Protein AF-0000000068157660 (afdb_homodimer)

Structure (mmCIF, N/CA/C/O backbone):
data_AF-0000000068157660-model_v1
#
loop_
_entity.id
_entity.type
_entity.pdbx_description
1 polymer 'Omethyltransferase domain containing protein'
#
loop_
_atom_site.group_PDB
_atom_site.id
_atom_site.type_symbol
_atom_site.label_atom_id
_atom_site.label_alt_id
_atom_site.label_comp_id
_atom_site.label_asym_id
_atom_site.label_entity_id
_atom_site.label_seq_id
_atom_site.pdbx_PDB_ins_code
_atom_site.Cartn_x
_atom_site.Cartn_y
_atom_site.Cartn_z
_atom_site.occupancy
_atom_site.B_iso_or_equiv
_atom_site.auth_seq_id
_atom_site.auth_comp_id
_atom_site.auth_asym_id
_atom_site.auth_atom_id
_atom_site.pdbx_PDB_model_num
ATOM 1 N N . MET A 1 1 ? 15.992 -10.156 24.969 1 46.97 1 MET A N 1
ATOM 2 C CA . MET A 1 1 ? 15.164 -10.352 26.156 1 46.97 1 MET A CA 1
ATOM 3 C C . MET A 1 1 ? 14.367 -9.094 26.484 1 46.97 1 MET A C 1
ATOM 5 O O . MET A 1 1 ? 13.148 -9.148 26.641 1 46.97 1 MET A O 1
ATOM 9 N N . TRP A 1 2 ? 15 -8.023 26.422 1 48.66 2 TRP A N 1
ATOM 10 C CA . TRP A 1 2 ? 14.352 -6.781 26.828 1 48.66 2 TRP A CA 1
ATOM 11 C C . TRP A 1 2 ? 13.305 -6.359 25.812 1 48.66 2 TRP A C 1
ATOM 13 O O . TRP A 1 2 ? 12.234 -5.855 26.188 1 48.66 2 TRP A O 1
ATOM 23 N N . LEU A 1 3 ? 13.523 -6.664 24.688 1 49.94 3 LEU A N 1
ATOM 24 C CA . LEU A 1 3 ? 12.547 -6.316 23.656 1 49.94 3 LEU A CA 1
ATOM 25 C C . LEU A 1 3 ? 11.289 -7.164 23.797 1 49.94 3 LEU A C 1
ATOM 27 O O . LEU A 1 3 ? 10.172 -6.656 23.672 1 49.94 3 LEU A O 1
ATOM 31 N N . LEU A 1 4 ? 11.57 -8.352 24.219 1 49.78 4 LEU A N 1
ATOM 32 C CA . LEU A 1 4 ? 10.422 -9.234 24.406 1 49.78 4 LEU A CA 1
ATOM 33 C C . LEU A 1 4 ? 9.586 -8.781 25.609 1 49.78 4 LEU A C 1
ATOM 35 O O . LEU A 1 4 ? 8.359 -8.75 25.531 1 49.78 4 LEU A O 1
ATOM 39 N N . VAL A 1 5 ? 10.211 -8.516 26.703 1 47.69 5 VAL A N 1
ATOM 40 C CA . VAL A 1 5 ? 9.523 -8.031 27.891 1 47.69 5 VAL A CA 1
ATOM 41 C C . VAL A 1 5 ? 8.773 -6.734 27.578 1 47.69 5 VAL A C 1
ATOM 43 O O . VAL A 1 5 ? 7.617 -6.57 27.953 1 47.69 5 VAL A O 1
ATOM 46 N N . ALA A 1 6 ? 9.398 -5.949 26.906 1 50 6 ALA A N 1
ATOM 47 C CA . ALA A 1 6 ? 8.773 -4.672 26.547 1 50 6 ALA A CA 1
ATOM 48 C C . ALA A 1 6 ? 7.562 -4.887 25.656 1 50 6 ALA A C 1
ATOM 50 O O . ALA A 1 6 ? 6.531 -4.23 25.828 1 50 6 ALA A O 1
ATOM 51 N N . VAL A 1 7 ? 7.707 -5.828 24.906 1 52.06 7 VAL A N 1
ATOM 52 C CA . VAL A 1 7 ? 6.586 -6.137 24.031 1 52.06 7 VAL A CA 1
ATOM 53 C C . VAL A 1 7 ? 5.434 -6.727 24.844 1 52.06 7 VAL A C 1
ATOM 55 O O . VAL A 1 7 ? 4.273 -6.359 24.641 1 52.06 7 VAL A O 1
ATOM 58 N N . VAL A 1 8 ? 5.781 -7.602 25.75 1 51.41 8 VAL A N 1
ATOM 59 C CA . VAL A 1 8 ? 4.754 -8.195 26.609 1 51.41 8 VAL A CA 1
ATOM 60 C C . VAL A 1 8 ? 4.066 -7.098 27.422 1 51.41 8 VAL A C 1
ATOM 62 O O . VAL A 1 8 ? 2.834 -7.062 27.516 1 51.41 8 VAL A O 1
ATOM 65 N N . LEU A 1 9 ? 4.754 -6.219 27.969 1 50.09 9 LEU A N 1
ATOM 66 C CA . LEU A 1 9 ? 4.188 -5.133 28.766 1 50.09 9 LEU A CA 1
ATOM 67 C C . LEU A 1 9 ? 3.35 -4.203 27.891 1 50.09 9 LEU A C 1
ATOM 69 O O . LEU A 1 9 ? 2.268 -3.773 28.297 1 50.09 9 LEU A O 1
ATOM 73 N N . ALA A 1 10 ? 3.86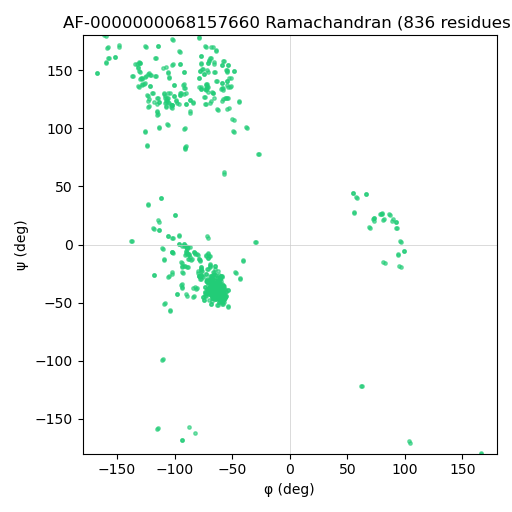7 -3.969 26.797 1 51.72 10 ALA A N 1
ATOM 74 C CA . ALA A 1 10 ? 3.111 -3.117 25.875 1 51.72 10 ALA A CA 1
ATOM 75 C C . ALA A 1 10 ? 1.801 -3.781 25.469 1 51.72 10 ALA A C 1
ATOM 77 O O . ALA A 1 10 ? 0.765 -3.117 25.375 1 51.72 10 ALA A O 1
ATOM 78 N N . LEU A 1 11 ? 1.885 -5.031 25.328 1 53.06 11 LEU A N 1
ATOM 79 C CA . LEU A 1 11 ? 0.677 -5.781 25 1 53.06 11 LEU A CA 1
ATOM 80 C C . LEU A 1 11 ? -0.303 -5.77 26.172 1 53.06 11 LEU A C 1
ATOM 82 O O . LEU A 1 11 ? -1.516 -5.664 25.969 1 53.06 11 LEU A O 1
ATOM 86 N N . VAL A 1 12 ? 0.156 -5.855 27.328 1 48.59 12 VAL A N 1
ATOM 87 C CA . VAL A 1 12 ? -0.691 -5.77 28.516 1 48.59 12 VAL A CA 1
ATOM 88 C C . VAL A 1 12 ? -1.322 -4.379 28.594 1 48.59 12 VAL A C 1
ATOM 90 O O . VAL A 1 12 ? -2.523 -4.254 28.844 1 48.59 12 VAL A O 1
ATOM 93 N N . VAL A 1 13 ? -0.593 -3.396 28.359 1 47.84 13 VAL A N 1
ATOM 94 C CA . VAL A 1 13 ? -1.106 -2.031 28.422 1 47.84 13 VAL A CA 1
ATOM 95 C C . VAL A 1 13 ? -2.121 -1.809 27.297 1 47.84 13 VAL A C 1
ATOM 97 O O . VAL A 1 13 ? -3.191 -1.238 27.531 1 47.84 13 VAL A O 1
ATOM 100 N N . ALA A 1 14 ? -1.687 -2.277 26.125 1 49.34 14 ALA A N 1
ATOM 101 C CA . ALA A 1 14 ? -2.629 -2.184 25.016 1 49.34 14 ALA A CA 1
ATOM 102 C C . ALA A 1 14 ? -3.908 -2.961 25.312 1 49.34 14 ALA A C 1
ATOM 104 O O . ALA A 1 14 ? -5.012 -2.496 25.016 1 49.34 14 ALA A O 1
ATOM 105 N N . ALA A 1 15 ? -3.729 -4.102 25.797 1 49.16 15 ALA A N 1
ATOM 106 C CA . ALA A 1 15 ? -4.891 -4.891 26.203 1 49.16 15 ALA A CA 1
ATOM 107 C C . ALA A 1 15 ? -5.754 -4.117 27.188 1 49.16 15 ALA A C 1
ATOM 109 O O . ALA A 1 15 ? -6.984 -4.16 27.125 1 49.16 15 ALA A O 1
ATOM 110 N N . ILE A 1 16 ? -5.246 -3.482 28.016 1 47.25 16 ILE A N 1
ATOM 111 C CA . ILE A 1 16 ? -5.977 -2.713 29.016 1 47.25 16 ILE A CA 1
ATOM 112 C C . ILE A 1 16 ? -6.688 -1.539 28.344 1 47.25 16 ILE A C 1
ATOM 114 O O . ILE A 1 16 ? -7.855 -1.269 28.625 1 47.25 16 ILE A O 1
ATOM 118 N N . PHE A 1 17 ? -5.969 -0.835 27.625 1 46.09 17 PHE A N 1
ATOM 119 C CA . PHE A 1 17 ? -6.531 0.412 27.109 1 46.09 17 PHE A CA 1
ATOM 120 C C . PHE A 1 17 ? -7.391 0.156 25.891 1 46.09 17 PHE A C 1
ATOM 122 O O . PHE A 1 17 ? -8.359 0.876 25.641 1 46.09 17 PHE A O 1
ATOM 129 N N . PHE A 1 18 ? -6.941 -0.749 25.109 1 46.34 18 PHE A N 1
ATOM 130 C CA . PHE A 1 18 ? -7.625 -0.858 23.812 1 46.34 18 PHE A CA 1
ATOM 131 C C . PHE A 1 18 ? -8.523 -2.086 23.797 1 46.34 18 PHE A C 1
ATOM 133 O O . PHE A 1 18 ? -9.391 -2.207 22.922 1 46.34 18 PHE A O 1
ATOM 140 N N . LEU A 1 19 ? -8.32 -3.051 24.453 1 45.81 19 LEU A N 1
ATOM 141 C CA . LEU A 1 19 ? -9.117 -4.27 24.375 1 45.81 19 LEU A CA 1
ATOM 142 C C . LEU A 1 19 ? -10.578 -3.988 24.703 1 45.81 19 LEU A C 1
ATOM 144 O O . LEU A 1 19 ? -11.469 -4.75 24.312 1 45.81 19 LEU A O 1
ATOM 148 N N . GLY A 1 20 ? -10.93 -2.982 25.484 1 43.31 20 GLY A N 1
ATOM 149 C CA . GLY A 1 20 ? -12.344 -2.783 25.766 1 43.31 20 GLY A CA 1
ATOM 150 C C . GLY A 1 20 ? -13.094 -2.139 24.609 1 43.31 20 GLY A C 1
ATOM 151 O O . GLY A 1 20 ? -14.312 -1.959 24.672 1 43.31 20 GLY A O 1
ATOM 152 N N . LEU A 1 21 ? -12.516 -1.549 23.75 1 45.66 21 LEU A N 1
ATOM 153 C CA . LEU A 1 21 ? -13.273 -0.596 22.953 1 45.66 21 LEU A CA 1
ATOM 154 C C . LEU A 1 21 ? -13.938 -1.292 21.781 1 45.66 21 LEU A C 1
ATOM 156 O O . LEU A 1 21 ? -14.688 -0.663 21.016 1 45.66 21 LEU A O 1
ATOM 160 N N . GLY A 1 22 ? -13.695 -2.438 21.438 1 47 22 GLY A N 1
ATOM 161 C CA . GLY A 1 22 ? -14.023 -2.879 20.094 1 47 22 GLY A CA 1
ATOM 162 C C . GLY A 1 22 ? -15.477 -3.291 19.938 1 47 22 GLY A C 1
ATOM 163 O O . GLY A 1 22 ? -16.266 -3.182 20.875 1 47 22 GLY A O 1
ATOM 164 N N . SER A 1 23 ? -15.906 -4.078 18.844 1 53.34 23 SER A N 1
ATOM 165 C CA . SER A 1 23 ? -17.172 -4.562 18.281 1 53.34 23 SER A CA 1
ATOM 166 C C . SER A 1 23 ? -17.859 -5.547 19.219 1 53.34 23 SER A C 1
ATOM 168 O O . SER A 1 23 ? -17.188 -6.352 19.875 1 53.34 23 SER A O 1
ATOM 170 N N . LYS A 1 24 ? -19.219 -5.211 19.422 1 60.56 24 LYS A N 1
ATOM 171 C CA . LYS A 1 24 ? -20 -6.223 20.125 1 60.56 24 LYS A CA 1
ATOM 172 C C . LYS A 1 24 ? -19.922 -7.57 19.422 1 60.56 24 LYS A C 1
ATOM 174 O O . LYS A 1 24 ? -19.625 -7.637 18.234 1 60.56 24 LYS A O 1
ATOM 179 N N . GLY A 1 25 ? -20 -8.43 19.984 1 62.91 25 GLY A N 1
ATOM 180 C CA . GLY A 1 25 ? -20.016 -9.781 19.453 1 62.91 25 GLY A CA 1
ATOM 181 C C . GLY A 1 25 ? -20.891 -9.914 18.219 1 62.91 25 GLY A C 1
ATOM 182 O O . GLY A 1 25 ? -20.578 -10.688 17.312 1 62.91 25 GLY A O 1
ATOM 183 N N . ASP A 1 26 ? -21.953 -9.039 18.156 1 69.88 26 ASP A N 1
ATOM 184 C CA . ASP A 1 26 ? -22.891 -9.195 17.062 1 69.88 26 ASP A CA 1
ATOM 185 C C . ASP A 1 26 ? -22.438 -8.391 15.836 1 69.88 26 ASP A C 1
ATOM 187 O O . ASP A 1 26 ? -23.125 -8.383 14.812 1 69.88 26 ASP A O 1
ATOM 191 N N . GLY A 1 27 ? -21.391 -7.699 15.914 1 72.75 27 GLY A N 1
ATOM 192 C CA . GLY A 1 27 ? -20.891 -6.957 14.766 1 72.75 27 GLY A CA 1
ATOM 193 C C . GLY A 1 27 ? -21.266 -5.492 14.789 1 72.75 27 GLY A C 1
ATOM 194 O O . GLY A 1 27 ? -20.859 -4.723 13.914 1 72.75 27 GLY A O 1
ATOM 195 N N . SER A 1 28 ? -22.062 -5.09 15.734 1 74.75 28 SER A N 1
ATOM 196 C CA . SER A 1 28 ? -22.453 -3.689 15.828 1 74.75 28 SER A CA 1
ATOM 197 C C . SER A 1 28 ? -21.281 -2.816 16.281 1 74.75 28 SER A C 1
ATOM 199 O O . SER A 1 28 ? -20.484 -3.234 17.109 1 74.75 28 SER A O 1
ATOM 201 N N . VAL A 1 29 ? -21.188 -1.764 15.617 1 79 29 VAL A N 1
ATOM 202 C CA . VAL A 1 29 ? -20.141 -0.825 15.969 1 79 29 VAL A CA 1
ATOM 203 C C . VAL A 1 29 ? -20.656 0.179 17 1 79 29 VAL A C 1
ATOM 205 O O . VAL A 1 29 ? -21.734 0.738 16.828 1 79 29 VAL A O 1
ATOM 208 N N . VAL A 1 30 ? -19.969 0.138 18.078 1 64.44 30 VAL A N 1
ATOM 209 C CA . VAL A 1 30 ? -20.312 1.11 19.109 1 64.44 30 VAL A CA 1
ATOM 210 C C . VAL A 1 30 ? -19.406 2.328 19 1 64.44 30 VAL A C 1
ATOM 212 O O . VAL A 1 30 ? -18.234 2.201 18.656 1 64.44 30 VAL A O 1
ATOM 215 N N . ALA A 1 31 ? -20.047 3.41 18.969 1 58.34 31 ALA A N 1
ATOM 216 C CA . ALA A 1 31 ? -19.25 4.645 18.938 1 58.34 31 ALA A CA 1
ATOM 217 C C . ALA A 1 31 ? -18.188 4.637 20.031 1 58.34 31 ALA A C 1
ATOM 219 O O . ALA A 1 31 ? -18.453 4.242 21.172 1 58.34 31 ALA A O 1
ATOM 220 N N . ARG A 1 32 ? -16.969 4.484 19.672 1 53.41 32 ARG A N 1
ATOM 221 C CA . ARG A 1 32 ? -15.953 4.676 20.703 1 53.41 32 ARG A CA 1
ATOM 222 C C . ARG A 1 32 ? -16.25 5.914 21.547 1 53.41 32 ARG A C 1
ATOM 224 O O . ARG A 1 32 ? -16.578 6.973 21 1 53.41 32 ARG A O 1
ATOM 231 N N . PRO A 1 33 ? -16.328 5.66 22.766 1 44.41 33 PRO A N 1
ATOM 232 C CA . PRO A 1 33 ? -16.469 6.91 23.516 1 44.41 33 PRO A CA 1
ATOM 233 C C . PRO A 1 33 ? -15.43 7.957 23.109 1 44.41 33 PRO A C 1
ATOM 235 O O . PRO A 1 33 ? -14.266 7.621 22.891 1 44.41 33 PRO A O 1
ATOM 238 N N . THR A 1 34 ? -15.789 8.859 22.266 1 43.84 34 THR A N 1
ATOM 239 C CA . THR A 1 34 ? -14.875 9.984 22.078 1 43.84 34 THR A CA 1
ATOM 240 C C . THR A 1 34 ? -14.055 10.234 23.344 1 43.84 34 THR A C 1
ATOM 242 O O . THR A 1 34 ? -14.617 10.461 24.406 1 43.84 34 THR A O 1
ATOM 245 N N . MET A 1 35 ? -13.133 9.484 23.547 1 44.25 35 MET A N 1
ATOM 246 C CA . MET A 1 35 ? -12.383 9.82 24.75 1 44.25 35 MET A CA 1
ATOM 247 C C . MET A 1 35 ? -12.273 11.336 24.906 1 44.25 35 MET A C 1
ATOM 249 O O . MET A 1 35 ? -11.789 12.031 24.016 1 44.25 35 MET A O 1
ATOM 253 N N . PRO A 1 36 ? -13.078 11.93 25.766 1 46.75 36 PRO A N 1
ATOM 254 C CA . PRO A 1 36 ? -12.984 13.359 26.031 1 46.75 36 PRO A CA 1
ATOM 255 C C . PRO A 1 36 ? -11.547 13.82 26.281 1 46.75 36 PRO A C 1
ATOM 257 O O . PRO A 1 36 ? -11.281 15.023 26.344 1 46.75 36 PRO A O 1
ATOM 260 N N . PHE A 1 37 ? -10.664 12.898 26.703 1 53.56 37 PHE A N 1
ATOM 261 C CA . PHE A 1 37 ? -9.375 13.398 27.172 1 53.56 37 PHE A CA 1
ATOM 262 C C . PHE A 1 37 ? -8.234 12.758 26.391 1 53.56 37 PHE A C 1
ATOM 264 O O . PHE A 1 37 ? -8.359 11.617 25.922 1 53.56 37 PHE A O 1
ATOM 271 N N . LEU A 1 38 ? -7.391 13.602 25.875 1 64.25 38 LEU A N 1
ATOM 272 C CA . LEU A 1 38 ? -6.105 13.148 25.359 1 64.25 38 LEU A CA 1
ATOM 273 C C . LEU A 1 38 ? -5.352 12.328 26.406 1 64.25 38 LEU A C 1
ATOM 275 O O . LEU A 1 38 ? -5.238 12.734 27.562 1 64.25 38 LEU A O 1
ATOM 279 N N . PRO A 1 39 ? -5.117 11.125 26.125 1 69.88 39 PRO A N 1
ATOM 280 C CA . PRO A 1 39 ? -4.309 10.359 27.078 1 69.88 39 PRO A CA 1
ATOM 281 C C . PRO A 1 39 ? -3.033 11.094 27.5 1 69.88 39 PRO A C 1
ATOM 283 O O . PRO A 1 39 ? -2.566 11.977 26.781 1 69.88 39 PRO A O 1
ATOM 286 N N . PRO A 1 40 ? -2.646 10.773 28.781 1 72.38 40 PRO A N 1
ATOM 287 C CA . PRO A 1 40 ? -1.363 11.352 29.188 1 72.38 40 PRO A CA 1
ATOM 288 C C . PRO A 1 40 ? -0.236 11.031 28.203 1 72.38 40 PRO A C 1
ATOM 290 O O . PRO A 1 40 ? -0.293 10.016 27.516 1 72.38 40 PRO A O 1
ATOM 293 N N . ARG A 1 41 ? 0.72 11.852 28.172 1 74.38 41 ARG A N 1
ATOM 294 C CA . ARG A 1 41 ? 1.822 11.766 27.219 1 74.38 41 ARG A CA 1
ATOM 295 C C . ARG A 1 41 ? 2.535 10.422 27.312 1 74.38 41 ARG A C 1
ATOM 297 O O . ARG A 1 41 ? 2.906 9.828 26.297 1 74.38 41 ARG A O 1
ATOM 304 N N . PHE A 1 42 ? 2.738 9.977 28.531 1 72.38 42 PHE A N 1
ATOM 305 C CA . PHE A 1 42 ? 3.484 8.734 28.703 1 72.38 42 PHE A CA 1
ATOM 306 C C . PHE A 1 42 ? 2.734 7.566 28.078 1 72.38 42 PHE A C 1
ATOM 308 O O . PHE A 1 42 ? 3.352 6.617 27.594 1 72.38 42 PHE A O 1
ATOM 315 N N . VAL A 1 43 ? 1.417 7.66 28.031 1 70.81 43 VAL A N 1
ATOM 316 C CA . VAL A 1 43 ? 0.615 6.605 27.422 1 70.81 43 VAL A CA 1
ATOM 317 C C . VAL A 1 43 ? 0.804 6.625 25.906 1 70.81 43 VAL A C 1
ATOM 319 O O . VAL A 1 43 ? 0.96 5.574 25.281 1 70.81 43 VAL A O 1
ATOM 322 N N . VAL A 1 44 ? 0.826 7.809 25.375 1 73.06 44 VAL A N 1
ATOM 323 C CA . VAL A 1 44 ? 1.013 7.965 23.938 1 73.06 44 VAL A CA 1
ATOM 324 C C . VAL A 1 44 ? 2.385 7.43 23.547 1 73.06 44 VAL A C 1
ATOM 326 O O . VAL A 1 44 ? 2.512 6.727 22.531 1 73.06 44 VAL A O 1
ATOM 329 N N . LEU A 1 45 ? 3.375 7.656 24.312 1 72.25 45 LEU A N 1
ATOM 330 C CA . LEU A 1 45 ? 4.73 7.211 24.031 1 72.25 45 LEU A CA 1
ATOM 331 C C . LEU A 1 45 ? 4.844 5.695 24.156 1 72.25 45 LEU A C 1
ATOM 333 O O . LEU A 1 45 ? 5.531 5.051 23.359 1 72.25 45 LEU A O 1
ATOM 337 N N . ALA A 1 46 ? 4.18 5.25 25.156 1 69.94 46 ALA A N 1
ATOM 338 C CA . ALA A 1 46 ? 4.184 3.801 25.344 1 69.94 46 ALA A CA 1
ATOM 339 C C . ALA A 1 46 ? 3.521 3.088 24.172 1 69.94 46 ALA A C 1
ATOM 341 O O . ALA A 1 46 ? 3.988 2.033 23.734 1 69.94 46 ALA A O 1
ATOM 342 N N . PHE A 1 47 ? 2.506 3.721 23.766 1 71.69 47 PHE A N 1
ATOM 343 C CA . PHE A 1 47 ? 1.788 3.156 22.625 1 71.69 47 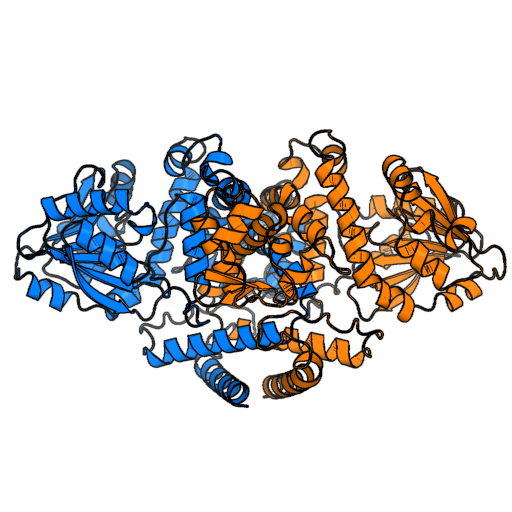PHE A CA 1
ATOM 344 C C . PHE A 1 47 ? 2.648 3.197 21.359 1 71.69 47 PHE A C 1
ATOM 346 O O . PHE A 1 47 ? 2.725 2.213 20.625 1 71.69 47 PHE A O 1
ATOM 353 N N . ALA A 1 48 ? 3.252 4.258 21.141 1 73.5 48 ALA A N 1
ATOM 354 C CA . ALA A 1 48 ? 4.148 4.395 20 1 73.5 48 ALA A CA 1
ATOM 355 C C . ALA A 1 48 ? 5.281 3.373 20.062 1 73.5 48 ALA A C 1
ATOM 357 O O . ALA A 1 48 ? 5.652 2.781 19.047 1 73.5 48 ALA A O 1
ATOM 358 N N . TRP A 1 49 ? 5.777 3.189 21.188 1 71.12 49 TRP A N 1
ATOM 359 C CA . TRP A 1 49 ? 6.844 2.211 21.391 1 71.12 49 TRP A CA 1
ATOM 360 C C . TRP A 1 49 ? 6.352 0.802 21.078 1 71.12 49 TRP A C 1
ATOM 362 O O . TRP A 1 49 ? 7.07 0.016 20.453 1 71.12 49 TRP A O 1
ATOM 372 N N . LEU A 1 50 ? 5.223 0.523 21.547 1 71.06 50 LEU A N 1
ATOM 373 C CA . LEU A 1 50 ? 4.645 -0.796 21.312 1 71.06 50 LEU A CA 1
ATOM 374 C C . LEU A 1 50 ? 4.473 -1.068 19.828 1 71.06 50 LEU A C 1
ATOM 376 O O . LEU A 1 50 ? 4.828 -2.146 19.344 1 71.06 50 LEU A O 1
ATOM 380 N N . LEU A 1 51 ? 3.91 -0.109 19.156 1 75.69 51 LEU A N 1
ATOM 381 C CA . LEU A 1 51 ? 3.701 -0.275 17.719 1 75.69 51 LEU A CA 1
ATOM 382 C C . LEU A 1 51 ? 5.031 -0.458 17 1 75.69 51 LEU A C 1
ATOM 384 O O . LEU A 1 51 ? 5.137 -1.283 16.078 1 75.69 51 LEU A O 1
ATOM 388 N N . ASN A 1 52 ? 5.996 0.239 17.438 1 73.5 52 ASN A N 1
ATOM 389 C CA . ASN A 1 52 ? 7.324 0.105 16.844 1 73.5 52 ASN A CA 1
ATOM 390 C C . ASN A 1 52 ? 7.938 -1.259 17.141 1 73.5 52 ASN A C 1
ATOM 392 O O . ASN A 1 52 ? 8.617 -1.842 16.297 1 73.5 52 ASN A O 1
ATOM 396 N N . ALA A 1 53 ? 7.734 -1.636 18.328 1 69.62 53 ALA A N 1
ATOM 397 C CA . ALA A 1 53 ? 8.266 -2.938 18.734 1 69.62 53 ALA A CA 1
ATOM 398 C C . ALA A 1 53 ? 7.633 -4.059 17.906 1 69.62 53 ALA A C 1
ATOM 400 O O . ALA A 1 53 ? 8.32 -4.988 17.484 1 69.62 53 ALA A O 1
ATOM 401 N N . LEU A 1 54 ? 6.395 -3.947 17.719 1 71.75 54 LEU A N 1
ATOM 402 C CA . LEU A 1 54 ? 5.691 -4.953 16.922 1 71.75 54 LEU A CA 1
ATOM 403 C C . LEU A 1 54 ? 6.16 -4.934 15.477 1 71.75 54 LEU A C 1
ATOM 405 O O . LEU A 1 54 ? 6.352 -5.988 14.867 1 71.75 54 LEU A O 1
ATOM 409 N N . ALA A 1 55 ? 6.344 -3.77 15 1 74.69 55 ALA A N 1
ATOM 410 C CA . ALA A 1 55 ? 6.824 -3.629 13.625 1 74.69 55 ALA A CA 1
ATOM 411 C C . ALA A 1 55 ? 8.234 -4.195 13.477 1 74.69 55 ALA A C 1
ATOM 413 O O . ALA A 1 55 ? 8.539 -4.871 12.492 1 74.69 55 ALA A O 1
ATOM 414 N N . THR A 1 56 ? 9.055 -3.904 14.438 1 71.19 56 THR A N 1
ATOM 415 C CA . THR A 1 56 ? 10.422 -4.406 14.414 1 71.19 56 THR A CA 1
ATOM 416 C C . THR A 1 56 ? 10.445 -5.93 14.492 1 71.19 56 THR A C 1
ATOM 418 O O . THR A 1 56 ? 11.227 -6.582 13.797 1 71.19 56 THR A O 1
ATOM 421 N N . LEU A 1 57 ? 9.625 -6.414 15.336 1 69.62 57 LEU A N 1
ATOM 422 C CA . LEU A 1 57 ? 9.531 -7.863 15.461 1 69.62 57 LEU A CA 1
ATOM 423 C C . LEU A 1 57 ? 9.086 -8.492 14.141 1 69.62 57 LEU A C 1
ATOM 425 O O . LEU A 1 57 ? 9.648 -9.5 13.711 1 69.62 57 LEU A O 1
ATOM 429 N N . ARG A 1 58 ? 8.141 -7.977 13.555 1 73.44 58 ARG A N 1
ATOM 430 C CA . ARG A 1 58 ? 7.664 -8.492 12.273 1 73.44 58 ARG A CA 1
ATOM 431 C C . ARG A 1 58 ? 8.766 -8.43 11.219 1 73.44 58 ARG A C 1
ATOM 433 O O . ARG A 1 58 ? 8.938 -9.367 10.445 1 73.44 58 ARG A O 1
ATOM 440 N N . ASP A 1 59 ? 9.477 -7.363 11.219 1 71.5 59 ASP A N 1
ATOM 441 C CA . ASP A 1 59 ? 10.547 -7.18 10.242 1 71.5 59 ASP A CA 1
ATOM 442 C C . ASP A 1 59 ? 11.625 -8.25 10.398 1 71.5 59 ASP A C 1
ATOM 444 O O . ASP A 1 59 ? 12.25 -8.664 9.422 1 71.5 59 ASP A O 1
ATOM 448 N N . ARG A 1 60 ? 11.773 -8.617 11.578 1 68.31 60 ARG A N 1
ATOM 449 C CA . ARG A 1 60 ? 12.828 -9.594 11.852 1 68.31 60 ARG A CA 1
ATOM 450 C C . ARG A 1 60 ? 12.398 -10.992 11.43 1 68.31 60 ARG A C 1
ATOM 452 O O . ARG A 1 60 ? 13.242 -11.82 11.07 1 68.31 60 ARG A O 1
ATOM 459 N N . VAL A 1 61 ? 11.148 -11.203 11.422 1 70.31 61 VAL A N 1
ATOM 460 C CA . VAL A 1 61 ? 10.695 -12.57 11.188 1 70.31 61 VAL A CA 1
ATOM 461 C C . VAL A 1 61 ? 10.211 -12.711 9.742 1 70.31 61 VAL A C 1
ATOM 463 O O . VAL A 1 61 ? 10.203 -13.812 9.188 1 70.31 61 VAL A O 1
ATOM 466 N N . LEU A 1 62 ? 9.82 -11.695 9.172 1 77.38 62 LEU A N 1
ATOM 467 C CA . LEU A 1 62 ? 9.266 -11.727 7.82 1 77.38 62 LEU A CA 1
ATOM 468 C C . LEU A 1 62 ? 10.359 -11.977 6.785 1 77.38 62 LEU A C 1
ATOM 470 O O . LEU A 1 62 ? 11.32 -11.219 6.699 1 77.38 62 LEU A O 1
ATOM 474 N N . PRO A 1 63 ? 10.219 -13.07 6.02 1 77.19 63 PRO A N 1
ATOM 475 C CA . PRO A 1 63 ? 11.195 -13.273 4.941 1 77.19 63 PRO A CA 1
ATOM 476 C C . PRO A 1 63 ? 11.289 -12.07 4.004 1 77.19 63 PRO A C 1
ATOM 478 O O . PRO A 1 63 ? 10.273 -11.445 3.686 1 77.19 63 PRO A O 1
ATOM 481 N N . PRO A 1 64 ? 12.539 -11.766 3.582 1 82.69 64 PRO A N 1
ATOM 482 C CA . PRO A 1 64 ? 12.758 -10.602 2.727 1 82.69 64 PRO A CA 1
ATOM 483 C C . PRO A 1 64 ? 11.875 -10.609 1.48 1 82.69 64 PRO A C 1
ATOM 485 O O . PRO A 1 64 ? 11.375 -9.555 1.066 1 82.69 64 PRO A O 1
ATOM 488 N N . GLU A 1 65 ? 11.703 -11.797 0.901 1 82.06 65 GLU A N 1
ATOM 489 C CA . GLU A 1 65 ? 10.875 -11.906 -0.298 1 82.06 65 GLU A CA 1
ATOM 490 C C . GLU A 1 65 ? 9.43 -11.508 -0.014 1 82.06 65 GLU A C 1
ATOM 492 O O . GLU A 1 65 ? 8.797 -10.828 -0.823 1 82.06 65 GLU A O 1
ATOM 497 N N . MET A 1 66 ? 8.945 -11.938 1.121 1 80.44 66 MET A N 1
ATOM 498 C CA . MET A 1 66 ? 7.574 -11.617 1.498 1 80.44 66 MET A CA 1
ATOM 499 C C . MET A 1 66 ? 7.414 -10.125 1.762 1 80.44 66 MET A C 1
ATOM 501 O O . MET A 1 66 ? 6.375 -9.539 1.441 1 80.44 66 MET A O 1
ATOM 505 N N . LYS A 1 67 ? 8.398 -9.547 2.332 1 84.44 67 LYS A N 1
ATOM 506 C CA . LYS A 1 67 ? 8.359 -8.109 2.586 1 84.44 67 LYS A CA 1
ATOM 507 C C . LYS A 1 67 ? 8.242 -7.32 1.284 1 84.44 67 LYS A C 1
ATOM 509 O O . LYS A 1 67 ? 7.402 -6.43 1.163 1 84.44 67 LYS A O 1
ATOM 514 N N . ILE A 1 68 ? 9.094 -7.648 0.331 1 88.06 68 ILE A N 1
ATOM 515 C CA . ILE A 1 68 ? 9.102 -6.953 -0.953 1 88.06 68 ILE A CA 1
ATOM 516 C C . ILE A 1 68 ? 7.754 -7.137 -1.646 1 88.06 68 ILE A C 1
ATOM 518 O O . ILE A 1 68 ? 7.184 -6.18 -2.17 1 88.06 68 ILE A O 1
ATOM 522 N N . ILE A 1 69 ? 7.215 -8.312 -1.567 1 83.94 69 ILE A N 1
ATOM 523 C CA . ILE A 1 69 ? 5.953 -8.609 -2.234 1 83.94 69 ILE A CA 1
ATOM 524 C C . ILE A 1 69 ? 4.816 -7.848 -1.562 1 83.94 69 ILE A C 1
ATOM 526 O O . ILE A 1 69 ? 3.953 -7.285 -2.238 1 83.94 69 ILE A O 1
ATOM 530 N N . GLU A 1 70 ? 4.82 -7.82 -0.287 1 84.19 70 GLU A N 1
ATOM 531 C CA . GLU A 1 70 ? 3.805 -7.074 0.452 1 84.19 70 GLU A CA 1
ATOM 532 C C . GLU A 1 70 ? 3.846 -5.59 0.096 1 84.19 70 GLU A C 1
ATOM 534 O O . GLU A 1 70 ? 2.801 -4.953 -0.052 1 84.19 70 GLU A O 1
ATOM 539 N N . MET A 1 71 ? 5.004 -5.078 -0.031 1 88.25 71 MET A N 1
ATOM 540 C CA . MET A 1 71 ? 5.156 -3.656 -0.324 1 88.25 71 MET A CA 1
ATOM 541 C C . MET A 1 71 ? 4.703 -3.342 -1.746 1 88.25 71 MET A C 1
ATOM 543 O O . MET A 1 71 ? 4.07 -2.312 -1.986 1 88.25 71 MET A O 1
ATOM 547 N N . VAL A 1 72 ? 4.988 -4.211 -2.584 1 88 72 VAL A N 1
ATOM 548 C CA . VAL A 1 72 ? 4.637 -3.986 -3.982 1 88 72 VAL A CA 1
ATOM 549 C C . VAL A 1 72 ? 3.125 -4.105 -4.16 1 88 72 VAL A C 1
ATOM 551 O O . VAL A 1 72 ? 2.535 -3.408 -4.988 1 88 72 VAL A O 1
ATOM 554 N N . HIS A 1 73 ? 2.482 -4.926 -3.35 1 87.44 73 HIS A N 1
ATOM 555 C CA . HIS A 1 73 ? 1.048 -5.164 -3.461 1 87.44 73 HIS A CA 1
ATOM 556 C C . HIS A 1 73 ? 0.261 -4.203 -2.572 1 87.44 73 HIS A C 1
ATOM 558 O O . HIS A 1 73 ? -0.971 -4.234 -2.559 1 87.44 73 HIS A O 1
ATOM 564 N N . ALA A 1 74 ? 0.917 -3.367 -1.902 1 87.25 74 ALA A N 1
ATOM 565 C CA . ALA A 1 74 ? 0.266 -2.531 -0.896 1 87.25 74 ALA A CA 1
ATOM 566 C C . ALA A 1 74 ? -0.779 -1.62 -1.533 1 87.25 74 ALA A C 1
ATOM 568 O O . ALA A 1 74 ? -1.821 -1.346 -0.934 1 87.25 74 ALA A O 1
ATOM 569 N N . HIS A 1 75 ? -0.549 -1.222 -2.766 1 89.5 75 HIS A N 1
ATOM 570 C CA . HIS A 1 75 ? -1.46 -0.291 -3.422 1 89.5 75 HIS A CA 1
ATOM 571 C C . HIS A 1 75 ? -2.801 -0.951 -3.723 1 89.5 75 HIS A C 1
ATOM 573 O O . HIS A 1 75 ? -3.799 -0.264 -3.951 1 89.5 75 HIS A O 1
ATOM 579 N N . TRP A 1 76 ? -2.881 -2.277 -3.738 1 90.38 76 TRP A N 1
ATOM 580 C CA . TRP A 1 76 ? -4.141 -2.979 -3.973 1 90.38 76 TRP A CA 1
ATOM 581 C C . TRP A 1 76 ? -5.148 -2.668 -2.871 1 90.38 76 TRP A C 1
ATOM 583 O O . TRP A 1 76 ? -6.332 -2.457 -3.148 1 90.38 76 TRP A O 1
ATOM 593 N N . GLN A 1 77 ? -4.664 -2.627 -1.688 1 89.25 77 GLN A N 1
ATOM 594 C CA . GLN A 1 77 ? -5.543 -2.32 -0.565 1 89.25 77 GLN A CA 1
ATOM 595 C C . GLN A 1 77 ? -6.016 -0.87 -0.615 1 89.25 77 GLN A C 1
ATOM 597 O O . GLN A 1 77 ? -7.152 -0.568 -0.246 1 89.25 77 GLN A O 1
ATOM 602 N N . THR A 1 78 ? -5.094 0.003 -1.08 1 92.31 78 THR A N 1
ATOM 603 C CA . THR A 1 78 ? -5.449 1.411 -1.215 1 92.31 78 THR A CA 1
ATOM 604 C C . THR A 1 78 ? -6.629 1.582 -2.166 1 92.31 78 THR A C 1
ATOM 606 O O . THR A 1 78 ? -7.609 2.25 -1.833 1 92.31 78 THR A O 1
ATOM 609 N N . GLN A 1 79 ? -6.551 0.912 -3.283 1 93.44 79 GLN A N 1
ATOM 610 C CA . GLN A 1 79 ? -7.578 1.096 -4.301 1 93.44 79 GLN A CA 1
ATOM 611 C C . GLN A 1 79 ? -8.844 0.321 -3.953 1 93.44 79 GLN A C 1
ATOM 613 O O . GLN A 1 79 ? -9.953 0.718 -4.336 1 93.44 79 GLN A O 1
ATOM 618 N N . ALA A 1 80 ? -8.727 -0.766 -3.205 1 93.75 80 ALA A N 1
ATOM 619 C CA . ALA A 1 80 ? -9.914 -1.457 -2.707 1 93.75 80 ALA A CA 1
ATOM 620 C C . ALA A 1 80 ? -10.703 -0.567 -1.758 1 93.75 80 ALA A C 1
ATOM 622 O O . ALA A 1 80 ? -11.93 -0.465 -1.871 1 93.75 80 ALA A O 1
ATOM 623 N N . LEU A 1 81 ? -9.984 0.082 -0.858 1 94.31 81 LEU A N 1
ATOM 624 C CA . LEU A 1 81 ? -10.609 1.003 0.086 1 94.31 81 LEU A CA 1
ATOM 625 C C . LEU A 1 81 ? -11.258 2.174 -0.646 1 94.31 81 LEU A C 1
ATOM 627 O O . LEU A 1 81 ? -12.375 2.58 -0.31 1 94.31 81 LEU A O 1
ATOM 631 N N . HIS A 1 82 ? -10.602 2.686 -1.586 1 94.25 82 HIS A N 1
ATOM 632 C CA . HIS A 1 82 ? -11.117 3.797 -2.383 1 94.25 82 HIS A CA 1
ATOM 633 C C . HIS A 1 82 ? -12.391 3.404 -3.121 1 94.25 82 HIS A C 1
ATOM 635 O O . HIS A 1 82 ? -13.359 4.168 -3.145 1 94.25 82 HIS A O 1
ATOM 641 N N . ALA A 1 83 ? -12.375 2.232 -3.721 1 95.25 83 ALA A N 1
ATOM 642 C CA . ALA A 1 83 ? -13.508 1.781 -4.527 1 95.25 83 ALA A CA 1
ATOM 643 C C . ALA A 1 83 ? -14.773 1.684 -3.684 1 95.25 83 ALA A C 1
ATOM 645 O O . ALA A 1 83 ? -15.828 2.191 -4.074 1 95.25 83 ALA A O 1
ATOM 646 N N . VAL A 1 84 ? -14.672 1.088 -2.508 1 96.38 84 VAL A N 1
ATOM 647 C CA . VAL A 1 84 ? -15.859 0.909 -1.681 1 96.38 84 VAL A CA 1
ATOM 648 C C . VAL A 1 84 ? -16.328 2.262 -1.149 1 96.38 84 VAL A C 1
ATOM 650 O O . VAL A 1 84 ? -17.531 2.496 -1.009 1 96.38 84 VAL A O 1
ATOM 653 N N . THR A 1 85 ? -15.422 3.143 -0.811 1 95.5 85 THR A N 1
ATOM 654 C CA . THR A 1 85 ? -15.766 4.469 -0.309 1 95.5 85 THR A CA 1
ATOM 655 C C . THR A 1 85 ? -16.453 5.293 -1.389 1 95.5 85 THR A C 1
ATOM 657 O O . THR A 1 85 ? -17.5 5.906 -1.137 1 95.5 85 THR A O 1
ATOM 660 N N . ARG A 1 86 ? -15.93 5.266 -2.557 1 92.88 86 ARG A N 1
ATOM 661 C CA . ARG A 1 86 ? -16.453 6.039 -3.678 1 92.88 86 ARG A CA 1
ATOM 662 C C . ARG A 1 86 ? -17.844 5.559 -4.07 1 92.88 86 ARG A C 1
ATOM 664 O O . ARG A 1 86 ? -18.703 6.359 -4.461 1 92.88 86 ARG A O 1
ATOM 671 N N . LEU A 1 87 ? -18.094 4.309 -3.99 1 96 87 LEU A N 1
ATOM 672 C CA . LEU A 1 87 ? -19.359 3.727 -4.43 1 96 87 LEU A CA 1
ATOM 673 C C . LEU A 1 87 ? -20.422 3.859 -3.344 1 96 87 LEU A C 1
ATOM 675 O O . LEU A 1 87 ? -21.578 3.479 -3.551 1 96 87 LEU A O 1
ATOM 679 N N . GLY A 1 88 ? -20 4.336 -2.16 1 96.38 88 GLY A N 1
ATOM 680 C CA . GLY A 1 88 ? -20.953 4.559 -1.083 1 96.38 88 GLY A CA 1
ATOM 681 C C . GLY A 1 88 ? -21.344 3.285 -0.356 1 96.38 88 GLY A C 1
ATOM 682 O O . GLY A 1 88 ? -22.422 3.205 0.231 1 96.38 88 GLY A O 1
ATOM 683 N N . ILE A 1 89 ? -20.484 2.266 -0.354 1 97.06 89 ILE A N 1
ATOM 684 C CA . ILE A 1 89 ? -20.766 0.982 0.279 1 97.06 89 ILE A CA 1
ATOM 685 C C . ILE A 1 89 ? -20.906 1.17 1.789 1 97.06 89 ILE A C 1
ATOM 687 O O . ILE A 1 89 ? -21.781 0.592 2.418 1 97.06 89 ILE A O 1
ATOM 691 N N . PRO A 1 90 ? -20.016 1.953 2.439 1 97 90 PRO A N 1
ATOM 692 C CA . PRO A 1 90 ? -20.141 2.135 3.887 1 97 90 PRO A CA 1
ATOM 693 C C . PRO A 1 90 ? -21.516 2.697 4.285 1 97 90 PRO A C 1
ATOM 695 O O . PRO A 1 90 ? -22.062 2.316 5.32 1 97 90 PRO A O 1
ATOM 698 N N . GLU A 1 91 ? -22.094 3.562 3.488 1 96.44 91 GLU A N 1
ATOM 699 C CA . GLU A 1 91 ? -23.406 4.125 3.775 1 96.44 91 GLU A CA 1
ATOM 700 C C . GLU A 1 91 ? -24.5 3.066 3.645 1 96.44 91 GLU A C 1
ATOM 702 O O . GLU A 1 91 ? -25.531 3.139 4.324 1 96.44 91 GLU A O 1
ATOM 707 N N . ALA A 1 92 ? -24.297 2.131 2.814 1 96.69 92 ALA A N 1
ATOM 708 C CA . ALA A 1 92 ? -25.297 1.118 2.51 1 96.69 92 ALA A CA 1
ATOM 709 C C . ALA A 1 92 ? -25.344 0.048 3.596 1 96.69 92 ALA A C 1
ATOM 711 O O . ALA A 1 92 ? -26.266 -0.773 3.629 1 96.69 92 ALA A O 1
ATOM 712 N N . ILE A 1 93 ? -24.406 -0.005 4.477 1 95.81 93 ILE A N 1
ATOM 713 C CA . ILE A 1 93 ? -24.344 -0.941 5.594 1 95.81 93 ILE A CA 1
ATOM 714 C C . ILE A 1 93 ? -24.656 -0.207 6.898 1 95.81 93 ILE A C 1
ATOM 716 O O . ILE A 1 93 ? -24.031 0.817 7.199 1 95.81 93 ILE A O 1
ATOM 720 N N . PRO A 1 94 ? -25.609 -0.662 7.629 1 93.62 94 PRO A N 1
ATOM 721 C CA . PRO A 1 94 ? -25.922 0.018 8.883 1 93.62 94 PRO A CA 1
ATOM 722 C C . PRO A 1 94 ? -24.859 -0.187 9.953 1 93.62 94 PRO A C 1
ATOM 724 O O . PRO A 1 94 ? -24.141 -1.188 9.922 1 93.62 94 PRO A O 1
ATOM 727 N N . LEU A 1 95 ? -24.766 0.703 10.906 1 91.06 95 LEU A N 1
ATOM 728 C CA . LEU A 1 95 ? -23.766 0.627 11.977 1 91.06 95 LEU A CA 1
ATOM 729 C C . LEU A 1 95 ? -24.188 -0.391 13.031 1 91.06 95 LEU A C 1
ATOM 731 O O . LEU A 1 95 ? -23.344 -0.935 13.75 1 91.06 95 LEU A O 1
ATOM 735 N N . THR A 1 96 ? -25.5 -0.504 13.133 1 90.44 96 THR A N 1
ATOM 736 C CA . THR A 1 96 ? -26.062 -1.485 14.047 1 90.44 96 THR A CA 1
ATOM 737 C C . THR A 1 96 ? -27.109 -2.334 13.352 1 90.44 96 THR A C 1
ATOM 739 O O . THR A 1 96 ? -27.766 -1.875 12.414 1 90.44 96 THR A O 1
ATOM 742 N N . LEU A 1 97 ? -27.156 -3.553 13.844 1 88.69 97 LEU A N 1
ATOM 743 C CA . LEU A 1 97 ? -28.203 -4.398 13.297 1 88.69 97 LEU A CA 1
ATOM 744 C C . LEU A 1 97 ? -29.578 -3.816 13.617 1 88.69 97 LEU A C 1
ATOM 746 O O . LEU A 1 97 ? -29.922 -3.627 14.781 1 88.69 97 LEU A O 1
ATOM 750 N N . PRO A 1 98 ? -30.266 -3.449 12.555 1 84.69 98 PRO A N 1
ATOM 751 C CA . PRO A 1 98 ? -31.578 -2.857 12.812 1 84.69 98 PRO A CA 1
ATOM 752 C C . PRO A 1 98 ? -32.469 -3.75 13.672 1 84.69 98 PRO A C 1
ATOM 754 O O . PRO A 1 98 ? -32.375 -4.977 13.602 1 84.69 98 PRO A O 1
ATOM 757 N N . ALA A 1 99 ? -33.281 -3.002 14.367 1 84.12 99 ALA A N 1
ATOM 758 C CA . ALA A 1 99 ? -34.219 -3.723 15.227 1 84.12 99 ALA A CA 1
ATOM 759 C C . ALA A 1 99 ? -35.094 -4.676 14.414 1 84.12 99 ALA A C 1
ATOM 761 O O . ALA A 1 99 ? -35.656 -4.281 13.406 1 84.12 99 ALA A O 1
ATOM 762 N N . GLY A 1 100 ? -35.094 -5.898 14.742 1 86.44 100 GLY A N 1
ATOM 763 C CA . GLY A 1 100 ? -35.938 -6.883 14.07 1 86.44 100 GLY A CA 1
ATOM 764 C C . GLY A 1 100 ? -35.188 -7.641 12.984 1 86.44 100 GLY A C 1
ATOM 765 O O . GLY A 1 100 ? -35.656 -8.68 12.516 1 86.44 100 GLY A O 1
ATOM 766 N N . ALA A 1 101 ? -34.125 -7.051 12.578 1 86.5 101 ALA A N 1
ATOM 767 C CA . ALA A 1 101 ? -33.375 -7.73 11.539 1 86.5 101 ALA A CA 1
ATOM 768 C C . ALA A 1 101 ? -32.656 -8.961 12.086 1 86.5 101 ALA A C 1
ATOM 770 O O . ALA A 1 101 ? -32.156 -8.945 13.203 1 86.5 101 ALA A O 1
ATOM 771 N N . LYS A 1 102 ? -32.656 -10 11.398 1 86.69 102 LYS A N 1
ATOM 772 C CA . LYS A 1 102 ? -32.062 -11.258 11.844 1 86.69 102 LYS A CA 1
ATOM 773 C C . LYS A 1 102 ? -30.625 -11.391 11.359 1 86.69 102 LYS A C 1
ATOM 775 O O . LYS A 1 102 ? -29.875 -12.227 11.859 1 86.69 102 LYS A O 1
ATOM 780 N N . ALA A 1 103 ? -30.359 -10.578 10.344 1 91.44 103 ALA A N 1
ATOM 781 C CA . ALA A 1 103 ? -29.016 -10.719 9.805 1 91.44 103 ALA A CA 1
ATOM 782 C C . ALA A 1 103 ? -28.531 -9.406 9.18 1 91.44 103 ALA A C 1
ATOM 784 O O . ALA A 1 103 ? -29.344 -8.516 8.891 1 91.44 103 ALA A O 1
ATOM 785 N N . TRP A 1 104 ? -27.266 -9.297 9.023 1 93.44 104 TRP A N 1
ATOM 786 C CA . TRP A 1 104 ? -26.641 -8.164 8.336 1 93.44 104 TRP A CA 1
ATOM 787 C C . TRP A 1 104 ? -26.938 -8.211 6.84 1 93.44 104 TRP A C 1
ATOM 789 O O . TRP A 1 104 ? -27.312 -9.266 6.309 1 93.44 104 TRP A O 1
ATOM 799 N N . PRO A 1 105 ? -26.844 -7.113 6.18 1 94.31 105 PRO A N 1
ATOM 800 C CA . PRO A 1 105 ? -27.125 -7.113 4.742 1 94.31 105 PRO A CA 1
ATOM 801 C C . PRO A 1 105 ? -26.156 -7.977 3.943 1 94.31 105 PRO A C 1
ATOM 803 O O . PRO A 1 105 ? -24.953 -8.008 4.246 1 94.31 105 PRO A O 1
ATOM 806 N N . SER A 1 106 ? -26.703 -8.641 2.996 1 95.25 106 SER A N 1
ATOM 807 C CA . SER A 1 106 ? -25.891 -9.414 2.064 1 95.25 106 SER A CA 1
ATOM 808 C C . SER A 1 106 ? -25.219 -8.5 1.038 1 95.25 106 SER A C 1
ATOM 810 O O . SER A 1 106 ? -25.641 -7.359 0.845 1 95.25 106 SER A O 1
ATOM 812 N N . VAL A 1 107 ? -24.203 -9.016 0.4 1 96.19 107 VAL A N 1
ATOM 813 C CA . VAL A 1 107 ? -23.516 -8.25 -0.637 1 96.19 107 VAL A CA 1
ATOM 814 C C . VAL A 1 107 ? -24.484 -7.922 -1.768 1 96.19 107 VAL A C 1
ATOM 816 O O . VAL A 1 107 ? -24.406 -6.855 -2.379 1 96.19 107 VAL A O 1
ATOM 819 N N . GLU A 1 108 ? -25.422 -8.805 -2.047 1 97.19 108 GLU A N 1
ATOM 820 C CA . GLU A 1 108 ? -26.422 -8.57 -3.078 1 97.19 108 GLU A CA 1
ATOM 821 C C . GLU A 1 108 ? -27.312 -7.371 -2.727 1 97.19 108 GLU A C 1
ATOM 823 O O . GLU A 1 108 ? -27.578 -6.516 -3.574 1 97.19 108 GLU A O 1
ATOM 828 N N . SER A 1 109 ? -27.688 -7.355 -1.479 1 96.5 109 SER A N 1
ATOM 829 C CA . SER A 1 109 ? -28.516 -6.242 -1.009 1 96.5 109 SER A CA 1
ATOM 830 C C . SER A 1 109 ? -27.75 -4.926 -1.062 1 96.5 109 SER A C 1
ATOM 832 O O . SER A 1 109 ? -28.297 -3.895 -1.454 1 96.5 109 SER A O 1
ATOM 834 N N . VAL A 1 110 ? -26.547 -4.926 -0.653 1 97.06 110 VAL A N 1
ATOM 835 C CA . VAL A 1 110 ? -25.688 -3.74 -0.673 1 97.06 110 VAL A CA 1
ATOM 836 C C . VAL A 1 110 ? -25.5 -3.266 -2.111 1 97.06 110 VAL A C 1
ATOM 838 O O . VAL A 1 110 ? -25.594 -2.07 -2.395 1 97.06 110 VAL A O 1
ATOM 841 N N . ALA A 1 111 ? -25.219 -4.227 -3.039 1 97.19 111 ALA A N 1
ATOM 842 C CA . ALA A 1 111 ? -25.031 -3.914 -4.453 1 97.19 111 ALA A CA 1
ATOM 843 C C . ALA A 1 111 ? -26.25 -3.229 -5.039 1 97.19 111 ALA A C 1
ATOM 845 O O . ALA A 1 111 ? -26.125 -2.275 -5.812 1 97.19 111 ALA A O 1
ATOM 846 N N . GLU A 1 112 ? -27.391 -3.705 -4.688 1 97.19 112 GLU A N 1
ATOM 847 C CA . GLU A 1 112 ? -28.641 -3.133 -5.176 1 97.19 112 GLU A CA 1
ATOM 848 C C . GLU A 1 112 ? -28.812 -1.691 -4.703 1 97.19 112 GLU A C 1
ATOM 850 O O . GLU A 1 112 ? -29.219 -0.824 -5.477 1 97.19 112 GLU A O 1
ATOM 855 N N . ARG A 1 113 ? -28.516 -1.413 -3.51 1 96.5 113 ARG A N 1
ATOM 856 C CA . ARG A 1 113 ? -28.688 -0.092 -2.914 1 96.5 113 ARG A CA 1
ATOM 857 C C . ARG A 1 113 ? -27.797 0.938 -3.596 1 96.5 113 ARG A C 1
ATOM 859 O O . ARG A 1 113 ? -28.172 2.105 -3.725 1 96.5 113 ARG A O 1
ATOM 866 N N . VAL A 1 114 ? -26.578 0.481 -4.008 1 96.44 114 VAL A N 1
ATOM 867 C CA . VAL A 1 114 ? -25.641 1.45 -4.559 1 96.44 114 VAL A CA 1
ATOM 868 C C . VAL A 1 114 ? -25.641 1.362 -6.082 1 96.44 114 VAL A C 1
ATOM 870 O O . VAL A 1 114 ? -24.938 2.129 -6.75 1 96.44 114 VAL A O 1
ATOM 873 N N . GLY A 1 115 ? -26.312 0.405 -6.668 1 96 115 GLY A N 1
ATOM 874 C CA . GLY A 1 115 ? -26.406 0.263 -8.109 1 96 115 GLY A CA 1
ATOM 875 C C . GLY A 1 115 ? -25.188 -0.399 -8.734 1 96 115 GLY A C 1
ATOM 876 O O . GLY A 1 115 ? -24.844 -0.125 -9.883 1 96 115 GLY A O 1
ATOM 877 N N . ALA A 1 116 ? -24.5 -1.212 -7.957 1 95.88 116 ALA A N 1
ATOM 878 C CA . ALA A 1 116 ? -23.328 -1.912 -8.469 1 95.88 116 ALA A CA 1
ATOM 879 C C . ALA A 1 116 ? -23.734 -3.096 -9.344 1 95.88 116 ALA A C 1
ATOM 881 O O . ALA A 1 116 ? -24.562 -3.916 -8.945 1 95.88 116 ALA A O 1
ATOM 882 N N . LYS A 1 117 ? -23.125 -3.248 -10.492 1 95.69 117 LYS A N 1
ATOM 883 C CA . LYS A 1 117 ? -23.5 -4.289 -11.445 1 95.69 117 LYS A CA 1
ATOM 884 C C . LYS A 1 117 ? -22.656 -5.547 -11.25 1 95.69 117 LYS A C 1
ATOM 886 O O . LYS A 1 117 ? -23.156 -6.664 -11.438 1 95.69 117 LYS A O 1
ATOM 891 N N . ASP A 1 118 ? -21.453 -5.41 -10.938 1 95 118 ASP A N 1
ATOM 892 C CA . ASP A 1 118 ? -20.578 -6.566 -10.703 1 95 118 ASP A CA 1
ATOM 893 C C . ASP A 1 118 ? -20.594 -6.984 -9.234 1 95 118 ASP A C 1
ATOM 895 O O . ASP A 1 118 ? -19.656 -6.711 -8.5 1 95 118 ASP A O 1
ATOM 899 N N . VAL A 1 119 ? -21.562 -7.715 -8.891 1 95.75 119 VAL A N 1
ATOM 900 C CA . VAL A 1 119 ? -21.828 -8.109 -7.504 1 95.75 119 VAL A CA 1
ATOM 901 C C . VAL A 1 119 ? -20.719 -9.031 -7.016 1 95.75 119 VAL A C 1
ATOM 903 O O . VAL A 1 119 ? -20.297 -8.945 -5.859 1 95.75 119 VAL A O 1
ATOM 906 N N . ASP A 1 120 ? -20.25 -9.867 -7.871 1 92.19 120 ASP A N 1
ATOM 907 C CA . ASP A 1 120 ? -19.203 -10.805 -7.496 1 92.19 120 ASP A CA 1
ATOM 908 C C . ASP A 1 120 ? -17.906 -10.07 -7.137 1 92.19 120 ASP A C 1
ATOM 910 O O . ASP A 1 120 ? -17.25 -10.406 -6.148 1 92.19 120 ASP A O 1
ATOM 914 N N . LEU A 1 121 ? -17.562 -9.148 -7.977 1 93.5 121 LEU A N 1
ATOM 915 C CA . LEU A 1 121 ? -16.344 -8.383 -7.699 1 93.5 121 LEU A CA 1
ATOM 916 C C . LEU A 1 121 ? -16.5 -7.562 -6.426 1 93.5 121 LEU A C 1
ATOM 918 O O . LEU A 1 121 ? -15.547 -7.383 -5.672 1 93.5 121 LEU A O 1
ATOM 922 N N . LEU A 1 122 ? -17.688 -6.996 -6.191 1 95.88 122 LEU A N 1
ATOM 923 C CA . LEU A 1 122 ? -17.953 -6.301 -4.938 1 95.88 122 LEU A CA 1
ATOM 924 C C . LEU A 1 122 ? -17.75 -7.23 -3.748 1 95.88 122 LEU A C 1
ATOM 926 O O . LEU A 1 122 ? -17.125 -6.844 -2.754 1 95.88 122 LEU A O 1
ATOM 930 N N . TYR A 1 123 ? -18.25 -8.43 -3.84 1 93.62 123 TYR A N 1
ATOM 931 C CA . TYR A 1 123 ? -18.062 -9.406 -2.773 1 93.62 123 TYR A CA 1
ATOM 932 C C . TYR A 1 123 ? -16.578 -9.664 -2.514 1 93.62 123 TYR A C 1
ATOM 934 O O . TYR A 1 123 ? -16.125 -9.641 -1.365 1 93.62 123 TYR A O 1
ATOM 942 N N . ARG A 1 124 ? -15.812 -9.961 -3.572 1 91.88 124 ARG A N 1
ATOM 943 C CA . ARG A 1 124 ? -14.383 -10.242 -3.459 1 91.88 124 ARG A CA 1
ATOM 944 C C . ARG A 1 124 ? -13.641 -9.07 -2.828 1 91.88 124 ARG A C 1
ATOM 946 O O . ARG A 1 124 ? -12.695 -9.273 -2.062 1 91.88 124 ARG A O 1
ATOM 953 N N . THR A 1 125 ? -14.055 -7.832 -3.17 1 93.81 125 THR A N 1
ATOM 954 C CA . THR A 1 125 ? -13.445 -6.633 -2.607 1 93.81 125 THR A CA 1
ATOM 955 C C . THR A 1 125 ? -13.742 -6.523 -1.115 1 93.81 125 THR A C 1
ATOM 957 O O . THR A 1 125 ? -12.836 -6.262 -0.316 1 93.81 125 THR A O 1
ATOM 960 N N . LEU A 1 126 ? -14.992 -6.777 -0.734 1 93.88 126 LEU A N 1
ATOM 961 C CA . LEU A 1 126 ? -15.375 -6.719 0.672 1 93.88 126 LEU A CA 1
ATOM 962 C C . LEU A 1 126 ? -14.711 -7.84 1.464 1 93.88 126 LEU A C 1
ATOM 964 O O . LEU A 1 126 ? -14.336 -7.648 2.623 1 93.88 126 LEU A O 1
ATOM 968 N N . ARG A 1 127 ? -14.602 -8.961 0.831 1 89.75 127 ARG A N 1
ATOM 969 C CA . ARG A 1 127 ? -13.93 -10.086 1.473 1 89.75 127 ARG A CA 1
ATOM 970 C C . ARG A 1 127 ? -12.477 -9.75 1.782 1 89.75 127 ARG A C 1
ATOM 972 O O . ARG A 1 127 ? -11.977 -10.055 2.871 1 89.75 127 ARG A O 1
ATOM 979 N N . LEU A 1 128 ? -11.797 -9.148 0.852 1 88.06 128 LEU A N 1
ATOM 980 C CA . LEU A 1 128 ? -10.422 -8.711 1.089 1 88.06 128 LEU A CA 1
ATOM 981 C C . LEU A 1 128 ? -10.359 -7.738 2.258 1 88.06 128 LEU A C 1
ATOM 983 O O . LEU A 1 128 ? -9.523 -7.891 3.154 1 88.06 128 LEU A O 1
ATOM 987 N N . LEU A 1 129 ? -11.219 -6.73 2.246 1 91.25 129 LEU A N 1
ATOM 988 C CA . LEU A 1 129 ? -11.195 -5.703 3.283 1 91.25 129 LEU A CA 1
ATOM 989 C C . LEU A 1 129 ? -11.57 -6.293 4.641 1 91.25 129 LEU A C 1
ATOM 991 O O . LEU A 1 129 ? -11.086 -5.832 5.676 1 91.25 129 LEU A O 1
ATOM 995 N N . ALA A 1 130 ? -12.406 -7.32 4.645 1 88.69 130 ALA A N 1
ATOM 996 C CA . ALA A 1 130 ? -12.711 -8.039 5.879 1 88.69 130 ALA A CA 1
ATOM 997 C C . ALA A 1 130 ? -11.5 -8.82 6.375 1 88.69 130 ALA A C 1
ATOM 999 O O . ALA A 1 130 ? -11.266 -8.914 7.582 1 88.69 130 ALA A O 1
ATOM 1000 N N . SER A 1 131 ? -10.734 -9.359 5.453 1 83.06 131 SER A N 1
ATOM 1001 C CA . SER A 1 131 ? -9.578 -10.172 5.809 1 83.06 131 SER A CA 1
ATOM 1002 C C . SER A 1 131 ? -8.508 -9.336 6.496 1 83.06 131 SER A C 1
ATOM 1004 O O . SER A 1 131 ? -7.719 -9.852 7.289 1 83.06 131 SER A O 1
ATOM 1006 N N . VAL A 1 132 ? -8.555 -8.039 6.227 1 83.12 132 VAL A N 1
ATOM 1007 C CA . VAL A 1 132 ? -7.559 -7.18 6.859 1 83.12 132 VAL A CA 1
ATOM 1008 C C . VAL A 1 132 ? -8.203 -6.371 7.98 1 83.12 132 VAL A C 1
ATOM 1010 O O . VAL A 1 132 ? -7.637 -5.383 8.453 1 83.12 132 VAL A O 1
ATOM 1013 N N . GLY A 1 133 ? -9.453 -6.672 8.297 1 84 133 GLY A N 1
ATOM 1014 C CA . GLY A 1 133 ? -10.07 -6.164 9.508 1 84 133 GLY A CA 1
ATOM 1015 C C . GLY A 1 133 ? -10.82 -4.863 9.297 1 84 133 GLY A C 1
ATOM 1016 O O . GLY A 1 133 ? -11.148 -4.164 10.258 1 84 133 GLY A O 1
ATOM 1017 N N . VAL A 1 134 ? -11.109 -4.445 8.078 1 90.25 134 VAL A N 1
ATOM 1018 C CA . VAL A 1 134 ? -11.812 -3.195 7.816 1 90.25 134 VAL A CA 1
ATOM 1019 C C . VAL A 1 134 ? -13.32 -3.416 7.945 1 90.25 134 VAL A C 1
ATOM 1021 O O . VAL A 1 134 ? -14.023 -2.588 8.523 1 90.25 134 VAL A O 1
ATOM 1024 N N . PHE A 1 135 ? -13.805 -4.484 7.383 1 91.44 135 PHE A N 1
ATOM 1025 C CA . PHE A 1 135 ? -15.172 -4.945 7.566 1 91.44 135 PHE A CA 1
ATOM 1026 C C . PHE A 1 135 ? -15.203 -6.285 8.289 1 91.44 135 PHE A C 1
ATOM 1028 O O . PHE A 1 135 ? -14.156 -6.875 8.562 1 91.44 135 PHE A O 1
ATOM 1035 N N . ARG A 1 136 ? -16.359 -6.672 8.648 1 88.56 136 ARG A N 1
ATOM 1036 C CA . ARG A 1 136 ? -16.562 -8.008 9.203 1 88.56 136 ARG A CA 1
ATOM 1037 C C . ARG A 1 136 ? -17.531 -8.812 8.344 1 88.56 136 ARG A C 1
ATOM 1039 O O . ARG A 1 136 ? -18.594 -8.32 7.953 1 88.56 136 ARG A O 1
ATOM 1046 N N . GLU A 1 137 ? -17.078 -9.984 8.047 1 89.88 137 GLU A N 1
ATOM 1047 C CA . GLU A 1 137 ? -17.891 -10.859 7.223 1 89.88 137 GLU A CA 1
ATOM 1048 C C . GLU A 1 137 ? -18.625 -11.898 8.078 1 89.88 137 GLU A C 1
ATOM 1050 O O . GLU A 1 137 ? -18.047 -12.445 9.016 1 89.88 137 GLU A O 1
ATOM 1055 N N . PHE A 1 138 ? -19.859 -12.125 7.77 1 87.56 138 PHE A N 1
ATOM 1056 C CA . PHE A 1 138 ? -20.688 -13.172 8.359 1 87.56 138 PHE A CA 1
ATOM 1057 C C . PHE A 1 138 ? -21.125 -14.188 7.309 1 87.56 138 PHE A C 1
ATOM 1059 O O . PHE A 1 138 ? -20.984 -13.938 6.109 1 87.56 138 PHE A O 1
ATOM 1066 N N . PRO A 1 139 ? -21.516 -15.367 7.785 1 86.88 139 PRO A N 1
ATOM 1067 C CA . PRO A 1 139 ? -22 -16.359 6.824 1 86.88 139 PRO A CA 1
ATOM 1068 C C . PRO A 1 139 ? -23.078 -15.805 5.898 1 86.88 139 PRO A C 1
ATOM 1070 O O . PRO A 1 139 ? -23.938 -15.031 6.336 1 86.88 139 PRO A O 1
ATOM 1073 N N . GLY A 1 140 ? -22.984 -16.281 4.668 1 89.69 140 GLY A N 1
ATOM 1074 C CA . GLY A 1 140 ? -23.953 -15.844 3.682 1 89.69 140 GLY A CA 1
ATOM 1075 C C . GLY A 1 140 ? -23.578 -14.555 2.979 1 89.69 140 GLY A C 1
ATOM 1076 O O . GLY A 1 140 ? -24.438 -13.758 2.607 1 89.69 140 GLY A O 1
ATOM 1077 N N . ARG A 1 141 ? -22.25 -14.273 2.908 1 91.94 141 ARG A N 1
ATOM 1078 C CA . ARG A 1 141 ? -21.734 -13.094 2.213 1 91.94 141 ARG A CA 1
ATOM 1079 C C . ARG A 1 141 ? -22.344 -11.812 2.789 1 91.94 141 ARG A C 1
ATOM 1081 O O . ARG A 1 141 ? -22.797 -10.945 2.043 1 91.94 141 ARG A O 1
ATOM 1088 N N . ARG A 1 142 ? -22.438 -11.828 4.078 1 93.75 142 ARG A N 1
ATOM 1089 C CA . ARG A 1 142 ? -23 -10.695 4.797 1 93.75 142 ARG A CA 1
ATOM 1090 C C . ARG A 1 142 ? -21.906 -9.898 5.512 1 93.75 142 ARG A C 1
ATOM 1092 O O . ARG A 1 142 ? -20.922 -10.477 5.969 1 93.75 142 ARG A O 1
ATOM 1099 N N . PHE A 1 143 ? -22.125 -8.57 5.613 1 93.56 143 PHE A N 1
ATOM 1100 C CA . PHE A 1 143 ? -21.047 -7.746 6.125 1 93.56 143 PHE A CA 1
ATOM 1101 C C . PHE A 1 143 ? -21.562 -6.727 7.129 1 93.56 143 PHE A C 1
ATOM 1103 O O . PHE A 1 143 ? -22.688 -6.227 6.988 1 93.56 143 PHE A O 1
ATOM 1110 N N . SER A 1 144 ? -20.797 -6.461 8.094 1 94.25 144 SER A N 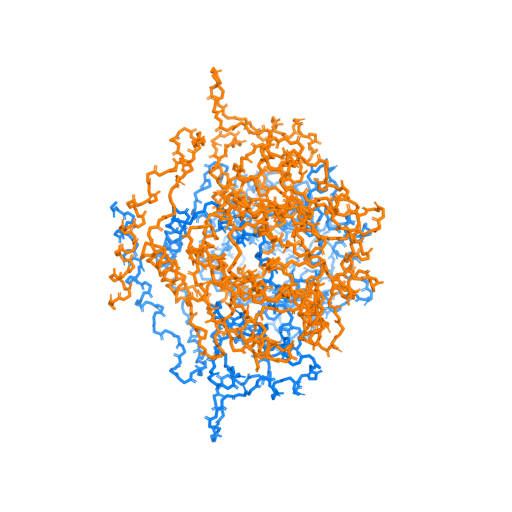1
ATOM 1111 C CA . SER A 1 144 ? -21 -5.359 9.023 1 94.25 144 SER A CA 1
ATOM 1112 C C . SER A 1 144 ? -19.781 -4.449 9.094 1 94.25 144 SER A C 1
ATOM 1114 O O . SER A 1 144 ? -18.734 -4.766 8.531 1 94.25 144 SER A O 1
ATOM 1116 N N . HIS A 1 145 ? -20.047 -3.34 9.773 1 93.69 145 HIS A N 1
ATOM 1117 C CA . HIS A 1 145 ? -18.938 -2.41 10 1 93.69 145 HIS A CA 1
ATOM 1118 C C . HIS A 1 145 ? -18.031 -2.9 11.117 1 93.69 145 HIS A C 1
ATOM 1120 O O . HIS A 1 145 ? -18.453 -3.676 11.977 1 93.69 145 HIS A O 1
ATOM 1126 N N . THR A 1 146 ? -16.797 -2.572 11.023 1 89.56 146 THR A N 1
ATOM 1127 C CA . THR A 1 146 ? -15.906 -2.424 12.172 1 89.56 146 THR A CA 1
ATOM 1128 C C . THR A 1 146 ? -15.703 -0.95 12.508 1 89.56 146 THR A C 1
ATOM 1130 O O . THR A 1 146 ? -16.188 -0.07 11.789 1 89.56 146 THR A O 1
ATOM 1133 N N . PRO A 1 147 ? -14.984 -0.663 13.547 1 87.12 147 PRO A N 1
ATOM 1134 C CA . PRO A 1 147 ? -14.672 0.744 13.812 1 87.12 147 PRO A CA 1
ATOM 1135 C C . PRO A 1 147 ? -13.922 1.409 12.664 1 87.12 147 PRO A C 1
ATOM 1137 O O . PRO A 1 147 ? -14.07 2.611 12.438 1 87.12 147 PRO A O 1
ATOM 1140 N N . SER A 1 148 ? -13.188 0.668 11.906 1 89.88 148 SER A N 1
ATOM 1141 C CA . SER A 1 148 ? -12.414 1.212 10.797 1 89.88 148 SER A CA 1
ATOM 1142 C C . SER A 1 148 ? -13.32 1.581 9.617 1 89.88 148 SER A C 1
ATOM 1144 O O . SER A 1 148 ? -13.25 2.701 9.109 1 89.88 148 SER A O 1
ATOM 1146 N N . SER A 1 149 ? -14.188 0.654 9.273 1 94.12 149 SER A N 1
ATOM 1147 C CA . SER A 1 149 ? -15.039 0.929 8.117 1 94.12 149 SER A CA 1
ATOM 1148 C C . SER A 1 149 ? -16.109 1.97 8.453 1 94.12 149 SER A C 1
ATOM 1150 O O . SER A 1 149 ? -16.578 2.682 7.566 1 94.12 149 SER A O 1
ATOM 1152 N N . ALA A 1 150 ? -16.453 2.072 9.695 1 93.06 150 ALA A N 1
ATOM 1153 C CA . ALA A 1 150 ? -17.406 3.09 10.109 1 93.06 150 ALA A CA 1
ATOM 1154 C C . ALA A 1 150 ? -16.891 4.492 9.805 1 93.06 150 ALA A C 1
ATOM 1156 O O . ALA A 1 150 ? -17.672 5.402 9.523 1 93.06 150 ALA A O 1
ATOM 1157 N N . LEU A 1 151 ? -15.594 4.688 9.781 1 90.88 151 LEU A N 1
ATOM 1158 C CA . LEU A 1 151 ? -14.969 5.98 9.531 1 90.88 151 LEU A CA 1
ATOM 1159 C C . LEU A 1 151 ? -15.133 6.395 8.078 1 90.88 151 LEU A C 1
ATOM 1161 O O . LEU A 1 151 ? -14.891 7.551 7.723 1 90.88 151 LEU A O 1
ATOM 1165 N N . LEU A 1 152 ? -15.57 5.477 7.266 1 94.31 152 LEU A N 1
ATOM 1166 C CA . LEU A 1 152 ? -15.68 5.758 5.84 1 94.31 152 LEU A CA 1
ATOM 1167 C C . LEU A 1 152 ? -17.062 6.32 5.5 1 94.31 152 LEU A C 1
ATOM 1169 O O . LEU A 1 152 ? -17.297 6.73 4.363 1 94.31 152 LEU A O 1
ATOM 1173 N N . ARG A 1 153 ? -17.891 6.324 6.488 1 94.62 153 ARG A N 1
ATOM 1174 C CA . ARG A 1 153 ? -19.219 6.902 6.293 1 94.62 153 ARG A CA 1
ATOM 1175 C C . ARG A 1 153 ? -19.172 8.43 6.359 1 94.62 153 ARG A C 1
ATOM 1177 O O . ARG A 1 153 ? -18.453 8.992 7.18 1 94.62 153 ARG A O 1
ATOM 1184 N N . ALA A 1 154 ? -19.953 9.039 5.551 1 89.88 154 ALA A N 1
ATOM 1185 C CA . ALA A 1 154 ? -20 10.5 5.508 1 89.88 154 ALA A CA 1
ATOM 1186 C C . ALA A 1 154 ? -20.594 11.07 6.797 1 89.88 154 ALA A C 1
ATOM 1188 O O . ALA A 1 154 ? -20.234 12.164 7.223 1 89.88 154 ALA A O 1
ATOM 1189 N N . ASP A 1 155 ? -21.438 10.328 7.406 1 88.62 155 ASP A N 1
ATOM 1190 C CA . ASP A 1 155 ? -22.156 10.836 8.562 1 88.62 155 ASP A CA 1
ATOM 1191 C C . ASP A 1 155 ? -21.406 10.57 9.859 1 88.62 155 ASP A C 1
ATOM 1193 O O . ASP A 1 155 ? -21.875 10.914 10.938 1 88.62 155 ASP A O 1
ATOM 1197 N N . HIS A 1 156 ? -20.312 9.922 9.805 1 88.31 156 HIS A N 1
ATOM 1198 C CA . HIS A 1 156 ? -19.5 9.703 11 1 88.31 156 HIS A CA 1
ATOM 1199 C C . HIS A 1 156 ? -18.812 10.992 11.445 1 88.31 156 HIS A C 1
ATOM 1201 O O . HIS A 1 156 ? -18.297 11.742 10.617 1 88.31 156 HIS A O 1
ATOM 1207 N N . PRO A 1 157 ? -18.812 11.266 12.68 1 80.31 157 PRO A N 1
ATOM 1208 C CA . PRO A 1 157 ? -18.188 12.5 13.164 1 80.31 157 PRO A CA 1
ATOM 1209 C C . PRO A 1 157 ? -16.688 12.578 12.844 1 80.31 157 PRO A C 1
ATOM 1211 O O . PRO A 1 157 ? -16.156 13.672 12.656 1 80.31 157 PRO A O 1
ATOM 1214 N N . ALA A 1 158 ? -16.078 11.477 12.781 1 81.06 158 ALA A N 1
ATOM 1215 C CA . ALA A 1 158 ? -14.664 11.406 12.469 1 81.06 158 ALA A CA 1
ATOM 1216 C C . ALA A 1 158 ? -14.43 10.773 11.102 1 81.06 158 ALA A C 1
ATOM 1218 O O . ALA A 1 158 ? -13.492 9.992 10.922 1 81.06 158 ALA A O 1
ATOM 1219 N N . THR A 1 159 ? -15.289 11.141 10.203 1 89.56 159 THR A N 1
ATOM 1220 C CA . THR A 1 159 ? -15.258 10.539 8.875 1 89.56 159 THR A CA 1
ATOM 1221 C C . THR A 1 159 ? -13.898 10.773 8.211 1 89.56 159 THR A C 1
ATOM 1223 O O . THR A 1 159 ? -13.281 11.82 8.398 1 89.56 159 THR A O 1
ATOM 1226 N N . ALA A 1 160 ? -13.445 9.727 7.551 1 89 160 ALA A N 1
ATOM 1227 C CA . ALA A 1 160 ? -12.234 9.789 6.734 1 89 160 ALA A CA 1
ATOM 1228 C C . ALA A 1 160 ? -12.555 9.602 5.254 1 89 160 ALA A C 1
ATOM 1230 O O . ALA A 1 160 ? -11.695 9.211 4.469 1 89 160 ALA A O 1
ATOM 1231 N N . LYS A 1 161 ? -13.805 9.82 4.883 1 92.38 161 LYS A N 1
ATOM 1232 C CA . LYS A 1 161 ? -14.273 9.578 3.523 1 92.38 161 LYS A CA 1
ATOM 1233 C C . LYS A 1 161 ? -13.508 10.422 2.514 1 92.38 161 LYS A C 1
ATOM 1235 O O . LYS A 1 161 ? -13.016 9.906 1.507 1 92.38 161 LYS A O 1
ATOM 1240 N N . SER A 1 162 ? -13.352 11.68 2.768 1 90 162 SER A N 1
ATOM 1241 C CA . SER A 1 162 ? -12.68 12.57 1.832 1 90 162 SER A CA 1
ATOM 1242 C C . SER A 1 162 ? -11.18 12.297 1.788 1 90 162 SER A C 1
ATOM 1244 O O . SER A 1 162 ? -10.547 12.445 0.742 1 90 162 SER A O 1
ATOM 1246 N N . THR A 1 163 ? -10.68 11.891 2.895 1 87.12 163 THR A N 1
ATOM 1247 C CA . THR A 1 163 ? -9.266 11.531 2.957 1 87.12 163 THR A CA 1
ATOM 1248 C C . THR A 1 163 ? -8.961 10.367 2.012 1 87.12 163 THR A C 1
ATOM 1250 O O . THR A 1 163 ? -8.023 10.438 1.219 1 87.12 163 THR A O 1
ATOM 1253 N N . VAL A 1 164 ? -9.781 9.391 2.074 1 90.25 164 VAL A N 1
ATOM 1254 C CA . VAL A 1 164 ? -9.602 8.219 1.228 1 90.25 164 VAL A CA 1
ATOM 1255 C C . VAL A 1 164 ? -9.82 8.602 -0.235 1 90.25 164 VAL A C 1
ATOM 1257 O O . VAL A 1 164 ? -9.062 8.18 -1.113 1 90.25 164 VAL A O 1
ATOM 1260 N N . SER A 1 165 ? -10.781 9.422 -0.476 1 87.75 165 SER A N 1
ATOM 1261 C CA . SER A 1 165 ? -11.133 9.812 -1.84 1 87.75 165 SER A CA 1
ATOM 1262 C C . SER A 1 165 ? -10.023 10.633 -2.484 1 87.75 165 SER A C 1
ATOM 1264 O O . SER A 1 165 ? -9.695 10.43 -3.654 1 87.75 165 SER A O 1
ATOM 1266 N N . CYS A 1 166 ? -9.414 11.484 -1.762 1 85.62 166 CYS A N 1
ATOM 1267 C CA . CYS A 1 166 ? -8.414 12.391 -2.301 1 85.62 166 CYS A CA 1
ATOM 1268 C C . CYS A 1 166 ? -7.098 11.664 -2.561 1 85.62 166 CYS A C 1
ATOM 1270 O O . CYS A 1 166 ? -6.539 11.758 -3.654 1 85.62 166 CYS A O 1
ATOM 1272 N N . TRP A 1 167 ? -6.688 10.898 -1.687 1 85.25 167 TRP A N 1
ATOM 1273 C CA . TRP A 1 167 ? -5.348 10.32 -1.747 1 85.25 167 TRP A CA 1
ATOM 1274 C C . TRP A 1 167 ? -5.293 9.18 -2.75 1 85.25 167 TRP A C 1
ATOM 1276 O O . TRP A 1 167 ? -4.223 8.844 -3.268 1 85.25 167 TRP A O 1
ATOM 1286 N N . ALA A 1 168 ? -6.422 8.656 -3.035 1 84.62 168 ALA A N 1
ATOM 1287 C CA . ALA A 1 168 ? -6.406 7.461 -3.881 1 84.62 168 ALA A CA 1
ATOM 1288 C C . ALA A 1 168 ? -6.781 7.805 -5.32 1 84.62 168 ALA A C 1
ATOM 1290 O O . ALA A 1 168 ? -6.883 6.918 -6.168 1 84.62 168 ALA A O 1
ATOM 1291 N N . GLN A 1 169 ? -6.953 9.07 -5.656 1 85.75 169 GLN A N 1
ATOM 1292 C CA . GLN A 1 169 ? -7.32 9.453 -7.016 1 85.75 169 GLN A CA 1
ATOM 1293 C C . GLN A 1 169 ? -6.168 10.172 -7.715 1 85.75 169 GLN A C 1
ATOM 1295 O O . GLN A 1 169 ? -5.152 9.555 -8.047 1 85.75 169 GLN A O 1
ATOM 1300 N N . SER A 1 170 ? -6.191 11.508 -7.762 1 82.94 170 SER A N 1
ATOM 1301 C CA . SER A 1 170 ? -5.16 12.219 -8.508 1 82.94 170 SER A CA 1
ATOM 1302 C C . SER A 1 170 ? -3.805 12.109 -7.824 1 82.94 170 SER A C 1
ATOM 1304 O O . SER A 1 170 ? -2.768 12.07 -8.492 1 82.94 170 SER A O 1
ATOM 1306 N N . HIS A 1 171 ? -3.824 12.031 -6.531 1 88.12 171 HIS A N 1
ATOM 1307 C CA . HIS A 1 171 ? -2.574 11.883 -5.797 1 88.12 171 HIS A CA 1
ATOM 1308 C C . HIS A 1 171 ? -1.929 10.531 -6.078 1 88.12 171 HIS A C 1
ATOM 1310 O O . HIS A 1 171 ? -0.705 10.43 -6.195 1 88.12 171 HIS A O 1
ATOM 1316 N N . TYR A 1 172 ? -2.818 9.555 -6.223 1 89.12 172 TYR A N 1
ATOM 1317 C CA . TYR A 1 172 ? -2.369 8.219 -6.598 1 89.12 172 TYR A CA 1
ATOM 1318 C C . TYR A 1 172 ? -1.605 8.25 -7.918 1 89.12 172 TYR A C 1
ATOM 1320 O O . TYR A 1 172 ? -0.52 7.676 -8.023 1 89.12 172 TYR A O 1
ATOM 1328 N N . ASN A 1 173 ? -2.084 8.953 -8.859 1 87.25 173 ASN A N 1
ATOM 1329 C CA . ASN A 1 173 ? -1.448 9.055 -10.164 1 87.25 173 ASN A CA 1
ATOM 1330 C C . ASN A 1 173 ? -0.138 9.828 -10.094 1 87.25 173 ASN A C 1
ATOM 1332 O O . ASN A 1 173 ? 0.81 9.523 -10.82 1 87.25 173 ASN A O 1
ATOM 1336 N N . GLY A 1 174 ? -0.043 10.859 -9.305 1 89.69 174 GLY A N 1
ATOM 1337 C CA . GLY A 1 174 ? 1.161 11.656 -9.164 1 89.69 174 GLY A CA 1
ATOM 1338 C C . GLY A 1 174 ? 2.369 10.852 -8.727 1 89.69 174 GLY A C 1
ATOM 1339 O O . GLY A 1 174 ? 3.484 11.094 -9.188 1 89.69 174 GLY A O 1
ATOM 1340 N N . TRP A 1 175 ? 2.162 9.891 -7.914 1 91.62 175 TRP A N 1
ATOM 1341 C CA . TRP A 1 175 ? 3.246 9.102 -7.344 1 91.62 175 TRP A CA 1
ATOM 1342 C C . TRP A 1 175 ? 3.908 8.234 -8.406 1 91.62 175 TRP A C 1
ATOM 1344 O O . TRP A 1 175 ? 5.047 7.789 -8.234 1 91.62 175 TRP A O 1
ATOM 1354 N N . ARG A 1 176 ? 3.277 8.023 -9.531 1 89.19 176 ARG A N 1
ATOM 1355 C CA . ARG A 1 176 ? 3.867 7.277 -10.633 1 89.19 176 ARG A CA 1
ATOM 1356 C C . ARG A 1 176 ? 5.074 8.008 -11.211 1 89.19 176 ARG A C 1
ATOM 1358 O O . ARG A 1 176 ? 5.891 7.41 -11.914 1 89.19 176 ARG A O 1
ATOM 1365 N N . GLY A 1 177 ? 5.184 9.273 -10.938 1 91.69 177 GLY A N 1
ATOM 1366 C CA . GLY A 1 177 ? 6.246 10.086 -11.508 1 91.69 177 GLY A CA 1
ATOM 1367 C C . GLY A 1 177 ? 7.441 10.242 -10.586 1 91.69 177 GLY A C 1
ATOM 1368 O O . GLY A 1 177 ? 8.391 10.961 -10.906 1 91.69 177 GLY A O 1
ATOM 1369 N N . LEU A 1 178 ? 7.48 9.523 -9.492 1 93.19 178 LEU A N 1
ATOM 1370 C CA . LEU A 1 178 ? 8.547 9.695 -8.508 1 93.19 178 LEU A CA 1
ATOM 1371 C C . LEU A 1 178 ? 9.906 9.414 -9.125 1 93.19 178 LEU A C 1
ATOM 1373 O O . LEU A 1 178 ? 10.859 10.172 -8.93 1 93.19 178 LEU A O 1
ATOM 1377 N N . HIS A 1 179 ? 10.031 8.32 -9.883 1 93.31 179 HIS A N 1
ATOM 1378 C CA . HIS A 1 179 ? 11.297 7.992 -10.523 1 93.31 179 HIS A CA 1
ATOM 1379 C C . HIS A 1 179 ? 11.734 9.094 -11.484 1 93.31 179 HIS A C 1
ATOM 1381 O O . HIS A 1 179 ? 12.922 9.422 -11.562 1 93.31 179 HIS A O 1
ATOM 1387 N N . HIS A 1 180 ? 10.789 9.633 -12.195 1 93.81 180 HIS A N 1
ATOM 1388 C CA . HIS A 1 180 ? 11.078 10.711 -13.133 1 93.81 180 HIS A CA 1
ATOM 1389 C C . HIS A 1 180 ? 11.602 11.945 -12.414 1 93.81 180 HIS A C 1
ATOM 1391 O O . HIS A 1 180 ? 12.57 12.57 -12.867 1 93.81 180 HIS A O 1
ATOM 1397 N N . GLN A 1 181 ? 10.953 12.297 -11.32 1 94 181 GLN A N 1
ATOM 1398 C CA . GLN A 1 181 ? 11.375 13.461 -10.555 1 94 181 GLN A CA 1
ATOM 1399 C C . GLN A 1 181 ? 12.789 13.273 -10 1 94 181 GLN A C 1
ATOM 1401 O O . GLN A 1 181 ? 13.609 14.195 -10.047 1 94 181 GLN A O 1
ATOM 1406 N N . ILE A 1 182 ? 13.094 12.109 -9.484 1 95 182 ILE A N 1
ATOM 1407 C CA . ILE A 1 182 ? 14.422 11.82 -8.953 1 95 182 ILE A CA 1
ATOM 1408 C C . ILE A 1 182 ? 15.453 11.906 -10.078 1 95 182 ILE A C 1
ATOM 1410 O O . ILE A 1 182 ? 16.531 12.492 -9.906 1 95 182 ILE A O 1
ATOM 1414 N N . ALA A 1 183 ? 15.141 11.391 -11.219 1 95.25 183 ALA A N 1
ATOM 1415 C CA . ALA A 1 183 ? 16.062 11.305 -12.344 1 95.25 183 ALA A CA 1
ATOM 1416 C C . ALA A 1 183 ? 16.297 12.68 -12.961 1 95.25 183 ALA A C 1
ATOM 1418 O O . ALA A 1 183 ? 17.422 13.008 -13.344 1 95.25 183 ALA A O 1
ATOM 1419 N N . THR A 1 184 ? 15.25 13.57 -13.055 1 94.31 184 THR A N 1
ATOM 1420 C CA . THR A 1 184 ? 15.344 14.742 -13.914 1 94.31 184 THR A CA 1
ATOM 1421 C C . THR A 1 184 ? 15.242 16.031 -13.094 1 94.31 184 THR A C 1
ATOM 1423 O O . THR A 1 184 ? 15.609 17.109 -13.562 1 94.31 184 THR A O 1
ATOM 1426 N N . GLY A 1 185 ? 14.578 15.906 -11.953 1 91.81 185 GLY A N 1
ATOM 1427 C CA . GLY A 1 185 ? 14.32 17.094 -11.172 1 91.81 185 GLY A CA 1
ATOM 1428 C C . GLY A 1 185 ? 12.961 17.719 -11.453 1 91.81 185 GLY A C 1
ATOM 1429 O O . GLY A 1 185 ? 12.508 18.594 -10.719 1 91.81 185 GLY A O 1
ATOM 1430 N N . GLU A 1 186 ? 12.289 17.219 -12.484 1 91.69 186 GLU A N 1
ATOM 1431 C CA . GLU A 1 186 ? 10.953 17.703 -12.789 1 91.69 186 GLU A CA 1
ATOM 1432 C C . GLU A 1 186 ? 9.914 17.109 -11.844 1 91.69 186 GLU A C 1
ATOM 1434 O O . GLU A 1 186 ? 9.883 15.891 -11.641 1 91.69 186 GLU A O 1
ATOM 1439 N N . MET A 1 187 ? 9.039 17.953 -11.367 1 91.06 187 MET A N 1
ATOM 1440 C CA . MET A 1 187 ? 8.062 17.531 -10.375 1 91.06 187 MET A CA 1
ATOM 1441 C C . MET A 1 187 ? 7.199 16.391 -10.906 1 91.06 187 MET A C 1
ATOM 1443 O O . MET A 1 187 ? 6.688 16.469 -12.023 1 91.06 187 MET A O 1
ATOM 1447 N N . ALA A 1 188 ? 7.016 15.406 -10.102 1 92.38 188 ALA A N 1
ATOM 1448 C CA . ALA A 1 188 ? 6.316 14.18 -10.477 1 92.38 188 ALA A CA 1
ATOM 1449 C C . ALA A 1 188 ? 4.863 14.469 -10.844 1 92.38 188 ALA A C 1
ATOM 1451 O O . ALA A 1 188 ? 4.395 14.07 -11.906 1 92.38 188 ALA A O 1
ATOM 1452 N N . PHE A 1 189 ? 4.148 15.148 -9.984 1 92.38 189 PHE A N 1
ATOM 1453 C CA . PHE A 1 189 ? 2.732 15.422 -10.219 1 92.38 189 PHE A CA 1
ATOM 1454 C C . PHE A 1 189 ? 2.533 16.156 -11.539 1 92.38 189 PHE A C 1
ATOM 1456 O O . PHE A 1 189 ? 1.647 15.82 -12.32 1 92.38 189 PHE A O 1
ATOM 1463 N N . MET A 1 190 ? 3.359 17.188 -11.75 1 91.31 190 MET A N 1
ATOM 1464 C CA . MET A 1 190 ? 3.242 17.969 -12.984 1 91.31 190 MET A CA 1
ATOM 1465 C C . MET A 1 190 ? 3.506 17.078 -14.203 1 91.31 190 MET A C 1
ATOM 1467 O O . MET A 1 190 ? 2.785 17.172 -15.195 1 91.31 190 MET A O 1
ATOM 1471 N N . HIS A 1 191 ? 4.488 16.312 -14.086 1 91.75 191 HIS A N 1
ATOM 1472 C CA . HIS A 1 191 ? 4.84 15.406 -15.172 1 91.75 191 HIS A CA 1
ATOM 1473 C C . HIS A 1 191 ? 3.682 14.469 -15.5 1 91.75 191 HIS A C 1
ATOM 1475 O O . HIS A 1 191 ? 3.406 14.203 -16.672 1 91.75 191 HIS A O 1
ATOM 1481 N N . MET A 1 192 ? 2.92 13.984 -14.539 1 90 192 MET A N 1
ATOM 1482 C CA . MET A 1 192 ? 1.876 12.984 -14.734 1 90 192 MET A CA 1
ATOM 1483 C C . MET A 1 192 ? 0.549 13.641 -15.094 1 90 192 MET A C 1
ATOM 1485 O O . MET A 1 192 ? -0.396 12.953 -15.5 1 90 192 MET A O 1
ATOM 1489 N N . HIS A 1 193 ? 0.445 14.938 -14.938 1 91.19 193 HIS A N 1
ATOM 1490 C CA . HIS A 1 193 ? -0.825 15.609 -15.188 1 91.19 193 HIS A CA 1
ATOM 1491 C C . HIS A 1 193 ? -0.673 16.703 -16.234 1 91.19 193 HIS A C 1
ATOM 1493 O O . HIS A 1 193 ? -1.254 17.781 -16.109 1 91.19 193 HIS A O 1
ATOM 1499 N N . GLY A 1 194 ? 0.171 16.5 -17.188 1 89.5 194 GLY A N 1
ATOM 1500 C CA . GLY A 1 194 ? 0.261 17.344 -18.375 1 89.5 194 GLY A CA 1
ATOM 1501 C C . GLY A 1 194 ? 0.891 18.688 -18.094 1 89.5 194 GLY A C 1
ATOM 1502 O O . GLY A 1 194 ? 0.517 19.688 -18.719 1 89.5 194 GLY A O 1
ATOM 1503 N N . GLY A 1 195 ? 1.667 18.766 -17.031 1 90.25 195 GLY A N 1
ATOM 1504 C CA . GLY A 1 195 ? 2.408 19.984 -16.766 1 90.25 195 GLY A CA 1
ATOM 1505 C C . GLY A 1 195 ? 1.702 20.906 -15.781 1 90.25 195 GLY A C 1
ATOM 1506 O O . GLY A 1 195 ? 2.219 21.969 -15.445 1 90.25 195 GLY A O 1
ATOM 1507 N N . LYS A 1 196 ? 0.625 20.516 -15.281 1 90.25 196 LYS A N 1
ATOM 1508 C CA . LYS A 1 196 ? -0.135 21.328 -14.344 1 90.25 196 LYS A CA 1
ATOM 1509 C C . LYS A 1 196 ? 0.243 21 -12.898 1 90.25 196 LYS A C 1
ATOM 1511 O O . LYS A 1 196 ? 0.452 19.844 -12.555 1 90.25 196 LYS A O 1
ATOM 1516 N N . ASP A 1 197 ? 0.361 22.031 -12.172 1 86.5 197 ASP A N 1
ATOM 1517 C CA . ASP A 1 197 ? 0.558 21.766 -10.75 1 86.5 197 ASP A CA 1
ATOM 1518 C C . ASP A 1 197 ? -0.762 21.422 -10.07 1 86.5 197 ASP A C 1
ATOM 1520 O O . ASP A 1 197 ? -1.81 21.375 -10.719 1 86.5 197 ASP A O 1
ATOM 1524 N N . LEU A 1 198 ? -0.71 21.125 -8.82 1 86.19 198 LEU A N 1
ATOM 1525 C CA . LEU A 1 198 ? -1.856 20.609 -8.086 1 86.19 198 LEU A CA 1
ATOM 1526 C C . LEU A 1 198 ? -3.016 21.594 -8.109 1 86.19 198 LEU A C 1
ATOM 1528 O O . LEU A 1 198 ? -4.164 21.203 -8.328 1 86.19 198 LEU A O 1
ATOM 1532 N N . TRP A 1 199 ? -2.662 22.828 -7.879 1 80.94 199 TRP A N 1
ATOM 1533 C CA . TRP A 1 199 ? -3.707 23.844 -7.777 1 80.94 199 TRP A CA 1
ATOM 1534 C C . TRP A 1 199 ? -4.301 24.156 -9.148 1 80.94 199 TRP A C 1
ATOM 1536 O O . TRP A 1 199 ? -5.508 24.375 -9.273 1 80.94 199 TRP A O 1
ATOM 1546 N N . GLN A 1 200 ? -3.477 24.266 -10.203 1 84.69 200 GLN A N 1
ATOM 1547 C CA . GLN A 1 200 ? -3.961 24.391 -11.578 1 84.69 200 GLN A CA 1
ATOM 1548 C C . GLN A 1 200 ? -4.883 23.234 -11.938 1 84.69 200 GLN A C 1
ATOM 1550 O O . GLN A 1 200 ? -5.922 23.422 -12.57 1 84.69 200 GLN A O 1
ATOM 1555 N N . TYR A 1 201 ? -4.465 22.094 -11.562 1 88.06 201 TYR A N 1
ATOM 1556 C CA . TYR A 1 201 ? -5.262 20.891 -11.805 1 88.06 201 TYR A CA 1
ATOM 1557 C C . TYR A 1 201 ? -6.625 21 -11.133 1 88.06 201 TYR A C 1
ATOM 1559 O O . TYR A 1 201 ? -7.66 20.781 -11.766 1 88.06 201 TYR A O 1
ATOM 1567 N N . TYR A 1 202 ? -6.676 21.375 -9.867 1 85.19 202 TYR A N 1
ATOM 1568 C CA . TYR A 1 202 ? -7.91 21.438 -9.094 1 85.19 202 TYR A CA 1
ATOM 1569 C C . TYR A 1 202 ? -8.82 22.547 -9.617 1 85.19 202 TYR A C 1
ATOM 1571 O O . TYR A 1 202 ? -10.039 22.484 -9.477 1 85.19 202 TYR A O 1
ATOM 1579 N N . ASN A 1 203 ? -8.281 23.5 -10.18 1 82.81 203 ASN A N 1
ATOM 1580 C CA . ASN A 1 203 ? -9.07 24.656 -10.625 1 82.81 203 ASN A CA 1
ATOM 1581 C C . ASN A 1 203 ? -9.734 24.391 -11.977 1 82.81 203 ASN A C 1
ATOM 1583 O O . ASN A 1 203 ? -10.578 25.156 -12.422 1 82.81 203 ASN A O 1
ATOM 1587 N N . GLU A 1 204 ? -9.367 23.297 -12.562 1 87.56 204 GLU A N 1
ATOM 1588 C CA . GLU A 1 204 ? -10.078 22.891 -13.773 1 87.56 204 GLU A CA 1
ATOM 1589 C C . GLU A 1 204 ? -11.492 22.422 -13.461 1 87.56 204 GLU A C 1
ATOM 1591 O O . GLU A 1 204 ? -11.727 21.797 -12.43 1 87.56 204 GLU A O 1
ATOM 1596 N N . ASP A 1 205 ? -12.375 22.625 -14.344 1 84.88 205 ASP A N 1
ATOM 1597 C CA . ASP A 1 205 ? -13.797 22.359 -14.133 1 84.88 205 ASP A CA 1
ATOM 1598 C C . ASP A 1 205 ? -14.039 20.875 -13.867 1 84.88 205 ASP A C 1
ATOM 1600 O O . ASP A 1 205 ? -14.875 20.531 -13.031 1 84.88 205 ASP A O 1
ATOM 1604 N N . ASP A 1 206 ? -13.328 20.094 -14.531 1 84.81 206 ASP A N 1
ATOM 1605 C CA . ASP A 1 206 ? -13.547 18.656 -14.43 1 84.81 206 ASP A CA 1
ATOM 1606 C C . ASP A 1 206 ? -13.055 18.109 -13.086 1 84.81 206 ASP A C 1
ATOM 1608 O O . ASP A 1 206 ? -13.383 16.984 -12.711 1 84.81 206 ASP A O 1
ATOM 1612 N N . ASN A 1 207 ? -12.32 19 -12.312 1 86.44 207 ASN A N 1
ATOM 1613 C CA . ASN A 1 207 ? -11.68 18.5 -11.102 1 86.44 207 ASN A CA 1
ATOM 1614 C C . ASN A 1 207 ? -12.211 19.188 -9.852 1 86.44 207 ASN A C 1
ATOM 1616 O O . ASN A 1 207 ? -11.633 19.062 -8.773 1 86.44 207 ASN A O 1
ATOM 1620 N N . LYS A 1 208 ? -13.297 19.891 -9.953 1 81.44 208 LYS A N 1
ATOM 1621 C CA . LYS A 1 208 ? -13.859 20.672 -8.852 1 81.44 208 LYS A CA 1
ATOM 1622 C C . LYS A 1 208 ? -14.32 19.766 -7.719 1 81.44 208 LYS A C 1
ATOM 1624 O O . LYS A 1 208 ? -14.234 20.125 -6.547 1 81.44 208 LYS A O 1
ATOM 1629 N N . GLU A 1 209 ? -14.812 18.641 -8.109 1 81.19 209 GLU A N 1
ATOM 1630 C CA . GLU A 1 209 ? -15.234 17.703 -7.082 1 81.19 209 GLU A CA 1
ATOM 1631 C C . GLU A 1 209 ? -14.055 17.234 -6.23 1 81.19 209 GLU A C 1
ATOM 1633 O O . GLU A 1 209 ? -14.188 17.062 -5.016 1 81.19 209 GLU A O 1
ATOM 1638 N N . GLU A 1 210 ? -13.016 17.078 -6.891 1 85.06 210 GLU A N 1
ATOM 1639 C CA . GLU A 1 210 ? -11.82 16.672 -6.148 1 85.06 210 GLU A CA 1
ATOM 1640 C C . GLU A 1 210 ? -11.32 17.797 -5.25 1 85.06 210 GLU A C 1
ATOM 1642 O O . GLU A 1 210 ? -10.812 17.531 -4.152 1 85.06 210 GLU A O 1
ATOM 1647 N N . LEU A 1 211 ? -11.391 18.969 -5.746 1 81.94 211 LEU A N 1
ATOM 1648 C CA . LEU A 1 211 ? -11.008 20.109 -4.922 1 81.94 211 LEU A CA 1
ATOM 1649 C C . LEU A 1 211 ? -11.859 20.172 -3.658 1 81.94 211 LEU A C 1
ATOM 1651 O O . LEU A 1 211 ? -11.336 20.422 -2.566 1 81.94 211 LEU A O 1
ATOM 1655 N N . THR A 1 212 ? -13.125 19.953 -3.84 1 80.25 212 THR A N 1
ATOM 1656 C CA . THR A 1 212 ? -14.031 19.938 -2.699 1 80.25 212 THR A CA 1
ATOM 1657 C C . THR A 1 212 ? -13.641 18.859 -1.704 1 80.25 212 THR A C 1
ATOM 1659 O O . THR A 1 212 ? -13.609 19.094 -0.495 1 80.25 212 THR A O 1
ATOM 1662 N N . SER A 1 213 ? -13.32 17.75 -2.246 1 83.06 213 SER A N 1
ATOM 1663 C CA . SER A 1 213 ? -12.898 16.641 -1.396 1 83.06 213 SER A CA 1
ATOM 1664 C C . SER A 1 213 ? -11.594 16.953 -0.675 1 83.06 213 SER A C 1
ATOM 1666 O O . SER A 1 213 ? -11.406 16.578 0.481 1 83.06 213 SER A O 1
ATOM 1668 N N . PHE A 1 214 ? -10.758 17.641 -1.357 1 84.25 214 PHE A N 1
ATOM 1669 C CA . PHE A 1 214 ? -9.484 18.031 -0.777 1 84.25 214 PHE A CA 1
ATOM 1670 C C . PHE A 1 214 ? -9.695 18.953 0.418 1 84.25 214 PHE A C 1
ATOM 1672 O O . PHE A 1 214 ? -9.07 18.781 1.467 1 84.25 214 PHE A O 1
ATOM 1679 N N . GLN A 1 215 ? -10.531 19.797 0.242 1 79.38 215 GLN A N 1
ATOM 1680 C CA . GLN A 1 215 ? -10.82 20.75 1.314 1 79.38 215 GLN A CA 1
ATOM 1681 C C . GLN A 1 215 ? -11.484 20.047 2.498 1 79.38 215 GLN A C 1
ATOM 1683 O O . GLN A 1 215 ? -11.164 20.344 3.652 1 79.38 215 GLN A O 1
ATOM 1688 N N . LYS A 1 216 ? -12.383 19.188 2.182 1 81.81 216 LYS A N 1
ATOM 1689 C CA . LYS A 1 216 ? -13.062 18.438 3.232 1 81.81 216 LYS A CA 1
ATOM 1690 C C . LYS A 1 216 ? -12.078 17.531 3.977 1 81.81 216 LYS A C 1
ATOM 1692 O O . LYS A 1 216 ? -12.227 17.297 5.18 1 81.81 216 LYS A O 1
ATOM 1697 N N . MET A 1 217 ? -11.156 17.031 3.232 1 84.06 217 MET A N 1
ATOM 1698 C CA . MET A 1 217 ? -10.133 16.172 3.83 1 84.06 217 MET A CA 1
ATOM 1699 C C . MET A 1 217 ? -9.391 16.906 4.938 1 84.06 217 MET A C 1
ATOM 1701 O O . MET A 1 217 ? -9.203 16.375 6.031 1 84.06 217 MET A O 1
ATOM 1705 N N . PHE A 1 218 ? -8.953 18.062 4.691 1 78.19 218 PHE A N 1
ATOM 1706 C CA . PHE A 1 218 ? -8.188 18.812 5.691 1 78.19 218 PHE A CA 1
ATOM 1707 C C . PHE A 1 218 ? -9.07 19.172 6.879 1 78.19 218 PHE A C 1
ATOM 1709 O O . PHE A 1 218 ? -8.602 19.234 8.016 1 78.19 218 PHE A O 1
ATOM 1716 N N . ASP A 1 219 ? -10.344 19.375 6.559 1 76 219 ASP A N 1
ATOM 1717 C CA . ASP A 1 219 ? -11.281 19.594 7.656 1 76 219 ASP A CA 1
ATOM 1718 C C . ASP A 1 219 ? -11.398 18.344 8.531 1 76 219 ASP A C 1
ATOM 1720 O O . ASP A 1 219 ? -11.453 18.438 9.758 1 76 219 ASP A O 1
ATOM 1724 N N . GLU A 1 220 ? -11.5 17.203 7.895 1 77.5 220 GLU A N 1
ATOM 1725 C CA . GLU A 1 220 ? -11.562 15.922 8.594 1 77.5 220 GLU A CA 1
ATOM 1726 C C . GLU A 1 220 ? -10.312 15.688 9.438 1 77.5 220 GLU A C 1
ATOM 1728 O O . GLU A 1 220 ? -10.406 15.289 10.594 1 77.5 220 GLU A O 1
ATOM 1733 N N . ILE A 1 221 ? -9.227 15.969 8.859 1 74.5 221 ILE A N 1
ATOM 1734 C CA . ILE A 1 221 ? -7.953 15.797 9.547 1 74.5 221 ILE A CA 1
ATOM 1735 C C . ILE A 1 221 ? -7.875 16.75 10.742 1 74.5 221 ILE A C 1
ATOM 1737 O O . ILE A 1 221 ? -7.422 16.359 11.828 1 74.5 221 ILE A O 1
ATOM 1741 N N . SER A 1 222 ? -8.336 17.953 10.531 1 69.5 222 SER A N 1
ATOM 1742 C CA . SER A 1 222 ? -8.305 18.953 11.578 1 69.5 222 SER A CA 1
ATOM 1743 C C . SER A 1 222 ? -9.133 18.531 12.789 1 69.5 222 SER A C 1
ATOM 1745 O O . SER A 1 222 ? -8.75 18.766 13.93 1 69.5 222 SER A O 1
ATOM 1747 N N . ARG A 1 223 ? -10.211 17.859 12.523 1 69.19 223 ARG A N 1
ATOM 1748 C CA . ARG A 1 223 ? -11.102 17.469 13.602 1 69.19 223 ARG A CA 1
ATOM 1749 C C . ARG A 1 223 ? -10.445 16.422 14.5 1 69.19 223 ARG A C 1
ATOM 1751 O O . ARG A 1 223 ? -10.648 16.422 15.711 1 69.19 223 ARG A O 1
ATOM 1758 N N . THR A 1 224 ? -9.633 15.656 13.867 1 67.12 224 THR A N 1
ATOM 1759 C CA . THR A 1 224 ? -9.039 14.57 14.633 1 67.12 224 THR A CA 1
ATOM 1760 C C . THR A 1 224 ? -7.723 15.008 15.273 1 67.12 224 THR A C 1
ATOM 1762 O O . THR A 1 224 ? -7.316 14.461 16.297 1 67.12 224 THR A O 1
ATOM 1765 N N . MET A 1 225 ? -7.199 16.047 14.758 1 70.75 225 MET A N 1
ATOM 1766 C CA . MET A 1 225 ? -5.852 16.391 15.203 1 70.75 225 MET A CA 1
ATOM 1767 C C . MET A 1 225 ? -5.859 17.656 16.047 1 70.75 225 MET A C 1
ATOM 1769 O O . MET A 1 225 ? -4.832 18.047 16.594 1 70.75 225 MET A O 1
ATOM 1773 N N . THR A 1 226 ? -6.973 18.266 16.188 1 69.69 226 THR A N 1
ATOM 1774 C CA . THR A 1 226 ? -7.043 19.578 16.828 1 69.69 226 THR A CA 1
ATOM 1775 C C . THR A 1 226 ? -6.898 19.438 18.344 1 69.69 226 THR A C 1
ATOM 1777 O O . THR A 1 226 ? -6.391 20.344 19.016 1 69.69 226 THR A O 1
ATOM 1780 N N . GLY A 1 227 ? -7.297 18.297 18.859 1 71.81 227 GLY A N 1
ATOM 1781 C CA . GLY A 1 227 ? -7.238 18.125 20.312 1 71.81 227 GLY A CA 1
ATOM 1782 C C . GLY A 1 227 ? -5.867 18.406 20.891 1 71.81 227 GLY A C 1
ATOM 1783 O O . GLY A 1 227 ? -5.711 19.312 21.719 1 71.81 227 GLY A O 1
ATOM 1784 N N . PRO A 1 228 ? -4.973 17.812 20.375 1 76.81 228 PRO A N 1
ATOM 1785 C CA . PRO A 1 228 ? -3.615 18.016 20.891 1 76.81 228 PRO A CA 1
ATOM 1786 C C . PRO A 1 228 ? -3.135 19.453 20.734 1 76.81 228 PRO A C 1
ATOM 1788 O O . PRO A 1 228 ? -2.371 19.953 21.562 1 76.81 228 PRO A O 1
ATOM 1791 N N . LEU A 1 229 ? -3.59 20.141 19.734 1 84.38 229 LEU A N 1
ATOM 1792 C CA . LEU A 1 229 ? -3.166 21.516 19.5 1 84.38 229 LEU A CA 1
ATOM 1793 C C . LEU A 1 229 ? -3.709 22.438 20.578 1 84.38 229 LEU A C 1
ATOM 1795 O O . LEU A 1 229 ? -3.068 23.438 20.922 1 84.38 229 LEU A O 1
ATOM 1799 N N . VAL A 1 230 ? -4.824 22.078 21.062 1 78.06 230 VAL A N 1
ATOM 1800 C CA . VAL A 1 230 ? -5.473 22.906 22.062 1 78.06 230 VAL A CA 1
ATOM 1801 C C . VAL A 1 230 ? -4.902 22.578 23.453 1 78.06 230 VAL A C 1
ATOM 1803 O O . VAL A 1 230 ? -4.641 23.469 24.25 1 78.06 230 VAL A O 1
ATOM 1806 N N . TRP A 1 231 ? -4.648 21.344 23.609 1 78.19 231 TRP A N 1
ATOM 1807 C CA . TRP A 1 231 ? -4.363 20.891 24.969 1 78.19 231 TRP A CA 1
ATOM 1808 C C . TRP A 1 231 ? -2.867 20.922 25.234 1 78.19 231 TRP A C 1
ATOM 1810 O O . TRP A 1 231 ? -2.447 21.047 26.391 1 78.19 231 TRP A O 1
ATOM 1820 N N . ASP A 1 232 ? -2.133 20.844 24.266 1 87.56 232 ASP A N 1
ATOM 1821 C CA . ASP A 1 232 ? -0.706 20.656 24.5 1 87.56 232 ASP A CA 1
ATOM 1822 C C . ASP A 1 232 ? 0.064 21.953 24.312 1 87.56 232 ASP A C 1
ATOM 1824 O O . ASP A 1 232 ? 1.249 22.047 24.641 1 87.56 232 ASP A O 1
ATOM 1828 N N . PHE A 1 233 ? -0.534 22.969 23.875 1 92 233 PHE A N 1
ATOM 1829 C CA . PHE A 1 233 ? 0.106 24.266 23.656 1 92 233 PHE A CA 1
ATOM 1830 C C . PHE A 1 233 ? -0.571 25.359 24.484 1 92 233 PHE A C 1
ATOM 1832 O O . PHE A 1 233 ? -1.801 25.422 24.531 1 92 233 PHE A O 1
ATOM 1839 N N . ASP A 1 234 ? 0.25 26.203 25.094 1 92.75 234 ASP A N 1
ATOM 1840 C CA . ASP A 1 234 ? -0.264 27.234 26 1 92.75 234 ASP A CA 1
ATOM 1841 C C . ASP A 1 234 ? -0.547 28.531 25.234 1 92.75 234 ASP A C 1
ATOM 1843 O O . ASP A 1 234 ? 0.22 29.484 25.328 1 92.75 234 ASP A O 1
ATOM 1847 N N . TRP A 1 235 ? -1.682 28.578 24.656 1 94.06 235 TRP A N 1
ATOM 1848 C CA . TRP A 1 235 ? -2.086 29.734 23.859 1 94.06 235 TRP A CA 1
ATOM 1849 C C . TRP A 1 235 ? -2.201 30.969 24.734 1 94.06 235 TRP A C 1
ATOM 1851 O O . TRP A 1 235 ? -1.9 32.094 24.297 1 94.06 235 TRP A O 1
ATOM 1861 N N . GLU A 1 236 ? -2.623 30.781 25.953 1 92.44 236 GLU A N 1
ATOM 1862 C CA . GLU A 1 236 ? -2.766 31.922 26.859 1 92.44 236 GLU A CA 1
ATOM 1863 C C . GLU A 1 236 ? -1.412 32.562 27.172 1 92.44 236 GLU A C 1
ATOM 1865 O O . GLU A 1 236 ? -1.306 33.781 27.297 1 92.44 236 GLU A O 1
ATOM 1870 N N . ARG A 1 237 ? -0.506 31.656 27.344 1 94.06 237 ARG A N 1
ATOM 1871 C CA . ARG A 1 237 ? 0.842 32.188 27.562 1 94.06 237 ARG A CA 1
ATOM 1872 C C . ARG A 1 237 ? 1.291 33.031 26.375 1 94.06 237 ARG A C 1
ATOM 1874 O O . ARG A 1 237 ? 1.859 34.125 26.562 1 94.06 237 ARG A O 1
ATOM 1881 N N . VAL A 1 238 ? 1.059 32.594 25.188 1 94.88 238 VAL A N 1
ATOM 1882 C CA . VAL A 1 238 ? 1.438 33.344 23.984 1 94.88 238 VAL A CA 1
ATOM 1883 C C . VAL A 1 238 ? 0.715 34.688 23.953 1 94.88 238 VAL A C 1
ATOM 1885 O O . VAL A 1 238 ? 1.321 35.719 23.656 1 94.88 238 VAL A O 1
ATOM 1888 N N . ALA A 1 239 ? -0.55 34.656 24.219 1 94.31 239 ALA A N 1
ATOM 1889 C CA . ALA A 1 239 ? -1.347 35.875 24.25 1 94.31 239 ALA A CA 1
ATOM 1890 C C . ALA A 1 239 ? -0.786 36.875 25.266 1 94.31 239 ALA A C 1
ATOM 1892 O O . ALA A 1 239 ? -0.718 38.094 24.984 1 94.31 239 ALA A O 1
ATOM 1893 N N . LYS A 1 240 ? -0.437 36.375 26.391 1 92.94 240 LYS A N 1
ATOM 1894 C CA . LYS A 1 240 ? 0.129 37.219 27.438 1 92.94 240 LYS A CA 1
ATOM 1895 C C . LYS A 1 240 ? 1.462 37.812 27 1 92.94 240 LYS A C 1
ATOM 1897 O O . LYS A 1 240 ? 1.737 39 27.266 1 92.94 240 LYS A O 1
ATOM 1902 N N . ASP A 1 241 ? 2.225 37 26.406 1 93.25 241 ASP A N 1
ATOM 1903 C CA . ASP A 1 241 ? 3.541 37.438 25.969 1 93.25 241 ASP A CA 1
ATOM 1904 C C . ASP A 1 241 ? 3.422 38.562 24.922 1 93.25 241 ASP A C 1
ATOM 1906 O O . ASP A 1 241 ? 4.27 39.438 24.859 1 93.25 241 ASP A O 1
ATOM 1910 N N . VAL A 1 242 ? 2.426 38.438 24.078 1 93.81 242 VAL A N 1
ATOM 1911 C CA . VAL A 1 242 ? 2.182 39.438 23.047 1 93.81 242 VAL A CA 1
ATOM 1912 C C . VAL A 1 242 ? 1.763 40.75 23.703 1 93.81 242 VAL A C 1
ATOM 1914 O O . VAL A 1 242 ? 2.006 41.812 23.156 1 93.81 242 VAL A O 1
ATOM 1917 N N . GLY A 1 243 ? 1.2 40.656 24.875 1 83.94 243 GLY A N 1
ATOM 1918 C CA . GLY A 1 243 ? 0.9 41.812 25.703 1 83.94 243 GLY A CA 1
ATOM 1919 C C . GLY A 1 243 ? -0.397 42.5 25.312 1 83.94 243 GLY A C 1
ATOM 1920 O O . GLY A 1 243 ? -0.561 43.688 25.516 1 83.94 243 GLY A O 1
ATOM 1921 N N . ARG A 1 244 ? -1.206 41.75 24.672 1 74.19 244 ARG A N 1
ATOM 1922 C CA . ARG A 1 244 ? -2.48 42.344 24.312 1 74.19 244 ARG A CA 1
ATOM 1923 C C . ARG A 1 244 ? -3.639 41.688 25.047 1 74.19 244 ARG A C 1
ATOM 1925 O O . ARG A 1 244 ? -3.955 40.531 24.781 1 74.19 244 ARG A O 1
ATOM 1932 N N . SER A 1 245 ? -4.035 42.312 26 1 67.94 245 SER A N 1
ATOM 1933 C CA . SER A 1 245 ? -5.141 41.75 26.781 1 67.94 245 SER A CA 1
ATOM 1934 C C . SER A 1 245 ? -6.477 42 26.078 1 67.94 245 SER A C 1
ATOM 1936 O O . SER A 1 245 ? -7.441 41.25 26.297 1 67.94 245 SER A O 1
ATOM 1938 N N . LYS A 1 246 ? -6.469 43.031 25.344 1 76.94 246 LYS A N 1
ATOM 1939 C CA . LYS A 1 246 ? -7.684 43.344 24.594 1 76.94 246 LYS A CA 1
ATOM 1940 C C . LYS A 1 246 ? -7.391 43.5 23.109 1 76.94 246 LYS A C 1
ATOM 1942 O O . LYS A 1 246 ? -6.254 43.75 22.719 1 76.94 246 LYS A O 1
ATOM 1947 N N . ASP A 1 247 ? -8.266 43.094 22.203 1 84.75 247 ASP A N 1
ATOM 1948 C CA . ASP A 1 247 ? -8.211 43.281 20.766 1 84.75 247 ASP A CA 1
ATOM 1949 C C . ASP A 1 247 ? -7.152 42.375 20.125 1 84.75 247 ASP A C 1
ATOM 1951 O O . ASP A 1 247 ? -6.461 42.781 19.188 1 84.75 247 ASP A O 1
ATOM 1955 N N . LEU A 1 248 ? -6.793 41.312 20.875 1 95.31 248 LEU A N 1
ATOM 1956 C CA . LEU A 1 248 ? -5.875 40.344 20.312 1 95.31 248 LEU A CA 1
ATOM 1957 C C . LEU A 1 248 ? -6.406 39.812 18.984 1 95.31 248 LEU A C 1
ATOM 1959 O O . LEU A 1 248 ? -7.57 39.406 18.891 1 95.31 248 LEU A O 1
ATOM 1963 N N . VAL A 1 249 ? -5.574 39.906 17.922 1 97.38 249 VAL A N 1
ATOM 1964 C CA . VAL A 1 249 ? -5.992 39.438 16.609 1 97.38 249 VAL A CA 1
ATOM 1965 C C . VAL A 1 249 ? -5.137 38.219 16.203 1 97.38 249 VAL A C 1
ATOM 1967 O O . VAL A 1 249 ? -3.904 38.312 16.219 1 97.38 249 VAL A O 1
ATOM 1970 N N . VAL A 1 250 ? -5.777 37.125 15.93 1 97.56 250 VAL A N 1
ATOM 1971 C CA . VAL A 1 250 ? -5.129 35.938 15.422 1 97.56 250 VAL A CA 1
ATOM 1972 C C . VAL A 1 250 ? -5.434 35.75 13.938 1 97.56 250 VAL A C 1
ATOM 1974 O O . VAL A 1 250 ? -6.598 35.75 13.531 1 97.56 250 VAL A O 1
ATOM 1977 N N . ALA A 1 251 ? -4.43 35.688 13.141 1 98.5 251 ALA A N 1
ATOM 1978 C CA . ALA A 1 251 ? -4.605 35.438 11.719 1 98.5 251 ALA A CA 1
ATOM 1979 C C . ALA A 1 251 ? -4.242 33.969 11.391 1 98.5 251 ALA A C 1
ATOM 1981 O O . ALA A 1 251 ? -3.121 33.531 11.656 1 98.5 251 ALA A O 1
ATOM 1982 N N . ASP A 1 252 ? -5.191 33.25 10.867 1 97.56 252 ASP A N 1
ATOM 1983 C CA . ASP A 1 252 ? -4.945 31.922 10.305 1 97.56 252 ASP A CA 1
ATOM 1984 C C . ASP A 1 252 ? -4.637 32 8.812 1 97.56 252 ASP A C 1
ATOM 1986 O O . ASP A 1 252 ? -5.547 32.156 7.996 1 97.56 252 ASP A O 1
ATOM 1990 N N . VAL A 1 253 ? -3.348 31.938 8.5 1 98 253 VAL A N 1
ATOM 1991 C CA . VAL A 1 253 ? -2.873 32.125 7.137 1 98 253 VAL A CA 1
ATOM 1992 C C . VAL A 1 253 ? -2.898 30.797 6.387 1 98 253 VAL A C 1
ATOM 1994 O O . VAL A 1 253 ? -2.23 29.844 6.781 1 98 253 VAL A O 1
ATOM 1997 N N . GLY A 1 254 ? -3.596 30.781 5.246 1 94.25 254 GLY A N 1
ATOM 1998 C CA . GLY A 1 254 ? -3.877 29.516 4.59 1 94.25 254 GLY A CA 1
ATOM 1999 C C . GLY A 1 254 ? -4.805 28.625 5.391 1 94.25 254 GLY A C 1
ATOM 2000 O O . GLY A 1 254 ? -4.574 27.422 5.5 1 94.25 254 GLY A O 1
ATOM 2001 N N . GLY A 1 255 ? -5.832 29.188 5.93 1 91.81 255 GLY A N 1
ATOM 2002 C CA . GLY A 1 255 ? -6.57 28.547 7.008 1 91.81 255 GLY A CA 1
ATOM 2003 C C . GLY A 1 255 ? -7.688 27.656 6.512 1 91.81 255 GLY A C 1
ATOM 2004 O O . GLY A 1 255 ? -8.336 26.969 7.301 1 91.81 255 GLY A O 1
ATOM 2005 N N . GLY A 1 256 ? -7.961 27.672 5.18 1 89.62 256 GLY A N 1
ATOM 2006 C CA . GLY A 1 256 ? -9.016 26.828 4.648 1 89.62 256 GLY A CA 1
ATOM 2007 C C . GLY A 1 256 ? -10.391 27.156 5.203 1 89.62 256 GLY A C 1
ATOM 2008 O O . GLY A 1 256 ? -10.797 28.328 5.195 1 89.62 256 GLY A O 1
ATOM 2009 N N . LEU A 1 257 ? -11.008 26.203 5.797 1 87.75 257 LEU A N 1
ATOM 2010 C CA . LEU A 1 257 ? -12.352 26.422 6.324 1 87.75 257 LEU A CA 1
ATOM 2011 C C . LEU A 1 257 ? -12.297 26.922 7.762 1 87.75 257 LEU A C 1
ATOM 2013 O O . LEU A 1 257 ? -13.336 27.172 8.383 1 87.75 257 LEU A O 1
ATOM 2017 N N . GLY A 1 258 ? -11.102 27.047 8.305 1 90 258 GLY A N 1
ATOM 2018 C CA . GLY A 1 258 ? -10.914 27.781 9.547 1 90 258 GLY A CA 1
ATOM 2019 C C . GLY A 1 258 ? -11 26.891 10.781 1 90 258 GLY A C 1
ATOM 2020 O O . GLY A 1 258 ? -11.273 27.375 11.875 1 90 258 GLY A O 1
ATOM 2021 N N . GLY A 1 259 ? -10.844 25.609 10.625 1 86.31 259 GLY A N 1
ATOM 2022 C CA . GLY A 1 259 ? -10.906 24.703 11.766 1 86.31 259 GLY A CA 1
ATOM 2023 C C . GLY A 1 259 ? -9.914 25.062 12.859 1 86.31 259 GLY A C 1
ATOM 2024 O O . GLY A 1 259 ? -10.273 25.078 14.039 1 86.31 259 GLY A O 1
ATOM 2025 N N . VAL A 1 260 ? -8.703 25.344 12.539 1 89.31 260 VAL A N 1
ATOM 2026 C CA . VAL A 1 260 ? -7.664 25.672 13.508 1 89.31 260 VAL A CA 1
ATOM 2027 C C . VAL A 1 260 ? -7.961 27.016 14.156 1 89.31 260 VAL A C 1
ATOM 2029 O O . VAL A 1 260 ? -7.805 27.188 15.367 1 89.31 260 VAL A O 1
ATOM 2032 N N . LEU A 1 261 ? -8.367 27.938 13.328 1 92.69 261 LEU A N 1
ATOM 2033 C CA . LEU A 1 261 ? -8.688 29.266 13.859 1 92.69 261 LEU A CA 1
ATOM 2034 C C . LEU A 1 261 ? -9.789 29.172 14.914 1 92.69 261 LEU A C 1
ATOM 2036 O O . LEU A 1 261 ? -9.711 29.812 15.961 1 92.69 261 LEU A O 1
ATOM 2040 N N . ALA A 1 262 ? -10.797 28.406 14.57 1 90.44 262 ALA A N 1
ATOM 2041 C CA . ALA A 1 262 ? -11.891 28.219 15.516 1 90.44 262 ALA A CA 1
ATOM 2042 C C . ALA A 1 262 ? -11.383 27.672 16.844 1 90.44 262 ALA A C 1
ATOM 2044 O O . ALA A 1 262 ? -11.797 28.141 17.922 1 90.44 262 ALA A O 1
ATOM 2045 N N . MET A 1 263 ? -10.562 26.734 16.781 1 87.44 263 MET A N 1
ATOM 2046 C CA . MET A 1 263 ? -9.984 26.125 17.969 1 87.44 263 MET A CA 1
ATOM 2047 C C . MET A 1 263 ? -9.203 27.156 18.781 1 87.44 263 MET A C 1
ATOM 2049 O O . MET A 1 263 ? -9.32 27.203 20.016 1 87.44 263 MET A O 1
ATOM 2053 N N . VAL A 1 264 ? -8.414 27.938 18.156 1 91.94 264 VAL A N 1
ATOM 2054 C CA . VAL A 1 264 ? -7.594 28.938 18.812 1 91.94 264 VAL A CA 1
ATOM 2055 C C . VAL A 1 264 ? -8.492 29.984 19.484 1 91.94 264 VAL A C 1
ATOM 2057 O O . VAL A 1 264 ? -8.234 30.406 20.609 1 91.94 264 VAL A O 1
ATOM 2060 N N . LEU A 1 265 ? -9.508 30.391 18.75 1 92.19 265 LEU A N 1
ATOM 2061 C CA . LEU A 1 265 ? -10.414 31.391 19.281 1 92.19 265 LEU A CA 1
ATOM 2062 C C . LEU A 1 265 ? -11.172 30.859 20.5 1 92.19 265 LEU A C 1
ATOM 2064 O O . LEU A 1 265 ? -11.523 31.625 21.391 1 92.19 265 LEU A O 1
ATOM 2068 N N . GLU A 1 266 ? -11.438 29.609 20.469 1 88.5 266 GLU A N 1
ATOM 2069 C CA . GLU A 1 266 ? -12.047 28.984 21.641 1 88.5 266 GLU A CA 1
ATOM 2070 C C . GLU A 1 266 ? -11.086 29 22.828 1 88.5 266 GLU A C 1
ATOM 2072 O O . GLU A 1 266 ? -11.5 29.172 23.984 1 88.5 266 GLU A O 1
ATOM 2077 N N . ALA A 1 267 ? -9.883 28.844 22.578 1 88.38 267 ALA A N 1
ATOM 2078 C CA . ALA A 1 267 ? -8.859 28.828 23.625 1 88.38 267 ALA A CA 1
ATOM 2079 C C . ALA A 1 267 ? -8.555 30.25 24.109 1 88.38 267 ALA A C 1
ATOM 2081 O O . ALA A 1 267 ? -8.086 30.438 25.234 1 88.38 267 ALA A O 1
ATOM 2082 N N . LEU A 1 268 ? -8.859 31.203 23.25 1 91.75 268 LEU A N 1
ATOM 2083 C CA . LEU A 1 268 ? -8.625 32.625 23.547 1 91.75 268 LEU A CA 1
ATOM 2084 C C . LEU A 1 268 ? -9.914 33.406 23.406 1 91.75 268 LEU A C 1
ATOM 2086 O O . LEU A 1 268 ? -10.109 34.094 22.406 1 91.75 268 LEU A O 1
ATOM 2090 N N . PRO A 1 269 ? -10.672 33.438 24.406 1 90.5 269 PRO A N 1
ATOM 2091 C CA . PRO A 1 269 ? -11.992 34.062 24.297 1 90.5 269 PRO A CA 1
ATOM 2092 C C . PRO A 1 269 ? -11.914 35.562 24.016 1 90.5 269 PRO A C 1
ATOM 2094 O O . PRO A 1 269 ? -12.859 36.125 23.469 1 90.5 269 PRO A O 1
ATOM 2097 N N . GLN A 1 270 ? -10.875 36.156 24.297 1 90.06 270 GLN A N 1
ATOM 2098 C CA . GLN A 1 270 ? -10.742 37.594 24.125 1 90.06 270 GLN A CA 1
ATOM 2099 C C . GLN A 1 270 ? -10.266 37.938 22.719 1 90.06 270 GLN A C 1
ATOM 2101 O O . GLN A 1 270 ? -10.219 39.125 22.344 1 90.06 270 GLN A O 1
ATOM 2106 N N . ALA A 1 271 ? -9.891 36.969 21.938 1 94.62 271 ALA A N 1
ATOM 2107 C CA . ALA A 1 271 ? -9.242 37.219 20.656 1 94.62 271 ALA A CA 1
ATOM 2108 C C . ALA A 1 271 ? -10.273 37.281 19.531 1 94.62 271 ALA A C 1
ATOM 2110 O O . ALA A 1 271 ? -11.344 36.688 19.625 1 94.62 271 ALA A O 1
ATOM 2111 N N . LYS A 1 272 ? -9.953 38.094 18.547 1 95.88 272 LYS A N 1
ATOM 2112 C CA . LYS A 1 272 ? -10.625 38.062 17.25 1 95.88 272 LYS A CA 1
ATOM 2113 C C . LYS A 1 272 ? -9.766 37.344 16.203 1 95.88 272 LYS A C 1
ATOM 2115 O O . LYS A 1 272 ? -8.555 37.219 16.375 1 95.88 272 LYS A O 1
ATOM 2120 N N . GLY A 1 273 ? -10.461 36.812 15.203 1 97 273 GLY A N 1
ATOM 2121 C CA . GLY A 1 273 ? -9.734 36.031 14.219 1 97 273 GLY A CA 1
ATOM 2122 C C . GLY A 1 273 ? -9.867 36.562 12.812 1 97 273 GLY A C 1
ATOM 2123 O O . GLY A 1 273 ? -10.883 37.188 12.453 1 97 273 GLY A O 1
ATOM 2124 N N . ILE A 1 274 ? -8.836 36.438 12.023 1 98.19 274 ILE A N 1
ATOM 2125 C CA . ILE A 1 274 ? -8.859 36.656 10.578 1 98.19 274 ILE A CA 1
ATOM 2126 C C . ILE A 1 274 ? -8.555 35.344 9.867 1 98.19 274 ILE A C 1
ATOM 2128 O O . ILE A 1 274 ? -7.492 34.75 10.078 1 98.19 274 ILE A O 1
ATOM 2132 N N . LEU A 1 275 ? -9.539 34.844 9.156 1 97.88 275 LEU A N 1
ATOM 2133 C CA . LEU A 1 275 ? -9.289 33.688 8.266 1 97.88 275 LEU A CA 1
ATOM 2134 C C . LEU A 1 275 ? -8.812 34.156 6.902 1 97.88 275 LEU A C 1
ATOM 2136 O O . LEU A 1 275 ? -9.523 34.906 6.203 1 97.88 275 LEU A O 1
ATOM 2140 N N . PHE A 1 276 ? -7.574 33.844 6.586 1 98.06 276 PHE A N 1
ATOM 2141 C CA . PHE A 1 276 ? -6.949 34.312 5.363 1 98.06 276 PHE A CA 1
ATOM 2142 C C . PHE A 1 276 ? -6.605 33.188 4.426 1 98.06 276 PHE A C 1
ATOM 2144 O O . PHE A 1 276 ? -5.891 32.25 4.812 1 98.06 276 PHE A O 1
ATOM 2151 N N . ASP A 1 277 ? -7.105 33.156 3.25 1 94.75 277 ASP A N 1
ATOM 2152 C CA . ASP A 1 277 ? -6.852 32.188 2.209 1 94.75 277 ASP A CA 1
ATOM 2153 C C . ASP A 1 277 ? -7.207 32.719 0.829 1 94.75 277 ASP A C 1
ATOM 2155 O O . ASP A 1 277 ? -7.555 33.906 0.695 1 94.75 277 ASP A O 1
ATOM 2159 N N . GLN A 1 278 ? -7.02 31.969 -0.196 1 91 278 GLN A N 1
ATOM 2160 C CA . GLN A 1 278 ? -7.438 32.344 -1.542 1 91 278 GLN A CA 1
ATOM 2161 C C . GLN A 1 278 ? -8.938 32.625 -1.594 1 91 278 GLN A C 1
ATOM 2163 O O . GLN A 1 278 ? -9.703 32.094 -0.79 1 91 278 GLN A O 1
ATOM 2168 N N . SER A 1 279 ? -9.336 33.375 -2.568 1 91.56 279 SER A N 1
ATOM 2169 C CA . SER A 1 279 ? -10.703 33.906 -2.668 1 91.56 279 SER A CA 1
ATOM 2170 C C . SER A 1 279 ? -11.711 32.75 -2.73 1 91.56 279 SER A C 1
ATOM 2172 O O . SER A 1 279 ? -12.742 32.781 -2.047 1 91.56 279 SER A O 1
ATOM 2174 N N . THR A 1 280 ? -11.453 31.781 -3.525 1 84.81 280 THR A N 1
ATOM 2175 C CA . THR A 1 280 ? -12.391 30.688 -3.705 1 84.81 280 THR A CA 1
ATOM 2176 C C . THR A 1 280 ? -12.57 29.906 -2.404 1 84.81 280 THR A C 1
ATOM 2178 O O . THR A 1 280 ? -13.664 29.422 -2.107 1 84.81 280 THR A O 1
ATOM 2181 N N . VAL A 1 281 ? -11.539 29.797 -1.634 1 86.88 281 VAL A N 1
ATOM 2182 C CA . VAL A 1 281 ? -11.578 29.078 -0.368 1 86.88 281 VAL A CA 1
ATOM 2183 C C . VAL A 1 281 ? -12.359 29.875 0.667 1 86.88 281 VAL A C 1
ATOM 2185 O O . VAL A 1 281 ? -13.188 29.328 1.397 1 86.88 281 VAL A O 1
ATOM 2188 N N . ILE A 1 282 ? -12.094 31.141 0.71 1 92.81 282 ILE A N 1
ATOM 2189 C CA . ILE A 1 282 ? -12.75 32 1.674 1 92.81 282 ILE A CA 1
ATOM 2190 C C . ILE A 1 282 ? -14.258 32.031 1.413 1 92.81 282 ILE A C 1
ATOM 2192 O O . ILE A 1 282 ? -15.055 32.062 2.352 1 92.81 282 ILE A O 1
ATOM 2196 N N . GLU A 1 283 ? -14.625 32.031 0.149 1 91 283 GLU A N 1
ATOM 2197 C CA . GLU A 1 283 ? -16.047 32 -0.181 1 91 283 GLU A CA 1
ATOM 2198 C C . GLU A 1 283 ? -16.719 30.766 0.373 1 91 283 GLU A C 1
ATOM 2200 O O . GLU A 1 283 ? -17.844 30.828 0.882 1 91 283 GLU A O 1
ATOM 2205 N N . ARG A 1 284 ? -16.047 29.719 0.311 1 85.19 284 ARG A N 1
ATOM 2206 C CA . ARG A 1 284 ? -16.578 28.469 0.851 1 85.19 284 ARG A CA 1
ATOM 2207 C C . ARG A 1 284 ? -16.641 28.516 2.375 1 85.19 284 ARG A C 1
ATOM 2209 O O . ARG A 1 284 ? -17.578 28 2.982 1 85.19 284 ARG A O 1
ATOM 2216 N N . ALA A 1 285 ? -15.609 29.078 2.984 1 90.31 285 ALA A N 1
ATOM 2217 C CA . ALA A 1 285 ? -15.539 29.172 4.441 1 90.31 285 ALA A CA 1
ATOM 2218 C C . ALA A 1 285 ? -16.688 30.016 4.992 1 90.31 285 ALA A C 1
ATOM 2220 O O . ALA A 1 285 ? -17.281 29.672 6.016 1 90.31 285 ALA A O 1
ATOM 2221 N N . LYS A 1 286 ? -16.969 31.016 4.289 1 92.5 286 LYS A N 1
ATOM 2222 C CA . LYS A 1 286 ? -18.031 31.938 4.719 1 92.5 286 LYS A CA 1
ATOM 2223 C C . LYS A 1 286 ? -19.359 31.219 4.84 1 92.5 286 LYS A C 1
ATOM 2225 O O . LYS A 1 286 ? -20.188 31.578 5.68 1 92.5 286 LYS A O 1
ATOM 2230 N N . SER A 1 287 ? -19.484 30.25 4.012 1 88.06 287 SER A N 1
ATOM 2231 C CA . SER A 1 287 ? -20.766 29.562 3.953 1 88.06 287 SER A CA 1
ATOM 2232 C C . SER A 1 287 ? -20.797 28.359 4.891 1 88.06 287 SER A C 1
ATOM 2234 O O . SER A 1 287 ? -21.812 27.672 5.012 1 88.06 287 SER A O 1
ATOM 2236 N N . SER A 1 288 ? -19.766 28.156 5.5 1 84.19 288 SER A N 1
ATOM 2237 C CA . SER A 1 288 ? -19.703 26.984 6.363 1 84.19 288 SER A CA 1
ATOM 2238 C C . SER A 1 288 ? -20.484 27.203 7.656 1 84.19 288 SER A C 1
ATOM 2240 O O . SER A 1 288 ? -20.531 28.328 8.172 1 84.19 288 SER A O 1
ATOM 2242 N N . GLU A 1 289 ? -20.984 26.141 8.211 1 81.25 289 GLU A N 1
ATOM 2243 C CA . GLU A 1 289 ? -21.766 26.203 9.445 1 81.25 289 GLU A CA 1
ATOM 2244 C C . GLU A 1 289 ? -20.906 26.688 10.609 1 81.25 289 GLU A C 1
ATOM 2246 O O . GLU A 1 289 ? -21.422 27.297 11.555 1 81.25 289 GLU A O 1
ATOM 2251 N N . ARG A 1 290 ? -19.688 26.484 10.539 1 83.25 290 ARG A N 1
ATOM 2252 C CA . ARG A 1 290 ? -18.75 26.859 11.602 1 83.25 290 ARG A CA 1
ATOM 2253 C C . ARG A 1 290 ? -18.812 28.359 11.875 1 83.25 290 ARG A C 1
ATOM 2255 O O . ARG A 1 290 ? -18.719 28.781 13.031 1 83.25 290 ARG A O 1
ATOM 2262 N N . TRP A 1 291 ? -18.984 29.062 10.836 1 89.81 291 TRP A N 1
ATOM 2263 C CA . TRP A 1 291 ? -18.844 30.516 10.977 1 89.81 291 TRP A CA 1
ATOM 2264 C C . TRP A 1 291 ? -20.188 31.219 10.867 1 89.81 291 TRP A C 1
ATOM 2266 O O . TRP A 1 291 ? -20.297 32.406 11.133 1 89.81 291 TRP A O 1
ATOM 2276 N N . THR A 1 292 ? -21.141 30.484 10.422 1 88.31 292 THR A N 1
ATOM 2277 C CA . THR A 1 292 ? -22.453 31.109 10.242 1 88.31 292 THR A CA 1
ATOM 2278 C C . THR A 1 292 ? -23.312 30.891 11.477 1 88.31 292 THR A C 1
ATOM 2280 O O . THR A 1 292 ? -24.328 31.562 11.656 1 88.31 292 THR A O 1
ATOM 2283 N N . GLN A 1 293 ? -22.844 29.984 12.234 1 83 293 GLN A N 1
ATOM 2284 C CA . GLN A 1 293 ? -23.625 29.656 13.422 1 83 293 GLN A CA 1
ATOM 2285 C C . GLN A 1 293 ? -22.766 29.703 14.68 1 83 293 GLN A C 1
ATOM 2287 O O . GLN A 1 293 ? -21.562 29.422 14.617 1 83 293 GLN A O 1
ATOM 2292 N N . GLY A 1 294 ? -23.25 30.25 15.719 1 78.62 294 GLY A N 1
ATOM 2293 C CA . GLY A 1 294 ? -22.594 30.141 17.016 1 78.62 294 GLY A CA 1
ATOM 2294 C C . GLY A 1 294 ? -21.859 31.406 17.406 1 78.62 294 GLY A C 1
ATOM 2295 O O . GLY A 1 294 ? -21.984 32.438 16.75 1 78.62 294 GLY A O 1
ATOM 2296 N N . PRO A 1 295 ? -21.078 31.297 18.438 1 81.81 295 PRO A N 1
ATOM 2297 C CA . PRO A 1 295 ? -20.484 32.469 19.078 1 81.81 295 PRO A CA 1
ATOM 2298 C C . PRO A 1 295 ? -19.281 33.031 18.312 1 81.81 295 PRO A C 1
ATOM 2300 O O . PRO A 1 295 ? -18.875 34.156 18.531 1 81.81 295 PRO A O 1
ATOM 2303 N N . LEU A 1 296 ? -18.766 32.312 17.406 1 88.19 296 LEU A N 1
ATOM 2304 C CA . LEU A 1 296 ? -17.547 32.75 16.734 1 88.19 296 LEU A CA 1
ATOM 2305 C C . LEU A 1 296 ? -17.875 33.688 15.578 1 88.19 296 LEU A C 1
ATOM 2307 O O . LEU A 1 296 ? -16.984 34.375 15.055 1 88.19 296 LEU A O 1
ATOM 2311 N N . GLN A 1 297 ? -19.078 33.75 15.227 1 88.19 297 GLN A N 1
ATOM 2312 C CA . GLN A 1 297 ? -19.516 34.531 14.07 1 88.19 297 GLN A CA 1
ATOM 2313 C C . GLN A 1 297 ? -19.125 36 14.227 1 88.19 297 GLN A C 1
ATOM 2315 O O . GLN A 1 297 ? -18.766 36.656 13.25 1 88.19 297 GLN A O 1
ATOM 2320 N N . GLU A 1 298 ? -19.188 36.469 15.438 1 90.06 298 GLU A N 1
ATOM 2321 C CA . GLU A 1 298 ? -18.953 37.875 15.656 1 90.06 298 GLU A CA 1
ATOM 2322 C C . GLU A 1 298 ? -17.469 38.156 15.891 1 90.06 298 GLU A C 1
ATOM 2324 O O . GLU A 1 298 ? -17.047 39.312 15.984 1 90.06 298 GLU A O 1
ATOM 2329 N N . ARG A 1 299 ? -16.672 37.156 15.922 1 93.38 299 ARG A N 1
ATOM 2330 C CA . ARG A 1 299 ? -15.266 37.312 16.266 1 93.38 299 ARG A CA 1
ATOM 2331 C C . ARG A 1 299 ? -14.367 37 15.078 1 93.38 299 ARG A C 1
ATOM 2333 O O . ARG A 1 299 ? -13.148 36.875 15.234 1 93.38 299 ARG A O 1
ATOM 2340 N N . ILE A 1 300 ? -14.945 36.906 13.906 1 95.31 300 ILE A N 1
ATOM 2341 C CA . ILE A 1 300 ? -14.148 36.438 12.773 1 95.31 300 ILE A CA 1
ATOM 2342 C C . ILE A 1 300 ? -14.234 37.406 11.625 1 95.31 300 ILE A C 1
ATOM 2344 O O . ILE A 1 300 ? -15.289 38.031 11.398 1 95.31 300 ILE A O 1
ATOM 2348 N N . ALA A 1 301 ? -13.219 37.688 10.984 1 96.31 301 ALA A N 1
ATOM 2349 C CA . ALA A 1 301 ? -13.141 38.375 9.695 1 96.31 301 ALA A CA 1
ATOM 2350 C C . ALA A 1 301 ? -12.555 37.469 8.625 1 96.31 301 ALA A C 1
ATOM 2352 O O . ALA A 1 301 ? -11.703 36.625 8.922 1 96.31 301 ALA A O 1
ATOM 2353 N N . PHE A 1 302 ? -13.062 37.625 7.422 1 97.38 302 PHE A N 1
ATOM 2354 C CA . PHE A 1 302 ? -12.57 36.875 6.273 1 97.38 302 PHE A CA 1
ATOM 2355 C C . PHE A 1 302 ? -11.789 37.75 5.332 1 97.38 302 PHE A C 1
ATOM 2357 O O . PHE A 1 302 ? -12.258 38.844 4.977 1 97.38 302 PHE A O 1
ATOM 2364 N N . GLU A 1 303 ? -10.656 37.406 5.012 1 97.81 303 GLU A N 1
ATOM 2365 C CA . GLU A 1 303 ? -9.852 38.156 4.043 1 97.81 303 GLU A CA 1
ATOM 2366 C C . GLU A 1 303 ? -9.266 37.219 2.986 1 97.81 303 GLU A C 1
ATOM 2368 O O . GLU A 1 303 ? -8.812 36.125 3.303 1 97.81 303 GLU A O 1
ATOM 2373 N N . SER A 1 304 ? -9.328 37.625 1.72 1 96.75 304 SER A N 1
ATOM 2374 C CA . SER A 1 304 ? -8.797 36.812 0.613 1 96.75 304 SER A CA 1
ATOM 2375 C C . SER A 1 304 ? -7.477 37.406 0.11 1 96.75 304 SER A C 1
ATOM 2377 O O . SER A 1 304 ? -7.293 38.625 0.083 1 96.75 304 SER A O 1
ATOM 2379 N N . GLY A 1 305 ? -6.605 36.531 -0.259 1 95.62 305 GLY A N 1
ATOM 2380 C CA . GLY A 1 305 ? -5.336 36.906 -0.852 1 95.62 305 GLY A CA 1
ATOM 2381 C C . GLY A 1 305 ? -4.328 35.781 -0.905 1 95.62 305 GLY A C 1
ATOM 2382 O O . GLY A 1 305 ? -4.648 34.656 -0.565 1 95.62 305 GLY A O 1
ATOM 2383 N N . SER A 1 306 ? -3.178 36.125 -1.436 1 95.31 306 SER A N 1
ATOM 2384 C CA . SER A 1 306 ? -2.061 35.188 -1.483 1 95.31 306 SER A CA 1
ATOM 2385 C C . SER A 1 306 ? -0.981 35.562 -0.474 1 95.31 306 SER A C 1
ATOM 2387 O O . SER A 1 306 ? -0.488 36.688 -0.475 1 95.31 306 SER A O 1
ATOM 2389 N N . PHE A 1 307 ? -0.644 34.562 0.357 1 96.94 307 PHE A N 1
ATOM 2390 C CA . PHE A 1 307 ? 0.38 34.875 1.354 1 96.94 307 PHE A CA 1
ATOM 2391 C C . PHE A 1 307 ? 1.745 35.031 0.697 1 96.94 307 PHE A C 1
ATOM 2393 O O . PHE A 1 307 ? 2.709 35.438 1.348 1 96.94 307 PHE A O 1
ATOM 2400 N N . LEU A 1 308 ? 1.856 34.719 -0.598 1 95.69 308 LEU A N 1
ATOM 2401 C CA . LEU A 1 308 ? 3.08 35 -1.346 1 95.69 308 LEU A CA 1
ATOM 2402 C C . LEU A 1 308 ? 3.252 36.5 -1.582 1 95.69 308 LEU A C 1
ATOM 2404 O O . LEU A 1 308 ? 4.359 36.969 -1.86 1 95.69 308 LEU A O 1
ATOM 2408 N N . ASN A 1 309 ? 2.172 37.219 -1.498 1 96.44 309 ASN A N 1
ATOM 2409 C CA . ASN A 1 309 ? 2.188 38.656 -1.723 1 96.44 309 ASN A CA 1
ATOM 2410 C C . ASN A 1 309 ? 2.098 39.438 -0.41 1 96.44 309 ASN A C 1
ATOM 2412 O O . ASN A 1 309 ? 2.963 40.25 -0.108 1 96.44 309 ASN A O 1
ATOM 2416 N N . ARG A 1 310 ? 1.046 39.125 0.291 1 96.88 310 ARG A N 1
ATOM 2417 C CA . ARG A 1 310 ? 0.838 39.812 1.571 1 96.88 310 ARG A CA 1
ATOM 2418 C C . ARG A 1 310 ? -0.077 38.969 2.475 1 96.88 310 ARG A C 1
ATOM 2420 O O . ARG A 1 310 ? -0.789 38.094 2.004 1 96.88 310 ARG A O 1
ATOM 2427 N N . VAL A 1 311 ? 0.019 39.312 3.756 1 98.38 311 VAL A N 1
ATOM 2428 C CA . VAL A 1 311 ? -0.898 38.75 4.742 1 98.38 311 VAL A CA 1
ATOM 2429 C C . VAL A 1 311 ? -1.48 39.844 5.602 1 98.38 311 VAL A C 1
ATOM 2431 O O . VAL A 1 311 ? -0.945 40.969 5.629 1 98.38 311 VAL A O 1
ATOM 2434 N N . PRO A 1 312 ? -2.605 39.625 6.18 1 98.38 312 PRO A N 1
ATOM 2435 C CA . PRO A 1 312 ? -3.178 40.688 7.027 1 98.38 312 PRO A CA 1
ATOM 2436 C C . PRO A 1 312 ? -2.338 40.969 8.273 1 98.38 312 PRO A C 1
ATOM 2438 O O . PRO A 1 312 ? -1.584 40.094 8.719 1 98.38 312 PRO A O 1
ATOM 2441 N N . SER A 1 313 ? -2.531 42.188 8.773 1 97.88 313 SER A N 1
ATOM 2442 C CA . SER A 1 313 ? -1.871 42.531 10.031 1 97.88 313 SER A CA 1
ATOM 2443 C C . SER A 1 313 ? -2.529 41.844 11.211 1 97.88 313 SER A C 1
ATOM 2445 O O . SER A 1 313 ? -3.758 41.75 11.297 1 97.88 313 SER A O 1
ATOM 2447 N N . ALA A 1 314 ? -1.756 41.25 12.094 1 98 314 ALA A N 1
ATOM 2448 C CA . ALA A 1 314 ? -2.258 40.5 13.258 1 98 314 ALA A CA 1
ATOM 2449 C C . ALA A 1 314 ? -1.188 40.406 14.344 1 98 314 ALA A C 1
ATOM 2451 O O . ALA A 1 314 ? -0.037 40.781 14.125 1 98 314 ALA A O 1
ATOM 2452 N N . ASP A 1 315 ? -1.624 39.938 15.508 1 97.62 315 ASP A N 1
ATOM 2453 C CA . ASP A 1 315 ? -0.719 39.75 16.641 1 97.62 315 ASP A CA 1
ATOM 2454 C C . ASP A 1 315 ? -0.128 38.344 16.625 1 97.62 315 ASP A C 1
ATOM 2456 O O . ASP A 1 315 ? 1.042 38.156 16.953 1 97.62 315 ASP A O 1
ATOM 2460 N N . ILE A 1 316 ? -0.911 37.375 16.359 1 97.81 316 ILE A N 1
ATOM 2461 C CA . ILE A 1 316 ? -0.503 35.969 16.297 1 97.81 316 ILE A CA 1
ATOM 2462 C C . ILE A 1 316 ? -0.852 35.375 14.93 1 97.81 316 ILE A C 1
ATOM 2464 O O . ILE A 1 316 ? -1.981 35.531 14.453 1 97.81 316 ILE A O 1
ATOM 2468 N N . TYR A 1 317 ? 0.119 34.875 14.312 1 98.5 317 TYR A N 1
ATOM 2469 C CA . TYR A 1 317 ? -0.085 34.156 13.047 1 98.5 317 TYR A CA 1
ATOM 2470 C C . TYR A 1 317 ? 0.002 32.656 13.242 1 98.5 317 TYR A C 1
ATOM 2472 O O . TYR A 1 317 ? 0.926 32.156 13.898 1 98.5 317 TYR A O 1
ATOM 2480 N N . VAL A 1 318 ? -0.982 31.969 12.734 1 97.38 318 VAL A N 1
ATOM 2481 C CA . VAL A 1 318 ? -0.975 30.516 12.742 1 97.38 318 VAL A CA 1
ATOM 2482 C C . VAL A 1 318 ? -0.903 29.984 11.305 1 97.38 318 VAL A C 1
ATOM 2484 O O . VAL A 1 318 ? -1.686 30.406 10.445 1 97.38 318 VAL A O 1
ATOM 2487 N N . MET A 1 319 ? 0.057 29.156 11.055 1 96.94 319 MET A N 1
ATOM 2488 C CA . MET A 1 319 ? 0.209 28.5 9.766 1 96.94 319 MET A CA 1
ATOM 2489 C C . MET A 1 319 ? 0.282 26.984 9.938 1 96.94 319 MET A C 1
ATOM 2491 O O . MET A 1 319 ? 1.356 26.422 10.188 1 96.94 319 MET A O 1
ATOM 2495 N N . ARG A 1 320 ? -0.829 26.375 9.734 1 93.12 320 ARG A N 1
ATOM 2496 C CA . ARG A 1 320 ? -0.858 24.922 9.867 1 93.12 320 ARG A CA 1
ATOM 2497 C C . ARG A 1 320 ? -0.727 24.25 8.508 1 93.12 320 ARG A C 1
ATOM 2499 O O . ARG A 1 320 ? -1.572 24.438 7.629 1 93.12 320 ARG A O 1
ATOM 2506 N N . MET A 1 321 ? 0.311 23.406 8.352 1 90.25 321 MET A N 1
ATOM 2507 C CA . MET A 1 321 ? 0.523 22.609 7.141 1 90.25 321 MET A CA 1
ATOM 2508 C C . MET A 1 321 ? 0.55 23.5 5.906 1 90.25 321 MET A C 1
ATOM 2510 O O . MET A 1 321 ? -0.15 23.234 4.926 1 90.25 321 MET A O 1
ATOM 2514 N N . ILE A 1 322 ? 1.251 24.609 6.008 1 93.56 322 ILE A N 1
ATOM 2515 C CA . ILE A 1 322 ? 1.405 25.547 4.902 1 93.56 322 ILE A CA 1
ATOM 2516 C C . ILE A 1 322 ? 2.838 25.484 4.375 1 93.56 322 ILE A C 1
ATOM 2518 O O . ILE A 1 322 ? 3.061 25.266 3.184 1 93.56 322 ILE A O 1
ATOM 2522 N N . LEU A 1 323 ? 3.783 25.609 5.297 1 95.44 323 LEU A N 1
ATOM 2523 C CA . LEU A 1 323 ? 5.172 25.766 4.883 1 95.44 323 LEU A CA 1
ATOM 2524 C C . LEU A 1 323 ? 5.699 24.484 4.254 1 95.44 323 LEU A C 1
ATOM 2526 O O . LEU A 1 323 ? 6.582 24.516 3.396 1 95.44 323 LEU A O 1
ATOM 2530 N N . HIS A 1 324 ? 5.152 23.359 4.637 1 92.69 324 HIS A N 1
ATOM 2531 C CA . HIS A 1 324 ? 5.641 22.094 4.094 1 92.69 324 HIS A CA 1
ATOM 2532 C C . HIS A 1 324 ? 5.266 21.953 2.621 1 92.69 324 HIS A C 1
ATOM 2534 O O . HIS A 1 324 ? 5.793 21.078 1.927 1 92.69 324 HIS A O 1
ATOM 2540 N N . ASP A 1 325 ? 4.445 22.812 2.115 1 91.06 325 ASP A N 1
ATOM 2541 C CA . ASP A 1 325 ? 4.047 22.781 0.711 1 91.06 325 ASP A CA 1
ATOM 2542 C C . ASP A 1 325 ? 5.109 23.406 -0.181 1 91.06 325 ASP A C 1
ATOM 2544 O O . ASP A 1 325 ? 5.043 23.312 -1.407 1 91.06 325 ASP A O 1
ATOM 2548 N N . TRP A 1 326 ? 6.129 24.047 0.432 1 92.75 326 TRP A N 1
ATOM 2549 C CA . TRP A 1 326 ? 6.984 24.953 -0.341 1 92.75 326 TRP A CA 1
ATOM 2550 C C . TRP A 1 326 ? 8.453 24.656 -0.078 1 92.75 326 TRP A C 1
ATOM 2552 O O . TRP A 1 326 ? 8.828 24.234 1.018 1 92.75 326 TRP A O 1
ATOM 2562 N N . PRO A 1 327 ? 9.273 25 -1.143 1 91.25 327 PRO A N 1
ATOM 2563 C CA . PRO A 1 327 ? 10.711 24.984 -0.881 1 91.25 327 PRO A CA 1
ATOM 2564 C C . PRO A 1 327 ? 11.148 26.078 0.082 1 91.25 327 PRO A C 1
ATOM 2566 O O . PRO A 1 327 ? 10.391 27.016 0.348 1 91.25 327 PRO A O 1
ATOM 2569 N N . ASP A 1 328 ? 12.391 26.031 0.551 1 94.5 328 ASP A N 1
ATOM 2570 C CA . ASP A 1 328 ? 12.875 26.906 1.615 1 94.5 328 ASP A CA 1
ATOM 2571 C C . ASP A 1 328 ? 12.852 28.375 1.177 1 94.5 328 ASP A C 1
ATOM 2573 O O . ASP A 1 328 ? 12.508 29.25 1.965 1 94.5 328 ASP A O 1
ATOM 2577 N N . ASP A 1 329 ? 13.211 28.609 -0.023 1 95.38 329 ASP A N 1
ATOM 2578 C CA . ASP A 1 329 ? 13.281 29.984 -0.492 1 95.38 329 ASP A CA 1
ATOM 2579 C C . ASP A 1 329 ? 11.898 30.625 -0.524 1 95.38 329 ASP A C 1
ATOM 2581 O O . ASP A 1 329 ? 11.742 31.797 -0.176 1 95.38 329 ASP A O 1
ATOM 2585 N N . VAL A 1 330 ? 10.922 29.844 -0.886 1 95.75 330 VAL A N 1
ATOM 2586 C CA . VAL A 1 330 ? 9.555 30.359 -0.921 1 95.75 330 VAL A CA 1
ATOM 2587 C C . VAL A 1 330 ? 9.023 30.516 0.502 1 95.75 330 VAL A C 1
ATOM 2589 O O . VAL A 1 330 ? 8.297 31.453 0.8 1 95.75 330 VAL A O 1
ATOM 2592 N N . CYS A 1 331 ? 9.391 29.609 1.385 1 97.56 331 CYS A N 1
ATOM 2593 C CA . CYS A 1 331 ? 9.008 29.734 2.787 1 97.56 331 CYS A CA 1
ATOM 2594 C C . CYS A 1 331 ? 9.531 31.031 3.387 1 97.56 331 CYS A C 1
ATOM 2596 O O . CYS A 1 331 ? 8.82 31.703 4.129 1 97.56 331 CYS A O 1
ATOM 2598 N N . VAL A 1 332 ? 10.766 31.328 3.061 1 98.12 332 VAL A N 1
ATOM 2599 C CA . VAL A 1 332 ? 11.367 32.562 3.559 1 98.12 332 VAL A CA 1
ATOM 2600 C C . VAL A 1 332 ? 10.562 33.781 3.072 1 98.12 332 VAL A C 1
ATOM 2602 O O . VAL A 1 332 ? 10.273 34.688 3.846 1 98.12 332 VAL A O 1
ATOM 2605 N N . LYS A 1 333 ? 10.195 33.719 1.819 1 97.81 333 LYS A N 1
ATOM 2606 C CA . LYS A 1 333 ? 9.391 34.781 1.263 1 97.81 333 LYS A CA 1
ATOM 2607 C C . LYS A 1 333 ? 8.055 34.938 2 1 97.81 333 LYS A C 1
ATOM 2609 O O . LYS A 1 333 ? 7.637 36.031 2.338 1 97.81 333 LYS A O 1
ATOM 2614 N N . ILE A 1 334 ? 7.375 33.844 2.227 1 98.19 334 ILE A N 1
ATOM 2615 C CA . ILE A 1 334 ? 6.102 33.812 2.936 1 98.19 334 ILE A CA 1
ATOM 2616 C C . ILE A 1 334 ? 6.281 34.406 4.332 1 98.19 334 ILE A C 1
ATOM 2618 O O . ILE A 1 334 ? 5.5 35.25 4.762 1 98.19 334 ILE A O 1
ATOM 2622 N N . LEU A 1 335 ? 7.324 34 5.012 1 98.5 335 LEU A N 1
ATOM 2623 C CA . LEU A 1 335 ? 7.555 34.406 6.391 1 98.5 335 LEU A CA 1
ATOM 2624 C C . LEU A 1 335 ? 7.973 35.875 6.457 1 98.5 335 LEU A C 1
ATOM 2626 O O . LEU A 1 335 ? 7.652 36.562 7.422 1 98.5 335 LEU A O 1
ATOM 2630 N N . GLU A 1 336 ? 8.68 36.344 5.438 1 98.31 336 GLU A N 1
ATOM 2631 C CA . GLU A 1 336 ? 8.992 37.75 5.355 1 98.31 336 GLU A CA 1
ATOM 2632 C C . GLU A 1 336 ? 7.719 38.594 5.25 1 98.31 336 GLU A C 1
ATOM 2634 O O . GLU A 1 336 ? 7.625 39.656 5.852 1 98.31 336 GLU A O 1
ATOM 2639 N N . ASN A 1 337 ? 6.824 38.125 4.438 1 98.44 337 ASN A N 1
ATOM 2640 C CA . ASN A 1 337 ? 5.535 38.812 4.332 1 98.44 337 ASN A CA 1
ATOM 2641 C C . ASN A 1 337 ? 4.805 38.844 5.672 1 98.44 337 ASN A C 1
ATOM 2643 O O . ASN A 1 337 ? 4.176 39.844 6.02 1 98.44 337 ASN A O 1
ATOM 2647 N N . VAL A 1 338 ? 4.863 37.75 6.414 1 98.56 338 VAL A N 1
ATOM 2648 C CA . VAL A 1 338 ? 4.262 37.656 7.746 1 98.56 338 VAL A CA 1
ATOM 2649 C C . VAL A 1 338 ? 4.953 38.656 8.672 1 98.56 338 VAL A C 1
ATOM 2651 O O . VAL A 1 338 ? 4.293 39.406 9.406 1 98.56 338 VAL A O 1
ATOM 2654 N N . ARG A 1 339 ? 6.262 38.688 8.633 1 98.25 339 ARG A N 1
ATOM 2655 C CA . ARG A 1 339 ? 7.039 39.562 9.484 1 98.25 339 ARG A CA 1
ATOM 2656 C C . ARG A 1 339 ? 6.676 41.031 9.227 1 98.25 339 ARG A C 1
ATOM 2658 O O . ARG A 1 339 ? 6.535 41.812 10.164 1 98.25 339 ARG A O 1
ATOM 2665 N N . ARG A 1 340 ? 6.531 41.375 7.98 1 97.75 340 ARG A N 1
ATOM 2666 C CA . ARG A 1 340 ? 6.215 42.75 7.598 1 97.75 340 ARG A CA 1
ATOM 2667 C C . ARG A 1 340 ? 4.852 43.156 8.133 1 97.75 340 ARG A C 1
ATOM 2669 O O . ARG A 1 340 ? 4.641 44.344 8.477 1 97.75 340 ARG A O 1
ATOM 2676 N N . ALA A 1 341 ? 3.965 42.25 8.172 1 98.12 341 ALA A N 1
ATOM 2677 C CA . ALA A 1 341 ? 2.588 42.531 8.555 1 98.12 341 ALA A CA 1
ATOM 2678 C C . ALA A 1 341 ? 2.4 42.406 10.062 1 98.12 341 ALA A C 1
ATOM 2680 O O . ALA A 1 341 ? 1.417 42.906 10.617 1 98.12 341 ALA A O 1
ATOM 2681 N N . MET A 1 342 ? 3.252 41.75 10.758 1 97.81 342 MET A N 1
ATOM 2682 C CA . MET A 1 342 ? 3.104 41.375 12.164 1 97.81 342 MET A CA 1
ATOM 2683 C C . MET A 1 342 ? 3.135 42.625 13.055 1 97.81 342 MET A C 1
ATOM 2685 O O . MET A 1 342 ? 4 43.469 12.898 1 97.81 342 MET A O 1
ATOM 2689 N N . ARG A 1 343 ? 2.186 42.719 13.945 1 96.12 343 ARG A N 1
ATOM 2690 C CA . ARG A 1 343 ? 2.154 43.781 14.945 1 96.12 343 ARG A CA 1
ATOM 2691 C C . ARG A 1 343 ? 3.277 43.594 15.961 1 96.12 343 ARG A C 1
ATOM 2693 O O . ARG A 1 343 ? 3.852 42.531 16.078 1 96.12 343 ARG A O 1
ATOM 2700 N N . PRO A 1 344 ? 3.576 44.719 16.656 1 94 344 PRO A N 1
ATOM 2701 C CA . PRO A 1 344 ? 4.672 44.625 17.625 1 94 344 PRO A CA 1
ATOM 2702 C C . PRO A 1 344 ? 4.488 43.5 18.641 1 94 344 PRO A C 1
ATOM 2704 O O . PRO A 1 344 ? 3.373 43.281 19.109 1 94 344 PRO A O 1
ATOM 2707 N N . ASN A 1 345 ? 5.562 42.781 18.906 1 94.25 345 ASN A N 1
ATOM 2708 C CA . ASN A 1 345 ? 5.633 41.688 19.875 1 94.25 345 ASN A CA 1
ATOM 2709 C C . ASN A 1 345 ? 4.836 40.469 19.391 1 94.25 345 ASN A C 1
ATOM 2711 O O . ASN A 1 345 ? 4.508 39.594 20.188 1 94.25 345 ASN A O 1
ATOM 2715 N N . GLY A 1 346 ? 4.516 40.5 18.156 1 96.62 346 GLY A N 1
ATOM 2716 C CA . GLY A 1 346 ? 3.707 39.438 17.594 1 96.62 346 GLY A CA 1
ATOM 2717 C C . GLY A 1 346 ? 4.402 38.094 17.625 1 96.62 346 GLY A C 1
ATOM 2718 O O . GLY A 1 346 ? 5.578 38 17.984 1 96.62 346 GLY A O 1
ATOM 2719 N N . ARG A 1 347 ? 3.623 36.969 17.359 1 97.81 347 ARG A N 1
ATOM 2720 C CA . ARG A 1 347 ? 4.121 35.594 17.375 1 97.81 347 ARG A CA 1
ATOM 2721 C C . ARG A 1 347 ? 3.713 34.875 16.109 1 97.81 347 ARG A C 1
ATOM 2723 O O . ARG A 1 347 ? 2.658 35.125 15.531 1 97.81 347 ARG A O 1
ATOM 2730 N N . LEU A 1 348 ? 4.625 34.094 15.695 1 98.5 348 LEU A N 1
ATOM 2731 C CA . LEU A 1 348 ? 4.367 33.156 14.609 1 98.5 348 LEU A CA 1
ATOM 2732 C C . LEU A 1 348 ? 4.293 31.719 15.141 1 98.5 348 LEU A C 1
ATOM 2734 O O . LEU A 1 348 ? 5.207 31.25 15.828 1 98.5 348 LEU A O 1
ATOM 2738 N N . ILE A 1 349 ? 3.203 31.078 14.914 1 98.12 349 ILE A N 1
ATOM 2739 C CA . ILE A 1 349 ? 3.041 29.672 15.297 1 98.12 349 ILE A CA 1
ATOM 2740 C C . ILE A 1 349 ? 2.883 28.812 14.047 1 98.12 349 ILE A C 1
ATOM 2742 O O . ILE A 1 349 ? 1.856 28.875 13.367 1 98.12 349 ILE A O 1
ATOM 2746 N N . VAL A 1 350 ? 3.863 28 13.789 1 97.88 350 VAL A N 1
ATOM 2747 C CA . VAL A 1 350 ? 3.801 27.047 12.695 1 97.88 350 VAL A CA 1
ATOM 2748 C C . VAL A 1 350 ? 3.414 25.672 13.242 1 97.88 350 VAL A C 1
ATOM 2750 O O . VAL A 1 350 ? 4.027 25.172 14.188 1 97.88 350 VAL A O 1
ATOM 2753 N N . VAL A 1 351 ? 2.344 25.141 12.68 1 94.06 351 VAL A N 1
ATOM 2754 C CA . VAL A 1 351 ? 1.876 23.812 13.07 1 94.06 351 VAL A CA 1
ATOM 2755 C C . VAL A 1 351 ? 2.193 22.812 11.961 1 94.06 351 VAL A C 1
ATOM 2757 O O . VAL A 1 351 ? 1.497 22.75 10.945 1 94.06 351 VAL A O 1
ATOM 2760 N N . ASP A 1 352 ? 3.195 22 12.141 1 91.94 352 ASP A N 1
ATOM 2761 C CA . ASP A 1 352 ? 3.646 21 11.172 1 91.94 352 ASP A CA 1
ATOM 2762 C C . ASP A 1 352 ? 4.23 19.781 11.867 1 91.94 352 ASP A C 1
ATOM 2764 O O . ASP A 1 352 ? 4.273 19.719 13.094 1 91.94 352 ASP A O 1
ATOM 2768 N N . SER A 1 353 ? 4.496 18.781 11.102 1 87.94 353 SER A N 1
ATOM 2769 C CA . SER A 1 353 ? 5.188 17.609 11.617 1 87.94 353 SER A CA 1
ATOM 2770 C C . SER A 1 353 ? 6.695 17.719 11.438 1 87.94 353 SER A C 1
ATOM 2772 O O . SER A 1 353 ? 7.168 18.031 10.344 1 87.94 353 SER A O 1
ATOM 2774 N N . LEU A 1 354 ? 7.445 17.5 12.469 1 88.62 354 LEU A N 1
ATOM 2775 C CA . LEU A 1 354 ? 8.898 17.625 12.398 1 88.62 354 LEU A CA 1
ATOM 2776 C C . LEU A 1 354 ? 9.547 16.297 12.039 1 88.62 354 LEU A C 1
ATOM 2778 O O . LEU A 1 354 ? 9.156 15.25 12.57 1 88.62 354 LEU A O 1
ATOM 2782 N N . LEU A 1 355 ? 10.453 16.344 11.141 1 86.38 355 LEU A N 1
ATOM 2783 C CA . LEU A 1 355 ? 11.297 15.203 10.82 1 86.38 355 LEU A CA 1
ATOM 2784 C C . LEU A 1 355 ? 12.344 14.984 11.906 1 86.38 355 LEU A C 1
ATOM 2786 O O . LEU A 1 355 ? 12.82 15.945 12.523 1 86.38 355 LEU A O 1
ATOM 2790 N N . ALA A 1 356 ? 12.625 13.727 12.078 1 77.75 356 ALA A N 1
ATOM 2791 C CA . ALA A 1 356 ? 13.797 13.445 12.914 1 77.75 356 ALA A CA 1
ATOM 2792 C C . ALA A 1 356 ? 15.078 13.938 12.25 1 77.75 356 ALA A C 1
ATOM 2794 O O . ALA A 1 356 ? 15.164 14.008 11.023 1 77.75 356 ALA A O 1
ATOM 2795 N N . PRO A 1 357 ? 15.992 14.32 13.156 1 74 357 PRO A N 1
ATOM 2796 C CA . PRO A 1 357 ? 17.266 14.734 12.57 1 74 357 PRO A CA 1
ATOM 2797 C C . PRO A 1 357 ? 17.906 13.625 11.734 1 74 357 PRO A C 1
ATOM 2799 O O . PRO A 1 357 ? 17.641 12.445 11.961 1 74 357 PRO A O 1
ATOM 2802 N N . GLU A 1 358 ? 18.719 14.172 10.805 1 66.19 358 GLU A N 1
ATOM 2803 C CA . GLU A 1 358 ? 19.438 13.234 9.945 1 66.19 358 GLU A CA 1
ATOM 2804 C C . GLU A 1 358 ? 20.188 12.195 10.766 1 66.19 358 GLU A C 1
ATOM 2806 O O . GLU A 1 358 ? 20.812 12.523 11.773 1 66.19 358 GLU A O 1
ATO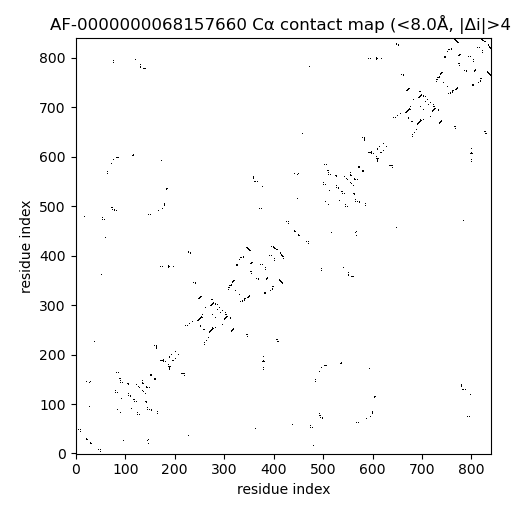M 2811 N N . GLY A 1 359 ? 20.109 11.016 10.375 1 59.47 359 GLY A N 1
ATOM 2812 C CA . GLY A 1 359 ? 20.844 9.938 11.008 1 59.47 359 GLY A CA 1
ATOM 2813 C C . GLY A 1 359 ? 20.156 9.398 12.25 1 59.47 359 GLY A C 1
ATOM 2814 O O . GLY A 1 359 ? 20.625 8.438 12.859 1 59.47 359 GLY A O 1
ATOM 2815 N N . GLN A 1 360 ? 19.312 10.078 12.688 1 59.12 360 GLN A N 1
ATOM 2816 C CA . GLN A 1 360 ? 18.641 9.641 13.914 1 59.12 360 GLN A CA 1
ATOM 2817 C C . GLN A 1 360 ? 17.297 8.984 13.609 1 59.12 360 GLN A C 1
ATOM 2819 O O . GLN A 1 360 ? 16.406 8.953 14.469 1 59.12 360 GLN A O 1
ATOM 2824 N N . TYR A 1 361 ? 17.312 8.516 12.453 1 52.38 361 TYR A N 1
ATOM 2825 C CA . TYR A 1 361 ? 16.031 7.891 12.141 1 52.38 361 TYR A CA 1
ATOM 2826 C C . TYR A 1 361 ? 15.688 6.809 13.156 1 52.38 361 TYR A C 1
ATOM 2828 O O . TYR A 1 361 ? 16.406 5.816 13.281 1 52.38 361 TYR A O 1
ATOM 2836 N N . THR A 1 362 ? 15.555 7.172 14.281 1 47.69 362 THR A N 1
ATOM 2837 C CA . THR A 1 362 ? 15.023 6.102 15.117 1 47.69 362 THR A CA 1
ATOM 2838 C C . THR A 1 362 ? 13.562 5.824 14.789 1 47.69 362 THR A C 1
ATOM 2840 O O . THR A 1 362 ? 12.859 6.699 14.289 1 47.69 362 THR A O 1
ATOM 2843 N N . ARG A 1 363 ? 13.258 4.559 14.602 1 48.81 363 ARG A N 1
ATOM 2844 C CA . ARG A 1 363 ? 11.891 4.051 14.594 1 48.81 363 ARG A CA 1
ATOM 2845 C C . ARG A 1 363 ? 10.984 4.891 15.5 1 48.81 363 ARG A C 1
ATOM 2847 O O . ARG A 1 363 ? 9.797 4.598 15.641 1 48.81 363 ARG A O 1
ATOM 2854 N N . GLN A 1 364 ? 11.578 5.957 16.094 1 45.84 364 GLN A N 1
ATOM 2855 C CA . GLN A 1 364 ? 10.773 6.727 17.031 1 45.84 364 GLN A CA 1
ATOM 2856 C C . GLN A 1 364 ? 9.836 7.684 16.297 1 45.84 364 GLN A C 1
ATOM 2858 O O . GLN A 1 364 ? 8.781 8.055 16.828 1 45.84 364 GLN A O 1
ATOM 2863 N N . VAL A 1 365 ? 10.25 7.977 15.086 1 54.25 365 VAL A N 1
ATOM 2864 C CA . VAL A 1 365 ? 9.273 8.797 14.383 1 54.25 365 VAL A CA 1
ATOM 2865 C C . VAL A 1 365 ? 8.367 7.91 13.531 1 54.25 365 VAL A C 1
ATOM 2867 O O . VAL A 1 365 ? 8.852 7.012 12.836 1 54.25 365 VAL A O 1
ATOM 2870 N N . PRO A 1 366 ? 7.188 8.195 13.742 1 63.91 366 PRO A N 1
ATOM 2871 C CA . PRO A 1 366 ? 6.266 7.391 12.938 1 63.91 366 PRO A CA 1
ATOM 2872 C C . PRO A 1 366 ? 6.566 7.461 11.445 1 63.91 366 PRO A C 1
ATOM 2874 O O . PRO A 1 366 ? 6.871 8.531 10.922 1 63.91 366 PRO A O 1
ATOM 2877 N N . VAL A 1 367 ? 6.746 6.402 10.773 1 71.19 367 VAL A N 1
ATOM 2878 C CA . VAL A 1 367 ? 6.957 6.258 9.336 1 71.19 367 VAL A CA 1
ATOM 2879 C C . VAL A 1 367 ? 6.035 7.211 8.586 1 71.19 367 VAL A C 1
ATOM 2881 O O . VAL A 1 367 ? 6.344 7.625 7.461 1 71.19 367 VAL A O 1
ATOM 2884 N N . SER A 1 368 ? 5.125 7.695 9.328 1 75.44 368 SER A N 1
ATOM 2885 C CA . SER A 1 368 ? 4.113 8.547 8.719 1 75.44 368 SER A CA 1
ATOM 2886 C C . SER A 1 368 ? 4.691 9.906 8.336 1 75.44 368 SER A C 1
ATOM 2888 O O . SER A 1 368 ? 4.285 10.5 7.332 1 75.44 368 SER A O 1
ATOM 2890 N N . VAL A 1 369 ? 5.664 10.359 9.094 1 77.81 369 VAL A N 1
ATOM 2891 C CA . VAL A 1 369 ? 6.23 11.672 8.812 1 77.81 369 VAL A CA 1
ATOM 2892 C C . VAL A 1 369 ? 7.102 11.602 7.562 1 77.81 369 VAL A C 1
ATOM 2894 O O . VAL A 1 369 ? 7.086 12.508 6.727 1 77.81 369 VAL A O 1
ATOM 2897 N N . GLU A 1 370 ? 7.852 10.555 7.43 1 81.12 370 GLU A N 1
ATOM 2898 C CA . GLU A 1 370 ? 8.656 10.359 6.227 1 81.12 370 GLU A CA 1
ATOM 2899 C C . GLU A 1 370 ? 7.77 10.195 4.996 1 81.12 370 GLU A C 1
ATOM 2901 O O . GLU A 1 370 ? 8.109 10.688 3.914 1 81.12 370 GLU A O 1
ATOM 2906 N N . LEU A 1 371 ? 6.734 9.516 5.211 1 83.25 371 LEU A N 1
ATOM 2907 C CA . LEU A 1 371 ? 5.773 9.344 4.129 1 83.25 371 LEU A CA 1
ATOM 2908 C C . LEU A 1 371 ? 5.195 10.688 3.695 1 83.25 371 LEU A C 1
ATOM 2910 O O . LEU A 1 371 ? 5.137 10.992 2.5 1 83.25 371 LEU A O 1
ATOM 2914 N N . GLN A 1 372 ? 4.84 11.453 4.66 1 84.62 372 GLN A N 1
ATOM 2915 C CA . GLN A 1 372 ? 4.285 12.766 4.359 1 84.62 372 GLN A CA 1
ATOM 2916 C C . GLN A 1 372 ? 5.32 13.664 3.684 1 84.62 372 GLN A C 1
ATOM 2918 O O . GLN A 1 372 ? 4.984 14.438 2.791 1 84.62 372 GLN A O 1
ATOM 2923 N N . ASP A 1 373 ? 6.543 13.539 4.156 1 88.5 373 ASP A N 1
ATOM 2924 C CA . ASP A 1 373 ? 7.629 14.297 3.545 1 88.5 373 ASP A CA 1
ATOM 2925 C C . ASP A 1 373 ? 7.746 13.992 2.053 1 88.5 373 ASP A C 1
ATOM 2927 O O . ASP A 1 373 ? 7.793 14.914 1.229 1 88.5 373 ASP A O 1
ATOM 2931 N N . LEU A 1 374 ? 7.711 12.766 1.712 1 89 374 LEU A N 1
ATOM 2932 C CA . LEU A 1 374 ? 7.812 12.359 0.313 1 89 374 LEU A CA 1
ATOM 2933 C C . LEU A 1 374 ? 6.578 12.789 -0.468 1 89 374 LEU A C 1
ATOM 2935 O O . LEU A 1 374 ? 6.676 13.156 -1.642 1 89 374 LEU A O 1
ATOM 2939 N N . HIS A 1 375 ? 5.527 12.688 0.166 1 89.38 375 HIS A N 1
ATOM 2940 C CA . HIS A 1 375 ? 4.289 13.102 -0.483 1 89.38 375 HIS A CA 1
ATOM 2941 C C . HIS A 1 375 ? 4.328 14.578 -0.845 1 89.38 375 HIS A C 1
ATOM 2943 O O . HIS A 1 375 ? 3.883 14.969 -1.927 1 89.38 375 HIS A O 1
ATOM 2949 N N . MET A 1 376 ? 4.855 15.391 0.012 1 89.88 376 MET A N 1
ATOM 2950 C CA . MET A 1 376 ? 4.969 16.812 -0.275 1 89.88 376 MET A CA 1
ATOM 2951 C C . MET A 1 376 ? 5.898 17.062 -1.458 1 89.88 376 MET A C 1
ATOM 2953 O O . MET A 1 376 ? 5.652 17.953 -2.273 1 89.88 376 MET A O 1
ATOM 2957 N N . ALA A 1 377 ? 6.895 16.266 -1.499 1 90.44 377 ALA A N 1
ATOM 2958 C CA . ALA A 1 377 ? 7.824 16.422 -2.617 1 90.44 377 ALA A CA 1
ATOM 2959 C C . ALA A 1 377 ? 7.148 16.062 -3.939 1 90.44 377 ALA A C 1
ATOM 2961 O O . ALA A 1 377 ? 7.262 16.812 -4.918 1 90.44 377 ALA A O 1
ATOM 2962 N N . VAL A 1 378 ? 6.445 14.969 -3.963 1 89.88 378 VAL A N 1
ATOM 2963 C CA . VAL A 1 378 ? 5.836 14.43 -5.172 1 89.88 378 VAL A CA 1
ATOM 2964 C C . VAL A 1 378 ? 4.719 15.352 -5.652 1 89.88 378 VAL A C 1
ATOM 2966 O O . VAL A 1 378 ? 4.566 15.578 -6.855 1 89.88 378 VAL A O 1
ATOM 2969 N N . MET A 1 379 ? 4.039 15.938 -4.691 1 87.62 379 MET A N 1
ATOM 2970 C CA . MET A 1 379 ? 2.824 16.672 -5.039 1 87.62 379 MET A CA 1
ATOM 2971 C C . MET A 1 379 ? 3.125 18.156 -5.254 1 87.62 379 MET A C 1
ATOM 2973 O O . MET A 1 379 ? 2.508 18.797 -6.102 1 87.62 379 MET A O 1
ATOM 2977 N N . LEU A 1 380 ? 4.109 18.656 -4.457 1 86.94 380 LEU A N 1
ATOM 2978 C CA . LEU A 1 380 ? 4.176 20.109 -4.383 1 86.94 380 LEU A CA 1
ATOM 2979 C C . LEU A 1 380 ? 5.621 20.594 -4.43 1 86.94 380 LEU A C 1
ATOM 2981 O O . LEU A 1 380 ? 5.887 21.797 -4.312 1 86.94 380 LEU A O 1
ATOM 2985 N N . ASN A 1 381 ? 6.547 19.656 -4.59 1 85.38 381 ASN A N 1
ATOM 2986 C CA . ASN A 1 381 ? 7.961 19.984 -4.461 1 85.38 381 ASN A CA 1
ATOM 2987 C C . ASN A 1 381 ? 8.266 20.625 -3.107 1 85.38 381 ASN A C 1
ATOM 2989 O O . ASN A 1 381 ? 9.125 21.5 -3.006 1 85.38 381 ASN A O 1
ATOM 2993 N N . GLY A 1 382 ? 7.484 20.297 -2.141 1 90.94 382 GLY A N 1
ATOM 2994 C CA . GLY A 1 382 ? 7.656 20.734 -0.765 1 90.94 382 GLY A CA 1
ATOM 2995 C C . GLY A 1 382 ? 8.445 19.766 0.081 1 90.94 382 GLY A C 1
ATOM 2996 O O . GLY A 1 382 ? 9.203 18.953 -0.45 1 90.94 382 GLY A O 1
ATOM 2997 N N . LYS A 1 383 ? 8.414 20 1.39 1 91.12 383 LYS A N 1
ATOM 2998 C CA . LYS A 1 383 ? 9.141 19.109 2.289 1 91.12 383 LYS A CA 1
ATOM 2999 C C . LYS A 1 383 ? 8.734 19.344 3.74 1 91.12 383 LYS A C 1
ATOM 3001 O O . LYS A 1 383 ? 8.336 20.438 4.109 1 91.12 383 LYS A O 1
ATOM 3006 N N . GLU A 1 384 ? 8.766 18.25 4.496 1 90 384 GLU A N 1
ATOM 3007 C CA . GLU A 1 384 ? 8.797 18.406 5.945 1 90 384 GLU A CA 1
ATOM 3008 C C . GLU A 1 384 ? 10.188 18.797 6.43 1 90 384 GLU A C 1
ATOM 3010 O O . GLU A 1 384 ? 11.18 18.578 5.727 1 90 384 GLU A O 1
ATOM 3015 N N . ARG A 1 385 ? 10.219 19.422 7.582 1 92.5 385 ARG A N 1
ATOM 3016 C CA . ARG A 1 385 ? 11.484 19.984 8.039 1 92.5 385 ARG A CA 1
ATOM 3017 C C . ARG A 1 385 ? 11.789 19.547 9.469 1 92.5 385 ARG A C 1
ATOM 3019 O O . ARG A 1 385 ? 10.875 19.344 10.266 1 92.5 385 ARG A O 1
ATOM 3026 N N . SER A 1 386 ? 13.094 19.312 9.688 1 89.56 386 SER A N 1
ATOM 3027 C CA . SER A 1 386 ? 13.547 19.109 11.062 1 89.56 386 SER A CA 1
ATOM 3028 C C . SER A 1 386 ? 13.555 20.438 11.828 1 89.56 386 SER A C 1
ATOM 3030 O O . SER A 1 386 ? 13.375 21.5 11.25 1 89.56 386 SER A O 1
ATOM 3032 N N . GLU A 1 387 ? 13.766 20.297 13.156 1 92.56 387 GLU A N 1
ATOM 3033 C CA . GLU A 1 387 ? 13.867 21.484 13.992 1 92.56 387 GLU A CA 1
ATOM 3034 C C . GLU A 1 387 ? 14.984 22.406 13.508 1 92.56 387 GLU A C 1
ATOM 3036 O O . GLU A 1 387 ? 14.812 23.625 13.477 1 92.56 387 GLU A O 1
ATOM 3041 N N . VAL A 1 388 ? 16.047 21.797 13.078 1 92.31 388 VAL A N 1
ATOM 3042 C CA . VAL A 1 388 ? 17.203 22.562 12.617 1 92.31 388 VAL A CA 1
ATOM 3043 C C . VAL A 1 388 ? 16.859 23.297 11.32 1 92.31 388 VAL A C 1
ATOM 3045 O O . VAL A 1 388 ? 17.188 24.469 11.156 1 92.31 388 VAL A O 1
ATOM 3048 N N . GLN A 1 389 ? 16.203 22.641 10.477 1 92.44 389 GLN A N 1
ATOM 3049 C CA . GLN A 1 389 ? 15.836 23.234 9.203 1 92.44 389 GLN A CA 1
ATOM 3050 C C . GLN A 1 389 ? 14.82 24.359 9.383 1 92.44 389 GLN A C 1
ATOM 3052 O O . GLN A 1 389 ? 14.867 25.375 8.68 1 92.44 389 GLN A O 1
ATOM 3057 N N . PHE A 1 390 ? 13.906 24.203 10.32 1 95.75 390 PHE A N 1
ATOM 3058 C CA . PHE A 1 390 ? 12.969 25.266 10.617 1 95.75 390 PHE A CA 1
ATOM 3059 C C . PHE A 1 390 ? 13.695 26.484 11.188 1 95.75 390 PHE A C 1
ATOM 3061 O O . PHE A 1 390 ? 13.367 27.625 10.859 1 95.75 390 PHE A O 1
ATOM 3068 N N . ARG A 1 391 ? 14.625 26.188 12.023 1 96.44 391 ARG A N 1
ATOM 3069 C CA . ARG A 1 391 ? 15.406 27.281 12.594 1 96.44 391 ARG A CA 1
ATOM 3070 C C . ARG A 1 391 ? 16.094 28.078 11.492 1 96.44 391 ARG A C 1
ATOM 3072 O O . ARG A 1 391 ? 16.109 29.312 11.531 1 96.44 391 ARG A O 1
ATOM 3079 N N . GLU A 1 392 ? 16.609 27.391 10.547 1 96.62 392 GLU A N 1
ATOM 3080 C CA . GLU A 1 392 ? 17.281 28.047 9.43 1 96.62 392 GLU A CA 1
ATOM 3081 C C . GLU A 1 392 ? 16.312 28.906 8.609 1 96.62 392 GLU A C 1
ATOM 3083 O O . GLU A 1 392 ? 16.641 30.031 8.242 1 96.62 392 GLU A O 1
ATOM 3088 N N . VAL A 1 393 ? 15.18 28.406 8.352 1 97.44 393 VAL A N 1
ATOM 3089 C CA . VAL A 1 393 ? 14.172 29.109 7.574 1 97.44 393 VAL A CA 1
ATOM 3090 C C . VAL A 1 393 ? 13.68 30.328 8.359 1 97.44 393 VAL A C 1
ATOM 3092 O O . VAL A 1 393 ? 13.5 31.406 7.789 1 97.44 393 VAL A O 1
ATOM 3095 N N . PHE A 1 394 ? 13.453 30.156 9.656 1 98.12 394 PHE A N 1
ATOM 3096 C CA . PHE A 1 394 ? 13.031 31.25 10.516 1 98.12 394 PHE A CA 1
ATOM 3097 C C . PHE A 1 394 ? 14.07 32.375 10.523 1 98.12 394 PHE A C 1
ATOM 3099 O O . PHE A 1 394 ? 13.734 33.531 10.297 1 98.12 394 PHE A O 1
ATOM 3106 N N . GLU A 1 395 ? 15.281 32 10.68 1 97.94 395 GLU A N 1
ATOM 3107 C CA . GLU A 1 395 ? 16.359 32.969 10.758 1 97.94 395 GLU A CA 1
ATOM 3108 C C . GLU A 1 395 ? 16.516 33.719 9.438 1 97.94 395 GLU A C 1
ATOM 3110 O O . GLU A 1 395 ? 16.703 34.938 9.422 1 97.94 395 GLU A O 1
ATOM 3115 N N . ALA A 1 396 ? 16.469 33 8.398 1 97.88 396 ALA A N 1
ATOM 3116 C CA . ALA A 1 396 ? 16.594 33.625 7.074 1 97.88 396 ALA A CA 1
ATOM 3117 C C . ALA A 1 396 ? 15.469 34.625 6.828 1 97.88 396 ALA A C 1
ATOM 3119 O O . ALA A 1 396 ? 15.656 35.594 6.09 1 97.88 396 ALA A O 1
ATOM 3120 N N . ALA A 1 397 ? 14.367 34.438 7.469 1 98.19 397 ALA A N 1
ATOM 3121 C CA . ALA A 1 397 ? 13.211 35.281 7.27 1 98.19 397 ALA A CA 1
ATOM 3122 C C . ALA A 1 397 ? 13.156 36.375 8.336 1 98.19 397 ALA A C 1
ATOM 3124 O O . ALA A 1 397 ? 12.234 37.188 8.352 1 98.19 397 ALA A O 1
ATOM 3125 N N . GLY A 1 398 ? 14.102 36.406 9.219 1 98 398 GLY A N 1
ATOM 3126 C CA . GLY A 1 398 ? 14.156 37.438 10.242 1 98 398 GLY A CA 1
ATOM 3127 C C . GLY A 1 398 ? 13.391 37.062 11.5 1 98 398 GLY A C 1
ATOM 3128 O O . GLY A 1 398 ? 12.969 37.969 12.242 1 98 398 GLY A O 1
ATOM 3129 N N . PHE A 1 399 ? 13.133 35.844 11.734 1 98.38 399 PHE A N 1
ATOM 3130 C CA . PHE A 1 399 ? 12.492 35.344 12.953 1 98.38 399 PHE A CA 1
ATOM 3131 C C . PHE A 1 399 ? 13.484 34.625 13.828 1 98.38 399 PHE A C 1
ATOM 3133 O O . PHE A 1 399 ? 14.484 34.094 13.328 1 98.38 399 PHE A O 1
ATOM 3140 N N . ARG A 1 400 ? 13.242 34.625 15.047 1 97.62 400 ARG A N 1
ATOM 3141 C CA . ARG A 1 400 ? 13.914 33.75 16 1 97.62 400 ARG A CA 1
ATOM 3142 C C . ARG A 1 400 ? 12.953 32.688 16.516 1 97.62 400 ARG A C 1
ATOM 3144 O O . ARG A 1 400 ? 11.828 33 16.906 1 97.62 400 ARG A O 1
ATOM 3151 N N . MET A 1 401 ? 13.391 31.484 16.469 1 97.25 401 MET A N 1
ATOM 3152 C CA . MET A 1 401 ? 12.578 30.391 17.016 1 97.25 401 MET A CA 1
ATOM 3153 C C . MET A 1 401 ? 12.602 30.391 18.531 1 97.25 401 MET A C 1
ATOM 3155 O O . MET A 1 401 ? 13.672 30.391 19.141 1 97.25 401 MET A O 1
ATOM 3159 N N . LEU A 1 402 ? 11.484 30.391 19.141 1 96.88 402 LEU A N 1
ATOM 3160 C CA . LEU A 1 402 ? 11.375 30.516 20.594 1 96.88 402 LEU A CA 1
ATOM 3161 C C . LEU A 1 402 ? 11.203 29.141 21.234 1 96.88 402 LEU A C 1
ATOM 3163 O O . LEU A 1 402 ? 11.766 28.875 22.312 1 96.88 402 LEU A O 1
ATOM 3167 N N . SER A 1 403 ? 10.406 28.344 20.641 1 96 403 SER A N 1
ATOM 3168 C CA . SER A 1 403 ? 10.125 27.047 21.25 1 96 403 SER A CA 1
ATOM 3169 C C . SER A 1 403 ? 9.586 26.047 20.219 1 96 403 SER A C 1
ATOM 3171 O O . SER A 1 403 ? 9.109 26.453 19.156 1 96 403 SER A O 1
ATOM 3173 N N . VAL A 1 404 ? 9.734 24.828 20.484 1 95.31 404 VAL A N 1
ATOM 3174 C CA . VAL A 1 404 ? 9.086 23.719 19.781 1 95.31 404 VAL A CA 1
ATOM 3175 C C . VAL A 1 404 ? 8.281 22.891 20.781 1 95.31 404 VAL A C 1
ATOM 3177 O O . VAL A 1 404 ? 8.82 22.391 21.766 1 95.31 404 VAL A O 1
ATOM 3180 N N . THR A 1 405 ? 7.012 22.859 20.516 1 93.25 405 THR A N 1
ATOM 3181 C CA . THR A 1 405 ? 6.145 22.031 21.344 1 93.25 405 THR A CA 1
ATOM 3182 C C . THR A 1 405 ? 5.789 20.734 20.656 1 93.25 405 THR A C 1
ATOM 3184 O O . THR A 1 405 ? 5.199 20.734 19.578 1 93.25 405 THR A O 1
ATOM 3187 N N . HIS A 1 406 ? 6.164 19.672 21.297 1 87.38 406 HIS A N 1
ATOM 3188 C CA . HIS A 1 406 ? 5.746 18.359 20.859 1 87.38 406 HIS A CA 1
ATOM 3189 C C . HIS A 1 406 ? 4.371 18 21.406 1 87.38 406 HIS A C 1
ATOM 3191 O O . HIS A 1 406 ? 4.16 18.016 22.625 1 87.38 406 HIS A O 1
ATOM 3197 N N . THR A 1 407 ? 3.467 17.703 20.5 1 85.56 407 THR A N 1
ATOM 3198 C CA . THR A 1 407 ? 2.121 17.391 20.953 1 85.56 407 THR A CA 1
ATOM 3199 C C . THR A 1 407 ? 1.938 15.875 21.078 1 85.56 407 THR A C 1
ATOM 3201 O O . THR A 1 407 ? 2.799 15.102 20.641 1 85.56 407 THR A O 1
ATOM 3204 N N . ARG A 1 408 ? 0.812 15.438 21.781 1 80.06 408 ARG A N 1
ATOM 3205 C CA . ARG A 1 408 ? 0.438 14.031 21.875 1 80.06 408 ARG A CA 1
ATOM 3206 C C . ARG A 1 408 ? -0.107 13.523 20.547 1 80.06 408 ARG A C 1
ATOM 3208 O O . ARG A 1 408 ? -0.468 12.352 20.422 1 80.06 408 ARG A O 1
ATOM 3215 N N . GLY A 1 409 ? -0.054 14.328 19.438 1 76.69 409 GLY A N 1
ATOM 3216 C CA . GLY A 1 409 ? -0.376 13.961 18.078 1 76.69 409 GLY A CA 1
ATOM 3217 C C . GLY A 1 409 ? 0.821 14.023 17.141 1 76.69 409 GLY A C 1
ATOM 3218 O O . GLY A 1 409 ? 1.963 13.875 17.578 1 76.69 409 GLY A O 1
ATOM 3219 N N . ILE A 1 410 ? 0.533 14.133 15.891 1 76.88 410 ILE A N 1
ATOM 3220 C CA . ILE A 1 410 ? 1.613 14.055 14.914 1 76.88 410 ILE A CA 1
ATOM 3221 C C . ILE A 1 410 ? 2.17 15.453 14.648 1 76.88 410 ILE A C 1
ATOM 3223 O O . ILE A 1 410 ? 3.23 15.602 14.039 1 76.88 410 ILE A O 1
ATOM 3227 N N . PHE A 1 411 ? 1.476 16.422 15.188 1 85.94 411 PHE A N 1
ATOM 3228 C CA . PHE A 1 411 ? 1.879 17.797 14.859 1 85.94 411 PHE A CA 1
ATOM 3229 C C . PHE A 1 411 ? 2.803 18.344 15.938 1 85.94 411 PHE A C 1
ATOM 3231 O O . PHE A 1 411 ? 2.801 17.875 17.078 1 85.94 411 PHE A O 1
ATOM 3238 N N . HIS A 1 412 ? 3.559 19.25 15.539 1 91.06 412 HIS A N 1
ATOM 3239 C CA . HIS A 1 412 ? 4.391 20.109 16.391 1 91.06 412 HIS A CA 1
ATOM 3240 C C . HIS A 1 412 ? 4.066 21.578 16.188 1 91.06 412 HIS A C 1
ATOM 3242 O O . HIS A 1 412 ? 3.584 21.969 15.117 1 91.06 412 HIS A O 1
ATOM 3248 N N . LEU A 1 413 ? 4.211 22.281 17.266 1 95.12 413 LEU A N 1
ATOM 3249 C CA . LEU A 1 413 ? 4.078 23.734 17.156 1 95.12 413 LEU A CA 1
ATOM 3250 C C . LEU A 1 413 ? 5.438 24.406 17.281 1 95.12 413 LEU A C 1
ATOM 3252 O O . LEU A 1 413 ? 6.113 24.25 18.297 1 95.12 413 LEU A O 1
ATOM 3256 N N . VAL A 1 414 ? 5.816 25.094 16.266 1 97.25 414 VAL A N 1
ATOM 3257 C CA . VAL A 1 414 ? 7.047 25.875 16.266 1 97.25 414 VAL A CA 1
ATOM 3258 C C . VAL A 1 414 ? 6.723 27.344 16.453 1 97.25 414 VAL A C 1
ATOM 3260 O O . VAL A 1 414 ? 6.066 27.953 15.602 1 97.25 414 VAL A O 1
ATOM 3263 N N . GLU A 1 415 ? 7.203 27.906 17.516 1 98.06 415 GLU A N 1
ATOM 3264 C CA . GLU A 1 415 ? 6.918 29.297 17.891 1 98.06 415 GLU A CA 1
ATOM 3265 C C . GLU A 1 415 ? 8.078 30.219 17.516 1 98.06 415 GLU A C 1
ATOM 3267 O O . GLU A 1 415 ? 9.234 29.906 17.828 1 98.06 415 GLU A O 1
ATOM 3272 N N . GLY A 1 416 ? 7.703 31.25 16.812 1 98.06 416 GLY A N 1
ATOM 3273 C CA . GLY A 1 416 ? 8.719 32.219 16.453 1 98.06 416 GLY A CA 1
ATOM 3274 C C . GLY A 1 416 ? 8.312 33.656 16.766 1 98.06 416 GLY A C 1
ATOM 3275 O O . GLY A 1 416 ? 7.129 33.938 16.906 1 98.06 416 GLY A O 1
ATOM 3276 N N . ALA A 1 417 ? 9.312 34.5 16.938 1 97.81 417 ALA A N 1
ATOM 3277 C CA . ALA A 1 417 ? 9.164 35.969 17.078 1 97.81 417 ALA A CA 1
ATOM 3278 C C . ALA A 1 417 ? 10.156 36.719 16.188 1 97.81 417 ALA A C 1
ATOM 3280 O O . ALA A 1 417 ? 11.156 36.125 15.758 1 97.81 417 ALA A O 1
ATOM 3281 N N . VAL A 1 418 ? 9.766 37.938 15.875 1 97 418 VAL A N 1
ATOM 3282 C CA . VAL A 1 418 ? 10.688 38.719 15.07 1 97 418 VAL A CA 1
ATOM 3283 C C . VAL A 1 418 ? 12.023 38.875 15.805 1 97 418 VAL A C 1
ATOM 3285 O O . VAL A 1 418 ? 12.047 39.125 17.016 1 97 418 VAL A O 1
ATOM 3288 N N . ALA A 1 419 ? 13.102 38.625 15 1 92.12 419 ALA A N 1
ATOM 3289 C CA . ALA A 1 419 ? 14.438 38.719 15.586 1 92.12 419 ALA A CA 1
ATOM 3290 C C . ALA A 1 419 ? 14.781 40.156 15.93 1 92.12 419 ALA A C 1
ATOM 3292 O O . ALA A 1 419 ? 14.43 41.094 15.188 1 92.12 419 ALA A O 1
ATOM 3293 N N . GLN A 1 420 ? 15.117 40.5 17.156 1 79.44 420 GLN A N 1
ATOM 3294 C CA . GLN A 1 420 ? 15.531 41.844 17.562 1 79.44 420 GLN A CA 1
ATOM 3295 C C . GLN A 1 420 ? 16.891 42.219 16.969 1 79.44 420 GLN A C 1
ATOM 3297 O O . GLN A 1 420 ? 17.719 41.312 16.734 1 79.44 420 GLN A O 1
ATOM 3302 N N . MET B 1 1 ? -5.281 -14.961 26.859 1 46.72 1 MET B N 1
ATOM 3303 C CA . MET B 1 1 ? -4.098 -15.602 27.422 1 46.72 1 MET B CA 1
ATOM 3304 C C . MET B 1 1 ? -3.436 -16.516 26.406 1 46.72 1 MET B C 1
ATOM 3306 O O . MET B 1 1 ? -2.232 -16.422 26.156 1 46.72 1 MET B O 1
ATOM 3310 N N . TRP B 1 2 ? -4.215 -17.25 25.766 1 48.53 2 TRP B N 1
ATOM 3311 C CA . TRP B 1 2 ? -3.66 -18.25 24.859 1 48.53 2 TRP B CA 1
ATOM 3312 C C . TRP B 1 2 ? -3.059 -17.594 23.625 1 48.53 2 TRP B C 1
ATOM 3314 O O . TRP B 1 2 ? -2.021 -18.016 23.109 1 48.53 2 TRP B O 1
ATOM 3324 N N . LEU B 1 3 ? -3.58 -16.578 23.266 1 49.62 3 LEU B N 1
ATOM 3325 C CA . LEU B 1 3 ? -3.033 -15.867 22.125 1 49.62 3 LEU B CA 1
ATOM 3326 C C . LEU B 1 3 ? -1.68 -15.25 22.453 1 49.62 3 LEU B C 1
ATOM 3328 O O . LEU B 1 3 ? -0.752 -15.297 21.641 1 49.62 3 LEU B O 1
ATOM 3332 N N . LEU B 1 4 ? -1.633 -14.836 23.672 1 49.88 4 LEU B N 1
ATOM 3333 C CA . LEU B 1 4 ? -0.366 -14.25 24.109 1 49.88 4 LEU B CA 1
ATOM 3334 C C . LEU B 1 4 ? 0.725 -15.312 24.172 1 49.88 4 LEU B C 1
ATOM 3336 O O . LEU B 1 4 ? 1.851 -15.086 23.734 1 49.88 4 LEU B O 1
ATOM 3340 N N . VAL B 1 5 ? 0.44 -16.422 24.797 1 47.44 5 VAL B N 1
ATOM 3341 C CA . VAL B 1 5 ? 1.389 -17.531 24.891 1 47.44 5 VAL B CA 1
ATOM 3342 C C . VAL B 1 5 ? 1.793 -17.984 23.5 1 47.44 5 VAL B C 1
ATOM 3344 O O . VAL B 1 5 ? 2.977 -18.203 23.219 1 47.44 5 VAL B O 1
ATOM 3347 N N . ALA B 1 6 ? 0.885 -18.078 22.703 1 49.62 6 ALA B N 1
ATOM 3348 C CA . ALA B 1 6 ? 1.168 -18.531 21.344 1 49.62 6 ALA B CA 1
ATOM 3349 C C . ALA B 1 6 ? 2.059 -17.531 20.609 1 49.62 6 ALA B C 1
ATOM 3351 O O . ALA B 1 6 ? 2.98 -17.922 19.891 1 49.62 6 ALA B O 1
ATOM 3352 N N . VAL B 1 7 ? 1.818 -16.375 20.953 1 51.94 7 VAL B N 1
ATOM 3353 C CA . VAL B 1 7 ? 2.641 -15.344 20.328 1 51.94 7 VAL B CA 1
ATOM 3354 C C . VAL B 1 7 ? 4.062 -15.414 20.891 1 51.94 7 VAL B C 1
ATOM 3356 O O . VAL B 1 7 ? 5.035 -15.32 20.141 1 51.94 7 VAL B O 1
ATOM 3359 N N . VAL B 1 8 ? 4.16 -15.609 22.172 1 51.5 8 VAL B N 1
ATOM 3360 C CA . VAL B 1 8 ? 5.477 -15.727 22.797 1 51.5 8 VAL B CA 1
ATOM 3361 C C . VAL B 1 8 ? 6.215 -16.938 22.219 1 51.5 8 VAL B C 1
ATOM 3363 O O . VAL B 1 8 ? 7.391 -16.828 21.859 1 51.5 8 VAL B O 1
ATOM 3366 N N . LEU B 1 9 ? 5.605 -18 22.078 1 50.16 9 LEU B N 1
ATOM 3367 C CA . LEU B 1 9 ? 6.223 -19.203 21.547 1 50.16 9 LEU B CA 1
ATOM 3368 C C . LEU B 1 9 ? 6.598 -19.016 20.078 1 50.16 9 LEU B C 1
ATOM 3370 O O . LEU B 1 9 ? 7.68 -19.438 19.656 1 50.16 9 LEU B O 1
ATOM 3374 N N . ALA B 1 10 ? 5.746 -18.406 19.438 1 51.25 10 ALA B N 1
ATOM 3375 C CA . ALA B 1 10 ? 6.039 -18.141 18.031 1 51.25 10 ALA B CA 1
ATOM 3376 C C . ALA B 1 10 ? 7.242 -17.219 17.891 1 51.25 10 ALA B C 1
ATOM 3378 O O . ALA B 1 10 ? 8.086 -17.406 17.016 1 51.25 10 ALA B O 1
ATOM 3379 N N . LEU B 1 11 ? 7.305 -16.328 18.781 1 52.91 11 LEU B N 1
ATOM 3380 C CA . LEU B 1 11 ? 8.445 -15.422 18.781 1 52.91 11 LEU B CA 1
ATOM 3381 C C . LEU B 1 11 ? 9.727 -16.172 19.141 1 52.91 11 LEU B C 1
ATOM 3383 O O . LEU B 1 11 ? 10.789 -15.898 18.562 1 52.91 11 LEU B O 1
ATOM 3387 N N . VAL B 1 12 ? 9.664 -17.062 20.016 1 48.56 12 VAL B N 1
ATOM 3388 C CA . VAL B 1 12 ? 10.812 -17.875 20.359 1 48.56 12 VAL B CA 1
ATOM 3389 C C . VAL B 1 12 ? 11.227 -18.734 19.172 1 48.56 12 VAL B C 1
ATOM 3391 O O . VAL B 1 12 ? 12.414 -18.828 18.844 1 48.56 12 VAL B O 1
ATOM 3394 N N . VAL B 1 13 ? 10.328 -19.297 18.516 1 47.88 13 VAL B N 1
ATOM 3395 C CA . VAL B 1 13 ? 10.625 -20.141 17.359 1 47.88 13 VAL B CA 1
ATOM 3396 C C . VAL B 1 13 ? 11.188 -19.281 16.219 1 47.88 13 VAL B C 1
ATOM 3398 O O . VAL B 1 13 ? 12.172 -19.656 15.586 1 47.88 13 VAL B O 1
ATOM 3401 N N . ALA B 1 14 ? 10.484 -18.156 16.047 1 49.12 14 ALA B N 1
ATOM 3402 C CA . ALA B 1 14 ? 11.008 -17.234 15.031 1 49.12 14 ALA B CA 1
ATOM 3403 C C . ALA B 1 14 ? 12.414 -16.781 15.391 1 49.12 14 ALA B C 1
ATOM 3405 O O . ALA B 1 14 ? 13.281 -16.672 14.523 1 49.12 14 ALA B O 1
ATOM 3406 N N . ALA B 1 15 ? 12.555 -16.453 16.594 1 49.22 15 ALA B N 1
ATOM 3407 C CA . ALA B 1 15 ? 13.891 -16.078 17.062 1 49.22 15 ALA B CA 1
ATOM 3408 C C . ALA B 1 15 ? 14.898 -17.188 16.766 1 49.22 15 ALA B C 1
ATOM 3410 O O . ALA B 1 15 ? 16.031 -16.922 16.375 1 49.22 15 ALA B O 1
ATOM 3411 N N . ILE B 1 16 ? 14.57 -18.297 16.938 1 47.25 16 ILE B N 1
ATOM 3412 C CA . ILE B 1 16 ? 15.461 -19.422 16.703 1 47.25 16 ILE B CA 1
ATOM 3413 C C . ILE B 1 16 ? 15.734 -19.562 15.211 1 47.25 16 ILE B C 1
ATOM 3415 O O . ILE B 1 16 ? 16.891 -19.766 14.797 1 47.25 16 ILE B O 1
ATOM 3419 N N . PHE B 1 17 ? 14.734 -19.594 14.484 1 46.09 17 PHE B N 1
ATOM 3420 C CA . PHE B 1 17 ? 14.906 -19.922 13.078 1 46.09 17 PHE B CA 1
ATOM 3421 C C . PHE B 1 17 ? 15.375 -18.703 12.289 1 46.09 17 PHE B C 1
ATOM 3423 O O . PHE B 1 17 ? 16.094 -18.828 11.297 1 46.09 17 PHE B O 1
ATOM 3430 N N . PHE B 1 18 ? 14.852 -17.578 12.672 1 46.34 18 PHE B N 1
ATOM 3431 C CA . PHE B 1 18 ? 15.117 -16.438 11.812 1 46.34 18 PHE B CA 1
ATOM 3432 C C . PHE B 1 18 ? 16.141 -15.508 12.445 1 46.34 18 PHE B C 1
ATOM 3434 O O . PHE B 1 18 ? 16.719 -14.656 11.773 1 46.34 18 PHE B O 1
ATOM 3441 N N . LEU B 1 19 ? 16.297 -15.406 13.633 1 45.75 19 LEU B N 1
ATOM 3442 C CA . LEU B 1 19 ? 17.188 -14.438 14.266 1 45.75 19 LEU B CA 1
ATOM 3443 C C . LEU B 1 19 ? 18.625 -14.641 13.812 1 45.75 19 LEU B C 1
ATOM 3445 O O . LEU B 1 19 ? 19.453 -13.727 13.898 1 45.75 19 LEU B O 1
ATOM 3449 N N . GLY B 1 20 ? 19.062 -15.805 13.414 1 42.41 20 GLY B N 1
ATOM 3450 C CA . GLY B 1 20 ? 20.453 -15.93 13.016 1 42.41 20 GLY B CA 1
ATOM 3451 C C . GLY B 1 20 ? 20.734 -15.375 11.625 1 42.41 20 GLY B C 1
ATOM 3452 O O . GLY B 1 20 ? 21.875 -15.359 11.172 1 42.41 20 GLY B O 1
ATOM 3453 N N . LEU B 1 21 ? 19.844 -15.203 10.828 1 45.31 21 LEU B N 1
ATOM 3454 C CA . LEU B 1 21 ? 20.203 -15.133 9.414 1 45.31 21 LEU B CA 1
ATOM 3455 C C . LEU B 1 21 ? 20.531 -13.695 9 1 45.31 21 LEU B C 1
ATOM 3457 O O . LEU B 1 21 ? 20.938 -13.453 7.863 1 45.31 21 LEU B O 1
ATOM 3461 N N . GLY B 1 22 ? 20.359 -12.719 9.75 1 47.06 22 GLY B N 1
ATOM 3462 C CA . GLY B 1 22 ? 20.297 -11.414 9.117 1 47.06 22 GLY B CA 1
ATOM 3463 C C . GLY B 1 22 ? 21.656 -10.773 8.945 1 47.06 22 GLY B C 1
ATOM 3464 O O . GLY B 1 22 ? 22.688 -11.414 9.18 1 47.06 22 GLY B O 1
ATOM 3465 N N . SER B 1 23 ? 21.781 -9.383 8.812 1 54.28 23 SER B N 1
ATOM 3466 C CA . SER B 1 23 ? 22.844 -8.445 8.477 1 54.28 23 SER B CA 1
ATOM 3467 C C . SER B 1 23 ? 23.938 -8.445 9.539 1 54.28 23 SER B C 1
ATOM 3469 O O . SER B 1 23 ? 23.656 -8.539 10.734 1 54.28 23 SER B O 1
ATOM 3471 N N . LYS B 1 24 ? 25.188 -8.672 8.922 1 60.56 24 LYS B N 1
ATOM 3472 C CA . LYS B 1 24 ? 26.297 -8.461 9.844 1 60.56 24 LYS B CA 1
ATOM 3473 C C . LYS B 1 24 ? 26.234 -7.078 10.484 1 60.56 24 LYS B C 1
ATOM 3475 O O . LYS B 1 24 ? 25.578 -6.176 9.953 1 60.56 24 LYS B O 1
ATOM 3480 N N . GLY B 1 25 ? 26.625 -6.879 11.555 1 62.59 25 GLY B N 1
ATOM 3481 C CA . GLY B 1 25 ? 26.656 -5.605 12.258 1 62.59 25 GLY B CA 1
ATOM 3482 C C . GLY B 1 25 ? 27.125 -4.453 11.391 1 62.59 25 GLY B C 1
ATOM 3483 O O . GLY B 1 25 ? 26.641 -3.328 11.531 1 62.59 25 GLY B O 1
ATOM 3484 N N . ASP B 1 26 ? 27.984 -4.789 10.406 1 68.94 26 ASP B N 1
ATOM 3485 C CA . ASP B 1 26 ? 28.547 -3.709 9.602 1 68.94 26 ASP B CA 1
ATOM 3486 C C . ASP B 1 26 ? 27.625 -3.357 8.43 1 68.94 26 ASP B C 1
ATOM 3488 O O . ASP B 1 26 ? 27.969 -2.494 7.613 1 68.94 26 ASP B O 1
ATOM 3492 N N . GLY B 1 27 ? 26.578 -4.016 8.273 1 71.94 27 GLY B N 1
ATOM 3493 C CA . GLY B 1 27 ? 25.641 -3.689 7.203 1 71.94 27 GLY B CA 1
ATOM 3494 C C . GLY B 1 27 ? 25.797 -4.586 5.988 1 71.94 27 GLY B C 1
ATOM 3495 O O . GLY B 1 27 ? 25.031 -4.465 5.023 1 71.94 27 GLY B O 1
ATOM 3496 N N . SER B 1 28 ? 26.781 -5.438 5.992 1 73.62 28 SER B N 1
ATOM 3497 C CA . SER B 1 28 ? 26.969 -6.34 4.863 1 73.62 28 SER B CA 1
ATOM 3498 C C . SER B 1 28 ? 25.891 -7.418 4.82 1 73.62 28 SER B C 1
ATOM 3500 O O . SER B 1 28 ? 25.453 -7.902 5.863 1 73.62 28 SER B O 1
ATOM 3502 N N . VAL B 1 29 ? 25.438 -7.57 3.658 1 78.5 29 VAL B N 1
ATOM 3503 C CA . VAL B 1 29 ? 24.406 -8.594 3.479 1 78.5 29 VAL B CA 1
ATOM 3504 C C . VAL B 1 29 ? 25.062 -9.93 3.143 1 78.5 29 VAL B C 1
ATOM 3506 O O . VAL B 1 29 ? 25.953 -10 2.285 1 78.5 29 VAL B O 1
ATOM 3509 N N . VAL B 1 30 ? 24.766 -10.828 4.012 1 63.75 30 VAL B N 1
ATOM 3510 C CA . VAL B 1 30 ? 25.266 -12.172 3.746 1 63.75 30 VAL B CA 1
ATOM 3511 C C . VAL B 1 30 ? 24.203 -13.008 3.047 1 63.75 30 VAL B C 1
ATOM 3513 O O . VAL B 1 30 ? 23 -12.844 3.316 1 63.75 30 VAL B O 1
ATOM 3516 N N . ALA B 1 31 ? 24.641 -13.562 2.006 1 57.81 31 ALA B N 1
ATOM 3517 C CA . ALA B 1 31 ? 23.719 -14.445 1.296 1 57.81 31 ALA B CA 1
ATOM 3518 C C . ALA B 1 31 ? 23.047 -15.43 2.252 1 57.81 31 ALA B C 1
ATOM 3520 O O . ALA B 1 31 ? 23.719 -16.016 3.105 1 57.81 31 ALA B O 1
ATOM 3521 N N . ARG B 1 32 ? 21.812 -15.25 2.535 1 53.41 32 ARG B N 1
ATOM 3522 C CA . ARG B 1 32 ? 21.141 -16.297 3.293 1 53.41 32 ARG B CA 1
ATOM 3523 C C . ARG B 1 32 ? 21.5 -17.688 2.738 1 53.41 32 ARG B C 1
ATOM 3525 O O . ARG B 1 32 ? 21.484 -17.891 1.522 1 53.41 32 ARG B O 1
ATOM 3532 N N . PRO B 1 33 ? 22 -18.438 3.592 1 44.16 33 PRO B N 1
ATOM 3533 C CA . PRO B 1 33 ? 22.156 -19.781 3.018 1 44.16 33 PRO B CA 1
ATOM 3534 C C . PRO B 1 33 ? 20.891 -20.281 2.316 1 44.16 33 PRO B C 1
ATOM 3536 O O . PRO B 1 33 ? 19.781 -20.078 2.824 1 44.16 33 PRO B O 1
ATOM 3539 N N . THR B 1 34 ? 20.797 -20.141 1.033 1 43.5 34 THR B N 1
ATOM 3540 C CA . THR B 1 34 ? 19.719 -20.828 0.349 1 43.5 34 THR B CA 1
ATOM 3541 C C . THR B 1 34 ? 19.297 -22.078 1.122 1 43.5 34 THR B C 1
ATOM 3543 O O . THR B 1 34 ? 20.109 -22.953 1.385 1 43.5 34 THR B O 1
ATOM 3546 N N . MET B 1 35 ? 18.594 -21.906 2.107 1 43.72 35 MET B N 1
ATOM 3547 C CA . MET B 1 35 ? 18.203 -23.141 2.768 1 43.72 35 MET B CA 1
ATOM 3548 C C . MET B 1 35 ? 17.938 -24.234 1.745 1 43.72 35 MET B C 1
ATOM 3550 O O . MET B 1 35 ? 17.094 -24.062 0.855 1 43.72 35 MET B O 1
ATOM 3554 N N . PRO B 1 36 ? 18.859 -25.125 1.537 1 46.38 36 PRO B N 1
ATOM 3555 C CA . PRO B 1 36 ? 18.641 -26.266 0.639 1 46.38 36 PRO B CA 1
ATOM 3556 C C . PRO B 1 36 ? 17.297 -26.953 0.881 1 46.38 36 PRO B C 1
ATOM 3558 O O . PRO B 1 36 ? 16.875 -27.797 0.083 1 46.38 36 PRO B O 1
ATOM 3561 N N . PHE B 1 37 ? 16.75 -26.812 2.094 1 53.69 37 PHE B N 1
ATOM 3562 C CA . PHE B 1 37 ? 15.602 -27.672 2.385 1 53.69 37 PHE B CA 1
ATOM 3563 C C . PHE B 1 37 ? 14.391 -26.844 2.787 1 53.69 37 PHE B C 1
ATOM 3565 O O . PHE B 1 37 ? 14.531 -25.766 3.35 1 53.69 37 PHE B O 1
ATOM 3572 N N . LEU B 1 38 ? 13.305 -27.141 2.113 1 64.06 38 LEU B N 1
ATOM 3573 C CA . LEU B 1 38 ? 11.992 -26.656 2.553 1 64.06 38 LEU B CA 1
ATOM 3574 C C . LEU B 1 38 ? 11.734 -27.047 4.008 1 64.06 38 LEU B C 1
ATOM 3576 O O . LEU B 1 38 ? 11.93 -28.203 4.391 1 64.06 38 LEU B O 1
ATOM 3580 N N . PRO B 1 39 ? 11.609 -26.109 4.852 1 69.94 39 PRO B N 1
ATOM 3581 C CA . PRO B 1 39 ? 11.266 -26.469 6.227 1 69.94 39 PRO B CA 1
ATOM 3582 C C . PRO B 1 39 ? 10.086 -27.438 6.305 1 69.94 39 PRO B C 1
ATOM 3584 O O . PRO B 1 39 ? 9.289 -27.531 5.367 1 69.94 39 PRO B O 1
ATOM 3587 N N . PRO B 1 40 ? 10.156 -28.281 7.402 1 72.44 40 PRO B N 1
ATOM 3588 C CA . PRO B 1 40 ? 8.992 -29.141 7.59 1 72.44 40 PRO B CA 1
ATOM 3589 C C . PRO B 1 40 ? 7.68 -28.359 7.629 1 72.44 40 PRO B C 1
ATOM 3591 O O . PRO B 1 40 ? 7.676 -27.172 7.98 1 72.44 40 PRO B O 1
ATOM 3594 N N . ARG B 1 41 ? 6.648 -28.984 7.289 1 74.25 41 ARG B N 1
ATOM 3595 C CA . ARG B 1 41 ? 5.332 -28.375 7.152 1 74.25 41 ARG B CA 1
ATOM 3596 C C . ARG B 1 41 ? 4.898 -27.703 8.453 1 74.25 41 ARG B C 1
ATOM 3598 O O . ARG B 1 41 ? 4.324 -26.625 8.438 1 74.25 41 ARG B O 1
ATOM 3605 N N . PHE B 1 42 ? 5.156 -28.391 9.547 1 72.44 42 PHE B N 1
ATOM 3606 C CA . PHE B 1 42 ? 4.695 -27.844 10.82 1 72.44 42 PHE B CA 1
ATOM 3607 C C . PHE B 1 42 ? 5.387 -26.516 11.117 1 72.44 42 PHE B C 1
ATOM 3609 O O . PHE B 1 42 ? 4.797 -25.625 11.75 1 72.44 42 PHE B O 1
ATOM 3616 N N . VAL B 1 43 ? 6.598 -26.344 10.609 1 70.75 43 VAL B N 1
ATOM 3617 C CA . VAL B 1 43 ? 7.32 -25.094 10.812 1 70.75 43 VAL B CA 1
ATOM 3618 C C . VAL B 1 43 ? 6.672 -23.984 9.984 1 70.75 43 VAL B C 1
ATOM 3620 O O . VAL B 1 43 ? 6.492 -22.859 10.469 1 70.75 43 VAL B O 1
ATOM 3623 N N . VAL B 1 44 ? 6.293 -24.328 8.781 1 72.94 44 VAL B N 1
ATOM 3624 C CA . VAL B 1 44 ? 5.648 -23.359 7.902 1 72.94 44 VAL B CA 1
ATOM 3625 C C . VAL B 1 44 ? 4.316 -22.922 8.508 1 72.94 44 VAL B C 1
ATOM 3627 O O . VAL B 1 44 ? 3.994 -21.734 8.516 1 72.94 44 VAL B O 1
ATOM 3630 N N . LEU B 1 45 ? 3.607 -23.797 9.094 1 72.06 45 LEU B N 1
ATOM 3631 C CA . LEU B 1 45 ? 2.311 -23.5 9.688 1 72.06 45 LEU B CA 1
ATOM 3632 C C . LEU B 1 45 ? 2.475 -22.656 10.953 1 72.06 45 LEU B C 1
ATOM 3634 O O . LEU B 1 45 ? 1.685 -21.734 11.195 1 72.06 45 LEU B O 1
ATOM 3638 N N . ALA B 1 46 ? 3.479 -23.047 11.648 1 69.69 46 ALA B N 1
ATOM 3639 C CA . ALA B 1 46 ? 3.754 -22.281 12.859 1 69.69 46 ALA B CA 1
ATOM 3640 C C . ALA B 1 46 ? 4.121 -20.828 12.523 1 69.69 46 ALA B C 1
ATOM 3642 O O . ALA B 1 46 ? 3.707 -19.906 13.219 1 69.69 46 ALA B O 1
ATOM 3643 N N . PHE B 1 47 ? 4.848 -20.766 11.492 1 71.69 47 PHE B N 1
ATOM 3644 C CA . PHE B 1 47 ? 5.254 -19.438 11.047 1 71.69 47 PHE B CA 1
ATOM 3645 C C . PHE B 1 47 ? 4.051 -18.641 10.57 1 71.69 47 PHE B C 1
ATOM 3647 O O . PHE B 1 47 ? 3.902 -17.453 10.914 1 71.69 47 PHE B O 1
ATOM 3654 N N . ALA B 1 48 ? 3.25 -19.219 9.82 1 73.31 48 ALA B N 1
ATOM 3655 C CA . ALA B 1 48 ? 2.033 -18.578 9.344 1 73.31 48 ALA B CA 1
ATOM 3656 C C . ALA B 1 48 ? 1.146 -18.141 10.508 1 73.31 48 ALA B C 1
ATOM 3658 O O . ALA B 1 48 ? 0.575 -17.047 10.484 1 73.31 48 ALA B O 1
ATOM 3659 N N . TRP B 1 49 ? 1.059 -18.953 11.445 1 71 49 TRP B N 1
ATOM 3660 C CA . TRP B 1 49 ? 0.271 -18.641 12.633 1 71 49 TRP B CA 1
ATOM 3661 C C . TRP B 1 49 ? 0.846 -17.438 13.367 1 71 49 TRP B C 1
ATOM 3663 O O . TRP B 1 49 ? 0.1 -16.562 13.828 1 71 49 TRP B O 1
ATOM 3673 N N . LEU B 1 50 ? 2.094 -17.453 13.5 1 71 50 LEU B N 1
ATOM 3674 C CA . LEU B 1 50 ? 2.77 -16.359 14.188 1 71 50 LEU B CA 1
ATOM 3675 C C . LEU B 1 50 ? 2.508 -15.031 13.484 1 71 50 LEU B C 1
ATOM 3677 O O . LEU B 1 50 ? 2.191 -14.031 14.141 1 71 50 LEU B O 1
ATOM 3681 N N . LEU B 1 51 ? 2.68 -15.047 12.195 1 75.56 51 LEU B N 1
ATOM 3682 C CA . LEU B 1 51 ? 2.457 -13.82 11.438 1 75.56 51 LEU B CA 1
ATOM 3683 C C . LEU B 1 51 ? 1.012 -13.352 11.57 1 75.56 51 LEU B C 1
ATOM 3685 O O . LEU B 1 51 ? 0.753 -12.156 11.711 1 75.56 51 LEU B O 1
ATOM 3689 N N . ASN B 1 52 ? 0.136 -14.266 11.602 1 73.38 52 ASN B N 1
ATOM 3690 C CA . ASN B 1 52 ? -1.272 -13.93 11.773 1 73.38 52 ASN B CA 1
ATOM 3691 C C . ASN B 1 52 ? -1.551 -13.383 13.172 1 73.38 52 ASN B C 1
ATOM 3693 O O . ASN B 1 52 ? -2.357 -12.469 13.336 1 73.38 52 ASN B O 1
ATOM 3697 N N . ALA B 1 53 ? -0.939 -14.023 14.078 1 69.62 53 ALA B N 1
ATOM 3698 C CA . ALA B 1 53 ? -1.113 -13.57 15.461 1 69.62 53 ALA B CA 1
ATOM 3699 C C . ALA B 1 53 ? -0.606 -12.148 15.641 1 69.62 53 ALA B C 1
ATOM 3701 O O . ALA B 1 53 ? -1.244 -11.336 16.312 1 69.62 53 ALA B O 1
ATOM 3702 N N . LEU B 1 54 ? 0.484 -11.883 15.055 1 71.62 54 LEU B N 1
ATOM 3703 C CA . LEU B 1 54 ? 1.053 -10.547 15.141 1 71.62 54 LEU B CA 1
ATOM 3704 C C . LEU B 1 54 ? 0.159 -9.523 14.438 1 71.62 54 LEU B C 1
ATOM 3706 O O . LEU B 1 54 ? -0.046 -8.422 14.945 1 71.62 54 LEU B O 1
ATOM 3710 N N . ALA B 1 55 ? -0.34 -9.93 13.336 1 74.62 55 ALA B N 1
ATOM 3711 C CA . ALA B 1 55 ? -1.237 -9.047 12.594 1 74.62 55 ALA B CA 1
ATOM 3712 C C . ALA B 1 55 ? -2.52 -8.781 13.383 1 74.62 55 ALA B C 1
ATOM 3714 O O . ALA B 1 55 ? -3.006 -7.652 13.422 1 74.62 55 ALA B O 1
ATOM 3715 N N . THR B 1 56 ? -3.033 -9.812 13.969 1 71.19 56 THR B N 1
ATOM 3716 C CA . THR B 1 56 ? -4.25 -9.68 14.758 1 71.19 56 THR B CA 1
ATOM 3717 C C . THR B 1 56 ? -4.016 -8.773 15.969 1 71.19 56 THR B C 1
ATOM 3719 O O . THR B 1 56 ? -4.863 -7.949 16.297 1 71.19 56 THR B O 1
ATOM 3722 N N . LEU B 1 57 ? -2.922 -8.992 16.562 1 69.62 57 LEU B N 1
ATOM 3723 C CA . LEU B 1 57 ? -2.576 -8.148 17.703 1 69.62 57 LEU B CA 1
ATOM 3724 C C . LEU B 1 57 ? -2.469 -6.688 17.297 1 69.62 57 LEU B C 1
ATOM 3726 O O . LEU B 1 57 ? -2.975 -5.801 17.984 1 69.62 57 LEU B O 1
ATOM 3730 N N . ARG B 1 58 ? -1.838 -6.438 16.266 1 73.44 58 ARG B N 1
ATOM 3731 C CA . ARG B 1 58 ? -1.71 -5.07 15.766 1 73.44 58 ARG B CA 1
ATOM 3732 C C . ARG B 1 58 ? -3.078 -4.473 15.453 1 73.44 58 ARG B C 1
ATOM 3734 O O . ARG B 1 58 ? -3.342 -3.312 15.781 1 73.44 58 ARG B O 1
ATOM 3741 N N . ASP B 1 59 ? -3.912 -5.254 14.859 1 71.56 59 ASP B N 1
ATOM 3742 C CA . ASP B 1 59 ? -5.246 -4.785 14.5 1 71.56 59 ASP B CA 1
ATOM 3743 C C . ASP B 1 59 ? -6.043 -4.387 15.742 1 71.56 59 ASP B C 1
ATOM 3745 O O . ASP B 1 59 ? -6.871 -3.475 15.688 1 71.56 59 ASP B O 1
ATOM 3749 N N . ARG B 1 60 ? -5.762 -5.062 16.734 1 68.38 60 ARG B N 1
ATOM 3750 C CA . ARG B 1 60 ? -6.52 -4.812 17.969 1 68.38 60 ARG B CA 1
ATOM 3751 C C . ARG B 1 60 ? -6.039 -3.539 18.656 1 68.38 60 ARG B C 1
ATOM 3753 O O . ARG B 1 60 ? -6.812 -2.869 19.344 1 68.38 60 ARG B O 1
ATOM 3760 N N . VAL B 1 61 ? -4.836 -3.215 18.422 1 70.38 61 VAL B N 1
ATOM 3761 C CA . VAL B 1 61 ? -4.281 -2.098 19.188 1 70.38 61 VAL B CA 1
ATOM 3762 C C . VAL B 1 61 ? -4.246 -0.846 18.312 1 70.38 61 VAL B C 1
ATOM 3764 O O . VAL B 1 61 ? -4.242 0.277 18.812 1 70.38 61 VAL B O 1
ATOM 3767 N N . LEU B 1 62 ? -4.227 -0.997 17.078 1 77.31 62 LEU B N 1
ATOM 3768 C CA . LEU B 1 62 ? -4.113 0.124 16.156 1 77.31 62 LEU B CA 1
ATOM 3769 C C . LEU B 1 62 ? -5.418 0.908 16.094 1 77.31 62 LEU B C 1
ATOM 3771 O O . LEU B 1 62 ? -6.469 0.348 15.766 1 77.31 62 LEU B O 1
ATOM 3775 N N . PRO B 1 63 ? -5.363 2.211 16.438 1 77.12 63 PRO B N 1
ATOM 3776 C CA . PRO B 1 63 ? -6.578 3.014 16.281 1 77.12 63 PRO B CA 1
ATOM 3777 C C . PRO B 1 63 ? -7.141 2.943 14.859 1 77.12 63 PRO B C 1
ATOM 3779 O O . PRO B 1 63 ? -6.379 2.938 13.891 1 77.12 63 PRO B O 1
ATOM 3782 N N . PRO B 1 64 ? -8.492 2.887 14.773 1 82.69 64 PRO B N 1
ATOM 3783 C CA . PRO B 1 64 ? -9.133 2.76 13.469 1 82.69 64 PRO B CA 1
ATOM 3784 C C . PRO B 1 64 ? -8.688 3.842 12.484 1 82.69 64 PRO B C 1
ATOM 3786 O O . PRO B 1 64 ? -8.5 3.564 11.297 1 82.69 64 PRO B O 1
ATOM 3789 N N . GLU B 1 65 ? -8.523 5.055 12.992 1 82.25 65 GLU B N 1
ATOM 3790 C CA . GLU B 1 65 ? -8.102 6.16 12.133 1 82.25 65 GLU B CA 1
ATOM 3791 C C . GLU B 1 65 ? -6.715 5.906 11.547 1 82.25 65 GLU B C 1
ATOM 3793 O O . GLU B 1 65 ? -6.473 6.18 10.367 1 82.25 65 GLU B O 1
ATOM 3798 N N . MET B 1 66 ? -5.844 5.395 12.367 1 80.56 66 MET B N 1
ATOM 3799 C CA . MET B 1 66 ? -4.484 5.109 11.922 1 80.56 66 MET B CA 1
ATOM 3800 C C . MET B 1 66 ? -4.477 3.982 10.891 1 80.56 66 MET B C 1
ATOM 3802 O O . MET B 1 66 ? -3.689 4.008 9.945 1 80.56 66 MET B O 1
ATOM 3806 N N . LYS B 1 67 ? -5.312 3.039 11.086 1 84.44 67 LYS B N 1
ATOM 3807 C CA . LYS B 1 67 ? -5.414 1.938 10.133 1 84.44 67 LYS B CA 1
ATOM 3808 C C . LYS B 1 67 ? -5.828 2.441 8.75 1 84.44 67 LYS B C 1
ATOM 3810 O O . LYS B 1 67 ? -5.207 2.092 7.746 1 84.44 67 LYS B O 1
ATOM 3815 N N . ILE B 1 68 ? -6.879 3.244 8.719 1 88.19 68 ILE B N 1
ATOM 3816 C CA . ILE B 1 68 ? -7.387 3.773 7.457 1 88.19 68 ILE B CA 1
ATOM 3817 C C . ILE B 1 68 ? -6.309 4.617 6.781 1 88.19 68 ILE B C 1
ATOM 3819 O O . ILE B 1 68 ? -6.074 4.492 5.578 1 88.19 68 ILE B O 1
ATOM 3823 N N . ILE B 1 69 ? -5.598 5.383 7.543 1 84 69 ILE B N 1
ATOM 3824 C CA . ILE B 1 69 ? -4.574 6.27 7 1 84 69 ILE B CA 1
ATOM 3825 C C . ILE B 1 69 ? -3.416 5.441 6.453 1 84 69 ILE B C 1
ATOM 3827 O O . ILE B 1 69 ? -2.9 5.723 5.367 1 84 69 ILE B O 1
ATOM 3831 N N . GLU B 1 70 ? -3.021 4.457 7.164 1 84.31 70 GLU B N 1
ATOM 3832 C CA . GLU B 1 70 ? -1.953 3.57 6.707 1 84.31 70 GLU B CA 1
ATOM 3833 C C . GLU B 1 70 ? -2.324 2.889 5.395 1 84.31 70 GLU B C 1
ATOM 3835 O O . GLU B 1 70 ? -1.484 2.748 4.5 1 84.31 70 GLU B O 1
ATOM 3840 N N . MET B 1 71 ? -3.529 2.492 5.297 1 88.31 71 MET B N 1
ATOM 3841 C CA . MET B 1 71 ? -3.98 1.788 4.098 1 88.31 71 MET B CA 1
ATOM 3842 C C . MET B 1 71 ? -4.039 2.73 2.902 1 88.31 71 MET B C 1
ATOM 3844 O O . MET B 1 71 ? -3.67 2.354 1.789 1 88.31 71 MET B O 1
ATOM 3848 N N . VAL B 1 72 ? -4.434 3.881 3.17 1 88.06 72 VAL B N 1
ATOM 3849 C CA . VAL B 1 72 ? -4.57 4.848 2.084 1 88.06 72 VAL B CA 1
ATOM 3850 C C . VAL B 1 72 ? -3.188 5.281 1.604 1 88.06 72 VAL B C 1
ATOM 3852 O O . VAL B 1 72 ? -2.994 5.555 0.417 1 88.06 72 VAL B O 1
ATOM 3855 N N . HIS B 1 73 ? -2.211 5.281 2.492 1 87.56 73 HIS B N 1
ATOM 3856 C CA . HIS B 1 73 ? -0.861 5.727 2.166 1 87.56 73 HIS B CA 1
ATOM 3857 C C . HIS B 1 73 ? 0.008 4.562 1.705 1 87.56 73 HIS B C 1
ATOM 3859 O O . HIS B 1 73 ? 1.171 4.754 1.344 1 87.56 73 HIS B O 1
ATOM 3865 N N . ALA B 1 74 ? -0.524 3.428 1.654 1 87.38 74 ALA B N 1
ATOM 3866 C CA . ALA B 1 74 ? 0.275 2.232 1.398 1 87.38 74 ALA B CA 1
ATOM 3867 C C . ALA B 1 74 ? 0.928 2.295 0.02 1 87.38 74 ALA B C 1
ATOM 3869 O O . ALA B 1 74 ? 2.053 1.822 -0.162 1 87.38 74 ALA B O 1
ATOM 3870 N N . HIS B 1 75 ? 0.274 2.939 -0.917 1 89.5 75 HIS B N 1
ATOM 3871 C CA . HIS B 1 75 ? 0.792 2.986 -2.279 1 89.5 75 HIS B CA 1
ATOM 3872 C C . HIS B 1 75 ? 2.055 3.836 -2.359 1 89.5 75 HIS B C 1
ATOM 3874 O O . HIS B 1 75 ? 2.822 3.727 -3.318 1 89.5 75 HIS B O 1
ATOM 3880 N N . TRP B 1 76 ? 2.322 4.703 -1.391 1 90.44 76 TRP B N 1
ATOM 3881 C CA . TRP B 1 76 ? 3.533 5.516 -1.378 1 90.44 76 TRP B CA 1
ATOM 3882 C C . TRP B 1 76 ? 4.777 4.637 -1.289 1 90.44 76 TRP B C 1
ATOM 3884 O O . TRP B 1 76 ? 5.773 4.891 -1.971 1 90.44 76 TRP B O 1
ATOM 3894 N N . GLN B 1 77 ? 4.676 3.641 -0.495 1 89.31 77 GLN B N 1
ATOM 3895 C CA . GLN B 1 77 ? 5.805 2.727 -0.352 1 89.31 77 GLN B CA 1
ATOM 3896 C C . GLN B 1 77 ? 6.02 1.916 -1.627 1 89.31 77 GLN B C 1
ATOM 3898 O O . GLN B 1 77 ? 7.16 1.617 -1.993 1 89.31 77 GLN B O 1
ATOM 3903 N N . THR B 1 78 ? 4.883 1.576 -2.266 1 92.31 78 THR B N 1
ATOM 3904 C CA . THR B 1 78 ? 4.969 0.839 -3.521 1 92.31 78 THR B CA 1
ATOM 3905 C C . THR B 1 78 ? 5.758 1.632 -4.562 1 92.31 78 THR B C 1
ATOM 3907 O O . THR B 1 78 ? 6.684 1.104 -5.18 1 92.31 78 THR B O 1
ATOM 3910 N N . GLN B 1 79 ? 5.445 2.889 -4.668 1 93.44 79 GLN B N 1
ATOM 3911 C CA . GLN B 1 79 ? 6.066 3.703 -5.707 1 93.44 79 GLN B CA 1
ATOM 3912 C C . GLN B 1 79 ? 7.477 4.121 -5.309 1 93.44 79 GLN B C 1
ATOM 3914 O O . GLN B 1 79 ? 8.336 4.328 -6.172 1 93.44 79 GLN B O 1
ATOM 3919 N N . ALA B 1 80 ? 7.754 4.215 -4.02 1 93.75 80 ALA B N 1
ATOM 3920 C CA . ALA B 1 80 ? 9.125 4.457 -3.576 1 93.75 80 ALA B CA 1
ATOM 3921 C C . ALA B 1 80 ? 10.031 3.291 -3.953 1 93.75 80 ALA B C 1
ATOM 3923 O O . ALA B 1 80 ? 11.133 3.498 -4.477 1 93.75 80 ALA B O 1
ATOM 3924 N N . LEU B 1 81 ? 9.539 2.098 -3.707 1 94.31 81 LEU B N 1
ATOM 3925 C CA . LEU B 1 81 ? 10.281 0.892 -4.059 1 94.31 81 LEU B CA 1
ATOM 3926 C C . LEU B 1 81 ? 10.492 0.801 -5.566 1 94.31 81 LEU B C 1
ATOM 3928 O O . LEU B 1 81 ? 11.578 0.456 -6.023 1 94.31 81 LEU B O 1
ATOM 3932 N N . HIS B 1 82 ? 9.508 1.091 -6.293 1 94.25 82 HIS B N 1
ATOM 3933 C CA . HIS B 1 82 ? 9.578 1.069 -7.75 1 94.25 82 HIS B CA 1
ATOM 3934 C C . HIS B 1 82 ? 10.602 2.07 -8.266 1 94.25 82 HIS B C 1
ATOM 3936 O O . HIS B 1 82 ? 11.391 1.749 -9.156 1 94.25 82 HIS B O 1
ATOM 3942 N N . ALA B 1 83 ? 10.578 3.266 -7.719 1 95.25 83 ALA B N 1
ATOM 3943 C CA . ALA B 1 83 ? 11.461 4.336 -8.188 1 95.25 83 ALA B CA 1
ATOM 3944 C C . ALA B 1 83 ? 12.93 3.947 -8.023 1 95.25 83 ALA B C 1
ATOM 3946 O O . ALA B 1 83 ? 13.719 4.086 -8.953 1 95.25 83 ALA B O 1
ATOM 3947 N N . VAL 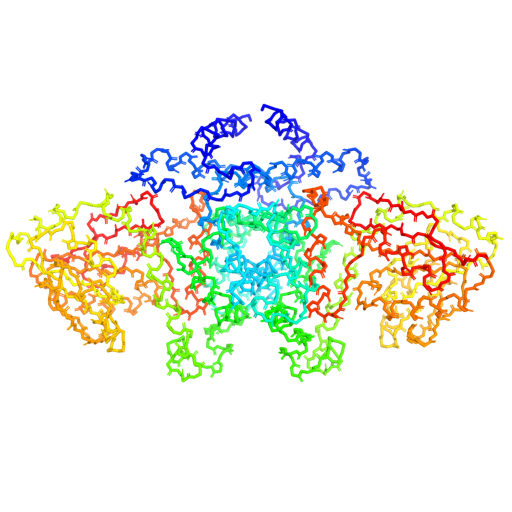B 1 84 ? 13.289 3.414 -6.855 1 96.38 84 VAL B N 1
ATOM 3948 C CA . VAL B 1 84 ? 14.688 3.078 -6.609 1 96.38 84 VAL B CA 1
ATOM 3949 C C . VAL B 1 84 ? 15.094 1.89 -7.48 1 96.38 84 VAL B C 1
ATOM 3951 O O . VAL B 1 84 ? 16.234 1.816 -7.949 1 96.38 84 VAL B O 1
ATOM 3954 N N . THR B 1 85 ? 14.203 0.936 -7.676 1 95.5 85 THR B N 1
ATOM 3955 C CA . THR B 1 85 ? 14.492 -0.234 -8.5 1 95.5 85 THR B CA 1
ATOM 3956 C C . THR B 1 85 ? 14.68 0.168 -9.961 1 95.5 85 THR B C 1
ATOM 3958 O O . THR B 1 85 ? 15.648 -0.257 -10.602 1 95.5 85 THR B O 1
ATOM 3961 N N . ARG B 1 86 ? 13.828 0.995 -10.445 1 92.88 86 ARG B N 1
ATOM 3962 C CA . ARG B 1 86 ? 13.852 1.435 -11.836 1 92.88 86 ARG B CA 1
ATOM 3963 C C . ARG B 1 86 ? 15.109 2.244 -12.125 1 92.88 86 ARG B C 1
ATOM 3965 O O . ARG B 1 86 ? 15.672 2.162 -13.219 1 92.88 86 ARG B O 1
ATOM 3972 N N . LEU B 1 87 ? 15.57 3.016 -11.211 1 96 87 LEU B N 1
ATOM 3973 C CA . LEU B 1 87 ? 16.703 3.904 -11.406 1 96 87 LEU B CA 1
ATOM 3974 C C . LEU B 1 87 ? 18.016 3.156 -11.219 1 96 87 LEU B C 1
ATOM 3976 O O . LEU B 1 87 ? 19.094 3.729 -11.398 1 96 87 LEU B O 1
ATOM 3980 N N . GLY B 1 88 ? 17.906 1.89 -10.781 1 96.38 88 GLY B N 1
ATOM 3981 C CA . GLY B 1 88 ? 19.109 1.074 -10.625 1 96.38 88 GLY B CA 1
ATOM 3982 C C . GLY B 1 88 ? 19.875 1.388 -9.359 1 96.38 88 GLY B C 1
ATOM 3983 O O . GLY B 1 88 ? 21.094 1.157 -9.297 1 96.38 88 GLY B O 1
ATOM 3984 N N . ILE B 1 89 ? 19.234 1.894 -8.32 1 97.06 89 ILE B N 1
ATOM 3985 C CA . ILE B 1 89 ? 19.875 2.271 -7.074 1 97.06 89 ILE B CA 1
ATOM 3986 C C . ILE B 1 89 ? 20.438 1.027 -6.387 1 97.06 89 ILE B C 1
ATOM 3988 O O . ILE B 1 89 ? 21.562 1.051 -5.863 1 97.06 89 ILE B O 1
ATOM 3992 N N . PRO B 1 90 ? 19.703 -0.093 -6.332 1 96.94 90 PRO B N 1
ATOM 3993 C CA . PRO B 1 90 ? 20.25 -1.285 -5.68 1 96.94 90 PRO B CA 1
ATOM 3994 C C . PRO B 1 90 ? 21.562 -1.741 -6.301 1 96.94 90 PRO B C 1
ATOM 3996 O O . PRO B 1 90 ? 22.453 -2.197 -5.582 1 96.94 90 PRO B O 1
ATOM 3999 N N . GLU B 1 91 ? 21.734 -1.608 -7.59 1 96.44 91 GLU B N 1
ATOM 4000 C CA . GLU B 1 91 ? 22.984 -1.985 -8.258 1 96.44 91 GLU B CA 1
ATOM 4001 C C . GLU B 1 91 ? 24.125 -1.05 -7.871 1 96.44 91 GLU B C 1
ATOM 4003 O O . GLU B 1 91 ? 25.281 -1.456 -7.855 1 96.44 91 GLU B O 1
ATOM 4008 N N . ALA B 1 92 ? 23.797 0.134 -7.582 1 96.62 92 ALA B N 1
ATOM 4009 C CA . ALA B 1 92 ? 24.797 1.159 -7.297 1 96.62 92 ALA B CA 1
ATOM 4010 C C . ALA B 1 92 ? 25.344 1.022 -5.875 1 96.62 92 ALA B C 1
ATOM 4012 O O . ALA B 1 92 ? 26.344 1.656 -5.52 1 96.62 92 ALA B O 1
ATOM 4013 N N . ILE B 1 93 ? 24.75 0.247 -5.043 1 95.75 93 ILE B N 1
ATOM 4014 C CA . ILE B 1 93 ? 25.172 -0.017 -3.676 1 95.75 93 ILE B CA 1
ATOM 4015 C C . ILE B 1 93 ? 25.75 -1.427 -3.58 1 95.75 93 ILE B C 1
ATOM 4017 O O . ILE B 1 93 ? 25.109 -2.396 -3.99 1 95.75 93 ILE B O 1
ATOM 4021 N N . PRO B 1 94 ? 26.953 -1.543 -3.117 1 93.5 94 PRO B N 1
ATOM 4022 C CA . PRO B 1 94 ? 27.531 -2.883 -3.012 1 93.5 94 PRO B CA 1
ATOM 4023 C C . PRO B 1 94 ? 26.891 -3.723 -1.914 1 93.5 94 PRO B C 1
ATOM 4025 O O . PRO B 1 94 ? 26.359 -3.176 -0.946 1 93.5 94 PRO B O 1
ATOM 4028 N N . LEU B 1 95 ? 26.953 -5.039 -2.02 1 90.88 95 LEU B N 1
ATOM 4029 C CA . LEU B 1 95 ? 26.375 -5.949 -1.043 1 90.88 95 LEU B CA 1
ATOM 4030 C C . LEU B 1 95 ? 27.25 -6.039 0.204 1 90.88 95 LEU B C 1
ATOM 4032 O O . LEU B 1 95 ? 26.75 -6.359 1.289 1 90.88 95 LEU B O 1
ATOM 4036 N N . THR B 1 96 ? 28.516 -5.844 -0.059 1 90.19 96 THR B N 1
ATOM 4037 C CA . THR B 1 96 ? 29.469 -5.836 1.037 1 90.19 96 THR B CA 1
ATOM 4038 C C . THR B 1 96 ? 30.375 -4.605 0.955 1 90.19 96 THR B C 1
ATOM 4040 O O . THR B 1 96 ? 30.625 -4.082 -0.133 1 90.19 96 THR B O 1
ATOM 4043 N N . LEU B 1 97 ? 30.75 -4.211 2.152 1 88.5 97 LEU B N 1
ATOM 4044 C CA . LEU B 1 97 ? 31.688 -3.105 2.15 1 88.5 97 LEU B CA 1
ATOM 4045 C C . LEU B 1 97 ? 33 -3.506 1.461 1 88.5 97 LEU B C 1
ATOM 4047 O O . LEU B 1 97 ? 33.656 -4.465 1.875 1 88.5 97 LEU B O 1
ATOM 4051 N N . PRO B 1 98 ? 33.25 -2.822 0.365 1 84.44 98 PRO B N 1
ATOM 4052 C CA . PRO B 1 98 ? 34.469 -3.193 -0.349 1 84.44 98 PRO B CA 1
ATOM 4053 C C . PRO B 1 98 ? 35.719 -3.152 0.542 1 84.44 98 PRO B C 1
ATOM 4055 O O . PRO B 1 98 ? 35.781 -2.336 1.464 1 84.44 98 PRO B O 1
ATOM 4058 N N . ALA B 1 99 ? 36.562 -4.031 0.122 1 83.88 99 ALA B N 1
ATOM 4059 C CA . ALA B 1 99 ? 37.812 -4.094 0.868 1 83.88 99 ALA B CA 1
ATOM 4060 C C . ALA B 1 99 ? 38.531 -2.742 0.856 1 83.88 99 ALA B C 1
ATOM 4062 O O . ALA B 1 99 ? 38.688 -2.133 -0.202 1 83.88 99 ALA B O 1
ATOM 4063 N N . GLY B 1 100 ? 38.844 -2.219 1.963 1 86.12 100 GLY B N 1
ATOM 4064 C CA . GLY B 1 100 ? 39.562 -0.96 2.072 1 86.12 100 GLY B CA 1
ATOM 4065 C C . GLY B 1 100 ? 38.625 0.236 2.254 1 86.12 100 GLY B C 1
ATOM 4066 O O . GLY B 1 100 ? 39.094 1.319 2.631 1 86.12 100 GLY B O 1
ATOM 4067 N N . ALA B 1 101 ? 37.438 0 1.919 1 86.38 101 ALA B N 1
ATOM 4068 C CA . ALA B 1 101 ? 36.5 1.112 2.076 1 86.38 101 ALA B CA 1
ATOM 4069 C C . ALA B 1 101 ? 36.188 1.368 3.549 1 86.38 101 ALA B C 1
ATOM 4071 O O . ALA B 1 101 ? 36.031 0.427 4.332 1 86.38 101 ALA B O 1
ATOM 4072 N N . LYS B 1 102 ? 36.125 2.551 3.941 1 86.56 102 LYS B N 1
ATOM 4073 C CA . LYS B 1 102 ? 35.875 2.924 5.336 1 86.56 102 LYS B CA 1
ATOM 4074 C C . LYS B 1 102 ? 34.406 3.154 5.605 1 86.56 102 LYS B C 1
ATOM 4076 O O . LYS B 1 102 ? 33.969 3.189 6.762 1 86.56 102 LYS B O 1
ATOM 4081 N N . ALA B 1 103 ? 33.75 3.373 4.492 1 91.38 103 ALA B N 1
ATOM 4082 C CA . ALA B 1 103 ? 32.312 3.672 4.707 1 91.38 103 ALA B CA 1
ATOM 4083 C C . ALA B 1 103 ? 31.484 3.24 3.51 1 91.38 103 ALA B C 1
ATOM 4085 O O . ALA B 1 103 ? 32 3.025 2.418 1 91.38 103 ALA B O 1
ATOM 4086 N N . TRP B 1 104 ? 30.219 3.1 3.73 1 93.25 104 TRP B N 1
ATOM 4087 C CA . TRP B 1 104 ? 29.25 2.82 2.672 1 93.25 104 TRP B CA 1
ATOM 4088 C C . TRP B 1 104 ? 29.078 4.035 1.766 1 93.25 104 TRP B C 1
ATOM 4090 O O . TRP B 1 104 ? 29.422 5.156 2.145 1 93.25 104 TRP B O 1
ATOM 4100 N N . PRO B 1 105 ? 28.609 3.832 0.58 1 94.25 105 PRO B N 1
ATOM 4101 C CA . PRO B 1 105 ? 28.438 4.969 -0.33 1 94.25 105 PRO B CA 1
ATOM 4102 C C . PRO B 1 105 ? 27.406 5.973 0.171 1 94.25 105 PRO B C 1
ATOM 4104 O O . PRO B 1 105 ? 26.375 5.578 0.734 1 94.25 105 PRO B O 1
ATOM 4107 N N . SER B 1 106 ? 27.734 7.195 -0.038 1 95.19 106 SER B N 1
ATOM 4108 C CA . SER B 1 106 ? 26.781 8.266 0.268 1 95.19 106 SER B CA 1
ATOM 4109 C C . SER B 1 106 ? 25.703 8.367 -0.803 1 95.19 106 SER B C 1
ATOM 4111 O O . SER B 1 106 ? 25.859 7.852 -1.909 1 95.19 106 SER B O 1
ATOM 4113 N N . VAL B 1 107 ? 24.625 9.023 -0.469 1 96.19 107 VAL B N 1
ATOM 4114 C CA . VAL B 1 107 ? 23.547 9.227 -1.429 1 96.19 107 VAL B CA 1
ATOM 4115 C C . VAL B 1 107 ? 24.062 10.023 -2.627 1 96.19 107 VAL B C 1
ATOM 4117 O O . VAL B 1 107 ? 23.641 9.797 -3.762 1 96.19 107 VAL B O 1
ATOM 4120 N N . GLU B 1 108 ? 24.984 10.93 -2.4 1 97.19 108 GLU B N 1
ATOM 4121 C CA . GLU B 1 108 ? 25.578 11.711 -3.484 1 97.19 108 GLU B CA 1
ATOM 4122 C C . GLU B 1 108 ? 26.328 10.82 -4.461 1 97.19 108 GLU B C 1
ATOM 4124 O O . GLU B 1 108 ? 26.188 10.961 -5.676 1 97.19 108 GLU B O 1
ATOM 4129 N N . SER B 1 109 ? 27.078 9.914 -3.879 1 96.5 109 SER B N 1
ATOM 4130 C CA . SER B 1 109 ? 27.828 8.969 -4.707 1 96.5 109 SER B CA 1
ATOM 4131 C C . SER B 1 109 ? 26.891 8.062 -5.496 1 96.5 109 SER B C 1
ATOM 4133 O O . SER B 1 109 ? 27.125 7.789 -6.676 1 96.5 109 SER B O 1
ATOM 4135 N N . VAL B 1 110 ? 25.891 7.574 -4.895 1 97.06 110 VAL B N 1
ATOM 4136 C CA . VAL B 1 110 ? 24.906 6.715 -5.543 1 97.06 110 VAL B CA 1
ATOM 4137 C C . VAL B 1 110 ? 24.203 7.477 -6.668 1 97.06 110 VAL B C 1
ATOM 4139 O O . VAL B 1 110 ? 24.031 6.949 -7.77 1 97.06 110 VAL B O 1
ATOM 4142 N N . ALA B 1 111 ? 23.812 8.758 -6.387 1 97.19 111 ALA B N 1
ATOM 4143 C CA . ALA B 1 111 ? 23.141 9.602 -7.375 1 97.19 111 ALA B CA 1
ATOM 4144 C C . ALA B 1 111 ? 24.016 9.797 -8.609 1 97.19 111 ALA B C 1
ATOM 4146 O O . ALA B 1 111 ? 23.516 9.758 -9.742 1 97.19 111 ALA B O 1
ATOM 4147 N N . GLU B 1 112 ? 25.266 10 -8.406 1 97.19 112 GLU B N 1
ATOM 4148 C CA . GLU B 1 112 ? 26.203 10.195 -9.5 1 97.19 112 GLU B CA 1
ATOM 4149 C C . GLU B 1 112 ? 26.297 8.945 -10.375 1 97.19 112 GLU B C 1
ATOM 4151 O O . GLU B 1 112 ? 26.312 9.047 -11.602 1 97.19 112 GLU B O 1
ATOM 4156 N N . ARG B 1 113 ? 26.328 7.816 -9.805 1 96.5 113 ARG B N 1
ATOM 4157 C CA . ARG B 1 113 ? 26.484 6.555 -10.523 1 96.5 113 ARG B CA 1
ATOM 4158 C C . ARG B 1 113 ? 25.281 6.285 -11.414 1 96.5 113 ARG B C 1
ATOM 4160 O O . ARG B 1 113 ? 25.422 5.703 -12.492 1 96.5 113 ARG B O 1
ATOM 4167 N N . VAL B 1 114 ? 24.094 6.711 -10.945 1 96.5 114 VAL B N 1
ATOM 4168 C CA . VAL B 1 114 ? 22.891 6.375 -11.703 1 96.5 114 VAL B CA 1
ATOM 4169 C C . VAL B 1 114 ? 22.422 7.586 -12.508 1 96.5 114 VAL B C 1
ATOM 4171 O O . VAL B 1 114 ? 21.453 7.508 -13.258 1 96.5 114 VAL B O 1
ATOM 4174 N N . GLY B 1 115 ? 23.031 8.742 -12.32 1 96.06 115 GLY B N 1
ATOM 4175 C CA . GLY B 1 115 ? 22.688 9.945 -13.07 1 96.06 115 GLY B CA 1
ATOM 4176 C C . GLY B 1 115 ? 21.453 10.648 -12.547 1 96.06 115 GLY B C 1
ATOM 4177 O O . GLY B 1 115 ? 20.734 11.305 -13.305 1 96.06 115 GLY B O 1
ATOM 4178 N N . ALA B 1 116 ? 21.172 10.477 -11.273 1 95.88 116 ALA B N 1
ATOM 4179 C CA . ALA B 1 116 ? 20.016 11.133 -10.672 1 95.88 116 ALA B CA 1
ATOM 4180 C C . ALA B 1 116 ? 20.297 12.602 -10.398 1 95.88 116 ALA B C 1
ATOM 4182 O O . ALA B 1 116 ? 21.328 12.945 -9.805 1 95.88 116 ALA B O 1
ATOM 4183 N N . LYS B 1 117 ? 19.406 13.484 -10.742 1 95.75 117 LYS B N 1
ATOM 4184 C CA . LYS B 1 117 ? 19.609 14.93 -10.609 1 95.75 117 LYS B CA 1
ATOM 4185 C C . LYS B 1 117 ? 19.062 15.445 -9.281 1 95.75 117 LYS B C 1
ATOM 4187 O O . LYS B 1 117 ? 19.641 16.359 -8.695 1 95.75 117 LYS B O 1
ATOM 4192 N N . ASP B 1 118 ? 18 14.938 -8.836 1 95.06 118 ASP B N 1
ATOM 4193 C CA . ASP B 1 118 ? 17.438 15.367 -7.566 1 95.06 118 ASP B CA 1
ATOM 4194 C C . ASP B 1 118 ? 17.969 14.516 -6.41 1 95.06 118 ASP B C 1
ATOM 4196 O O . ASP B 1 118 ? 17.266 13.641 -5.902 1 95.06 118 ASP B O 1
ATOM 4200 N N . VAL B 1 119 ? 19.094 14.859 -5.953 1 95.75 119 VAL B N 1
ATOM 4201 C CA . VAL B 1 119 ? 19.828 14.102 -4.941 1 95.75 119 VAL B CA 1
ATOM 4202 C C . VAL B 1 119 ? 19.062 14.148 -3.615 1 95.75 119 VAL B C 1
ATOM 4204 O O . VAL B 1 119 ? 19.016 13.156 -2.889 1 95.75 119 VAL B O 1
ATOM 4207 N N . ASP B 1 120 ? 18.484 15.258 -3.334 1 92.19 120 ASP B N 1
ATOM 4208 C CA . ASP B 1 120 ? 17.75 15.414 -2.08 1 92.19 120 ASP B CA 1
ATOM 4209 C C . ASP B 1 120 ? 16.547 14.484 -2.031 1 92.19 120 ASP B C 1
ATOM 4211 O O . ASP B 1 120 ? 16.281 13.844 -1.008 1 92.19 120 ASP B O 1
ATOM 4215 N N . LEU B 1 121 ? 15.812 14.477 -3.1 1 93.56 121 LEU B N 1
ATOM 4216 C CA . LEU B 1 121 ? 14.648 13.602 -3.146 1 93.56 121 LEU B CA 1
ATOM 4217 C C . LEU B 1 121 ? 15.07 12.133 -3.09 1 93.56 121 LEU B C 1
ATOM 4219 O O . LEU B 1 121 ? 14.375 11.305 -2.496 1 93.56 121 LEU B O 1
ATOM 4223 N N . LEU B 1 122 ? 16.172 11.789 -3.748 1 95.94 122 LEU B N 1
ATOM 4224 C CA . LEU B 1 122 ? 16.703 10.438 -3.639 1 95.94 122 LEU B CA 1
ATOM 4225 C C . LEU B 1 122 ? 17.016 10.086 -2.186 1 95.94 122 LEU B C 1
ATOM 4227 O O . LEU B 1 122 ? 16.672 9 -1.718 1 95.94 122 LEU B O 1
ATOM 4231 N N . TYR B 1 123 ? 17.641 10.984 -1.481 1 93.62 123 TYR B N 1
ATOM 4232 C CA . TYR B 1 123 ? 17.938 10.766 -0.071 1 93.62 123 TYR B CA 1
ATOM 4233 C C . TYR B 1 123 ? 16.672 10.508 0.728 1 93.62 123 TYR B C 1
ATOM 4235 O O . TYR B 1 123 ? 16.609 9.555 1.509 1 93.62 123 TYR B O 1
ATOM 4243 N N . ARG B 1 124 ? 15.664 11.391 0.573 1 91.88 124 ARG B N 1
ATOM 4244 C CA . ARG B 1 124 ? 14.406 11.273 1.297 1 91.88 124 ARG B CA 1
ATOM 4245 C C . ARG B 1 124 ? 13.727 9.938 0.999 1 91.88 124 ARG B C 1
ATOM 4247 O O . ARG B 1 124 ? 13.102 9.344 1.88 1 91.88 124 ARG B O 1
ATOM 4254 N N . THR B 1 125 ? 13.82 9.477 -0.266 1 93.81 125 THR B N 1
ATOM 4255 C CA . THR B 1 125 ? 13.242 8.195 -0.665 1 93.81 125 THR B CA 1
ATOM 4256 C C . THR B 1 125 ? 13.961 7.039 0.017 1 93.81 125 THR B C 1
ATOM 4258 O O . THR B 1 125 ? 13.328 6.137 0.562 1 93.81 125 THR B O 1
ATOM 4261 N N . LEU B 1 126 ? 15.297 7.094 0.036 1 93.88 126 LEU B N 1
ATOM 4262 C CA . LEU B 1 126 ? 16.078 6.047 0.678 1 93.88 126 LEU B CA 1
ATOM 4263 C C . LEU B 1 126 ? 15.867 6.059 2.188 1 93.88 126 LEU B C 1
ATOM 4265 O O . LEU B 1 126 ? 15.852 5 2.824 1 93.88 126 LEU B O 1
ATOM 4269 N N . ARG B 1 127 ? 15.734 7.227 2.709 1 89.75 127 ARG B N 1
ATOM 4270 C CA . ARG B 1 127 ? 15.469 7.352 4.137 1 89.75 127 ARG B CA 1
ATOM 4271 C C . ARG B 1 127 ? 14.148 6.688 4.512 1 89.75 127 ARG B C 1
ATOM 4273 O O . ARG B 1 127 ? 14.07 5.977 5.516 1 89.75 127 ARG B O 1
ATOM 4280 N N . LEU B 1 128 ? 13.125 6.91 3.732 1 88.12 128 LEU B N 1
ATOM 4281 C CA . LEU B 1 128 ? 11.852 6.25 3.961 1 88.12 128 LEU B CA 1
ATOM 4282 C C . LEU B 1 128 ? 12.008 4.734 3.908 1 88.12 128 LEU B C 1
ATOM 4284 O O . LEU B 1 128 ? 11.516 4.023 4.793 1 88.12 128 LEU B O 1
ATOM 4288 N N . LEU B 1 129 ? 12.656 4.23 2.873 1 91.19 129 LEU B N 1
ATOM 4289 C CA . LEU B 1 129 ? 12.805 2.789 2.697 1 91.19 129 LEU B CA 1
ATOM 4290 C C . LEU B 1 129 ? 13.664 2.191 3.805 1 91.19 129 LEU B C 1
ATOM 4292 O O . LEU B 1 129 ? 13.461 1.042 4.203 1 91.19 129 LEU B O 1
ATOM 4296 N N . ALA B 1 130 ? 14.609 2.971 4.328 1 88.62 130 ALA B N 1
ATOM 4297 C CA . ALA B 1 130 ? 15.383 2.535 5.484 1 88.62 130 ALA B CA 1
ATOM 4298 C C . ALA B 1 130 ? 14.516 2.473 6.734 1 88.62 130 ALA B C 1
ATOM 4300 O O . ALA B 1 130 ? 14.68 1.577 7.57 1 88.62 130 ALA B O 1
ATOM 4301 N N . SER B 1 131 ? 13.594 3.391 6.855 1 83 131 SER B N 1
ATOM 4302 C CA . SER B 1 131 ? 12.734 3.459 8.031 1 83 131 SER B CA 1
ATOM 4303 C C . SER B 1 131 ? 11.82 2.244 8.117 1 83 131 SER B C 1
ATOM 4305 O O . SER B 1 131 ? 11.406 1.848 9.211 1 83 131 SER B O 1
ATOM 4307 N N . VAL B 1 132 ? 11.586 1.646 6.973 1 83.06 132 VAL B N 1
ATOM 4308 C CA . VAL B 1 132 ? 10.711 0.475 6.992 1 83.06 132 VAL B CA 1
ATOM 4309 C C . VAL B 1 132 ? 11.547 -0.793 6.82 1 83.06 132 VAL B C 1
ATOM 4311 O O . VAL B 1 132 ? 11.008 -1.861 6.52 1 83.06 132 VAL B O 1
ATOM 4314 N N . GLY B 1 133 ? 12.859 -0.657 6.84 1 83.88 133 GLY B N 1
ATOM 4315 C CA . GLY B 1 133 ? 13.734 -1.811 6.961 1 83.88 133 GLY B CA 1
ATOM 4316 C C . GLY B 1 133 ? 14.188 -2.363 5.621 1 83.88 133 GLY B C 1
ATOM 4317 O O . GLY B 1 133 ? 14.68 -3.486 5.543 1 83.88 133 GLY B O 1
ATOM 4318 N N . VAL B 1 134 ? 14.023 -1.662 4.52 1 90.12 134 VAL B N 1
ATOM 4319 C CA . VAL B 1 134 ? 14.414 -2.154 3.203 1 90.12 134 VAL B CA 1
ATOM 4320 C C . VAL B 1 134 ? 15.906 -1.888 2.977 1 90.12 134 VAL B C 1
ATOM 4322 O O . VAL B 1 134 ? 16.625 -2.748 2.463 1 90.12 134 VAL B O 1
ATOM 4325 N N . PHE B 1 135 ? 16.344 -0.705 3.311 1 91.38 135 PHE B N 1
ATOM 4326 C CA . PHE B 1 135 ? 17.766 -0.346 3.34 1 91.38 135 PHE B CA 1
ATOM 4327 C C . PHE B 1 135 ? 18.203 -0.042 4.762 1 91.38 135 PHE B C 1
ATOM 4329 O O . PHE B 1 135 ? 17.391 -0.032 5.691 1 91.38 135 PHE B O 1
ATOM 4336 N N . ARG B 1 136 ? 19.469 0.105 4.902 1 88.56 136 ARG B N 1
ATOM 4337 C CA . ARG B 1 136 ? 20.031 0.56 6.168 1 88.56 136 ARG B CA 1
ATOM 4338 C C . ARG B 1 136 ? 20.781 1.873 5.988 1 88.56 136 ARG B C 1
ATOM 4340 O O . ARG B 1 136 ? 21.578 2.018 5.055 1 88.56 136 ARG B O 1
ATOM 4347 N N . GLU B 1 137 ? 20.438 2.77 6.852 1 89.81 137 GLU B N 1
ATOM 4348 C CA . GLU B 1 137 ? 21.094 4.074 6.793 1 89.81 137 GLU B CA 1
ATOM 4349 C C . GLU B 1 137 ? 22.188 4.195 7.848 1 89.81 137 GLU B C 1
ATOM 4351 O O . GLU B 1 137 ? 22.016 3.744 8.984 1 89.81 137 GLU B O 1
ATOM 4356 N N . PHE B 1 138 ? 23.297 4.754 7.457 1 87.5 138 PHE B N 1
ATOM 4357 C CA . PHE B 1 138 ? 24.422 5.09 8.336 1 87.5 138 PHE B CA 1
ATOM 4358 C C . PHE B 1 138 ? 24.641 6.594 8.375 1 87.5 138 PHE B C 1
ATOM 4360 O O . PHE B 1 138 ? 24.109 7.328 7.539 1 87.5 138 PHE B O 1
ATOM 4367 N N . PRO B 1 139 ? 25.344 7.031 9.414 1 86.88 139 PRO B N 1
ATOM 4368 C CA . PRO B 1 139 ? 25.641 8.461 9.469 1 86.88 139 PRO B CA 1
ATOM 4369 C C . PRO B 1 139 ? 26.297 8.977 8.188 1 86.88 139 PRO B C 1
ATOM 4371 O O . PRO B 1 139 ? 27.109 8.273 7.582 1 86.88 139 PRO B O 1
ATOM 4374 N N . GLY B 1 140 ? 25.906 10.195 7.863 1 89.62 140 GLY B N 1
ATOM 4375 C CA . GLY B 1 140 ? 26.453 10.812 6.668 1 89.62 140 GLY B CA 1
ATOM 4376 C C . GLY B 1 140 ? 25.672 10.477 5.41 1 89.62 140 GLY B C 1
ATOM 4377 O O . GLY B 1 140 ? 26.25 10.375 4.324 1 89.62 140 GLY B O 1
ATOM 4378 N N . ARG B 1 141 ? 24.359 10.148 5.57 1 91.94 141 ARG B N 1
ATOM 4379 C CA . ARG B 1 141 ? 23.484 9.859 4.438 1 91.94 141 ARG B CA 1
ATOM 4380 C C . ARG B 1 141 ? 24.031 8.703 3.611 1 91.94 141 ARG B C 1
ATOM 4382 O O . ARG B 1 141 ? 24.109 8.789 2.383 1 91.94 141 ARG B O 1
ATOM 4389 N N . ARG B 1 142 ? 24.531 7.75 4.332 1 93.69 142 ARG B N 1
ATOM 4390 C CA . ARG B 1 142 ? 25.109 6.57 3.701 1 93.69 142 ARG B CA 1
ATOM 4391 C C . ARG B 1 142 ? 24.188 5.363 3.842 1 93.69 142 ARG B C 1
ATOM 4393 O O . ARG B 1 142 ? 23.484 5.227 4.848 1 93.69 142 ARG B O 1
ATOM 4400 N N . PHE B 1 143 ? 24.234 4.473 2.82 1 93.5 143 PHE B N 1
ATOM 4401 C CA . PHE B 1 143 ? 23.25 3.4 2.818 1 93.5 143 PHE B CA 1
ATOM 4402 C C . PHE B 1 143 ? 23.891 2.07 2.457 1 93.5 143 PHE B C 1
ATOM 4404 O O . PHE B 1 143 ? 24.828 2.025 1.65 1 93.5 143 PHE B O 1
ATOM 4411 N N . SER B 1 144 ? 23.422 1.063 3.047 1 94.19 144 SER B N 1
ATOM 4412 C CA . SER B 1 144 ? 23.75 -0.31 2.682 1 94.19 144 SER B CA 1
ATOM 4413 C C . SER B 1 144 ? 22.5 -1.126 2.41 1 94.19 144 SER B C 1
ATOM 4415 O O . SER B 1 144 ? 21.375 -0.654 2.648 1 94.19 144 SER B O 1
ATOM 4417 N N . HIS B 1 145 ? 22.781 -2.316 1.884 1 93.62 145 HIS B N 1
ATOM 4418 C CA . HIS B 1 145 ? 21.672 -3.244 1.646 1 93.62 145 HIS B CA 1
ATOM 4419 C C . HIS B 1 145 ? 21.234 -3.922 2.941 1 93.62 145 HIS B C 1
ATOM 4421 O O . HIS B 1 145 ? 22.031 -4.031 3.887 1 93.62 145 HIS B O 1
ATOM 4427 N N . THR B 1 146 ? 20 -4.227 3.012 1 89.5 146 THR B N 1
ATOM 4428 C CA . THR B 1 146 ? 19.484 -5.32 3.828 1 89.5 146 THR B CA 1
ATOM 4429 C C . THR B 1 146 ? 19.188 -6.543 2.965 1 89.5 146 THR B C 1
ATOM 4431 O O . THR B 1 146 ? 19.297 -6.484 1.739 1 89.5 146 THR B O 1
ATOM 4434 N N . PRO B 1 147 ? 18.797 -7.621 3.568 1 86.94 147 PRO B N 1
ATOM 4435 C CA . PRO B 1 147 ? 18.375 -8.758 2.744 1 86.94 147 PRO B CA 1
ATOM 4436 C C . PRO B 1 147 ? 17.219 -8.422 1.814 1 86.94 147 PRO B C 1
ATOM 4438 O O . PRO B 1 147 ? 17.109 -8.984 0.721 1 86.94 147 PRO B O 1
ATOM 4441 N N . SER B 1 148 ? 16.406 -7.484 2.168 1 89.88 148 SER B N 1
ATOM 4442 C CA . SER B 1 148 ? 15.25 -7.102 1.356 1 89.88 148 SER B CA 1
ATOM 4443 C C . SER B 1 148 ? 15.68 -6.305 0.128 1 89.88 148 SER B C 1
ATOM 4445 O O . SER B 1 148 ? 15.289 -6.633 -0.996 1 89.88 148 SER B O 1
ATOM 4447 N N . SER B 1 149 ? 16.531 -5.332 0.363 1 94.06 149 SER B N 1
ATOM 4448 C CA . SER B 1 149 ? 16.938 -4.504 -0.767 1 94.06 149 SER B CA 1
ATOM 4449 C C . SER B 1 149 ? 17.875 -5.254 -1.697 1 94.06 149 SER B C 1
ATOM 4451 O O . SER B 1 149 ? 17.953 -4.961 -2.893 1 94.06 149 SER B O 1
ATOM 4453 N N . ALA B 1 150 ? 18.562 -6.207 -1.173 1 93.06 150 ALA B N 1
ATOM 4454 C CA . ALA B 1 150 ? 19.453 -7.027 -2.004 1 93.06 150 ALA B CA 1
ATOM 4455 C C . ALA B 1 150 ? 18.656 -7.754 -3.088 1 93.06 150 ALA B C 1
ATOM 4457 O O . ALA B 1 150 ? 19.172 -7.996 -4.184 1 93.06 150 ALA B O 1
ATOM 4458 N N . LEU B 1 151 ? 17.406 -8.062 -2.85 1 90.81 151 LEU B N 1
ATOM 4459 C CA . LEU B 1 151 ? 16.547 -8.789 -3.777 1 90.81 151 LEU B CA 1
ATOM 4460 C C . LEU B 1 151 ? 16.188 -7.914 -4.973 1 90.81 151 LEU B C 1
ATOM 4462 O O . LEU B 1 151 ? 15.68 -8.414 -5.98 1 90.81 151 LEU B O 1
ATOM 4466 N N . LEU B 1 152 ? 16.484 -6.656 -4.871 1 94.25 152 LEU B N 1
ATOM 4467 C CA . LEU B 1 152 ? 16.109 -5.734 -5.934 1 94.25 152 LEU B CA 1
ATOM 4468 C C . LEU B 1 152 ? 17.203 -5.625 -6.984 1 94.25 152 LEU B C 1
ATOM 4470 O O . LEU B 1 152 ? 17.016 -4.98 -8.023 1 94.25 152 LEU B O 1
ATOM 4474 N N . ARG B 1 153 ? 18.297 -6.254 -6.688 1 94.62 153 ARG B N 1
ATOM 4475 C CA . ARG B 1 153 ? 19.391 -6.277 -7.648 1 94.62 153 ARG B CA 1
ATOM 4476 C C . ARG B 1 153 ? 19.141 -7.301 -8.75 1 94.62 153 ARG B C 1
ATOM 4478 O O . ARG B 1 153 ? 18.641 -8.391 -8.484 1 94.62 153 ARG B O 1
ATOM 4485 N N . ALA B 1 154 ? 19.531 -6.965 -9.922 1 89.75 154 ALA B N 1
ATOM 4486 C CA . ALA B 1 154 ? 19.344 -7.852 -11.062 1 89.75 154 ALA B CA 1
ATOM 4487 C C . ALA B 1 154 ? 20.219 -9.102 -10.938 1 89.75 154 ALA B C 1
ATOM 4489 O O . ALA B 1 154 ? 19.844 -10.172 -11.414 1 89.75 154 ALA B O 1
ATOM 4490 N N . ASP B 1 155 ? 21.297 -8.961 -10.289 1 88.5 155 ASP B N 1
ATOM 4491 C CA . ASP B 1 155 ? 22.266 -10.055 -10.242 1 88.5 155 ASP B CA 1
ATOM 4492 C C . ASP B 1 155 ? 22 -10.977 -9.055 1 88.5 155 ASP B C 1
ATOM 4494 O O . ASP B 1 155 ? 22.734 -11.945 -8.836 1 88.5 155 ASP B O 1
ATOM 4498 N N . HIS B 1 156 ? 21.062 -10.703 -8.266 1 88.25 156 HIS B N 1
ATOM 4499 C CA . HIS B 1 156 ? 20.703 -11.594 -7.164 1 88.25 156 HIS B CA 1
ATOM 4500 C C . HIS B 1 156 ? 20 -12.844 -7.672 1 88.25 156 HIS B C 1
ATOM 4502 O O . HIS B 1 156 ? 19.141 -12.766 -8.547 1 88.25 156 HIS B O 1
ATOM 4508 N N . PRO B 1 157 ? 20.328 -13.953 -7.168 1 80.06 157 PRO B N 1
ATOM 4509 C CA . PRO B 1 157 ? 19.719 -15.195 -7.633 1 80.06 157 PRO B CA 1
ATOM 4510 C C . PRO B 1 157 ? 18.203 -15.227 -7.41 1 80.06 157 PRO B C 1
ATOM 4512 O O . PRO B 1 157 ? 17.469 -15.859 -8.18 1 80.06 157 PRO B O 1
ATOM 4515 N N . ALA B 1 158 ? 17.781 -14.57 -6.426 1 80.94 158 ALA B N 1
ATOM 4516 C CA . ALA B 1 158 ? 16.359 -14.5 -6.109 1 80.94 158 ALA B CA 1
ATOM 4517 C C . ALA B 1 158 ? 15.812 -13.094 -6.344 1 80.94 158 ALA B C 1
ATOM 4519 O O . ALA B 1 158 ? 14.977 -12.609 -5.574 1 80.94 158 ALA B O 1
ATOM 4520 N N . THR B 1 159 ? 16.281 -12.523 -7.398 1 89.44 159 THR B N 1
ATOM 4521 C CA . THR B 1 159 ? 15.938 -11.141 -7.699 1 89.44 159 THR B CA 1
ATOM 4522 C C . THR B 1 159 ? 14.422 -10.984 -7.832 1 89.44 159 THR B C 1
ATOM 4524 O O . THR B 1 159 ? 13.742 -11.883 -8.328 1 89.44 159 THR B O 1
ATOM 4527 N N . ALA B 1 160 ? 13.945 -9.883 -7.277 1 88.81 160 ALA B N 1
ATOM 4528 C CA . ALA B 1 160 ? 12.547 -9.484 -7.426 1 88.81 160 ALA B CA 1
ATOM 4529 C C . ALA B 1 160 ? 12.422 -8.188 -8.227 1 88.81 160 ALA B C 1
ATOM 4531 O O . ALA B 1 160 ? 11.43 -7.473 -8.102 1 88.81 160 ALA B O 1
ATOM 4532 N N . LYS B 1 161 ? 13.445 -7.871 -9 1 92.38 161 LYS B N 1
ATOM 4533 C CA . LYS B 1 161 ? 13.508 -6.609 -9.734 1 92.38 161 LYS B CA 1
ATOM 4534 C C . LYS B 1 161 ? 12.344 -6.492 -10.719 1 92.38 161 LYS B C 1
ATOM 4536 O O . LYS B 1 161 ? 11.656 -5.477 -10.75 1 92.38 161 LYS B O 1
ATOM 4541 N N . SER B 1 162 ? 12.094 -7.504 -11.477 1 89.81 162 SER B N 1
ATOM 4542 C CA . SER B 1 162 ? 11.031 -7.461 -12.477 1 89.81 162 SER B CA 1
ATOM 4543 C C . SER B 1 162 ? 9.656 -7.473 -11.828 1 89.81 162 SER B C 1
ATOM 4545 O O . SER B 1 162 ? 8.711 -6.867 -12.352 1 89.81 162 SER B O 1
ATOM 4547 N N . THR B 1 163 ? 9.586 -8.133 -10.734 1 86.94 163 THR B N 1
ATOM 4548 C CA . THR B 1 163 ? 8.336 -8.156 -9.984 1 86.94 163 THR B CA 1
ATOM 4549 C C . THR B 1 163 ? 7.93 -6.754 -9.555 1 86.94 163 THR B C 1
ATOM 4551 O O . THR B 1 163 ? 6.789 -6.336 -9.773 1 86.94 163 THR B O 1
ATOM 4554 N N . VAL B 1 164 ? 8.859 -6.055 -9.039 1 90.06 164 VAL B N 1
ATOM 4555 C CA . VAL B 1 164 ? 8.609 -4.695 -8.578 1 90.06 164 VAL B CA 1
ATOM 4556 C C . VAL B 1 164 ? 8.312 -3.789 -9.766 1 90.06 164 VAL B C 1
ATOM 4558 O O . VAL B 1 164 ? 7.395 -2.965 -9.719 1 90.06 164 VAL B O 1
ATOM 4561 N N . SER B 1 165 ? 9.023 -4.004 -10.828 1 87.56 165 SER B N 1
ATOM 4562 C CA . SER B 1 165 ? 8.875 -3.158 -12.008 1 87.56 165 SER B CA 1
ATOM 4563 C C . SER B 1 165 ? 7.508 -3.352 -12.656 1 87.56 165 SER B C 1
ATOM 4565 O O . SER B 1 165 ? 6.867 -2.381 -13.062 1 87.56 165 SER B O 1
ATOM 4567 N N . CYS B 1 166 ? 7.031 -4.52 -12.711 1 85.56 166 CYS B N 1
ATOM 4568 C CA . CYS B 1 166 ? 5.789 -4.832 -13.406 1 85.56 166 CYS B CA 1
ATOM 4569 C C . CYS B 1 166 ? 4.578 -4.371 -12.602 1 85.56 166 CYS B C 1
ATOM 4571 O O . CYS B 1 166 ? 3.701 -3.684 -13.133 1 85.56 166 CYS B O 1
ATOM 4573 N N . TRP B 1 167 ? 4.574 -4.617 -11.383 1 85.12 167 TRP B N 1
ATOM 4574 C CA . TRP B 1 167 ? 3.377 -4.402 -10.578 1 85.12 167 TRP B CA 1
ATOM 4575 C C . TRP B 1 167 ? 3.184 -2.922 -10.266 1 85.12 167 TRP B C 1
ATOM 4577 O O . TRP B 1 167 ? 2.064 -2.48 -9.992 1 85.12 167 TRP B O 1
ATOM 4587 N N . ALA B 1 168 ? 4.234 -2.211 -10.367 1 84.56 168 ALA B N 1
ATOM 4588 C CA . ALA B 1 168 ? 4.133 -0.817 -9.945 1 84.56 168 ALA B CA 1
ATOM 4589 C C . ALA B 1 168 ? 3.99 0.114 -11.148 1 84.56 168 ALA B C 1
ATOM 4591 O O . ALA B 1 168 ? 3.945 1.337 -10.992 1 84.56 168 ALA B O 1
ATOM 4592 N N . GLN B 1 169 ? 3.867 -0.408 -12.352 1 85.62 169 GLN B N 1
ATOM 4593 C CA . GLN B 1 169 ? 3.736 0.439 -13.531 1 85.62 169 GLN B CA 1
ATOM 4594 C C . GLN B 1 169 ? 2.332 0.344 -14.125 1 85.62 169 GLN B C 1
ATOM 4596 O O . GLN B 1 169 ? 1.371 0.846 -13.531 1 85.62 169 GLN B O 1
ATOM 4601 N N . SER B 1 170 ? 2.139 -0.471 -15.164 1 82.38 170 SER B N 1
ATOM 4602 C CA . SER B 1 170 ? 0.837 -0.509 -15.82 1 82.38 170 SER B CA 1
ATOM 4603 C C . SER B 1 170 ? -0.216 -1.155 -14.922 1 82.38 170 SER B C 1
ATOM 4605 O O . SER B 1 170 ? -1.388 -0.775 -14.961 1 82.38 170 SER B O 1
ATOM 4607 N N . HIS B 1 171 ? 0.211 -2.078 -14.133 1 87.62 171 HIS B N 1
ATOM 4608 C CA . HIS B 1 171 ? -0.719 -2.725 -13.211 1 87.62 171 HIS B CA 1
ATOM 4609 C C . HIS B 1 171 ? -1.212 -1.748 -12.156 1 87.62 171 HIS B C 1
ATOM 4611 O O . HIS B 1 171 ? -2.385 -1.778 -11.773 1 87.62 171 HIS B O 1
ATOM 4617 N N . TYR B 1 172 ? -0.276 -0.891 -11.781 1 88.88 172 TYR B N 1
ATOM 4618 C CA . TYR B 1 172 ? -0.614 0.172 -10.836 1 88.88 172 TYR B CA 1
ATOM 4619 C C . TYR B 1 172 ? -1.744 1.039 -11.383 1 88.88 172 TYR B C 1
ATOM 4621 O O . TYR B 1 172 ? -2.709 1.327 -10.672 1 88.88 172 TYR B O 1
ATOM 4629 N N . ASN B 1 173 ? -1.69 1.379 -12.609 1 86.94 173 ASN B N 1
ATOM 4630 C CA . ASN B 1 173 ? -2.707 2.217 -13.234 1 86.94 173 ASN B CA 1
ATOM 4631 C C . ASN B 1 173 ? -4.031 1.474 -13.383 1 86.94 173 ASN B C 1
ATOM 4633 O O . ASN B 1 173 ? -5.102 2.076 -13.273 1 86.94 173 ASN B O 1
ATOM 4637 N N . GLY B 1 174 ? -4.031 0.205 -13.68 1 89.19 174 GLY B N 1
ATOM 4638 C CA . GLY B 1 174 ? -5.238 -0.592 -13.828 1 89.19 174 GLY B CA 1
ATOM 4639 C C . GLY B 1 174 ? -6.113 -0.593 -12.594 1 89.19 174 GLY B C 1
ATOM 4640 O O . GLY B 1 174 ? -7.344 -0.555 -12.695 1 89.19 174 GLY B O 1
ATOM 4641 N N . TRP B 1 175 ? -5.527 -0.572 -11.469 1 91.44 175 TRP B N 1
ATOM 4642 C CA . TRP B 1 175 ? -6.25 -0.666 -10.203 1 91.44 175 TRP B CA 1
ATOM 4643 C C . TRP B 1 175 ? -7.074 0.595 -9.953 1 91.44 175 TRP B C 1
ATOM 4645 O O . TRP B 1 175 ? -8.023 0.578 -9.164 1 91.44 175 TRP B O 1
ATOM 4655 N N . ARG B 1 176 ? -6.785 1.676 -10.625 1 88.94 176 ARG B N 1
ATOM 4656 C CA . ARG B 1 176 ? -7.566 2.902 -10.5 1 88.94 176 ARG B CA 1
ATOM 4657 C C . ARG B 1 176 ? -8.992 2.699 -11.016 1 88.94 176 ARG B C 1
ATOM 4659 O O . ARG B 1 176 ? -9.883 3.49 -10.703 1 88.94 176 ARG B O 1
ATOM 4666 N N . GLY B 1 177 ? -9.203 1.676 -11.789 1 91.44 177 GLY B N 1
ATOM 4667 C CA . GLY B 1 177 ? -10.492 1.437 -12.406 1 91.44 177 GLY B CA 1
ATOM 4668 C C . GLY B 1 177 ? -11.359 0.464 -11.625 1 91.44 177 GLY B C 1
ATOM 4669 O O . GLY B 1 177 ? -12.453 0.105 -12.062 1 91.44 177 GLY B O 1
ATOM 4670 N N . LEU B 1 178 ? -10.945 0.067 -10.445 1 92.94 178 LEU B N 1
ATOM 4671 C CA . LEU B 1 178 ? -11.672 -0.949 -9.688 1 92.94 178 LEU B CA 1
ATOM 4672 C C . LEU B 1 178 ? -13.102 -0.498 -9.406 1 92.94 178 LEU B C 1
ATOM 4674 O O . LEU B 1 178 ? -14.047 -1.271 -9.578 1 92.94 178 LEU B O 1
ATOM 4678 N N . HIS B 1 179 ? -13.281 0.761 -8.969 1 93.12 179 HIS B N 1
ATOM 4679 C CA . HIS B 1 179 ? -14.625 1.265 -8.695 1 93.12 179 HIS B CA 1
ATOM 4680 C C . HIS B 1 179 ? -15.492 1.226 -9.945 1 93.12 179 HIS B C 1
ATOM 4682 O O . HIS B 1 179 ? -16.688 0.907 -9.875 1 93.12 179 HIS B O 1
ATOM 4688 N N . HIS B 1 180 ? -14.906 1.562 -11.055 1 93.62 180 HIS B N 1
ATOM 4689 C CA . HIS B 1 180 ? -15.625 1.552 -12.328 1 93.62 180 HIS B CA 1
ATOM 4690 C C . HIS B 1 180 ? -16.078 0.143 -12.688 1 93.62 180 HIS B C 1
ATOM 4692 O O . HIS B 1 180 ? -17.219 -0.051 -13.125 1 93.62 180 HIS B O 1
ATOM 4698 N N . GLN B 1 181 ? -15.195 -0.812 -12.523 1 93.75 181 GLN B N 1
ATOM 4699 C CA . GLN B 1 181 ? -15.531 -2.197 -12.844 1 93.75 181 GLN B CA 1
ATOM 4700 C C . GLN B 1 181 ? -16.656 -2.709 -11.953 1 93.75 181 GLN B C 1
ATOM 4702 O O . GLN B 1 181 ? -17.578 -3.377 -12.422 1 93.75 181 GLN B O 1
ATOM 4707 N N . ILE B 1 182 ? -16.609 -2.408 -10.672 1 94.81 182 ILE B N 1
ATOM 4708 C CA . ILE B 1 182 ? -17.656 -2.822 -9.742 1 94.81 182 ILE B CA 1
ATOM 4709 C C . ILE B 1 182 ? -18.984 -2.174 -10.133 1 94.81 182 ILE B C 1
ATOM 4711 O O . ILE B 1 182 ? -20.016 -2.836 -10.148 1 94.81 182 ILE B O 1
ATOM 4715 N N . ALA B 1 183 ? -18.953 -0.931 -10.492 1 95.12 183 ALA B N 1
ATOM 4716 C CA . ALA B 1 183 ? -20.156 -0.159 -10.789 1 95.12 183 ALA B CA 1
ATOM 4717 C C . ALA B 1 183 ? -20.781 -0.599 -12.117 1 95.12 183 ALA B C 1
ATOM 4719 O O . ALA B 1 183 ? -22 -0.68 -12.242 1 95.12 183 ALA B O 1
ATOM 4720 N N . THR B 1 184 ? -19.953 -0.933 -13.164 1 94.19 184 THR B N 1
ATOM 4721 C CA . THR B 1 184 ? -20.484 -1.036 -14.523 1 94.19 184 THR B CA 1
ATOM 4722 C C . THR B 1 184 ? -20.328 -2.457 -15.055 1 94.19 184 THR B C 1
ATOM 4724 O O . THR B 1 184 ? -20.969 -2.834 -16.031 1 94.19 184 THR B O 1
ATOM 4727 N N . GLY B 1 185 ? -19.328 -3.145 -14.516 1 91.69 185 GLY B N 1
ATOM 4728 C CA . GLY B 1 185 ? -19.016 -4.457 -15.055 1 91.69 185 GLY B CA 1
ATOM 4729 C C . GLY B 1 185 ? -17.922 -4.43 -16.109 1 91.69 185 GLY B C 1
ATOM 4730 O O . GLY B 1 185 ? -17.391 -5.477 -16.5 1 91.69 185 GLY B O 1
ATOM 4731 N N . GLU B 1 186 ? -17.531 -3.227 -16.516 1 91.56 186 GLU B N 1
ATOM 4732 C CA . GLU B 1 186 ? -16.438 -3.111 -17.484 1 91.56 186 GLU B CA 1
ATOM 4733 C C . GLU B 1 186 ? -15.086 -3.291 -16.797 1 91.56 186 GLU B C 1
ATOM 4735 O O . GLU B 1 186 ? -14.812 -2.668 -15.773 1 91.56 186 GLU B O 1
ATOM 4740 N N . MET B 1 187 ? -14.25 -4.062 -17.438 1 90.88 187 MET B N 1
ATOM 4741 C CA . MET B 1 187 ? -12.961 -4.406 -16.859 1 90.88 187 MET B CA 1
ATOM 4742 C C . MET B 1 187 ? -12.148 -3.152 -16.562 1 90.88 187 MET B C 1
ATOM 4744 O O . MET B 1 187 ? -12.023 -2.271 -17.406 1 90.88 187 MET B O 1
ATOM 4748 N N . ALA B 1 188 ? -11.578 -3.115 -15.414 1 92.06 188 ALA B N 1
ATOM 4749 C CA . ALA B 1 188 ? -10.852 -1.95 -14.914 1 92.06 188 ALA B CA 1
ATOM 4750 C C . ALA B 1 188 ? -9.641 -1.637 -15.789 1 92.06 188 ALA B C 1
ATOM 4752 O O . ALA B 1 188 ? -9.477 -0.503 -16.25 1 92.06 188 ALA B O 1
ATOM 4753 N N . PHE B 1 189 ? -8.82 -2.615 -16.031 1 92.12 189 PHE B N 1
ATOM 4754 C CA . PHE B 1 189 ? -7.602 -2.396 -16.812 1 92.12 189 PHE B CA 1
ATOM 4755 C C . PHE B 1 189 ? -7.934 -1.834 -18.188 1 92.12 189 PHE B C 1
ATOM 4757 O O . PHE B 1 189 ? -7.289 -0.888 -18.656 1 92.12 189 PHE B O 1
ATOM 4764 N N . MET B 1 190 ? -8.93 -2.432 -18.828 1 90.94 190 MET B N 1
ATOM 4765 C CA . MET B 1 190 ? -9.312 -1.966 -20.156 1 90.94 190 MET B CA 1
ATOM 4766 C C . MET B 1 190 ? -9.805 -0.522 -20.109 1 90.94 190 MET B C 1
ATOM 4768 O O . MET B 1 190 ? -9.445 0.291 -20.969 1 90.94 190 MET B O 1
ATOM 4772 N N . HIS B 1 191 ? -10.57 -0.272 -19.156 1 91.5 191 HIS B N 1
ATOM 4773 C CA . HIS B 1 191 ? -11.094 1.077 -18.984 1 91.5 191 HIS B CA 1
ATOM 4774 C C . HIS B 1 191 ? -9.969 2.092 -18.812 1 91.5 191 HIS B C 1
ATOM 4776 O O . HIS B 1 191 ? -10.031 3.191 -19.375 1 91.5 191 HIS B O 1
ATOM 4782 N N . MET B 1 192 ? -8.891 1.771 -18.141 1 89.75 192 MET B N 1
ATOM 4783 C CA . MET B 1 192 ? -7.816 2.703 -17.812 1 89.75 192 MET B CA 1
ATOM 4784 C C . MET B 1 192 ? -6.777 2.758 -18.922 1 89.75 192 MET B C 1
ATOM 4786 O O . MET B 1 192 ? -5.902 3.629 -18.922 1 89.75 192 MET B O 1
ATOM 4790 N N . HIS B 1 193 ? -6.82 1.842 -19.844 1 90.88 193 HIS B N 1
ATOM 4791 C CA . HIS B 1 193 ? -5.805 1.791 -20.891 1 90.88 193 HIS B CA 1
ATOM 4792 C C . HIS B 1 193 ? -6.434 1.877 -22.281 1 90.88 193 HIS B C 1
ATOM 4794 O O . HIS B 1 193 ? -6.004 1.186 -23.203 1 90.88 193 HIS B O 1
ATOM 4800 N N . GLY B 1 194 ? -7.484 2.596 -22.406 1 89.31 194 GLY B N 1
ATOM 4801 C CA . GLY B 1 194 ? -8.062 2.953 -23.688 1 89.31 194 GLY B CA 1
ATOM 4802 C C . GLY B 1 194 ? -8.773 1.795 -24.375 1 89.31 194 GLY B C 1
ATOM 4803 O O . GLY B 1 194 ? -8.758 1.685 -25.594 1 89.31 194 GLY B O 1
ATOM 4804 N N . GLY B 1 195 ? -9.18 0.828 -23.578 1 90 195 GLY B N 1
ATOM 4805 C CA . GLY B 1 195 ? -9.969 -0.263 -24.109 1 90 195 GLY B CA 1
ATOM 4806 C C . GLY B 1 195 ? -9.141 -1.484 -24.469 1 90 195 GLY B C 1
ATOM 4807 O O . GLY B 1 195 ? -9.688 -2.498 -24.922 1 90 195 GLY B O 1
ATOM 4808 N N . LYS B 1 196 ? -7.922 -1.462 -24.234 1 90.06 196 LYS B N 1
ATOM 4809 C CA . LYS B 1 196 ? -7.039 -2.582 -24.547 1 90.06 196 LYS B CA 1
ATOM 4810 C C . LYS B 1 196 ? -6.906 -3.527 -23.359 1 90.06 196 LYS B C 1
ATOM 4812 O O . LYS B 1 196 ? -6.828 -3.082 -22.219 1 90.06 196 LYS B O 1
ATOM 4817 N N . ASP B 1 197 ? -6.941 -4.754 -23.688 1 86.25 197 ASP B N 1
ATOM 4818 C CA . ASP B 1 197 ? -6.652 -5.695 -22.609 1 86.25 197 ASP B CA 1
ATOM 4819 C C . ASP B 1 197 ? -5.148 -5.789 -22.359 1 86.25 197 ASP B C 1
ATOM 4821 O O . ASP B 1 197 ? -4.359 -5.117 -23.016 1 86.25 197 ASP B O 1
ATOM 4825 N N . LEU B 1 198 ? -4.777 -6.562 -21.406 1 85.94 198 LEU B N 1
ATOM 4826 C CA . LEU B 1 198 ? -3.396 -6.625 -20.938 1 85.94 198 LEU B CA 1
ATOM 4827 C C . LEU B 1 198 ? -2.461 -7.062 -22.062 1 85.94 198 LEU B C 1
ATOM 4829 O O . LEU B 1 198 ? -1.392 -6.48 -22.25 1 85.94 198 LEU B O 1
ATOM 4833 N N . TRP B 1 199 ? -2.91 -8.062 -22.766 1 80.5 199 TRP B N 1
ATOM 4834 C CA . TRP B 1 199 ? -2.049 -8.633 -23.797 1 80.5 199 TRP B CA 1
ATOM 4835 C C . TRP B 1 199 ? -1.956 -7.691 -25 1 80.5 199 TRP B C 1
ATOM 4837 O O . TRP B 1 199 ? -0.891 -7.555 -25.609 1 80.5 199 TRP B O 1
ATOM 4847 N N . GLN B 1 200 ? -3.064 -7.086 -25.438 1 84.38 200 GLN B N 1
ATOM 4848 C CA . GLN B 1 200 ? -3.047 -6.051 -26.453 1 84.38 200 GLN B CA 1
ATOM 4849 C C . GLN B 1 200 ? -2.119 -4.902 -26.062 1 84.38 200 GLN B C 1
ATOM 4851 O O . GLN B 1 200 ? -1.363 -4.398 -26.906 1 84.38 200 GLN B O 1
ATOM 4856 N N . TYR B 1 201 ? -2.229 -4.539 -24.859 1 87.75 201 TYR B N 1
ATOM 4857 C CA . TYR B 1 201 ? -1.374 -3.48 -24.344 1 87.75 201 TYR B CA 1
ATOM 4858 C C . TYR B 1 201 ? 0.098 -3.859 -24.453 1 87.75 201 TYR B C 1
ATOM 4860 O O . TYR B 1 201 ? 0.909 -3.084 -24.969 1 87.75 201 TYR B O 1
ATOM 4868 N N . TYR B 1 202 ? 0.476 -5.043 -24.016 1 84.88 202 TYR B N 1
ATOM 4869 C CA . TYR B 1 202 ? 1.863 -5.492 -24 1 84.88 202 TYR B CA 1
ATOM 4870 C C . TYR B 1 202 ? 2.395 -5.672 -25.422 1 84.88 202 TYR B C 1
ATOM 4872 O O . TYR B 1 202 ? 3.598 -5.551 -25.656 1 84.88 202 TYR B O 1
ATOM 4880 N N . ASN B 1 203 ? 1.575 -5.93 -26.312 1 82.38 203 ASN B N 1
ATOM 4881 C CA . ASN B 1 203 ? 2.012 -6.203 -27.672 1 82.38 203 ASN B CA 1
ATOM 4882 C C . ASN B 1 203 ? 2.258 -4.91 -28.453 1 82.38 203 ASN B C 1
ATOM 4884 O O . ASN B 1 203 ? 2.789 -4.945 -29.562 1 82.38 203 ASN B O 1
ATOM 4888 N N . GLU B 1 204 ? 1.898 -3.824 -27.844 1 87.38 204 GLU B N 1
ATOM 4889 C CA . GLU B 1 204 ? 2.252 -2.549 -28.469 1 87.38 204 GLU B CA 1
ATOM 4890 C C . GLU B 1 204 ? 3.752 -2.281 -28.359 1 87.38 204 GLU B C 1
ATOM 4892 O O . GLU B 1 204 ? 4.379 -2.625 -27.359 1 87.38 204 GLU B O 1
ATOM 4897 N N . ASP B 1 205 ? 4.285 -1.6 -29.281 1 84.56 205 ASP B N 1
ATOM 4898 C CA . ASP B 1 205 ? 5.723 -1.383 -29.391 1 84.56 205 ASP B CA 1
ATOM 4899 C C . ASP B 1 205 ? 6.258 -0.604 -28.188 1 84.56 205 ASP B C 1
ATOM 4901 O O . ASP B 1 205 ? 7.352 -0.888 -27.703 1 84.56 205 ASP B O 1
ATOM 4905 N N . ASP B 1 206 ? 5.496 0.295 -27.75 1 84.62 206 ASP B N 1
ATOM 4906 C CA . ASP B 1 206 ? 5.949 1.165 -26.672 1 84.62 206 ASP B CA 1
ATOM 4907 C C . ASP B 1 206 ? 5.977 0.418 -25.344 1 84.62 206 ASP B C 1
ATOM 4909 O O . ASP B 1 206 ? 6.57 0.893 -24.359 1 84.62 206 ASP B O 1
ATOM 4913 N N . ASN B 1 207 ? 5.398 -0.851 -25.344 1 86.31 207 ASN B N 1
ATOM 4914 C CA . ASN B 1 207 ? 5.246 -1.543 -24.078 1 86.31 207 ASN B CA 1
ATOM 4915 C C . ASN B 1 207 ? 6.027 -2.852 -24.047 1 86.31 207 ASN B C 1
ATOM 4917 O O . ASN B 1 207 ? 5.836 -3.678 -23.156 1 86.31 207 ASN B O 1
ATOM 4921 N N . LYS B 1 208 ? 6.918 -3.053 -24.969 1 81.19 208 LYS B N 1
ATOM 4922 C CA . LYS B 1 208 ? 7.672 -4.297 -25.094 1 81.19 208 LYS B CA 1
ATOM 4923 C C . LYS B 1 208 ? 8.586 -4.516 -23.891 1 81.19 208 LYS B C 1
ATOM 4925 O O . LYS B 1 208 ? 8.805 -5.652 -23.484 1 81.19 208 LYS B O 1
ATOM 4930 N N . GLU B 1 209 ? 9.094 -3.434 -23.422 1 80.81 209 GLU B N 1
ATOM 4931 C CA . GLU B 1 209 ? 9.945 -3.555 -22.234 1 80.81 209 GLU B CA 1
ATOM 4932 C C . GLU B 1 209 ? 9.164 -4.086 -21.047 1 80.81 209 GLU B C 1
ATOM 4934 O O . GLU B 1 209 ? 9.68 -4.883 -20.266 1 80.81 209 GLU B O 1
ATOM 4939 N N . GLU B 1 210 ? 8.008 -3.635 -20.984 1 84.88 210 GLU B N 1
ATOM 4940 C CA . GLU B 1 210 ? 7.176 -4.113 -19.875 1 84.88 210 GLU B CA 1
ATOM 4941 C C . GLU B 1 210 ? 6.812 -5.586 -20.062 1 84.88 210 GLU B C 1
ATOM 4943 O O . GLU B 1 210 ? 6.711 -6.332 -19.094 1 84.88 210 GLU B O 1
ATOM 4948 N N . LEU B 1 211 ? 6.547 -5.945 -21.266 1 81.69 211 LEU B N 1
ATOM 4949 C CA . LEU B 1 211 ? 6.27 -7.348 -21.547 1 81.69 211 LEU B CA 1
ATOM 4950 C C . LEU B 1 211 ? 7.445 -8.227 -21.141 1 81.69 211 LEU B C 1
ATOM 4952 O O . LEU B 1 211 ? 7.254 -9.289 -20.547 1 81.69 211 LEU B O 1
ATOM 4956 N N . THR B 1 212 ? 8.609 -7.75 -21.453 1 80 212 THR B N 1
ATOM 4957 C CA . THR B 1 212 ? 9.82 -8.477 -21.078 1 80 212 THR B CA 1
ATOM 4958 C C . THR B 1 212 ? 9.914 -8.602 -19.562 1 80 212 THR B C 1
ATOM 4960 O O . THR B 1 212 ? 10.227 -9.68 -19.031 1 80 212 THR B O 1
ATOM 4963 N N . SER B 1 213 ? 9.617 -7.539 -18.922 1 82.81 213 SER B N 1
ATOM 4964 C CA . SER B 1 213 ? 9.641 -7.551 -17.469 1 82.81 213 SER B CA 1
ATOM 4965 C C . SER B 1 213 ? 8.586 -8.492 -16.906 1 82.81 213 SER B C 1
ATOM 4967 O O . SER B 1 213 ? 8.82 -9.156 -15.891 1 82.81 213 SER B O 1
ATOM 4969 N N . PHE B 1 214 ? 7.484 -8.531 -17.562 1 83.69 214 PHE B N 1
ATOM 4970 C CA . PHE B 1 214 ? 6.398 -9.414 -17.141 1 83.69 214 PHE B CA 1
ATOM 4971 C C . PHE B 1 214 ? 6.824 -10.875 -17.219 1 83.69 214 PHE B C 1
ATOM 4973 O O . PHE B 1 214 ? 6.582 -11.648 -16.297 1 83.69 214 PHE B O 1
ATOM 4980 N N . GLN B 1 215 ? 7.441 -11.156 -18.219 1 78.69 215 GLN B N 1
ATOM 4981 C CA . GLN B 1 215 ? 7.898 -12.531 -18.406 1 78.69 215 GLN B CA 1
ATOM 4982 C C . GLN B 1 215 ? 8.992 -12.891 -17.406 1 78.69 215 GLN B C 1
ATOM 4984 O O . GLN B 1 215 ? 9 -13.992 -16.859 1 78.69 215 GLN B O 1
ATOM 4989 N N . LYS B 1 216 ? 9.867 -11.969 -17.203 1 81.31 216 LYS B N 1
ATOM 4990 C CA . LYS B 1 216 ? 10.938 -12.195 -16.234 1 81.31 216 LYS B CA 1
ATOM 4991 C C . LYS B 1 216 ? 10.383 -12.336 -14.828 1 81.31 216 LYS B C 1
ATOM 4993 O O . LYS B 1 216 ? 10.922 -13.086 -14.016 1 81.31 216 LYS B O 1
ATOM 4998 N N . MET B 1 217 ? 9.367 -11.586 -14.586 1 83.56 217 MET B N 1
ATOM 4999 C CA . MET B 1 217 ? 8.719 -11.648 -13.281 1 83.56 217 MET B CA 1
ATOM 5000 C C . MET B 1 217 ? 8.25 -13.07 -12.977 1 83.56 217 MET B C 1
ATOM 5002 O O . MET B 1 217 ? 8.492 -13.586 -11.883 1 83.56 217 MET B O 1
ATOM 5006 N N . PHE B 1 218 ? 7.59 -13.68 -13.859 1 77.19 218 PHE B N 1
ATOM 5007 C CA . PHE B 1 218 ? 7.074 -15.023 -13.609 1 77.19 218 PHE B CA 1
ATOM 5008 C C . PHE B 1 218 ? 8.211 -16.031 -13.477 1 77.19 218 PHE B C 1
ATOM 5010 O O . PHE B 1 218 ? 8.109 -17 -12.719 1 77.19 218 PHE B O 1
ATOM 5017 N N . ASP B 1 219 ? 9.281 -15.727 -14.203 1 75.12 219 ASP B N 1
ATOM 5018 C CA . ASP B 1 219 ? 10.469 -16.562 -14.023 1 75.12 219 ASP B CA 1
ATOM 5019 C C . ASP B 1 219 ? 11.039 -16.406 -12.617 1 75.12 219 ASP B C 1
ATOM 5021 O O . ASP B 1 219 ? 11.445 -17.391 -12 1 75.12 219 ASP B O 1
ATOM 5025 N N . GLU B 1 220 ? 11.102 -15.195 -12.156 1 77.06 220 GLU B N 1
ATOM 5026 C CA . GLU B 1 220 ? 11.57 -14.898 -10.805 1 77.06 220 GLU B CA 1
ATOM 5027 C C . GLU B 1 220 ? 10.688 -15.578 -9.758 1 77.06 220 GLU B C 1
ATOM 5029 O O . GLU B 1 220 ? 11.195 -16.188 -8.812 1 77.06 220 GLU B O 1
ATOM 5034 N N . ILE B 1 221 ? 9.445 -15.484 -9.969 1 73.69 221 ILE B N 1
ATOM 5035 C CA . ILE B 1 221 ? 8.492 -16.078 -9.039 1 73.69 221 ILE B CA 1
ATOM 5036 C C . ILE B 1 221 ? 8.641 -17.609 -9.055 1 73.69 221 ILE B C 1
ATOM 5038 O O . ILE B 1 221 ? 8.609 -18.25 -8 1 73.69 221 ILE B O 1
ATOM 5042 N N . SER B 1 222 ? 8.82 -18.141 -10.234 1 68.69 222 SER B N 1
ATOM 5043 C CA . SER B 1 222 ? 8.961 -19.578 -10.383 1 68.69 222 SER B CA 1
ATOM 5044 C C . SER B 1 222 ? 10.18 -20.109 -9.633 1 68.69 222 SER B C 1
ATOM 5046 O O . SER B 1 222 ? 10.133 -21.188 -9.039 1 68.69 222 SER B O 1
ATOM 5048 N N . ARG B 1 223 ? 11.195 -19.328 -9.625 1 68.62 223 ARG B N 1
ATOM 5049 C CA . ARG B 1 223 ? 12.43 -19.766 -8.977 1 68.62 223 ARG B CA 1
ATOM 5050 C C . ARG B 1 223 ? 12.242 -19.875 -7.465 1 68.62 223 ARG B C 1
ATOM 5052 O O . ARG B 1 223 ? 12.805 -20.781 -6.832 1 68.62 223 ARG B O 1
ATOM 5059 N N . THR B 1 224 ? 11.398 -19.047 -6.996 1 66.62 224 THR B N 1
ATOM 5060 C CA . THR B 1 224 ? 11.242 -19.016 -5.547 1 66.62 224 THR B CA 1
ATOM 5061 C C . THR B 1 224 ? 10.133 -19.969 -5.109 1 66.62 224 THR B C 1
ATOM 5063 O O . THR B 1 224 ? 10.141 -20.469 -3.98 1 66.62 224 THR B O 1
ATOM 5066 N N . MET B 1 225 ? 9.328 -20.312 -6.031 1 70.38 225 MET B N 1
ATOM 5067 C CA . MET B 1 225 ? 8.141 -21.047 -5.613 1 70.38 225 MET B CA 1
ATOM 5068 C C . MET B 1 225 ? 8.203 -22.5 -6.105 1 70.38 225 MET B C 1
ATOM 5070 O O . MET B 1 225 ? 7.336 -23.312 -5.77 1 70.38 225 MET B O 1
ATOM 5074 N N . THR B 1 226 ? 9.195 -22.844 -6.836 1 69.75 226 THR B N 1
ATOM 5075 C CA . THR B 1 226 ? 9.25 -24.141 -7.477 1 69.75 226 THR B CA 1
ATOM 5076 C C . THR B 1 226 ? 9.609 -25.234 -6.465 1 69.75 226 THR B C 1
ATOM 5078 O O . THR B 1 226 ? 9.203 -26.391 -6.617 1 69.75 226 THR B O 1
ATOM 5081 N N . GLY B 1 227 ? 10.32 -24.844 -5.418 1 71.69 227 GLY B N 1
ATOM 5082 C CA . GLY B 1 227 ? 10.742 -25.844 -4.449 1 71.69 227 GLY B CA 1
ATOM 5083 C C . GLY B 1 227 ? 9.594 -26.672 -3.906 1 71.69 227 GLY B C 1
ATOM 5084 O O . GLY B 1 227 ? 9.57 -27.891 -4.066 1 71.69 227 GLY B O 1
ATOM 5085 N N . PRO B 1 228 ? 8.68 -26.047 -3.449 1 76.81 228 PRO B N 1
ATOM 5086 C CA . PRO B 1 228 ? 7.543 -26.766 -2.885 1 76.81 228 PRO B CA 1
ATOM 5087 C C . PRO B 1 228 ? 6.824 -27.641 -3.92 1 76.81 228 PRO B C 1
ATOM 5089 O O . PRO B 1 228 ? 6.293 -28.688 -3.582 1 76.81 228 PRO B O 1
ATOM 5092 N N . LEU B 1 229 ? 6.84 -27.25 -5.141 1 84.38 229 LEU B N 1
ATOM 5093 C CA . LEU B 1 229 ? 6.16 -28 -6.191 1 84.38 229 LEU B CA 1
ATOM 5094 C C . LEU B 1 229 ? 6.867 -29.328 -6.445 1 84.38 229 LEU B C 1
ATOM 5096 O O . LEU B 1 229 ? 6.223 -30.312 -6.809 1 84.38 229 LEU B O 1
ATOM 5100 N N . VAL B 1 230 ? 8.117 -29.281 -6.254 1 78 230 VAL B N 1
ATOM 5101 C CA . VAL B 1 230 ? 8.922 -30.484 -6.504 1 78 230 VAL B CA 1
ATOM 5102 C C . VAL B 1 230 ? 8.859 -31.406 -5.289 1 78 230 VAL B C 1
ATOM 5104 O O . VAL B 1 230 ? 8.734 -32.625 -5.434 1 78 230 VAL B O 1
ATOM 5107 N N . TRP B 1 231 ? 8.844 -30.781 -4.184 1 78.19 231 TRP B N 1
ATOM 5108 C CA . TRP B 1 231 ? 9.062 -31.578 -2.979 1 78.19 231 TRP B CA 1
ATOM 5109 C C . TRP B 1 231 ? 7.734 -32.031 -2.375 1 78.19 231 TRP B C 1
ATOM 5111 O O . TRP B 1 231 ? 7.676 -33.031 -1.671 1 78.19 231 TRP B O 1
ATOM 5121 N N . ASP B 1 232 ? 6.75 -31.344 -2.65 1 87.44 232 ASP B N 1
ATOM 5122 C CA . ASP B 1 232 ? 5.512 -31.609 -1.924 1 87.44 232 ASP B CA 1
ATOM 5123 C C . ASP B 1 232 ? 4.531 -32.406 -2.781 1 87.44 232 ASP B C 1
ATOM 5125 O O . ASP B 1 232 ? 3.51 -32.875 -2.285 1 87.44 232 ASP B O 1
ATOM 5129 N N . PHE B 1 233 ? 4.809 -32.625 -3.98 1 91.81 233 PHE B N 1
ATOM 5130 C CA . PHE B 1 233 ? 3.941 -33.375 -4.887 1 91.81 233 PHE B CA 1
ATOM 5131 C C . PHE B 1 233 ? 4.664 -34.594 -5.449 1 91.81 233 PHE B C 1
ATOM 5133 O O . PHE B 1 233 ? 5.824 -34.5 -5.863 1 91.81 233 PHE B O 1
ATOM 5140 N N . ASP B 1 234 ? 3.955 -35.719 -5.477 1 92.62 234 ASP B N 1
ATOM 5141 C CA . ASP B 1 234 ? 4.555 -36.969 -5.91 1 92.62 234 ASP B CA 1
ATOM 5142 C C . ASP B 1 234 ? 4.391 -37.156 -7.414 1 92.62 234 ASP B C 1
ATOM 5144 O O . ASP B 1 234 ? 3.553 -37.969 -7.852 1 92.62 234 ASP B O 1
ATOM 5148 N N . TRP B 1 235 ? 5.27 -36.594 -8.133 1 94 235 TRP B N 1
ATOM 5149 C CA . TRP B 1 235 ? 5.23 -36.688 -9.594 1 94 235 TRP B CA 1
ATOM 5150 C C . TRP B 1 235 ? 5.418 -38.094 -10.07 1 94 235 TRP B C 1
ATOM 5152 O O . TRP B 1 235 ? 4.828 -38.531 -11.07 1 94 235 TRP B O 1
ATOM 5162 N N . GLU B 1 236 ? 6.219 -38.844 -9.359 1 92.38 236 GLU B N 1
ATOM 5163 C CA . GLU B 1 236 ? 6.457 -40.25 -9.734 1 92.38 236 GLU B CA 1
ATOM 5164 C C . GLU B 1 236 ? 5.184 -41.062 -9.625 1 92.38 236 GLU B C 1
ATOM 5166 O O . GLU B 1 236 ? 4.934 -41.969 -10.445 1 92.38 236 GLU B O 1
ATOM 5171 N N . ARG B 1 237 ? 4.516 -40.781 -8.57 1 94.06 237 ARG B N 1
ATOM 5172 C CA . ARG B 1 237 ? 3.232 -41.438 -8.422 1 94.06 237 ARG B CA 1
ATOM 5173 C C . ARG B 1 237 ? 2.32 -41.156 -9.609 1 94.06 237 ARG B C 1
ATOM 5175 O O . ARG B 1 237 ? 1.682 -42.062 -10.141 1 94.06 237 ARG B O 1
ATOM 5182 N N . VAL B 1 238 ? 2.234 -39.938 -10.047 1 94.81 238 VAL B N 1
ATOM 5183 C CA . VAL B 1 238 ? 1.397 -39.562 -11.172 1 94.81 238 VAL B CA 1
ATOM 5184 C C . VAL B 1 238 ? 1.862 -40.281 -12.438 1 94.81 238 VAL B C 1
ATOM 5186 O O . VAL B 1 238 ? 1.044 -40.812 -13.203 1 94.81 238 VAL B O 1
ATOM 5189 N N . ALA B 1 239 ? 3.141 -40.281 -12.656 1 94.31 239 ALA B N 1
ATOM 5190 C CA . ALA B 1 239 ? 3.711 -40.969 -13.812 1 94.31 239 ALA B CA 1
ATOM 5191 C C . ALA B 1 239 ? 3.342 -42.469 -13.812 1 94.31 239 ALA B C 1
ATOM 5193 O O . ALA B 1 239 ? 3.008 -43.031 -14.859 1 94.31 239 ALA B O 1
ATOM 5194 N N . LYS B 1 240 ? 3.434 -43.031 -12.664 1 92.94 240 LYS B N 1
ATOM 5195 C CA . LYS B 1 240 ? 3.092 -44.469 -12.531 1 92.94 240 LYS B CA 1
ATOM 5196 C C . LYS B 1 240 ? 1.613 -44.688 -12.828 1 92.94 240 LYS B C 1
ATOM 5198 O O . LYS B 1 240 ? 1.256 -45.688 -13.477 1 92.94 240 LYS B O 1
ATOM 5203 N N . ASP B 1 241 ? 0.841 -43.844 -12.312 1 93.25 241 ASP B N 1
ATOM 5204 C CA . ASP B 1 241 ? -0.601 -43.969 -12.5 1 93.25 241 ASP B CA 1
ATOM 5205 C C . ASP B 1 241 ? -0.976 -43.875 -13.977 1 93.25 241 ASP B C 1
ATOM 5207 O O . ASP B 1 241 ? -1.93 -44.5 -14.422 1 93.25 241 ASP B O 1
ATOM 5211 N N . VAL B 1 242 ? -0.279 -43 -14.688 1 93.88 242 VAL B N 1
ATOM 5212 C CA . VAL B 1 242 ? -0.518 -42.812 -16.109 1 93.88 242 VAL B CA 1
ATOM 5213 C C . VAL B 1 242 ? -0.123 -44.094 -16.859 1 93.88 242 VAL B C 1
ATOM 5215 O O . VAL B 1 242 ? -0.684 -44.406 -17.906 1 93.88 242 VAL B O 1
ATOM 5218 N N . GLY B 1 243 ? 0.777 -44.844 -16.266 1 84.06 243 GLY B N 1
ATOM 5219 C CA . GLY B 1 243 ? 1.132 -46.156 -16.781 1 84.06 243 GLY B CA 1
ATOM 5220 C C . GLY B 1 243 ? 2.125 -46.094 -17.922 1 84.06 243 GLY B C 1
ATOM 5221 O O . GLY B 1 243 ? 2.158 -47 -18.766 1 84.06 243 GLY B O 1
ATOM 5222 N N . ARG B 1 244 ? 2.797 -45.031 -17.984 1 74.06 244 ARG B N 1
ATOM 5223 C CA . ARG B 1 244 ? 3.791 -44.969 -19.047 1 74.06 244 ARG B CA 1
ATOM 5224 C C . ARG B 1 244 ? 5.207 -44.938 -18.469 1 74.06 244 ARG B C 1
ATOM 5226 O O . ARG B 1 244 ? 5.605 -43.969 -17.828 1 74.06 244 ARG B O 1
ATOM 5233 N N . SER B 1 245 ? 5.781 -46 -18.516 1 67.69 245 SER B N 1
ATOM 5234 C CA . SER B 1 245 ? 7.145 -46.094 -18 1 67.69 245 SER B CA 1
ATOM 5235 C C . SER B 1 245 ? 8.148 -45.531 -18.984 1 67.69 245 SER B C 1
ATOM 5237 O O . SER B 1 245 ? 9.234 -45.094 -18.594 1 67.69 245 SER B O 1
ATOM 5239 N N . LYS B 1 246 ? 7.766 -45.625 -20.219 1 76.69 246 LYS B N 1
ATOM 5240 C CA . LYS B 1 246 ? 8.633 -45.062 -21.25 1 76.69 246 LYS B CA 1
ATOM 5241 C C . LYS B 1 246 ? 7.871 -44.062 -22.125 1 76.69 246 LYS B C 1
ATOM 5243 O O . LYS B 1 246 ? 6.641 -44.094 -22.188 1 76.69 246 LYS B O 1
ATOM 5248 N N . ASP B 1 247 ? 8.477 -42.969 -22.609 1 84.75 247 ASP B N 1
ATOM 5249 C CA . ASP B 1 247 ? 7.957 -42 -23.562 1 84.75 247 ASP B CA 1
ATOM 5250 C C . ASP B 1 247 ? 6.898 -41.125 -22.922 1 84.75 247 ASP B C 1
ATOM 5252 O O . ASP B 1 247 ? 5.898 -40.781 -23.547 1 84.75 247 ASP B O 1
ATOM 5256 N N . LEU B 1 248 ? 6.965 -41.062 -21.562 1 95.31 248 LEU B N 1
ATOM 5257 C CA . LEU B 1 248 ? 6.07 -40.156 -20.875 1 95.31 248 LEU B CA 1
ATOM 5258 C C . LEU B 1 248 ? 6.246 -38.719 -21.391 1 95.31 248 LEU B C 1
ATOM 5260 O O . LEU B 1 248 ? 7.371 -38.219 -21.5 1 95.31 248 LEU B O 1
ATOM 5264 N N . VAL B 1 249 ? 5.129 -38.094 -21.812 1 97.44 249 VAL B N 1
ATOM 5265 C CA . VAL B 1 249 ? 5.188 -36.75 -22.328 1 97.44 249 VAL B CA 1
ATOM 5266 C C . VAL B 1 249 ? 4.441 -35.812 -21.391 1 97.44 249 VAL B C 1
ATOM 5268 O O . VAL B 1 249 ? 3.277 -36.031 -21.062 1 97.44 249 VAL B O 1
ATOM 5271 N N . VAL B 1 250 ? 5.125 -34.812 -20.906 1 97.56 250 VAL B N 1
ATOM 5272 C CA . VAL B 1 250 ? 4.547 -33.75 -20.078 1 97.56 250 VAL B CA 1
ATOM 5273 C C . VAL B 1 250 ? 4.402 -32.469 -20.906 1 97.56 250 VAL B C 1
ATOM 5275 O O . VAL B 1 250 ? 5.371 -31.984 -21.484 1 97.56 250 VAL B O 1
ATOM 5278 N N . ALA B 1 251 ? 3.229 -31.969 -21.016 1 98.5 251 ALA B N 1
ATOM 5279 C CA . ALA B 1 251 ? 2.998 -30.688 -21.672 1 98.5 251 ALA B CA 1
ATOM 5280 C C . ALA B 1 251 ? 2.775 -29.578 -20.656 1 98.5 251 ALA B C 1
ATOM 5282 O O . ALA B 1 251 ? 1.868 -29.656 -19.828 1 98.5 251 ALA B O 1
ATOM 5283 N N . ASP B 1 252 ? 3.615 -28.578 -20.688 1 97.5 252 ASP B N 1
ATOM 5284 C CA . ASP B 1 252 ? 3.414 -27.344 -19.922 1 97.5 252 ASP B CA 1
ATOM 5285 C C . ASP B 1 252 ? 2.656 -26.312 -20.75 1 97.5 252 ASP B C 1
ATOM 5287 O O . ASP B 1 252 ? 3.24 -25.641 -21.609 1 97.5 252 ASP B O 1
ATOM 5291 N N . VAL B 1 253 ? 1.368 -26.219 -20.484 1 97.94 253 VAL B N 1
ATOM 5292 C CA . VAL B 1 253 ? 0.471 -25.375 -21.266 1 97.94 253 VAL B CA 1
ATOM 5293 C C . VAL B 1 253 ? 0.469 -23.953 -20.703 1 97.94 253 VAL B C 1
ATOM 5295 O O . VAL B 1 253 ? 0.116 -23.75 -19.531 1 97.94 253 VAL B O 1
ATOM 5298 N N . GLY B 1 254 ? 0.768 -22.984 -21.562 1 94.19 254 GLY B N 1
ATOM 5299 C CA . GLY B 1 254 ? 1.021 -21.641 -21.062 1 94.19 254 GLY B CA 1
ATOM 5300 C C . GLY B 1 254 ? 2.273 -21.547 -20.203 1 94.19 254 GLY B C 1
ATOM 5301 O O . GLY B 1 254 ? 2.271 -20.891 -19.156 1 94.19 254 GLY B O 1
ATOM 5302 N N . GLY B 1 255 ? 3.318 -22.172 -20.641 1 91.69 255 GLY B N 1
ATOM 5303 C CA . GLY B 1 255 ? 4.438 -22.469 -19.766 1 91.69 255 GLY B CA 1
ATOM 5304 C C . GLY B 1 255 ? 5.473 -21.359 -19.703 1 91.69 255 GLY B C 1
ATOM 5305 O O . GLY B 1 255 ? 6.422 -21.422 -18.922 1 91.69 255 GLY B O 1
ATOM 5306 N N . GLY B 1 256 ? 5.312 -20.328 -20.578 1 89.44 256 GLY B N 1
ATOM 5307 C CA . GLY B 1 256 ? 6.27 -19.234 -20.578 1 89.44 256 GLY B CA 1
ATOM 5308 C C . GLY B 1 256 ? 7.676 -19.656 -20.938 1 89.44 256 GLY B C 1
ATOM 5309 O O . GLY B 1 256 ? 7.883 -20.328 -21.953 1 89.44 256 GLY B O 1
ATOM 5310 N N . LEU B 1 257 ? 8.594 -19.406 -20.047 1 87.38 257 LEU B N 1
ATOM 5311 C CA . LEU B 1 257 ? 9.984 -19.766 -20.328 1 87.38 257 LEU B CA 1
ATOM 5312 C C . LEU B 1 257 ? 10.289 -21.188 -19.875 1 87.38 257 LEU B C 1
ATOM 5314 O O . LEU B 1 257 ? 11.422 -21.656 -20.016 1 87.38 257 LEU B O 1
ATOM 5318 N N . GLY B 1 258 ? 9.32 -21.844 -19.281 1 89.81 258 GLY B N 1
ATOM 5319 C CA . GLY B 1 258 ? 9.414 -23.281 -19.062 1 89.81 258 GLY B CA 1
ATOM 5320 C C . GLY B 1 258 ? 10.008 -23.641 -17.719 1 89.81 258 GLY B C 1
ATOM 5321 O O . GLY B 1 258 ? 10.539 -24.734 -17.531 1 89.81 258 GLY B O 1
ATOM 5322 N N . GLY B 1 259 ? 10 -22.719 -16.781 1 85.94 259 GLY B N 1
ATOM 5323 C CA . GLY B 1 259 ? 10.547 -23 -15.461 1 85.94 259 GLY B CA 1
ATOM 5324 C C . GLY B 1 259 ? 9.906 -24.203 -14.797 1 85.94 259 GLY B C 1
ATOM 5325 O O . GLY B 1 259 ? 10.602 -25.062 -14.25 1 85.94 259 GLY B O 1
ATOM 5326 N N . VAL B 1 260 ? 8.633 -24.328 -14.82 1 89.06 260 VAL B N 1
ATOM 5327 C CA . VAL B 1 260 ? 7.906 -25.422 -14.18 1 89.06 260 VAL B CA 1
ATOM 5328 C C . VAL B 1 260 ? 8.18 -26.719 -14.93 1 89.06 260 VAL B C 1
ATOM 5330 O O . VAL B 1 260 ? 8.383 -27.766 -14.312 1 89.06 260 VAL B O 1
ATOM 5333 N N . LEU B 1 261 ? 8.164 -26.625 -16.219 1 92.56 261 LEU B N 1
ATOM 5334 C CA . LEU B 1 261 ? 8.438 -27.812 -17.016 1 92.56 261 LEU B CA 1
ATOM 5335 C C . LEU B 1 261 ? 9.805 -28.391 -16.688 1 92.56 261 LEU B C 1
ATOM 5337 O O . LEU B 1 261 ? 9.953 -29.609 -16.547 1 92.56 261 LEU B O 1
ATOM 5341 N N . ALA B 1 262 ? 10.758 -27.516 -16.625 1 90.31 262 ALA B N 1
ATOM 5342 C CA . ALA B 1 262 ? 12.109 -27.953 -16.281 1 90.31 262 ALA B CA 1
ATOM 5343 C C . ALA B 1 262 ? 12.125 -28.688 -14.945 1 90.31 262 ALA B C 1
ATOM 5345 O O . ALA B 1 262 ? 12.766 -29.734 -14.82 1 90.31 262 ALA B O 1
ATOM 5346 N N . MET B 1 263 ? 11.477 -28.156 -14.016 1 87.31 263 MET B N 1
ATOM 5347 C CA . MET B 1 263 ? 11.391 -28.766 -12.688 1 87.31 263 MET B CA 1
ATOM 5348 C C . MET B 1 263 ? 10.75 -30.141 -12.766 1 87.31 263 MET B C 1
ATOM 5350 O O . MET B 1 263 ? 11.227 -31.094 -12.133 1 87.31 263 MET B O 1
ATOM 5354 N N . VAL B 1 264 ? 9.695 -30.281 -13.477 1 91.94 264 VAL B N 1
ATOM 5355 C CA . VAL B 1 264 ? 8.977 -31.531 -13.594 1 91.94 264 VAL B CA 1
ATOM 5356 C C . VAL B 1 264 ? 9.867 -32.562 -14.281 1 91.94 264 VAL B C 1
ATOM 5358 O O . VAL B 1 264 ? 9.906 -33.75 -13.875 1 91.94 264 VAL B O 1
ATOM 5361 N N . LEU B 1 265 ? 10.531 -32.125 -15.336 1 92.25 265 LEU B N 1
ATOM 5362 C CA . LEU B 1 265 ? 11.391 -33.031 -16.078 1 92.25 265 LEU B CA 1
ATOM 5363 C C . LEU B 1 265 ? 12.555 -33.5 -15.211 1 92.25 265 LEU B C 1
ATOM 5365 O O . LEU B 1 265 ? 13.047 -34.625 -15.383 1 92.25 265 LEU B O 1
ATOM 5369 N N . GLU B 1 266 ? 12.992 -32.656 -14.352 1 88.5 266 GLU B N 1
ATOM 5370 C CA . GLU B 1 266 ? 14.016 -33.062 -13.398 1 88.5 266 GLU B CA 1
ATOM 5371 C C . GLU B 1 266 ? 13.477 -34.125 -12.422 1 88.5 266 GLU B C 1
ATOM 5373 O O . GLU B 1 266 ? 14.195 -35.031 -12.031 1 88.5 266 GLU B O 1
ATOM 5378 N N . ALA B 1 267 ? 12.297 -34 -12.07 1 88.31 267 ALA B N 1
ATOM 5379 C CA . ALA B 1 267 ? 11.656 -34.938 -11.148 1 88.31 267 ALA B CA 1
ATOM 5380 C C . ALA B 1 267 ? 11.305 -36.25 -11.852 1 88.31 267 ALA B C 1
ATOM 5382 O O . ALA B 1 267 ? 11.18 -37.281 -11.203 1 88.31 267 ALA B O 1
ATOM 5383 N N . LEU B 1 268 ? 11.18 -36.156 -13.164 1 91.81 268 LEU B N 1
ATOM 5384 C CA . LEU B 1 268 ? 10.844 -37.312 -13.984 1 91.81 268 LEU B CA 1
ATOM 5385 C C . LEU B 1 268 ? 11.883 -37.531 -15.078 1 91.81 268 LEU B C 1
ATOM 5387 O O . LEU B 1 268 ? 11.648 -37.188 -16.234 1 91.81 268 LEU B O 1
ATOM 5391 N N . PRO B 1 269 ? 12.898 -38.188 -14.758 1 90.5 269 PRO B N 1
ATOM 5392 C CA . PRO B 1 269 ? 14.008 -38.312 -15.703 1 90.5 269 PRO B CA 1
ATOM 5393 C C . PRO B 1 269 ? 13.617 -39.031 -16.984 1 90.5 269 PRO B C 1
ATOM 5395 O O . PRO B 1 269 ? 14.25 -38.875 -18.016 1 90.5 269 PRO B O 1
ATOM 5398 N N . GLN B 1 270 ? 12.633 -39.781 -16.953 1 90.06 270 GLN B N 1
ATOM 5399 C CA . GLN B 1 270 ? 12.227 -40.594 -18.094 1 90.06 270 GLN B CA 1
ATOM 5400 C C . GLN B 1 270 ? 11.297 -39.812 -19.016 1 90.06 270 GLN B C 1
ATOM 5402 O O . GLN B 1 270 ? 10.961 -40.281 -20.109 1 90.06 270 GLN B O 1
ATOM 5407 N N . ALA B 1 271 ? 10.852 -38.656 -18.609 1 94.62 271 ALA B N 1
ATOM 5408 C CA . ALA B 1 271 ? 9.812 -37.938 -19.344 1 94.62 271 ALA B CA 1
ATOM 5409 C C . ALA B 1 271 ? 10.422 -36.969 -20.359 1 94.62 271 ALA B C 1
ATOM 5411 O O . ALA B 1 271 ? 11.555 -36.5 -20.188 1 94.62 271 ALA B O 1
ATOM 5412 N N . LYS B 1 272 ? 9.719 -36.781 -21.438 1 95.94 272 LYS B N 1
ATOM 5413 C CA . LYS B 1 272 ? 9.953 -35.688 -22.359 1 95.94 272 LYS B CA 1
ATOM 5414 C C . LYS B 1 272 ? 8.93 -34.562 -22.156 1 95.94 272 LYS B C 1
ATOM 5416 O O . LYS B 1 272 ? 7.859 -34.781 -21.594 1 95.94 272 LYS B O 1
ATOM 5421 N N . GLY B 1 273 ? 9.352 -33.375 -22.547 1 97 273 GLY B N 1
ATOM 5422 C CA . GLY B 1 273 ? 8.492 -32.219 -22.281 1 97 273 GLY B CA 1
ATOM 5423 C C . GLY B 1 273 ? 8.094 -31.484 -23.547 1 97 273 GLY B C 1
ATOM 5424 O O . GLY B 1 273 ? 8.852 -31.438 -24.516 1 97 273 GLY B O 1
ATOM 5425 N N . ILE B 1 274 ? 6.914 -30.953 -23.594 1 98.19 274 ILE B N 1
ATOM 5426 C CA . ILE B 1 274 ? 6.465 -29.984 -24.578 1 98.19 274 ILE B CA 1
ATOM 5427 C C . ILE B 1 274 ? 6.156 -28.656 -23.891 1 98.19 274 ILE B C 1
ATOM 5429 O O . ILE B 1 274 ? 5.309 -28.594 -23 1 98.19 274 ILE B O 1
ATOM 5433 N N . LEU B 1 275 ? 6.93 -27.641 -24.219 1 97.81 275 LEU B N 1
ATOM 5434 C CA . LEU B 1 275 ? 6.594 -26.297 -23.797 1 97.81 275 LEU B CA 1
ATOM 5435 C C . LEU B 1 275 ? 5.648 -25.625 -24.797 1 97.81 275 LEU B C 1
ATOM 5437 O O . LEU B 1 275 ? 6 -25.453 -25.953 1 97.81 275 LEU B O 1
ATOM 5441 N N . PHE B 1 276 ? 4.453 -25.359 -24.328 1 98.06 276 PHE B N 1
ATOM 5442 C CA . PHE B 1 276 ? 3.418 -24.828 -25.219 1 98.06 276 PHE B CA 1
ATOM 5443 C C . PHE B 1 276 ? 2.982 -23.438 -24.766 1 98.06 276 PHE B C 1
ATOM 5445 O O . PHE B 1 276 ? 2.566 -23.25 -23.625 1 98.06 276 PHE B O 1
ATOM 5452 N N . ASP B 1 277 ? 3.08 -22.469 -25.594 1 94.75 277 ASP B N 1
ATOM 5453 C CA . ASP B 1 277 ? 2.674 -21.094 -25.359 1 94.75 277 ASP B CA 1
ATOM 5454 C C . ASP B 1 277 ? 2.498 -20.328 -26.672 1 94.75 277 ASP B C 1
ATOM 5456 O O . ASP B 1 277 ? 2.604 -20.922 -27.75 1 94.75 277 ASP B O 1
ATOM 5460 N N . GLN B 1 278 ? 2.137 -19.094 -26.625 1 90.94 278 GLN B N 1
ATOM 5461 C CA . GLN B 1 278 ? 2.059 -18.25 -27.812 1 90.94 278 GLN B CA 1
ATOM 5462 C C . GLN B 1 278 ? 3.406 -18.188 -28.531 1 90.94 278 GLN B C 1
ATOM 5464 O O . GLN B 1 278 ? 4.457 -18.344 -27.906 1 90.94 278 GLN B O 1
ATOM 5469 N N . SER B 1 279 ? 3.371 -17.859 -29.766 1 91.62 279 SER B N 1
ATOM 5470 C CA . SER B 1 279 ? 4.543 -17.922 -30.641 1 91.62 279 SER B CA 1
ATOM 5471 C C . SER B 1 279 ? 5.648 -17 -30.125 1 91.62 279 SER B C 1
ATOM 5473 O O . SER B 1 279 ? 6.816 -17.391 -30.094 1 91.62 279 SER B O 1
ATOM 5475 N N . THR B 1 280 ? 5.301 -15.812 -29.781 1 85 280 THR B N 1
ATOM 5476 C CA . THR B 1 280 ? 6.297 -14.844 -29.328 1 85 280 THR B CA 1
ATOM 5477 C C . THR B 1 280 ? 6.98 -15.305 -28.047 1 85 280 THR B C 1
ATOM 5479 O O . THR B 1 280 ? 8.172 -15.062 -27.859 1 85 280 THR B O 1
ATOM 5482 N N . VAL B 1 281 ? 6.262 -15.977 -27.203 1 86.81 281 VAL B N 1
ATOM 5483 C CA . VAL B 1 281 ? 6.797 -16.469 -25.938 1 86.81 281 VAL B CA 1
ATOM 5484 C C . VAL B 1 281 ? 7.734 -17.656 -26.203 1 86.81 281 VAL B C 1
ATOM 5486 O O . VAL B 1 281 ? 8.812 -17.734 -25.609 1 86.81 281 VAL B O 1
ATOM 5489 N N . ILE B 1 282 ? 7.305 -18.516 -27.047 1 92.81 282 ILE B N 1
ATOM 5490 C CA . ILE B 1 282 ? 8.086 -19.703 -27.375 1 92.81 282 ILE B CA 1
ATOM 5491 C C . ILE B 1 282 ? 9.414 -19.297 -28 1 92.81 282 ILE B C 1
ATOM 5493 O O . ILE B 1 282 ? 10.453 -19.906 -27.719 1 92.81 282 ILE B O 1
ATOM 5497 N N . GLU B 1 283 ? 9.367 -18.297 -28.828 1 91 283 GLU B N 1
ATOM 5498 C CA . GLU B 1 283 ? 10.609 -17.812 -29.438 1 91 283 GLU B CA 1
ATOM 5499 C C . GLU B 1 283 ? 11.602 -17.344 -28.391 1 91 283 GLU B C 1
ATOM 5501 O O . GLU B 1 283 ? 12.797 -17.609 -28.484 1 91 283 GLU B O 1
ATOM 5506 N N . ARG B 1 284 ? 11.102 -16.734 -27.422 1 85.06 284 ARG B N 1
ATOM 5507 C CA . ARG B 1 284 ? 11.953 -16.281 -26.344 1 85.06 284 ARG B CA 1
ATOM 5508 C C . ARG B 1 284 ? 12.469 -17.453 -25.516 1 85.06 284 ARG B C 1
ATOM 5510 O O . ARG B 1 284 ? 13.617 -17.453 -25.062 1 85.06 284 ARG B O 1
ATOM 5517 N N . ALA B 1 285 ? 11.609 -18.422 -25.266 1 90.06 285 ALA B N 1
ATOM 5518 C CA . ALA B 1 285 ? 11.977 -19.594 -24.484 1 90.06 285 ALA B CA 1
ATOM 5519 C C . ALA B 1 285 ? 13.094 -20.391 -25.172 1 90.06 285 ALA B C 1
ATOM 5521 O O . ALA B 1 285 ? 14.023 -20.844 -24.5 1 90.06 285 ALA B O 1
ATOM 5522 N N . LYS B 1 286 ? 13 -20.453 -26.438 1 92.38 286 LYS B N 1
ATOM 5523 C CA . LYS B 1 286 ? 13.984 -21.203 -27.203 1 92.38 286 LYS B CA 1
ATOM 5524 C C . LYS B 1 286 ? 15.383 -20.641 -27.016 1 92.38 286 LYS B C 1
ATOM 5526 O O . LYS B 1 286 ? 16.375 -21.375 -27.062 1 92.38 286 LYS B O 1
ATOM 5531 N N . SER B 1 287 ? 15.398 -19.391 -26.781 1 88 287 SER B N 1
ATOM 5532 C CA . SER B 1 287 ? 16.688 -18.719 -26.688 1 88 287 SER B CA 1
ATOM 5533 C C . SER B 1 287 ? 17.172 -18.656 -25.25 1 88 287 SER B C 1
ATOM 5535 O O . SER B 1 287 ? 18.281 -18.172 -24.984 1 88 287 SER B O 1
ATOM 5537 N N . SER B 1 288 ? 16.422 -19.141 -24.438 1 84.12 288 SER B N 1
ATOM 5538 C CA . SER B 1 288 ? 16.812 -19.062 -23.031 1 84.12 288 SER B CA 1
ATOM 5539 C C . SER B 1 288 ? 17.906 -20.078 -22.703 1 84.12 288 SER B C 1
ATOM 5541 O O . SER B 1 288 ? 17.938 -21.172 -23.266 1 84.12 288 SER B O 1
ATOM 5543 N N . GLU B 1 289 ? 18.719 -19.75 -21.734 1 81.12 289 GLU B N 1
ATOM 5544 C CA . GLU B 1 289 ? 19.828 -20.609 -21.312 1 81.12 289 GLU B CA 1
ATOM 5545 C C . GLU B 1 289 ? 19.312 -21.938 -20.75 1 81.12 289 GLU B C 1
ATOM 5547 O O . GLU B 1 289 ? 19.984 -22.953 -20.828 1 81.12 289 GLU B O 1
ATOM 5552 N N . ARG B 1 290 ? 18.156 -21.938 -20.25 1 83.12 290 ARG B N 1
ATOM 5553 C CA . ARG B 1 290 ? 17.547 -23.109 -19.641 1 83.12 290 ARG B CA 1
ATOM 5554 C C . ARG B 1 290 ? 17.453 -24.266 -20.625 1 83.12 290 ARG B C 1
ATOM 5556 O O . ARG B 1 290 ? 17.656 -25.422 -20.266 1 83.12 290 ARG B O 1
ATOM 5563 N N . TRP B 1 291 ? 17.188 -23.875 -21.828 1 89.69 291 TRP B N 1
ATOM 5564 C CA . TRP B 1 291 ? 16.875 -24.922 -22.797 1 89.69 291 TRP B CA 1
ATOM 5565 C C . TRP B 1 291 ? 18 -25.078 -23.812 1 89.69 291 TRP B C 1
ATOM 5567 O O . TRP B 1 291 ? 17.984 -26.016 -24.609 1 89.69 291 TRP B O 1
ATOM 5577 N N . THR B 1 292 ? 18.859 -24.141 -23.812 1 88 292 THR B N 1
ATOM 5578 C CA . THR B 1 292 ? 19.938 -24.203 -24.797 1 88 292 THR B CA 1
ATOM 5579 C C . THR B 1 292 ? 21.172 -24.875 -24.203 1 88 292 THR B C 1
ATOM 5581 O O . THR B 1 292 ? 22.078 -25.297 -24.922 1 88 292 THR B O 1
ATOM 5584 N N . GLN B 1 293 ? 21.109 -24.938 -22.922 1 83 293 GLN B N 1
ATOM 5585 C CA . GLN B 1 293 ? 22.266 -25.531 -22.234 1 83 293 GLN B CA 1
ATOM 5586 C C . GLN B 1 293 ? 21.812 -26.625 -21.266 1 83 293 GLN B C 1
ATOM 5588 O O . GLN B 1 293 ? 20.719 -26.578 -20.719 1 83 293 GLN B O 1
ATOM 5593 N N . GLY B 1 294 ? 22.516 -27.703 -21.234 1 78.62 294 GLY B N 1
ATOM 5594 C CA . GLY B 1 294 ? 22.297 -28.703 -20.188 1 78.62 294 GLY B CA 1
ATOM 5595 C C . GLY B 1 294 ? 21.547 -29.922 -20.688 1 78.62 294 GLY B C 1
ATOM 5596 O O . GLY B 1 294 ? 21.312 -30.062 -21.891 1 78.62 294 GLY B O 1
ATOM 5597 N N . PRO B 1 295 ? 21.156 -30.75 -19.781 1 82.19 295 PRO B N 1
ATOM 5598 C CA . PRO B 1 295 ? 20.625 -32.062 -20.109 1 82.19 295 PRO B CA 1
ATOM 5599 C C . PRO B 1 295 ? 19.172 -32.031 -20.594 1 82.19 295 PRO B C 1
ATOM 5601 O O . PRO B 1 295 ? 18.703 -32.969 -21.203 1 82.19 295 PRO B O 1
ATOM 5604 N N . LEU B 1 296 ? 18.516 -30.969 -20.422 1 88.31 296 LEU B N 1
ATOM 5605 C CA . LEU B 1 296 ? 17.094 -30.922 -20.75 1 88.31 296 LEU B CA 1
ATOM 5606 C C . LEU B 1 296 ? 16.906 -30.594 -22.234 1 88.31 296 LEU B C 1
ATOM 5608 O O . LEU B 1 296 ? 15.805 -30.75 -22.766 1 88.31 296 LEU B O 1
ATOM 5612 N N . GLN B 1 297 ? 17.922 -30.172 -22.875 1 88.25 297 GLN B N 1
ATOM 5613 C CA . GLN B 1 297 ? 17.844 -29.734 -24.25 1 88.25 297 GLN B CA 1
ATOM 5614 C C . GLN B 1 297 ? 17.328 -30.828 -25.172 1 88.25 297 GLN B C 1
ATOM 5616 O O . GLN B 1 297 ? 16.578 -30.562 -26.109 1 88.25 297 GLN B O 1
ATOM 5621 N N . GLU B 1 298 ? 17.688 -32.031 -24.828 1 90.06 298 GLU B N 1
ATOM 5622 C CA . GLU B 1 298 ? 17.312 -33.156 -25.703 1 90.06 298 GLU B CA 1
ATOM 5623 C C . GLU B 1 298 ? 15.945 -33.719 -25.328 1 90.06 298 GLU B C 1
ATOM 5625 O O . GLU B 1 298 ? 15.422 -34.594 -26.031 1 90.06 298 GLU B O 1
ATOM 5630 N N . ARG B 1 299 ? 15.359 -33.219 -24.297 1 93.38 299 ARG B N 1
ATOM 5631 C CA . ARG B 1 299 ? 14.117 -33.781 -23.797 1 93.38 299 ARG B CA 1
ATOM 5632 C C . ARG B 1 299 ? 12.953 -32.812 -23.969 1 93.38 299 ARG B C 1
ATOM 5634 O O . ARG B 1 299 ? 11.883 -33.031 -23.391 1 93.38 299 ARG B O 1
ATOM 5641 N N . ILE B 1 300 ? 13.156 -31.781 -24.734 1 95.31 300 ILE B N 1
ATOM 5642 C CA . ILE B 1 300 ? 12.133 -30.734 -24.766 1 95.31 300 ILE B CA 1
ATOM 5643 C C . ILE B 1 300 ? 11.711 -30.484 -26.219 1 95.31 300 ILE B C 1
ATOM 5645 O O . ILE B 1 300 ? 12.539 -30.531 -27.125 1 95.31 300 ILE B O 1
ATOM 5649 N N . ALA B 1 301 ? 10.523 -30.312 -26.484 1 96.38 301 ALA B N 1
ATOM 5650 C CA . ALA B 1 301 ? 9.961 -29.781 -27.719 1 96.38 301 ALA B CA 1
ATOM 5651 C C . ALA B 1 301 ? 9.211 -28.469 -27.469 1 96.38 301 ALA B C 1
ATOM 5653 O O . ALA B 1 301 ? 8.633 -28.281 -26.391 1 96.38 301 ALA B O 1
ATOM 5654 N N . PHE B 1 302 ? 9.289 -27.578 -28.422 1 97.31 302 PHE B N 1
ATOM 5655 C CA . PHE B 1 302 ? 8.594 -26.312 -28.359 1 97.31 302 PHE B CA 1
ATOM 5656 C C . PHE B 1 302 ? 7.43 -26.281 -29.344 1 97.31 302 PHE B C 1
ATOM 5658 O O . PHE B 1 302 ? 7.594 -26.625 -30.516 1 97.31 302 PHE B O 1
ATOM 5665 N N . GLU B 1 303 ? 6.328 -25.969 -28.891 1 97.81 303 GLU B N 1
ATOM 5666 C CA . GLU B 1 303 ? 5.164 -25.812 -29.766 1 97.81 303 GLU B CA 1
ATOM 5667 C C . GLU B 1 303 ? 4.426 -24.5 -29.484 1 97.81 303 GLU B C 1
ATOM 5669 O O . GLU B 1 303 ? 4.27 -24.109 -28.328 1 97.81 303 GLU B O 1
ATOM 5674 N N . SER B 1 304 ? 4.031 -23.797 -30.531 1 96.75 304 SER B N 1
ATOM 5675 C CA . SER B 1 304 ? 3.311 -22.531 -30.406 1 96.75 304 SER B CA 1
ATOM 5676 C C . SER B 1 304 ? 1.829 -22.703 -30.719 1 96.75 304 SER B C 1
ATOM 5678 O O . SER B 1 304 ? 1.466 -23.484 -31.609 1 96.75 304 SER B O 1
ATOM 5680 N N . GLY B 1 305 ? 1.037 -22 -30 1 95.62 305 GLY B N 1
ATOM 5681 C CA . GLY B 1 305 ? -0.396 -21.984 -30.25 1 95.62 305 GLY B CA 1
ATOM 5682 C C . GLY B 1 305 ? -1.191 -21.375 -29.109 1 95.62 305 GLY B C 1
ATOM 5683 O O . GLY B 1 305 ? -0.615 -20.859 -28.141 1 95.62 305 GLY B O 1
ATOM 5684 N N . SER B 1 306 ? -2.482 -21.344 -29.297 1 95.25 306 SER B N 1
ATOM 5685 C CA . SER B 1 306 ? -3.406 -20.875 -28.266 1 95.25 306 SER B CA 1
ATOM 5686 C C . SER B 1 306 ? -4.16 -22.047 -27.625 1 95.25 306 SER B C 1
ATOM 5688 O O . SER B 1 306 ? -4.805 -22.828 -28.328 1 95.25 306 SER B O 1
ATOM 5690 N N . PHE B 1 307 ? -4.07 -22.094 -26.312 1 96.88 307 PHE B N 1
ATOM 5691 C CA . PHE B 1 307 ? -4.766 -23.188 -25.641 1 96.88 307 PHE B CA 1
ATOM 5692 C C . PHE B 1 307 ? -6.277 -23 -25.703 1 96.88 307 PHE B C 1
ATOM 5694 O O . PHE B 1 307 ? -7.043 -23.891 -25.344 1 96.88 307 PHE B O 1
ATOM 5701 N N . LEU B 1 308 ? -6.734 -21.844 -26.188 1 95.69 308 LEU B N 1
ATOM 5702 C CA . LEU B 1 308 ? -8.156 -21.625 -26.438 1 95.69 308 LEU B CA 1
ATOM 5703 C C . LEU B 1 308 ? -8.617 -22.422 -27.656 1 95.69 308 LEU B C 1
ATOM 5705 O O . LEU B 1 308 ? -9.82 -22.672 -27.812 1 95.69 308 LEU B O 1
ATOM 5709 N N . ASN B 1 309 ? -7.688 -22.781 -28.484 1 96.5 309 ASN B N 1
ATOM 5710 C CA . ASN B 1 309 ? -7.992 -23.531 -29.703 1 96.5 309 ASN B CA 1
ATOM 5711 C C . ASN B 1 309 ? -7.617 -25 -29.562 1 96.5 309 ASN B C 1
ATOM 5713 O O . ASN B 1 309 ? -8.461 -25.875 -29.75 1 96.5 309 ASN B O 1
ATOM 5717 N N . ARG B 1 310 ? -6.375 -25.203 -29.266 1 96.88 310 ARG B N 1
ATOM 5718 C CA . ARG B 1 310 ? -5.883 -26.562 -29.109 1 96.88 310 ARG B CA 1
ATOM 5719 C C . ARG B 1 310 ? -4.625 -26.594 -28.25 1 96.88 310 ARG B C 1
ATOM 5721 O O . ARG B 1 310 ? -3.975 -25.578 -28.047 1 96.88 310 ARG B O 1
ATOM 5728 N N . VAL B 1 311 ? -4.371 -27.781 -27.734 1 98.38 311 VAL B N 1
ATOM 5729 C CA . VAL B 1 311 ? -3.121 -28.047 -27.016 1 98.38 311 VAL B CA 1
ATOM 5730 C C . VAL B 1 311 ? -2.48 -29.312 -27.562 1 98.38 311 VAL B C 1
ATOM 5732 O O . VAL B 1 311 ? -3.143 -30.125 -28.219 1 98.38 311 VAL B O 1
ATOM 5735 N N . PRO B 1 312 ? -1.212 -29.453 -27.406 1 98.38 312 PRO B N 1
ATOM 5736 C CA . PRO B 1 312 ? -0.573 -30.672 -27.891 1 98.38 312 PRO B CA 1
ATOM 5737 C C . PRO B 1 312 ? -1.021 -31.922 -27.125 1 98.38 312 PRO B C 1
ATOM 5739 O O . PRO B 1 312 ? -1.455 -31.812 -25.984 1 98.38 312 PRO B O 1
ATOM 5742 N N . SER B 1 313 ? -0.889 -33.062 -27.828 1 97.88 313 SER B N 1
ATOM 5743 C CA . SER B 1 313 ? -1.177 -34.312 -27.172 1 97.88 313 SER B CA 1
ATOM 5744 C C . SER B 1 313 ? -0.089 -34.688 -26.156 1 97.88 313 SER B C 1
ATOM 5746 O O . SER B 1 313 ? 1.101 -34.531 -26.438 1 97.88 313 SER B O 1
ATOM 5748 N N . ALA B 1 314 ? -0.45 -35.094 -24.969 1 98 314 ALA B N 1
ATOM 5749 C CA . ALA B 1 314 ? 0.489 -35.438 -23.906 1 98 314 ALA B CA 1
ATOM 5750 C C . ALA B 1 314 ? -0.166 -36.344 -22.859 1 98 314 ALA B C 1
ATOM 5752 O O . ALA B 1 314 ? -1.371 -36.594 -22.922 1 98 314 ALA B O 1
ATOM 5753 N N . ASP B 1 315 ? 0.67 -36.875 -21.984 1 97.56 315 ASP B N 1
ATOM 5754 C CA . ASP B 1 315 ? 0.197 -37.75 -20.906 1 97.56 315 ASP B CA 1
ATOM 5755 C C . ASP B 1 315 ? -0.148 -36.906 -19.672 1 97.56 315 ASP B C 1
ATOM 5757 O O . ASP B 1 315 ? -1.113 -37.219 -18.969 1 97.56 315 ASP B O 1
ATOM 5761 N N . ILE B 1 316 ? 0.652 -36 -19.328 1 97.81 316 ILE B N 1
ATOM 5762 C CA . ILE B 1 316 ? 0.465 -35.125 -18.188 1 97.81 316 ILE B CA 1
ATOM 5763 C C . ILE B 1 316 ? 0.462 -33.656 -18.625 1 97.81 316 ILE B C 1
ATOM 5765 O O . ILE B 1 316 ? 1.353 -33.219 -19.375 1 97.81 316 ILE B O 1
ATOM 5769 N N . TYR B 1 317 ? -0.554 -33 -18.281 1 98.56 317 TYR B N 1
ATOM 5770 C CA . TYR B 1 317 ? -0.643 -31.562 -18.547 1 98.56 317 TYR B CA 1
ATOM 5771 C C . TYR B 1 317 ? -0.436 -30.766 -17.266 1 98.56 317 TYR B C 1
ATOM 5773 O O . TYR B 1 317 ? -1.035 -31.078 -16.234 1 98.56 317 TYR B O 1
ATOM 5781 N N . VAL B 1 318 ? 0.438 -29.797 -17.344 1 97.31 318 VAL B N 1
ATOM 5782 C CA . VAL B 1 318 ? 0.654 -28.875 -16.219 1 97.31 318 VAL B CA 1
ATOM 5783 C C . VAL B 1 318 ? 0.228 -27.469 -16.625 1 97.31 318 VAL B C 1
ATOM 5785 O O . VAL B 1 318 ? 0.636 -26.969 -17.672 1 97.31 318 VAL B O 1
ATOM 5788 N N . MET B 1 319 ? -0.62 -26.891 -15.844 1 96.88 319 MET B N 1
ATOM 5789 C CA . MET B 1 319 ? -1.059 -25.516 -16.031 1 96.88 319 MET B CA 1
ATOM 5790 C C . MET B 1 319 ? -0.847 -24.688 -14.773 1 96.88 319 MET B C 1
ATOM 5792 O O . MET B 1 319 ? -1.696 -24.688 -13.875 1 96.88 319 MET B O 1
ATOM 5796 N N . ARG B 1 320 ? 0.232 -24 -14.766 1 92.94 320 ARG B N 1
ATOM 5797 C CA . ARG B 1 320 ? 0.518 -23.172 -13.602 1 92.94 320 ARG B CA 1
ATOM 5798 C C . ARG B 1 320 ? 0.076 -21.734 -13.828 1 92.94 320 ARG B C 1
ATOM 5800 O O . ARG B 1 320 ? 0.569 -21.062 -14.742 1 92.94 320 ARG B O 1
ATOM 5807 N N . MET B 1 321 ? -0.824 -21.234 -12.961 1 90 321 MET B N 1
ATOM 5808 C CA . MET B 1 321 ? -1.282 -19.844 -12.984 1 90 321 MET B CA 1
ATOM 5809 C C . MET B 1 321 ? -1.823 -19.484 -14.367 1 90 321 MET B C 1
ATOM 5811 O O . MET B 1 321 ? -1.43 -18.469 -14.938 1 90 321 MET B O 1
ATOM 5815 N N . ILE B 1 322 ? -2.605 -20.359 -14.922 1 93.44 322 ILE B N 1
ATOM 5816 C CA . ILE B 1 322 ? -3.234 -20.141 -16.219 1 93.44 322 ILE B CA 1
ATOM 5817 C C . ILE B 1 322 ? -4.734 -19.906 -16.047 1 93.44 322 ILE B C 1
ATOM 5819 O O . ILE B 1 322 ? -5.273 -18.891 -16.484 1 93.44 322 ILE B O 1
ATOM 5823 N N . LEU B 1 323 ? -5.352 -20.812 -15.312 1 95.31 323 LEU B N 1
ATOM 5824 C CA . LEU B 1 323 ? -6.809 -20.797 -15.234 1 95.31 323 LEU B CA 1
ATOM 5825 C C . LEU B 1 323 ? -7.301 -19.578 -14.453 1 95.31 323 LEU B C 1
ATOM 5827 O O . LEU B 1 323 ? -8.398 -19.094 -14.695 1 95.31 323 LEU B O 1
ATOM 5831 N N . HIS B 1 324 ? -6.492 -19.094 -13.562 1 92.44 324 HIS B N 1
ATOM 5832 C CA . HIS B 1 324 ? -6.926 -17.938 -12.766 1 92.44 324 HIS B CA 1
ATOM 5833 C C . HIS B 1 324 ? -7.008 -16.672 -13.617 1 92.44 324 HIS B C 1
ATOM 5835 O O . HIS B 1 324 ? -7.578 -15.672 -13.188 1 92.44 324 HIS B O 1
ATOM 5841 N N . ASP B 1 325 ? -6.523 -16.719 -14.812 1 90.88 325 ASP B N 1
ATOM 5842 C CA . ASP B 1 325 ? -6.574 -15.57 -15.711 1 90.88 325 ASP B CA 1
ATOM 5843 C C . ASP B 1 325 ? -7.941 -15.453 -16.375 1 90.88 325 ASP B C 1
ATOM 5845 O O . ASP B 1 325 ? -8.242 -14.445 -17.016 1 90.88 325 ASP B O 1
ATOM 5849 N N . TRP B 1 326 ? -8.805 -16.469 -16.188 1 92.69 326 TRP B N 1
ATOM 5850 C CA . TRP B 1 326 ? -9.984 -16.578 -17.047 1 92.69 326 TRP B CA 1
ATOM 5851 C C . TRP B 1 326 ? -11.242 -16.812 -16.219 1 92.69 326 TRP B C 1
ATOM 5853 O O . TRP B 1 326 ? -11.188 -17.422 -15.148 1 92.69 326 TRP B O 1
ATOM 5863 N N . PRO B 1 327 ? -12.398 -16.328 -16.828 1 91.25 327 PRO B N 1
ATOM 5864 C CA . PRO B 1 327 ? -13.672 -16.734 -16.219 1 91.25 327 PRO B CA 1
ATOM 5865 C C . PRO B 1 327 ? -13.945 -18.234 -16.359 1 91.25 327 PRO B C 1
ATOM 5867 O O . PRO B 1 327 ? -13.289 -18.906 -17.156 1 91.25 327 PRO B O 1
ATOM 5870 N N . ASP B 1 328 ? -14.961 -18.734 -15.68 1 94.44 328 ASP B N 1
ATOM 5871 C CA . ASP B 1 328 ? -15.219 -20.172 -15.586 1 94.44 328 ASP B CA 1
ATOM 5872 C C . ASP B 1 328 ? -15.547 -20.766 -16.953 1 94.44 328 ASP B C 1
ATOM 5874 O O . ASP B 1 328 ? -15.117 -21.875 -17.281 1 94.44 328 ASP B O 1
ATOM 5878 N N . ASP B 1 329 ? -16.297 -20.047 -17.703 1 95.31 329 ASP B N 1
ATOM 5879 C CA . ASP B 1 329 ? -16.719 -20.578 -19 1 95.31 329 ASP B CA 1
ATOM 5880 C C . ASP B 1 329 ? -15.516 -20.766 -19.938 1 95.31 329 ASP B C 1
ATOM 5882 O O . ASP B 1 329 ? -15.438 -21.75 -20.672 1 95.31 329 ASP B O 1
ATOM 5886 N N . VAL B 1 330 ? -14.594 -19.859 -19.859 1 95.75 330 VAL B N 1
ATOM 5887 C CA . VAL B 1 330 ? -13.398 -19.953 -20.688 1 95.75 330 VAL B CA 1
ATOM 5888 C C . VAL B 1 330 ? -12.484 -21.047 -20.156 1 95.75 330 VAL B C 1
ATOM 5890 O O . VAL B 1 330 ? -11.859 -21.781 -20.922 1 95.75 330 VAL B O 1
ATOM 5893 N N . CYS B 1 331 ? -12.422 -21.203 -18.844 1 97.56 331 CYS B N 1
ATOM 5894 C CA . CYS B 1 331 ? -11.648 -22.281 -18.25 1 97.56 331 CYS B CA 1
ATOM 5895 C C . CYS B 1 331 ? -12.156 -23.641 -18.719 1 97.56 331 CYS B C 1
ATOM 5897 O O . CYS B 1 331 ? -11.359 -24.531 -19.031 1 97.56 331 CYS B O 1
ATOM 5899 N N . VAL B 1 332 ? -13.461 -23.766 -18.766 1 98.06 332 VAL B N 1
ATOM 5900 C CA . VAL B 1 332 ? -14.062 -25.016 -19.219 1 98.06 332 VAL B CA 1
ATOM 5901 C C . VAL B 1 332 ? -13.641 -25.297 -20.656 1 98.06 332 VAL B C 1
ATOM 5903 O O . VAL B 1 332 ? -13.266 -26.422 -21 1 98.06 332 VAL B O 1
ATOM 5906 N N . LYS B 1 333 ? -13.672 -24.25 -21.453 1 97.81 333 LYS B N 1
ATOM 5907 C CA . LYS B 1 333 ? -13.25 -24.406 -22.844 1 97.81 333 LYS B CA 1
ATOM 5908 C C . LYS B 1 333 ? -11.797 -24.859 -22.938 1 97.81 333 LYS B C 1
ATOM 5910 O O . LYS B 1 333 ? -11.469 -25.75 -23.703 1 97.81 333 LYS B O 1
ATOM 5915 N N . ILE B 1 334 ? -10.914 -24.234 -22.188 1 98.19 334 ILE B N 1
ATOM 5916 C CA . ILE B 1 334 ? -9.5 -24.578 -22.156 1 98.19 334 ILE B CA 1
ATOM 5917 C C . ILE B 1 334 ? -9.328 -26.031 -21.75 1 98.19 334 ILE B C 1
ATOM 5919 O O . ILE B 1 334 ? -8.594 -26.781 -22.391 1 98.19 334 ILE B O 1
ATOM 5923 N N . LEU B 1 335 ? -10.031 -26.438 -20.719 1 98.5 335 LEU B N 1
ATOM 5924 C CA . LEU B 1 335 ? -9.891 -27.781 -20.172 1 98.5 335 LEU B CA 1
ATOM 5925 C C . LEU B 1 335 ? -10.484 -28.812 -21.109 1 98.5 335 LEU B C 1
ATOM 5927 O O . LEU B 1 335 ? -9.992 -29.938 -21.188 1 98.5 335 LEU B O 1
ATOM 5931 N N . GLU B 1 336 ? -11.531 -28.438 -21.828 1 98.31 336 GLU B N 1
ATOM 5932 C CA . GLU B 1 336 ? -12.07 -29.328 -22.859 1 98.31 336 GLU B CA 1
ATOM 5933 C C . GLU B 1 336 ? -11.031 -29.594 -23.953 1 98.31 336 GLU B C 1
ATOM 5935 O O . GLU B 1 336 ? -10.922 -30.719 -24.453 1 98.31 336 GLU B O 1
ATOM 5940 N N . ASN B 1 337 ? -10.375 -28.547 -24.344 1 98.38 337 ASN B N 1
ATOM 5941 C CA . ASN B 1 337 ? -9.305 -28.719 -25.312 1 98.38 337 ASN B CA 1
ATOM 5942 C C . ASN B 1 337 ? -8.211 -29.641 -24.797 1 98.38 337 ASN B C 1
ATOM 5944 O O . ASN B 1 337 ? -7.66 -30.453 -25.547 1 98.38 337 ASN B O 1
ATOM 5948 N N . VAL B 1 338 ? -7.863 -29.516 -23.516 1 98.56 338 VAL B N 1
ATOM 5949 C CA . VAL B 1 338 ? -6.883 -30.391 -22.891 1 98.56 338 VAL B CA 1
ATOM 5950 C C . VAL B 1 338 ? -7.398 -31.828 -22.891 1 98.56 338 VAL B C 1
ATOM 5952 O O . VAL B 1 338 ? -6.664 -32.75 -23.234 1 98.56 338 VAL B O 1
ATOM 5955 N N . ARG B 1 339 ? -8.648 -32 -22.531 1 98.25 339 ARG B N 1
ATOM 5956 C CA . ARG B 1 339 ? -9.25 -33.344 -22.484 1 98.25 339 ARG B CA 1
ATOM 5957 C C . ARG B 1 339 ? -9.211 -34 -23.844 1 98.25 339 ARG B C 1
ATOM 5959 O O . ARG B 1 339 ? -8.914 -35.188 -23.953 1 98.25 339 ARG B O 1
ATOM 5966 N N . ARG B 1 340 ? -9.516 -33.25 -24.875 1 97.75 340 ARG B N 1
ATOM 5967 C CA . ARG B 1 340 ? -9.539 -33.781 -26.234 1 97.75 340 ARG B CA 1
ATOM 5968 C C . ARG B 1 340 ? -8.156 -34.281 -26.656 1 97.75 340 ARG B C 1
ATOM 5970 O O . ARG B 1 340 ? -8.031 -35.25 -27.406 1 97.75 340 ARG B O 1
ATOM 5977 N N . ALA B 1 341 ? -7.172 -33.594 -26.219 1 98.12 341 ALA B N 1
ATOM 5978 C CA . ALA B 1 341 ? -5.805 -33.875 -26.641 1 98.12 341 ALA B CA 1
ATOM 5979 C C . ALA B 1 341 ? -5.145 -34.906 -25.734 1 98.12 341 ALA B C 1
ATOM 5981 O O . ALA B 1 341 ? -4.125 -35.5 -26.094 1 98.12 341 ALA B O 1
ATOM 5982 N N . MET B 1 342 ? -5.637 -35.125 -24.562 1 97.81 342 MET B N 1
ATOM 5983 C CA . MET B 1 342 ? -5.008 -35.938 -23.531 1 97.81 342 MET B CA 1
ATOM 5984 C C . MET B 1 342 ? -4.953 -37.406 -23.938 1 97.81 342 MET B C 1
ATOM 5986 O O . MET B 1 342 ? -5.949 -37.969 -24.406 1 97.81 342 MET B O 1
ATOM 5990 N N . ARG B 1 343 ? -3.811 -38 -23.812 1 96.12 343 ARG B N 1
ATOM 5991 C CA . ARG B 1 343 ? -3.635 -39.438 -24.062 1 96.12 343 ARG B CA 1
ATOM 5992 C C . ARG B 1 343 ? -4.348 -40.25 -23 1 96.12 343 ARG B C 1
ATOM 5994 O O . ARG B 1 343 ? -4.688 -39.75 -21.922 1 96.12 343 ARG B O 1
ATOM 6001 N N . PRO B 1 344 ? -4.586 -41.5 -23.344 1 94 344 PRO B N 1
ATOM 6002 C CA . PRO B 1 344 ? -5.309 -42.375 -22.391 1 94 344 PRO B CA 1
ATOM 6003 C C . PRO B 1 344 ? -4.648 -42.406 -21.016 1 94 344 PRO B C 1
ATOM 6005 O O . PRO B 1 344 ? -3.42 -42.469 -20.922 1 94 344 PRO B O 1
ATOM 6008 N N . ASN B 1 345 ? -5.469 -42.312 -19.969 1 94.31 345 ASN B N 1
ATOM 6009 C CA . ASN B 1 345 ? -5.07 -42.344 -18.562 1 94.31 345 ASN B CA 1
ATOM 6010 C C . ASN B 1 345 ? -4.285 -41.094 -18.172 1 94.31 345 ASN B C 1
ATOM 6012 O O . ASN B 1 345 ? -3.611 -41.094 -17.141 1 94.31 345 ASN B O 1
ATOM 6016 N N . GLY B 1 346 ? -4.359 -40.125 -19 1 96.62 346 GLY B N 1
ATOM 6017 C CA . GLY B 1 346 ? -3.609 -38.906 -18.766 1 96.62 346 GLY B CA 1
ATOM 6018 C C . GLY B 1 346 ? -4.051 -38.188 -17.516 1 96.62 346 GLY B C 1
ATOM 6019 O O . GLY B 1 346 ? -5.027 -38.562 -16.875 1 96.62 346 GLY B O 1
ATOM 6020 N N . ARG B 1 347 ? -3.232 -37.188 -17.047 1 97.81 347 ARG B N 1
ATOM 6021 C CA . ARG B 1 347 ? -3.49 -36.375 -15.852 1 97.81 347 ARG B CA 1
ATOM 6022 C C . ARG B 1 347 ? -3.387 -34.906 -16.141 1 97.81 347 ARG B C 1
ATOM 6024 O O . ARG B 1 347 ? -2.617 -34.469 -17.016 1 97.81 347 ARG B O 1
ATOM 6031 N N . LEU B 1 348 ? -4.246 -34.219 -15.508 1 98.5 348 LEU B N 1
ATOM 6032 C CA . LEU B 1 348 ? -4.195 -32.75 -15.492 1 98.5 348 LEU B CA 1
ATOM 6033 C C . LEU B 1 348 ? -3.744 -32.25 -14.133 1 98.5 348 LEU B C 1
ATOM 6035 O O . LEU B 1 348 ? -4.324 -32.625 -13.109 1 98.5 348 LEU B O 1
ATOM 6039 N N . ILE B 1 349 ? -2.691 -31.5 -14.109 1 98.12 349 ILE B N 1
ATOM 6040 C CA . ILE B 1 349 ? -2.207 -30.875 -12.883 1 98.12 349 ILE B CA 1
ATOM 6041 C C . ILE B 1 349 ? -2.311 -29.359 -12.992 1 98.12 349 ILE B C 1
ATOM 6043 O O . ILE B 1 349 ? -1.568 -28.734 -13.758 1 98.12 349 ILE B O 1
ATOM 6047 N N . VAL B 1 350 ? -3.191 -28.797 -12.227 1 97.81 350 VAL B N 1
ATOM 6048 C CA . VAL B 1 350 ? -3.322 -27.344 -12.141 1 97.81 350 VAL B CA 1
ATOM 6049 C C . VAL B 1 350 ? -2.584 -26.828 -10.906 1 97.81 350 VAL B C 1
ATOM 6051 O O . VAL B 1 350 ? -2.795 -27.328 -9.805 1 97.81 350 VAL B O 1
ATOM 6054 N N . VAL B 1 351 ? -1.658 -25.922 -11.156 1 93.94 351 VAL B N 1
ATOM 6055 C CA . VAL B 1 351 ? -0.896 -25.297 -10.078 1 93.94 351 VAL B CA 1
ATOM 6056 C C . VAL B 1 351 ? -1.378 -23.875 -9.852 1 93.94 351 VAL B C 1
ATOM 6058 O O . VAL B 1 351 ? -1.018 -22.969 -10.602 1 93.94 351 VAL B O 1
ATOM 6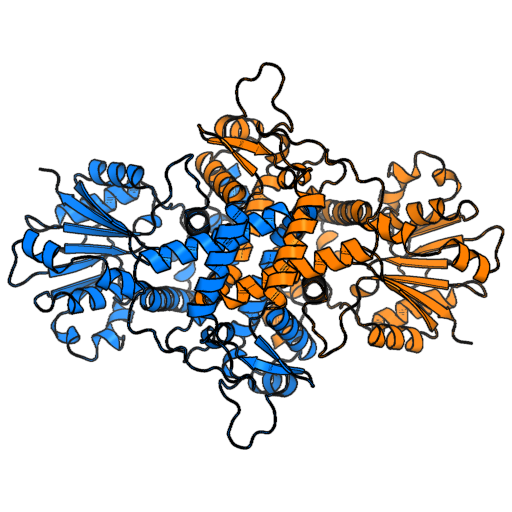061 N N . ASP B 1 352 ? -2.156 -23.641 -8.812 1 91.81 352 ASP B N 1
ATOM 6062 C CA . ASP B 1 352 ? -2.727 -22.328 -8.484 1 91.81 352 ASP B CA 1
ATOM 6063 C C . ASP B 1 352 ? -2.883 -22.172 -6.977 1 91.81 352 ASP B C 1
ATOM 6065 O O . ASP B 1 352 ? -2.549 -23.078 -6.211 1 91.81 352 ASP B O 1
ATOM 6069 N N . SER B 1 353 ? -3.188 -20.984 -6.582 1 87.81 353 SER B N 1
ATOM 6070 C CA . SER B 1 353 ? -3.506 -20.734 -5.184 1 87.81 353 SER B CA 1
ATOM 6071 C C . SER B 1 353 ? -5 -20.891 -4.918 1 87.81 353 SER B C 1
ATOM 6073 O O . SER B 1 353 ? -5.824 -20.344 -5.648 1 87.81 353 SER B O 1
ATOM 6075 N N . LEU B 1 354 ? -5.359 -21.641 -3.904 1 88.56 354 LEU B N 1
ATOM 6076 C CA . LEU B 1 354 ? -6.766 -21.875 -3.6 1 88.56 354 LEU B CA 1
ATOM 6077 C C . LEU B 1 354 ? -7.285 -20.844 -2.594 1 88.56 354 LEU B C 1
ATOM 6079 O O . LEU B 1 354 ? -6.598 -20.531 -1.618 1 88.56 354 LEU B O 1
ATOM 6083 N N . LEU B 1 355 ? -8.422 -20.328 -2.875 1 86.25 355 LEU B N 1
ATOM 6084 C CA . LEU B 1 355 ? -9.141 -19.484 -1.926 1 86.25 355 LEU B CA 1
ATOM 6085 C C . LEU B 1 355 ? -9.75 -20.328 -0.812 1 86.25 355 LEU B C 1
ATOM 6087 O O . LEU B 1 355 ? -10.148 -21.484 -1.039 1 86.25 355 LEU B O 1
ATOM 6091 N N . ALA B 1 356 ? -9.773 -19.703 0.332 1 77.5 356 ALA B N 1
ATOM 6092 C CA . ALA B 1 356 ? -10.57 -20.328 1.389 1 77.5 356 ALA B CA 1
ATOM 6093 C C . ALA B 1 356 ? -12.047 -20.344 1.03 1 77.5 356 ALA B C 1
ATOM 6095 O O . ALA B 1 356 ? -12.531 -19.453 0.308 1 77.5 356 ALA B O 1
ATOM 6096 N N . PRO B 1 357 ? -12.688 -21.422 1.55 1 73.69 357 PRO B N 1
ATOM 6097 C CA . PRO B 1 357 ? -14.133 -21.422 1.299 1 73.69 357 PRO B CA 1
ATOM 6098 C C . PRO B 1 357 ? -14.828 -20.188 1.858 1 73.69 357 PRO B C 1
ATOM 6100 O O . PRO B 1 357 ? -14.32 -19.547 2.791 1 73.69 357 PRO B O 1
ATOM 6103 N N . GLU B 1 358 ? -15.961 -19.953 1.15 1 66.06 358 GLU B N 1
ATOM 6104 C CA . GLU B 1 358 ? -16.766 -18.812 1.585 1 66.06 358 GLU B CA 1
ATOM 6105 C C . GLU B 1 358 ? -17.047 -18.875 3.08 1 66.06 358 GLU B C 1
ATOM 6107 O O . GLU B 1 358 ? -17.391 -19.938 3.605 1 66.06 358 GLU B O 1
ATOM 6112 N N . GLY B 1 359 ? -16.938 -17.812 3.734 1 59.25 359 GLY B N 1
ATOM 6113 C CA . GLY B 1 359 ? -17.266 -17.719 5.148 1 59.25 359 GLY B CA 1
ATOM 6114 C C . GLY B 1 359 ? -16.156 -18.219 6.055 1 59.25 359 GLY B C 1
ATOM 6115 O O . GLY B 1 359 ? -16.25 -18.125 7.277 1 59.25 359 GLY B O 1
ATOM 6116 N N . GLN B 1 360 ? -15.32 -18.859 5.523 1 58.78 360 GLN B N 1
ATOM 6117 C CA . GLN B 1 360 ? -14.258 -19.422 6.352 1 58.78 360 GLN B CA 1
ATOM 6118 C C . GLN B 1 360 ? -12.992 -18.562 6.266 1 58.78 360 GLN B C 1
ATOM 6120 O O . GLN B 1 360 ? -11.891 -19.047 6.543 1 58.78 360 GLN B O 1
ATOM 6125 N N . TYR B 1 361 ? -13.289 -17.375 5.969 1 52.12 361 TYR B N 1
ATOM 6126 C CA . TYR B 1 361 ? -12.102 -16.531 5.855 1 52.12 361 TYR B CA 1
ATOM 6127 C C . TYR B 1 361 ? -11.289 -16.562 7.145 1 52.12 361 TYR B C 1
ATOM 6129 O O . TYR B 1 361 ? -11.773 -16.141 8.195 1 52.12 361 TYR B O 1
ATOM 6137 N N . THR B 1 362 ? -10.859 -17.609 7.492 1 47.62 362 THR B N 1
ATOM 6138 C CA . THR B 1 362 ? -9.938 -17.453 8.617 1 47.62 362 THR B CA 1
ATOM 6139 C C . THR B 1 362 ? -8.617 -16.844 8.148 1 47.62 362 THR B C 1
ATOM 6141 O O . THR B 1 362 ? -8.258 -16.938 6.977 1 47.62 362 THR B O 1
ATOM 6144 N N . ARG B 1 363 ? -8.164 -15.844 8.891 1 48.66 363 ARG B N 1
ATOM 6145 C CA . ARG B 1 363 ? -6.793 -15.344 8.836 1 48.66 363 ARG B CA 1
ATOM 6146 C C . ARG B 1 363 ? -5.816 -16.438 8.438 1 48.66 363 ARG B C 1
ATOM 6148 O O . ARG B 1 363 ? -4.609 -16.203 8.352 1 48.66 363 ARG B O 1
ATOM 6155 N N . GLN B 1 364 ? -6.379 -17.656 8.156 1 45.69 364 GLN B N 1
ATOM 6156 C CA . GLN B 1 364 ? -5.465 -18.766 7.871 1 45.69 364 GLN B CA 1
ATOM 6157 C C . GLN B 1 364 ? -4.949 -18.688 6.434 1 45.69 364 GLN B C 1
ATOM 6159 O O . GLN B 1 364 ? -3.863 -19.188 6.133 1 45.69 364 GLN B O 1
ATOM 6164 N N . VAL B 1 365 ? -5.75 -18.031 5.641 1 54 365 VAL B N 1
ATOM 6165 C CA . VAL B 1 365 ? -5.168 -17.875 4.312 1 54 365 VAL B CA 1
ATOM 6166 C C . VAL B 1 365 ? -4.453 -16.531 4.211 1 54 365 VAL B C 1
ATOM 6168 O O . VAL B 1 365 ? -4.992 -15.5 4.637 1 54 365 VAL B O 1
ATOM 6171 N N . PRO B 1 366 ? -3.314 -16.688 3.762 1 63.59 366 PRO B N 1
ATOM 6172 C CA . PRO B 1 366 ? -2.574 -15.43 3.631 1 63.59 366 PRO B CA 1
ATOM 6173 C C . PRO B 1 366 ? -3.33 -14.383 2.818 1 63.59 366 PRO B C 1
ATOM 6175 O O . PRO B 1 366 ? -3.939 -14.711 1.798 1 63.59 366 PRO B O 1
ATOM 6178 N N . VAL B 1 367 ? -3.541 -13.234 3.303 1 70.31 367 VAL B N 1
ATOM 6179 C CA . VAL B 1 367 ? -4.152 -12.078 2.658 1 70.31 367 VAL B CA 1
ATOM 6180 C C . VAL B 1 367 ? -3.666 -11.969 1.216 1 70.31 367 VAL B C 1
ATOM 6182 O O . VAL B 1 367 ? -4.367 -11.43 0.355 1 70.31 367 VAL B O 1
ATOM 6185 N N . SER B 1 368 ? -2.66 -12.703 0.993 1 75 368 SER B N 1
ATOM 6186 C CA . SER B 1 368 ? -2.025 -12.625 -0.319 1 75 368 SER B CA 1
ATOM 6187 C C . SER B 1 368 ? -2.891 -13.281 -1.39 1 75 368 SER B C 1
ATOM 6189 O O . SER B 1 368 ? -2.912 -12.836 -2.539 1 75 368 SER B O 1
ATOM 6191 N N . VAL B 1 369 ? -3.641 -14.297 -0.991 1 77.62 369 VAL B N 1
ATOM 6192 C CA . VAL B 1 369 ? -4.457 -14.992 -1.978 1 77.62 369 VAL B CA 1
ATOM 6193 C C . VAL B 1 369 ? -5.652 -14.125 -2.365 1 77.62 369 VAL B C 1
ATOM 6195 O O . VAL B 1 369 ? -6.031 -14.062 -3.537 1 77.62 369 VAL B O 1
ATOM 6198 N N . GLU B 1 370 ? -6.242 -13.477 -1.415 1 80.75 370 GLU B N 1
ATOM 6199 C CA . GLU B 1 370 ? -7.34 -12.555 -1.707 1 80.75 370 GLU B CA 1
ATOM 6200 C C . GLU B 1 370 ? -6.863 -11.391 -2.562 1 80.75 370 GLU B C 1
ATOM 6202 O O . GLU B 1 370 ? -7.586 -10.93 -3.449 1 80.75 370 GLU B O 1
ATOM 6207 N N . LEU B 1 371 ? -5.723 -10.969 -2.248 1 82.69 371 LEU B N 1
ATOM 6208 C CA . LEU B 1 371 ? -5.129 -9.891 -3.037 1 82.69 371 LEU B CA 1
ATOM 6209 C C . LEU B 1 371 ? -4.922 -10.328 -4.484 1 82.69 371 LEU B C 1
ATOM 6211 O O . LEU B 1 371 ? -5.285 -9.609 -5.414 1 82.69 371 LEU B O 1
ATOM 6215 N N . GLN B 1 372 ? -4.41 -11.492 -4.617 1 84.25 372 GLN B N 1
ATOM 6216 C CA . GLN B 1 372 ? -4.176 -12.023 -5.957 1 84.25 372 GLN B CA 1
ATOM 6217 C C . GLN B 1 372 ? -5.492 -12.227 -6.703 1 84.25 372 GLN B C 1
ATOM 6219 O O . GLN B 1 372 ? -5.57 -11.992 -7.914 1 84.25 372 GLN B O 1
ATOM 6224 N N . ASP B 1 373 ? -6.477 -12.688 -5.961 1 88.12 373 ASP B N 1
ATOM 6225 C CA . ASP B 1 373 ? -7.797 -12.867 -6.555 1 88.12 373 ASP B CA 1
ATOM 6226 C C . ASP B 1 373 ? -8.32 -11.555 -7.148 1 88.12 373 ASP B C 1
ATOM 6228 O O . ASP B 1 373 ? -8.75 -11.523 -8.297 1 88.12 373 ASP B O 1
ATOM 6232 N N . LEU B 1 374 ? -8.2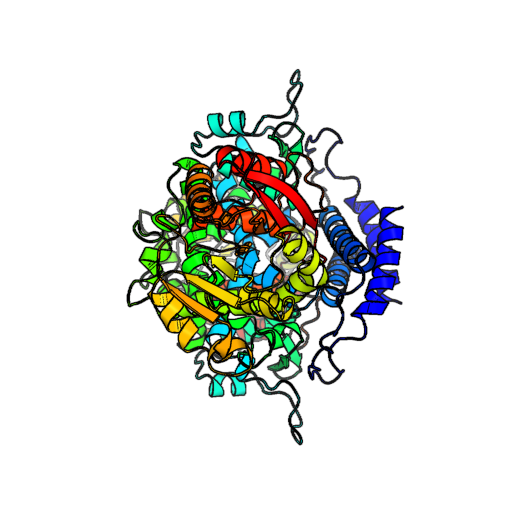11 -10.508 -6.418 1 88.62 374 LEU B N 1
ATOM 6233 C CA . LEU B 1 374 ? -8.672 -9.211 -6.887 1 88.62 374 LEU B CA 1
ATOM 6234 C C . LEU B 1 374 ? -7.816 -8.711 -8.039 1 88.62 374 LEU B C 1
ATOM 6236 O O . LEU B 1 374 ? -8.32 -8.062 -8.961 1 88.62 374 LEU B O 1
ATOM 6240 N N . HIS B 1 375 ? -6.617 -8.969 -7.918 1 89.12 375 HIS B N 1
ATOM 6241 C CA . HIS B 1 375 ? -5.715 -8.555 -8.984 1 89.12 375 HIS B CA 1
ATOM 6242 C C . HIS B 1 375 ? -6.086 -9.227 -10.305 1 89.12 375 HIS B C 1
ATOM 6244 O O . HIS B 1 375 ? -6.055 -8.586 -11.359 1 89.12 375 HIS B O 1
ATOM 6250 N N . MET B 1 376 ? -6.438 -10.469 -10.266 1 89.62 376 MET B N 1
ATOM 6251 C CA . MET B 1 376 ? -6.844 -11.172 -11.477 1 89.62 376 MET B CA 1
ATOM 6252 C C . MET B 1 376 ? -8.117 -10.562 -12.055 1 89.62 376 MET B C 1
ATOM 6254 O O . MET B 1 376 ? -8.266 -10.469 -13.273 1 89.62 376 MET B O 1
ATOM 6258 N N . ALA B 1 377 ? -8.945 -10.18 -11.18 1 90 377 ALA B N 1
ATOM 6259 C CA . ALA B 1 377 ? -10.188 -9.555 -11.641 1 90 377 ALA B CA 1
ATOM 6260 C C . ALA B 1 377 ? -9.906 -8.227 -12.344 1 90 377 ALA B C 1
ATOM 6262 O O . ALA B 1 377 ? -10.422 -7.973 -13.43 1 90 377 ALA B O 1
ATOM 6263 N N . VAL B 1 378 ? -9.086 -7.422 -11.734 1 89.25 378 VAL B N 1
ATOM 6264 C CA . VAL B 1 378 ? -8.805 -6.07 -12.203 1 89.25 378 VAL B CA 1
ATOM 6265 C C . VAL B 1 378 ? -8.039 -6.129 -13.523 1 89.25 378 VAL B C 1
ATOM 6267 O O . VAL B 1 378 ? -8.297 -5.336 -14.43 1 89.25 378 VAL B O 1
ATOM 6270 N N . MET B 1 379 ? -7.199 -7.121 -13.633 1 87.06 379 MET B N 1
ATOM 6271 C CA . MET B 1 379 ? -6.277 -7.145 -14.758 1 87.06 379 MET B CA 1
ATOM 6272 C C . MET B 1 379 ? -6.844 -7.965 -15.914 1 87.06 379 MET B C 1
ATOM 6274 O O . MET B 1 379 ? -6.625 -7.641 -17.078 1 87.06 379 MET B O 1
ATOM 6278 N N . LEU B 1 380 ? -7.586 -9.039 -15.539 1 86.44 380 LEU B N 1
ATOM 6279 C CA . LEU B 1 380 ? -7.848 -10.031 -16.578 1 86.44 380 LEU B CA 1
ATOM 6280 C C . LEU B 1 380 ? -9.289 -10.508 -16.531 1 86.44 380 LEU B C 1
ATOM 6282 O O . LEU B 1 380 ? -9.688 -11.398 -17.281 1 86.44 380 LEU B O 1
ATOM 6286 N N . ASN B 1 381 ? -10.07 -9.922 -15.617 1 84.94 381 ASN B N 1
ATOM 6287 C CA . ASN B 1 381 ? -11.406 -10.445 -15.359 1 84.94 381 ASN B CA 1
ATOM 6288 C C . ASN B 1 381 ? -11.375 -11.922 -14.969 1 84.94 381 ASN B C 1
ATOM 6290 O O . ASN B 1 381 ? -12.281 -12.68 -15.312 1 84.94 381 ASN B O 1
ATOM 6294 N N . GLY B 1 382 ? -10.297 -12.336 -14.414 1 90.56 382 GLY B N 1
ATOM 6295 C CA . GLY B 1 382 ? -10.102 -13.688 -13.906 1 90.56 382 GLY B CA 1
ATOM 6296 C C . GLY B 1 382 ? -10.438 -13.828 -12.43 1 90.56 382 GLY B C 1
ATOM 6297 O O . GLY B 1 382 ? -11.188 -13.016 -11.883 1 90.56 382 GLY B O 1
ATOM 6298 N N . LYS B 1 383 ? -10.047 -14.961 -11.867 1 90.88 383 LYS B N 1
ATOM 6299 C CA . LYS B 1 383 ? -10.32 -15.188 -10.453 1 90.88 383 LYS B CA 1
ATOM 6300 C C . LYS B 1 383 ? -9.531 -16.375 -9.922 1 90.88 383 LYS B C 1
ATOM 6302 O O . LYS B 1 383 ? -9.203 -17.297 -10.672 1 90.88 383 LYS B O 1
ATOM 6307 N N . GLU B 1 384 ? -9.164 -16.266 -8.656 1 89.69 384 GLU B N 1
ATOM 6308 C CA . GLU B 1 384 ? -8.766 -17.469 -7.93 1 89.69 384 GLU B CA 1
ATOM 6309 C C . GLU B 1 384 ? -9.984 -18.297 -7.52 1 89.69 384 GLU B C 1
ATOM 6311 O O . GLU B 1 384 ? -11.094 -17.766 -7.441 1 89.69 384 GLU B O 1
ATOM 6316 N N . ARG B 1 385 ? -9.758 -19.562 -7.332 1 92.38 385 ARG B N 1
ATOM 6317 C CA . ARG B 1 385 ? -10.891 -20.453 -7.094 1 92.38 385 ARG B CA 1
ATOM 6318 C C . ARG B 1 385 ? -10.672 -21.297 -5.848 1 92.38 385 ARG B C 1
ATOM 6320 O O . ARG B 1 385 ? -9.531 -21.641 -5.516 1 92.38 385 ARG B O 1
ATOM 6327 N N . SER B 1 386 ? -11.789 -21.5 -5.141 1 89.44 386 SER B N 1
ATOM 6328 C CA . SER B 1 386 ? -11.766 -22.484 -4.062 1 89.44 386 SER B CA 1
ATOM 6329 C C . SER B 1 386 ? -11.734 -23.906 -4.609 1 89.44 386 SER B C 1
ATOM 6331 O O . SER B 1 386 ? -11.906 -24.125 -5.812 1 89.44 386 SER B O 1
ATOM 6333 N N . GLU B 1 387 ? -11.5 -24.859 -3.689 1 92.5 387 GLU B N 1
ATOM 6334 C CA . GLU B 1 387 ? -11.523 -26.266 -4.07 1 92.5 387 GLU B CA 1
ATOM 6335 C C . GLU B 1 387 ? -12.859 -26.641 -4.707 1 92.5 387 GLU B C 1
ATOM 6337 O O . GLU B 1 387 ? -12.898 -27.375 -5.699 1 92.5 387 GLU B O 1
ATOM 6342 N N . VAL B 1 388 ? -13.898 -26.078 -4.164 1 92.19 388 VAL B N 1
ATOM 6343 C CA . VAL B 1 388 ? -15.242 -26.391 -4.648 1 92.19 388 VAL B CA 1
ATOM 6344 C C . VAL B 1 388 ? -15.422 -25.828 -6.055 1 92.19 388 VAL B C 1
ATOM 6346 O O . VAL B 1 388 ? -15.969 -26.484 -6.934 1 92.19 388 VAL B O 1
ATOM 6349 N N . GLN B 1 389 ? -14.977 -24.672 -6.238 1 92.38 389 GLN B N 1
ATOM 6350 C CA . GLN B 1 389 ? -15.109 -24.031 -7.535 1 92.38 389 GLN B CA 1
ATOM 6351 C C . GLN B 1 389 ? -14.273 -24.734 -8.594 1 92.38 389 GLN B C 1
ATOM 6353 O O . GLN B 1 389 ? -14.688 -24.844 -9.75 1 92.38 389 GLN B O 1
ATOM 6358 N N . PHE B 1 390 ? -13.094 -25.203 -8.227 1 95.69 390 PHE B N 1
ATOM 6359 C CA . PHE B 1 390 ? -12.281 -25.984 -9.156 1 95.69 390 PHE B CA 1
ATOM 6360 C C . PHE B 1 390 ? -12.977 -27.281 -9.523 1 95.69 390 PHE B C 1
ATOM 6362 O O . PHE B 1 390 ? -12.938 -27.719 -10.68 1 95.69 390 PHE B O 1
ATOM 6369 N N . ARG B 1 391 ? -13.555 -27.859 -8.523 1 96.44 391 ARG B N 1
ATOM 6370 C CA . ARG B 1 391 ? -14.281 -29.094 -8.789 1 96.44 391 ARG B CA 1
ATOM 6371 C C . ARG B 1 391 ? -15.391 -28.875 -9.812 1 96.44 391 ARG B C 1
ATOM 6373 O O . ARG B 1 391 ? -15.578 -29.688 -10.719 1 96.44 391 ARG B O 1
ATOM 6380 N N . GLU B 1 392 ? -16.047 -27.797 -9.68 1 96.56 392 GLU B N 1
ATOM 6381 C CA . GLU B 1 392 ? -17.125 -27.469 -10.602 1 96.56 392 GLU B CA 1
ATOM 6382 C C . GLU B 1 392 ? -16.594 -27.25 -12.016 1 96.56 392 GLU B C 1
ATOM 6384 O O . GLU B 1 392 ? -17.188 -27.734 -12.984 1 96.56 392 GLU B O 1
ATOM 6389 N N . VAL B 1 393 ? -15.539 -26.562 -12.148 1 97.44 393 VAL B N 1
ATOM 6390 C CA . VAL B 1 393 ? -14.938 -26.281 -13.445 1 97.44 393 VAL B CA 1
ATOM 6391 C C . VAL B 1 393 ? -14.422 -27.578 -14.07 1 97.44 393 VAL B C 1
ATOM 6393 O O . VAL B 1 393 ? -14.594 -27.812 -15.266 1 97.44 393 VAL B O 1
ATOM 6396 N N . PHE B 1 394 ? -13.781 -28.422 -13.258 1 98.12 394 PHE B N 1
ATOM 6397 C CA . PHE B 1 394 ? -13.289 -29.703 -13.727 1 98.12 394 PHE B CA 1
ATOM 6398 C C . PHE B 1 394 ? -14.43 -30.562 -14.25 1 98.12 394 PHE B C 1
ATOM 6400 O O . PHE B 1 394 ? -14.359 -31.094 -15.367 1 98.12 394 PHE B O 1
ATOM 6407 N N . GLU B 1 395 ? -15.477 -30.625 -13.5 1 97.94 395 GLU B N 1
ATOM 6408 C CA . GLU B 1 395 ? -16.609 -31.469 -13.867 1 97.94 395 GLU B CA 1
ATOM 6409 C C . GLU B 1 395 ? -17.281 -30.953 -15.141 1 97.94 395 GLU B C 1
ATOM 6411 O O . GLU B 1 395 ? -17.641 -31.75 -16.016 1 97.94 395 GLU B O 1
ATOM 6416 N N . ALA B 1 396 ? -17.438 -29.719 -15.211 1 97.88 396 ALA B N 1
ATOM 6417 C CA . ALA B 1 396 ? -18.047 -29.109 -16.391 1 97.88 396 ALA B CA 1
ATOM 6418 C C . ALA B 1 396 ? -17.234 -29.406 -17.641 1 97.88 396 ALA B C 1
ATOM 6420 O O . ALA B 1 396 ? -17.781 -29.484 -18.75 1 97.88 396 ALA B O 1
ATOM 6421 N N . ALA B 1 397 ? -15.969 -29.609 -17.469 1 98.19 397 ALA B N 1
ATOM 6422 C CA . ALA B 1 397 ? -15.078 -29.844 -18.609 1 98.19 397 ALA B CA 1
ATOM 6423 C C . ALA B 1 397 ? -14.867 -31.328 -18.844 1 98.19 397 ALA B C 1
ATOM 6425 O O . ALA B 1 397 ? -14.109 -31.734 -19.734 1 98.19 397 ALA B O 1
ATOM 6426 N N . GLY B 1 398 ? -15.477 -32.156 -18.047 1 97.94 398 GLY B N 1
ATOM 6427 C CA . GLY B 1 398 ? -15.375 -33.594 -18.219 1 97.94 398 GLY B CA 1
ATOM 6428 C C . GLY B 1 398 ? -14.211 -34.188 -17.469 1 97.94 398 GLY B C 1
ATOM 6429 O O . GLY B 1 398 ? -13.719 -35.25 -17.844 1 97.94 398 GLY B O 1
ATOM 6430 N N . PHE B 1 399 ? -13.711 -33.562 -16.484 1 98.38 399 PHE B N 1
ATOM 6431 C CA . PHE B 1 399 ? -12.656 -34.094 -15.617 1 98.38 399 PHE B CA 1
ATOM 6432 C C . PHE B 1 399 ? -13.211 -34.406 -14.234 1 98.38 399 PHE B C 1
ATOM 6434 O O . PHE B 1 399 ? -14.227 -33.844 -13.812 1 98.38 399 PHE B O 1
ATOM 6441 N N . ARG B 1 400 ? -12.625 -35.312 -13.617 1 97.62 400 ARG B N 1
ATOM 6442 C CA . ARG B 1 400 ? -12.828 -35.562 -12.195 1 97.62 400 ARG B CA 1
ATOM 6443 C C . ARG B 1 400 ? -11.602 -35.156 -11.383 1 97.62 400 ARG B C 1
ATOM 6445 O O . ARG B 1 400 ? -10.469 -35.5 -11.734 1 97.62 400 ARG B O 1
ATOM 6452 N N . MET B 1 401 ? -11.844 -34.406 -10.375 1 97.25 401 MET B N 1
ATOM 6453 C CA . MET B 1 401 ? -10.758 -34 -9.492 1 97.25 401 MET B CA 1
ATOM 6454 C C . MET B 1 401 ? -10.312 -35.188 -8.609 1 97.25 401 MET B C 1
ATOM 6456 O O . MET B 1 401 ? -11.125 -35.781 -7.922 1 97.25 401 MET B O 1
ATOM 6460 N N . LEU B 1 402 ? -9.078 -35.469 -8.617 1 96.88 402 LEU B N 1
ATOM 6461 C CA . LEU B 1 402 ? -8.555 -36.625 -7.898 1 96.88 402 LEU B CA 1
ATOM 6462 C C . LEU B 1 402 ? -7.992 -36.219 -6.543 1 96.88 402 LEU B C 1
ATOM 6464 O O . LEU B 1 402 ? -8.164 -36.938 -5.555 1 96.88 402 LEU B O 1
ATOM 6468 N N . SER B 1 403 ? -7.297 -35.156 -6.516 1 95.94 403 SER B N 1
ATOM 6469 C CA . SER B 1 403 ? -6.652 -34.75 -5.273 1 95.94 403 SER B CA 1
ATOM 6470 C C . SER B 1 403 ? -6.305 -33.25 -5.285 1 95.94 403 SER B C 1
ATOM 6472 O O . SER B 1 403 ? -6.246 -32.625 -6.352 1 95.94 403 SER B O 1
ATOM 6474 N N . VAL B 1 404 ? -6.172 -32.719 -4.16 1 95.19 404 VAL B N 1
ATOM 6475 C CA . VAL B 1 404 ? -5.609 -31.391 -3.922 1 95.19 404 VAL B CA 1
ATOM 6476 C C . VAL B 1 404 ? -4.418 -31.484 -2.971 1 95.19 404 VAL B C 1
ATOM 6478 O O . VAL B 1 404 ? -4.551 -32 -1.856 1 95.19 404 VAL B O 1
ATOM 6481 N N . THR B 1 405 ? -3.299 -31.078 -3.488 1 93.19 405 THR B N 1
ATOM 6482 C CA . THR B 1 405 ? -2.102 -31.078 -2.656 1 93.19 405 THR B CA 1
ATOM 6483 C C . THR B 1 405 ? -1.78 -29.672 -2.178 1 93.19 405 THR B C 1
ATOM 6485 O O . THR B 1 405 ? -1.559 -28.766 -2.988 1 93.19 405 THR B O 1
ATOM 6488 N N . HIS B 1 406 ? -1.777 -29.531 -0.895 1 87.25 406 HIS B N 1
ATOM 6489 C CA . HIS B 1 406 ? -1.32 -28.297 -0.276 1 87.25 406 HIS B CA 1
ATOM 6490 C C . HIS B 1 406 ? 0.195 -28.281 -0.113 1 87.25 406 HIS B C 1
ATOM 6492 O O . HIS B 1 406 ? 0.764 -29.203 0.495 1 87.25 406 HIS B O 1
ATOM 6498 N N . THR B 1 407 ? 0.812 -27.297 -0.689 1 85.31 407 THR B N 1
ATOM 6499 C CA . THR B 1 407 ? 2.268 -27.234 -0.597 1 85.31 407 THR B CA 1
ATOM 6500 C C . THR B 1 407 ? 2.701 -26.344 0.553 1 85.31 407 THR B C 1
ATOM 6502 O O . THR B 1 407 ? 1.874 -25.656 1.156 1 85.31 407 THR B O 1
ATOM 6505 N N . ARG B 1 408 ? 4.027 -26.438 0.949 1 80.12 408 ARG B N 1
ATOM 6506 C CA . ARG B 1 408 ? 4.625 -25.547 1.95 1 80.12 408 ARG B CA 1
ATOM 6507 C C . ARG B 1 408 ? 4.801 -24.141 1.401 1 80.12 408 ARG B C 1
ATOM 6509 O O . ARG B 1 408 ? 5.277 -23.25 2.107 1 80.12 408 ARG B O 1
ATOM 6516 N N . GLY B 1 409 ? 4.309 -23.828 0.169 1 76.44 409 GLY B N 1
ATOM 6517 C CA . GLY B 1 409 ? 4.25 -22.516 -0.44 1 76.44 409 GLY B CA 1
ATOM 6518 C C . GLY B 1 409 ? 2.832 -22.016 -0.651 1 76.44 409 GLY B C 1
ATOM 6519 O O . GLY B 1 409 ? 1.914 -22.422 0.068 1 76.44 409 GLY B O 1
ATOM 6520 N N . ILE B 1 410 ? 2.701 -21.109 -1.543 1 76.62 410 ILE B N 1
ATOM 6521 C CA . ILE B 1 410 ? 1.401 -20.469 -1.712 1 76.62 410 ILE B CA 1
ATOM 6522 C C . ILE B 1 410 ? 0.582 -21.234 -2.75 1 76.62 410 ILE B C 1
ATOM 6524 O O . ILE B 1 410 ? -0.623 -21 -2.887 1 76.62 410 ILE B O 1
ATOM 6528 N N . PHE B 1 411 ? 1.253 -22.156 -3.389 1 85.75 411 PHE B N 1
ATOM 6529 C CA . PHE B 1 411 ? 0.565 -22.828 -4.48 1 85.75 411 PHE B CA 1
ATOM 6530 C C . PHE B 1 411 ? -0.06 -24.141 -4.004 1 85.75 411 PHE B C 1
ATOM 6532 O O . PHE B 1 411 ? 0.359 -24.688 -2.986 1 85.75 411 PHE B O 1
ATOM 6539 N N . HIS B 1 412 ? -1.027 -24.531 -4.688 1 90.94 412 HIS B N 1
ATOM 6540 C CA . HIS B 1 412 ? -1.678 -25.828 -4.586 1 90.94 412 HIS B CA 1
ATOM 6541 C C . HIS B 1 412 ? -1.66 -26.562 -5.926 1 90.94 412 HIS B C 1
ATOM 6543 O O . HIS B 1 412 ? -1.597 -25.922 -6.98 1 90.94 412 HIS B O 1
ATOM 6549 N N . LEU B 1 413 ? -1.571 -27.844 -5.793 1 95.06 413 LEU B N 1
ATOM 6550 C CA . LEU B 1 413 ? -1.701 -28.672 -6.992 1 95.06 413 LEU B CA 1
ATOM 6551 C C . LEU B 1 413 ? -3.037 -29.406 -7.008 1 95.06 413 LEU B C 1
ATOM 6553 O O . LEU B 1 413 ? -3.338 -30.172 -6.094 1 95.06 413 LEU B O 1
ATOM 6557 N N . VAL B 1 414 ? -3.809 -29.109 -7.996 1 97.25 414 VAL B N 1
ATOM 6558 C CA . VAL B 1 414 ? -5.082 -29.781 -8.203 1 97.25 414 VAL B CA 1
ATOM 6559 C C . VAL B 1 414 ? -4.945 -30.828 -9.312 1 97.25 414 VAL B C 1
ATOM 6561 O O . VAL B 1 414 ? -4.68 -30.469 -10.469 1 97.25 414 VAL B O 1
ATOM 6564 N N . GLU B 1 415 ? -5.156 -32.062 -8.977 1 98.06 415 GLU B N 1
ATOM 6565 C CA . GLU B 1 415 ? -4.988 -33.188 -9.906 1 98.06 415 GLU B CA 1
ATOM 6566 C C . GLU B 1 415 ? -6.332 -33.656 -10.453 1 98.06 415 GLU B C 1
ATOM 6568 O O . GLU B 1 415 ? -7.277 -33.844 -9.688 1 98.06 415 GLU B O 1
ATOM 6573 N N . GLY B 1 416 ? -6.359 -33.719 -11.758 1 98.06 416 GLY B N 1
ATOM 6574 C CA . GLY B 1 416 ? -7.57 -34.219 -12.391 1 98.06 416 GLY B CA 1
ATOM 6575 C C . GLY B 1 416 ? -7.309 -35.281 -13.414 1 98.06 416 GLY B C 1
ATOM 6576 O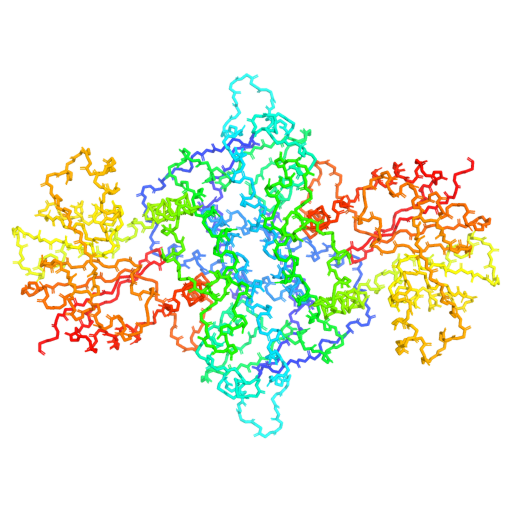 O . GLY B 1 416 ? -6.195 -35.406 -13.93 1 98.06 416 GLY B O 1
ATOM 6577 N N . ALA B 1 417 ? -8.336 -36.094 -13.664 1 97.81 417 ALA B N 1
ATOM 6578 C CA . ALA B 1 417 ? -8.367 -37.094 -14.727 1 97.81 417 ALA B CA 1
ATOM 6579 C C . ALA B 1 417 ? -9.68 -37.062 -15.492 1 97.81 417 ALA B C 1
ATOM 6581 O O . ALA B 1 417 ? -10.68 -36.531 -14.992 1 97.81 417 ALA B O 1
ATOM 6582 N N . VAL B 1 418 ? -9.602 -37.531 -16.734 1 97 418 VAL B N 1
ATOM 6583 C CA . VAL B 1 418 ? -10.836 -37.562 -17.516 1 97 418 VAL B CA 1
ATOM 6584 C C . VAL B 1 418 ? -11.883 -38.406 -16.781 1 97 418 VAL B C 1
ATOM 6586 O O . VAL B 1 418 ? -11.578 -39.469 -16.266 1 97 418 VAL B O 1
ATOM 6589 N N . ALA B 1 419 ? -13.117 -37.781 -16.719 1 92.12 419 ALA B N 1
ATOM 6590 C CA . ALA B 1 419 ? -14.211 -38.469 -16.031 1 92.12 419 ALA B CA 1
ATOM 6591 C C . ALA B 1 419 ? -14.656 -39.688 -16.828 1 92.12 419 ALA B C 1
ATOM 6593 O O . ALA B 1 419 ? -14.703 -39.656 -18.062 1 92.12 419 ALA B O 1
ATOM 6594 N N . GLN B 1 420 ? -14.641 -40.906 -16.312 1 79.25 420 GLN B N 1
ATOM 6595 C CA . GLN B 1 420 ? -15.117 -42.125 -16.969 1 79.25 420 GLN B CA 1
ATOM 6596 C C . GLN B 1 420 ? -16.625 -42.094 -17.141 1 79.25 420 GLN B C 1
ATOM 6598 O O . GLN B 1 420 ? -17.344 -41.5 -16.344 1 79.25 420 GLN B O 1
#

Nearest PDB structures (foldseek):
  7v6j-assembly1_B  TM=8.106E-01  e=5.483E-20  Ligusticum chuanxiong
  7v6j-assembly1_A  TM=7.811E-01  e=1.199E-20  Ligusticum chuanxiong
  7ux8-assembly1_B  TM=7.974E-01  e=5.244E-18  Streptomyces drozdowiczii
  7ux6-assembly1_A  TM=8.187E-01  e=1.347E-17  Streptomyces drozdowiczii
  7ux6-assembly1_B  TM=8.199E-01  e=2.276E-17  Streptomyces drozdowiczii

Secondary structure (DSSP, 8-state):
-HHHHHHHHHHHHHHHHHTTSS--TTSPPP-----SSPPPHHHHHHHHHHHHHHHHHHHHHS-HHHHHHHHHTHHHHHHHHHHHHHTTHHHHS-SSPPTT-SSPPBHHHHHHHHT-S-HHHHHHHHHHHHHTTSEEEETTTEEEE-HHHHTTSTTSTT--HHHHHHHTTHHHHHGGGHHHHHHH---HHHHHTTT--HHHHHTSGGGHHHHHHHHHHHHHHHHHHHHHHHHSS-HHHHHHHHT-SSSEEEEEET-TT-HHHHHHHHH-TTEEEEEEE-HHHHHHHHTSHHHHSSGGGGGEEEEE--TTT----EEEEEEES-GGGS-HHHHHHHHHHHHHHEEEEEEEEEEEPBPPPTT---TTS-HHHHHHHHHHHHHHS---B-HHHHHHHHHHTTEEEEEEEEPSSS-EEEEEEE--/-HHHHHHHHHHHHHHHHHTTSS--TTSPPP-----SSPPPHHHHHHHHHHHHHHHHHHHHHS-HHHHHHHHHHHHHHHHHHHHHHHTTHHHHS-SSPPTT--SPPBHHHHHHHHT-S-HHHHHHHHHHHHHTTSEEEETTTEEEE-HHHHTTSTTSTT--HHHHHHHTTHHHHHGGGHHHHHHH---HHHHHTTT--HHHHHTSGGGHHHHHHHHHHHHHHHHHHHHHHHHSS-HHHHHHHHT-SSSEEEEEET-TT-HHHHHHHHH-TTEEEEEEE-HHHHHHHHTSHHHHSSGGGGGEEEEE--TTT----EEEEEEES-GGGS-HHHHHHHHHHHHHHEEEEEEEEEEEPEEPPTT---TTS-HHHHHHHHHHHHHHS---EEHHHHHHHHHHTTEEEEEEEEPSSS-EEEEEEE--

Organism: Acanthamoeba castellanii (strain ATCC 30010 / Neff) (NCBI:txid1257118)

pLDDT: mean 85.06, std 13.76, range [42.41, 98.56]

Sequence (840 aa):
MWLLVAVVLALVVAAIFFLGLGSKGDGSVVARPTMPFLPPRFVVLAFAWLLNALATLRDRVLPPEMKIIEMVHAHWQTQALHAVTRLGIPEAIPLTLPAGAKAWPSVESVAERVGAKDVDLLYRTLRLLASVGVFREFPGRRFSHTPSSALLRADHPATAKSTVSCWAQSHYNGWRGLHHQIATGEMAFMHMHGGKDLWQYYNEDDNKEELTSFQKMFDEISRTMTGPLVWDFDWERVAKDVGRSKDLVVADVGGGLGGVLAMVLEALPQAKGILFDQSTVIERAKSSERWTQGPLQERIAFESGSFLNRVPSADIYVMRMILHDWPDDVCVKILENVRRAMRPNGRLIVVDSLLAPEGQYTRQVPVSVELQDLHMAVMLNGKERSEVQFREVFEAAGFRMLSVTHTRGIFHLVEGAVAQMWLLVAVVLALVVAAIFFLGLGSKGDGSVVARPTMPFLPPRFVVLAFAWLLNALATLRDRVLPPEMKIIEMVHAHWQTQALHAVTRLGIPEAIPLTLPAGAKAWPSVESVAERVGAKDVDLLYRTLRLLASVGVFREFPGRRFSHTPSSALLRADHPATAKSTVSCWAQSHYNGWRGLHHQIATGEMAFMHMHGGKDLWQYYNEDDNKEELTSFQKMFDEISRTMTGPLVWDFDWERVAKDVGRSKDLVVADVGGGLGGVLAMVLEALPQAKGILFDQSTVIERAKSSERWTQGPLQERIAFESGSFLNRVPSADIYVMRMILHDWPDDVCVKILENVRRAMRPNGRLIVVDSLLAPEGQYTRQVPVSVELQDLHMAVMLNGKERSEVQFREVFEAAGFRMLSVTHTRGIFHLVEGAVAQ

Solvent-accessible surface area (backbone atoms only — not comparable to full-atom values): 43117 Å² total; per-residue (Å²): 108,66,65,56,52,50,42,52,52,33,47,52,51,37,47,65,70,35,61,74,59,66,62,47,93,85,36,28,44,62,80,59,72,71,68,90,60,81,72,58,59,69,57,51,51,46,47,51,48,34,55,41,48,53,51,52,51,45,60,58,58,48,52,40,69,57,50,53,49,49,38,50,50,27,35,57,55,19,36,48,54,29,24,41,49,73,56,41,48,46,68,62,44,59,54,49,78,53,88,88,55,90,66,62,55,31,45,66,57,40,23,60,77,58,57,36,60,24,48,65,57,46,43,56,49,49,49,42,39,24,71,74,58,31,30,38,74,42,76,78,62,12,44,36,34,26,72,38,33,45,26,39,16,82,84,34,94,71,25,44,37,34,45,40,52,38,48,54,42,69,52,45,54,17,46,71,21,44,40,53,17,26,42,65,54,48,51,8,22,20,67,64,52,82,66,31,46,62,66,61,47,32,70,34,80,93,28,43,67,54,41,52,28,45,54,47,21,54,52,38,50,42,67,72,54,42,57,34,59,62,73,58,43,66,60,61,59,52,41,56,69,39,63,40,84,64,80,30,31,35,29,22,48,63,32,60,74,31,64,66,49,52,53,49,40,67,70,33,76,63,39,32,36,34,41,28,23,45,56,76,45,38,59,52,26,62,68,28,66,74,46,68,44,71,84,53,38,84,35,54,43,81,45,65,46,48,53,82,73,43,51,79,71,25,36,33,38,36,30,55,72,48,59,36,49,33,42,64,72,55,37,24,50,32,42,34,27,45,56,72,28,42,37,83,62,25,38,38,37,36,36,38,48,64,41,66,54,87,73,50,74,43,78,78,53,59,68,61,54,50,50,49,24,50,48,23,30,33,56,50,54,16,32,57,43,26,70,68,54,47,45,52,42,33,46,75,31,47,26,36,72,74,48,74,42,79,33,85,54,76,46,26,40,40,32,28,31,72,54,129,108,68,65,57,52,49,43,52,52,32,48,53,50,37,45,65,71,36,60,73,58,66,62,47,92,86,36,27,43,57,81,59,73,72,66,90,59,81,73,58,60,70,55,51,52,46,48,52,48,33,55,41,47,53,50,51,51,46,60,56,57,49,52,41,68,57,51,54,50,51,38,48,49,27,35,56,56,19,37,49,54,30,25,42,48,73,55,42,47,45,69,61,42,59,53,49,79,52,88,87,56,90,67,61,54,30,46,66,56,39,23,61,75,57,57,36,61,24,49,67,58,46,42,55,49,50,50,42,39,25,70,75,58,32,31,38,75,41,77,79,60,13,44,35,34,26,73,39,35,46,25,40,16,82,85,35,94,72,23,42,38,33,45,39,52,38,48,55,43,69,52,46,54,17,45,74,21,43,41,53,18,28,42,67,54,48,51,8,23,21,67,65,52,82,67,33,48,61,65,62,47,34,69,34,80,92,27,42,67,54,42,53,28,46,55,47,21,54,51,39,50,41,69,72,54,42,57,35,61,62,72,60,43,67,59,61,58,52,43,56,70,41,63,42,83,64,78,30,31,36,28,21,48,62,32,59,74,30,63,66,49,52,54,51,40,67,71,32,78,64,39,32,37,35,41,29,22,45,55,75,44,39,58,54,25,61,69,30,66,72,46,69,42,70,84,52,40,84,36,54,43,80,45,63,46,50,52,82,72,42,51,78,70,26,36,32,37,37,31,55,71,47,59,35,49,34,43,67,70,56,37,23,49,33,43,34,28,44,57,74,29,41,37,84,62,23,38,40,35,36,36,38,49,64,42,68,54,86,72,51,75,43,79,78,53,58,68,61,54,49,50,49,25,50,47,24,30,32,56,50,55,15,32,56,39,26,69,67,53,46,44,52,40,32,46,74,31,47,26,36,72,74,48,73,43,78,34,84,54,77,44,24,40,39,32,28,31,74,54,128

Radius of gyration: 28.97 Å; Cα contacts (8 Å, |Δi|>4): 1555; chains: 2; bounding box: 76×91×60 Å

InterPro domains:
  IPR001077 O-methyltransferase, C-terminal domain [PF00891] (175-400)
  IPR012967 Caffeic acid 3-O-methyltransferase-like, dimerisation domain [PF08100] (70-152)
  IPR016461 O-methyltransferase-like [PS51683] (69-418)
  IPR029063 S-adenosyl-L-methionine-dependent methyltransferase superfamily [G3DSA:3.40.50.150] (154-418)
  IPR029063 S-adenosyl-L-methionine-dependent methyltransferase superfamily [SSF53335] (164-415)
  IPR036388 Winged helix-like DNA-binding domain superfamily [G3DSA:1.10.10.10] (55-152)
  IPR036390 Winged helix DNA-binding domain superfamily [SSF46785] (58-157)

Foldseek 3Di:
DVLVVLLVVLVVLCCVPPVPQWADPQQAHDPRPPPPDDDDLVSLLSNLSNVLSVVVVCVVVPPPVRVVVCVVCVLVLLVLLQVCLVLCLLVLWDNDQDDPHPATDALVSSCVVSVNDCSVVSLVSVVVCCVVPQWPADPPRGIHGIPNSNLSHPPDPLHQVLVSNQCSPLLVQLVVQLVVCVVPVDFSSCVRVVNDAPVRVCPDPVNVVNVVSVLVNVVSVLSVFVNQVLPQDDLVVQVVQLPDPAAAEEEEAQQQLPSNVLSSCVSPVRYAYEYEEAPVRLVVSCPDCSQVDDDNVVRYHYDHDDLLVADAAGQEYEYEPPQQLDDLVSLLSSLLRVQVRYDPSGKYKYKAAADDDPPPPDSSQPVVQVVVQVSSCSRRVGGHHHPVSVQVSQVSNQKHWDDWTDTSDRIIIIMIDGHD/DVLVVLLVVLVVLCCVPPVPFWADPQQAGDDRPPPPDDDDLVSLLSNLSNVLSVVVVCVVVPPPVRVVVCVVCVLVLLVLLQVCLVLCLLVLWDNDQDDPHPATDALVSSCVVSVNDCSVVSLVSVVVCCVVPQWPADPPRGIHGIPNSNLSHPPDPLHQVLVSNQCSPLLVQLVVQLVVCVVPVDFSSCVRVVNDAPVRVCPDPVNVVNVVSVLVNVVSVLVVFVNQVLPQDDLVVQVVQLPDPAAAEEEEAQQQLPSNVLSSCVSPVRYAYEYEEAPVRLVVSCPDCSQVDDDNVVRYHYDHDDLLVADAAGQEYEYEPPQQLDDLVSLLSSLLRVQVRYDPSGKYKYKAAADDDPPPPDSSQPVVQVVVQVSSCSRRVGGHHHPVSVQVSQVSNQKHWDDWTDTSDRIIIIMIDGHD